Protein AF-A0A8J7MTY8-F1 (afdb_monomer)

Sequence (1074 aa):
AAAYDTDSEKALMVYSDRYDEQGLHPTIDYQEGALRDDFDFGSLVLFRSADVKNFLKHRRGMQYTYAAMYALRLYVSAHGEIIHLKEPLYTELETDLRTSGQKQFDYVNPRNKVVQTEMERACTEHLKEIGAWLAPDEYDELPNDNTCYPVEASVIIPVRNRARTIGDAIDSVLGQKADFDFNVIVVDNHSDDGTAEVVNKYHNNNHVVLLQLERTDLGIGGCWDMAIRSKWCGKYAIQLDSDDLYSSDDTLTRIVAAFEEQNAAMVIGSYRMVNFALETLPPGLIAHTEWTADNGRNNALRINGLGAPRAFRTDILRKIGFPNTSYGEDYALGLAFSRHYRIARIFDELYLCRRWEGNSDAALSIDKQNKNNAYKDALRTIELRTRRAMIERWNSPVRKCDVEDFFKKQLDQWHDVAERCEQLKTCVKVKELPLEYGTLNVQYNPARIVSTAAKIDKAALKKRPCFLCDTNRPSCQTSMPVLGKFQLLVNPYPILPLHLTIPTRRHTAQRLSHFSKMLDTITWNLPGMFVFYNGARCGASAPDHAHLQAGQRGLVPIERDWKLYENNLQRVYPSLKKEEAALEDLGYDPKTSGIYLLKNYVCPAFVIQGPASNDVPLLLQKLMSVLPVASGTSEPDINILSWRQEGTPNTPDHIVMVVFVRKKHRPNCYFADGDAQILVSPGAVDMGGLIITPREEDFEKMTAHIATNILREVAISNSEINNIAKLLHNKRADHKSKGCMTNETKALKSLANRDICVGILHAEEIDFALNGNFQAKGETVSGMQHVQCTEGAIKWKDNIYSELNFIPENDDTCFFTLQGVTIGIGFHWQRQEEQSFKSKLRLIVDEGKLVVINELPVEAYLESVISSEMNATSSLELLKTHAVVSRSWVYSQMLHRMMGEGGTTNYFNFVHKHGEILKWHDRSDHALYDVCADDHCQRYQGITKSALPQVKKAVSATKHEVLMYNGSLCDARFSKCCGGVSELYSSCWDNDDKPYLAVVRDAADGDIPDLTDEQTAEKWIKSAPVSYCNTHDKRLLSQVLNNYDQETTDFYRWRVELSQDKIRSLIEGKTEQT

Solvent-accessible surface area (backbone atoms only — not comparable to full-atom values): 59767 Å² total; per-residue (Å²): 118,97,81,60,79,71,83,52,93,49,62,40,32,41,29,40,19,28,31,44,95,89,40,84,48,78,65,66,77,75,50,94,18,54,56,35,92,82,67,69,49,66,95,61,72,48,66,42,71,68,56,57,53,48,50,61,60,76,47,71,89,70,87,62,93,72,33,49,65,58,38,50,52,53,51,43,60,75,74,39,40,60,44,68,39,83,59,64,79,49,76,50,85,86,84,76,86,71,57,70,64,63,60,74,49,52,82,74,34,76,92,38,46,70,54,46,55,42,41,45,50,41,52,50,54,48,27,52,74,70,44,44,58,72,63,62,87,71,51,57,79,82,76,88,81,86,76,89,54,78,24,54,33,18,37,43,24,51,37,62,60,39,49,90,29,37,62,60,24,53,50,37,58,72,57,47,58,57,100,62,56,58,38,37,41,38,31,47,64,79,46,86,66,54,24,61,64,57,58,55,72,43,69,86,39,92,46,50,42,80,45,81,62,93,71,88,85,63,29,52,18,32,39,48,40,52,49,64,71,35,85,73,36,13,48,28,42,30,54,44,56,33,64,26,36,54,64,50,44,45,40,66,45,56,55,57,49,41,35,67,79,62,63,29,52,31,38,27,26,2,27,28,34,17,34,87,86,66,48,78,33,88,95,34,72,48,41,56,79,78,56,41,80,74,44,21,69,56,43,54,54,38,52,96,69,79,58,36,42,44,32,34,37,35,79,60,46,69,74,71,56,49,51,70,30,76,71,59,34,70,52,49,47,51,53,60,44,43,70,42,30,44,67,28,78,40,66,59,78,36,24,34,46,54,51,57,97,84,51,90,62,78,76,65,55,66,70,56,49,44,53,53,50,53,50,50,18,48,49,32,31,54,49,44,53,51,37,25,55,50,45,52,52,25,45,29,76,74,45,49,69,60,52,53,50,50,50,52,56,44,38,76,63,27,59,75,42,39,51,46,58,49,39,55,72,75,69,43,47,73,48,80,28,73,51,100,56,64,53,34,35,40,32,32,40,60,81,43,40,72,68,66,72,52,74,81,48,72,71,55,47,76,72,48,81,57,67,84,44,79,89,58,39,60,91,64,66,68,73,48,49,23,70,63,50,31,26,44,30,74,41,75,72,53,91,44,62,80,26,32,34,38,30,43,72,51,89,36,59,34,49,65,81,84,39,50,46,46,50,40,47,54,21,59,38,31,78,69,32,33,32,34,35,34,24,44,62,20,50,34,95,47,43,62,40,22,50,38,34,34,23,49,60,74,71,38,35,55,68,52,47,33,76,73,43,64,82,53,50,43,76,56,30,61,84,46,74,71,46,32,51,55,34,44,78,70,74,40,55,55,91,73,24,36,37,25,38,50,50,79,54,79,49,51,30,41,33,39,35,29,70,70,36,90,46,69,42,61,71,59,52,56,51,61,20,52,51,72,55,54,91,96,52,96,57,50,46,28,22,29,42,30,27,53,41,82,50,54,102,90,41,74,59,29,36,41,34,41,38,35,49,43,73,37,46,56,34,72,40,46,75,41,68,74,92,64,37,35,71,44,58,53,26,32,56,30,73,34,24,35,34,65,20,37,43,66,69,45,45,69,70,58,42,50,67,56,53,38,48,45,50,40,60,19,30,46,50,70,69,57,52,54,56,43,49,58,39,73,76,39,83,66,31,75,55,69,30,80,36,40,52,59,49,47,52,51,45,52,61,50,50,78,79,39,61,43,35,33,33,66,52,77,37,53,61,50,52,34,34,34,47,50,53,19,41,38,98,91,39,84,47,57,45,80,45,66,40,36,46,54,98,68,27,40,36,45,93,95,39,81,33,78,63,48,54,38,38,47,78,40,66,90,77,21,35,35,35,40,61,68,46,70,42,52,83,94,46,101,77,50,46,67,42,75,40,31,34,57,49,28,43,35,40,40,60,55,99,64,22,30,37,38,30,41,37,35,50,56,72,66,51,46,37,18,26,53,50,60,68,30,24,64,75,38,56,62,69,57,48,26,50,49,41,25,35,53,47,18,26,51,51,41,42,44,50,53,54,70,70,48,84,82,59,98,76,78,81,63,55,62,50,80,52,99,93,44,79,47,76,52,82,78,81,64,88,57,92,87,34,57,43,44,29,44,83,90,65,49,35,46,55,42,54,68,57,71,58,49,72,61,41,51,48,19,45,63,74,41,62,94,46,62,50,65,57,101,69,40,78,29,80,44,81,84,70,97,58,51,85,48,43,44,68,49,42,42,82,77,55,46,94,62,73,44,86,91,46,57,68,44,57,36,45,99,75,74,83,79,79,62,64,88,39,67,70,53,33,52,52,56,69,77,47,85,71,86,22,69,61,64,63,84,54,62,68,61,47,61,30,44,38,37,78,80,66,60,75,60,86,65,82,47,88,74,87,86,88,77,55,73,68,58,52,50,54,55,48,53,72,70,63,77,71,124

Secondary structure (DSSP, 8-state):
-TTS-TTSTTEEEEEEEEEETTEEE------TT---TT----S--EE-HHHHHHHHHHTTT---SS-HHHHHHHHHHHHSEEEEEEEEEEE--------HHHHTTGGG-GGGHHHHHHHHHHHHHHHHHTT----TT--PPPPP--PPPSSSEEEEEEESS-TTTHHHHHHHHHT---SS-EEEEEEE----SSHHHHHHTTTT-TTEEEEE-S-S---HHHHHHHHHHSTT--SEEEE--TT-EESSTTHHHHHHHHHHHTT-SEEEEEEEEE-TT-PEEEEEEE--TT--TTTHHHHTTTSS---S-EEEEHHHHHHH---S-SSSHHHHHHHHHHHHSPEEEEEEEEEEEE--TT-TTSS--HHHHHHHHHHHHHHHHHHHHHHHHHHHHHTPPP-HHHHHHHHHHHHHH-HHHHHHHHHHHHT-EEEEEE-SSSEEEEEE-GGGHHHHS---SHHHHHHS--TTSGGGS-TT---EEETTTEEEEE-SS-SSTT-EEEEBSS---S-GGGTTTTHHHHHHHSTTEEEEEE-TTTT-S-TTS-EEEEEESS-SHHHHTHHHHHTT-EEEES-SHHHHHHHHHTT--TTT-EEEEPPSSSS--EEEEEPPPSS--HHHHHHHTTS---TT-SS--EEEEEEEE--BTTB--EEEEEEEEBS-SS-GGGS--GGG-------HHHHTTEEEESSHHHHHH--HHHHHHHHHHHBPPHHHHHHHHHHTT-TTGGGTSSSHHHHHHHHHHHHTTSEEEEEEEEESEEEEEEEEEEEETTEEEEEEEEEEEETTEEEETTEEESEEEEEES-TTT-EEEEEEEEESTTSTT-EEEEEEE-SEEEEEEETTEEEEEEEEEHHHHHHHHHHHHS-TTS-HHHHHHHHHHHHHHHHHHHHHHHHHTT--SS---EEEETTEEEE--SSSS-SSSSEESSTTT----TTSSPPPHHHHHHHHHTTT---EETTEE------S--TTBPPPHHHHT-S---TTS---BSSSS-PPP-TTSHHHHHHHHHS----TTS---HHHHHHHS-GGGGS----SS------HHHHHHHHHHHTT--

Mean predicted aligned error: 17.08 Å

Radius of gyration: 36.4 Å; Cα contacts (8 Å, |Δi|>4): 1934; chains: 1; bounding box: 81×100×94 Å

pLDDT: mean 86.41, std 13.15, range [32.53, 98.69]

Structure (mmCIF, N/CA/C/O backbone):
data_AF-A0A8J7MTY8-F1
#
_entry.id   AF-A0A8J7MTY8-F1
#
loop_
_atom_site.group_PDB
_atom_site.id
_atom_site.type_symbol
_atom_site.label_atom_id
_atom_site.label_alt_id
_atom_site.label_comp_id
_atom_site.label_asym_id
_atom_site.label_entity_id
_atom_site.label_seq_id
_atom_site.pdbx_PDB_ins_code
_atom_site.Cartn_x
_atom_site.Cartn_y
_atom_site.Cartn_z
_atom_site.occupancy
_atom_site.B_iso_or_equiv
_atom_site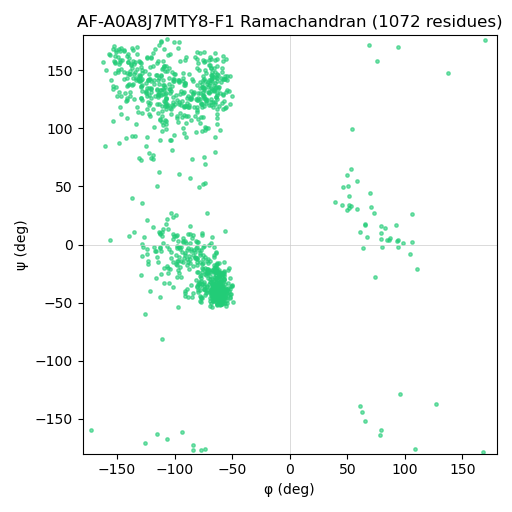.auth_seq_id
_atom_site.auth_comp_id
_atom_site.auth_asym_id
_atom_site.auth_atom_id
_atom_site.pdbx_PDB_model_num
ATOM 1 N N . ALA A 1 1 ? 17.245 4.293 47.908 1.00 39.41 1 ALA A N 1
ATOM 2 C CA . ALA A 1 1 ? 18.262 5.095 47.175 1.00 39.41 1 ALA A CA 1
ATOM 3 C C . ALA A 1 1 ? 19.728 4.669 47.406 1.00 39.41 1 ALA A C 1
ATOM 5 O O . ALA A 1 1 ? 20.392 4.405 46.421 1.00 39.41 1 ALA A O 1
ATOM 6 N N . ALA A 1 2 ? 20.264 4.551 48.635 1.00 35.81 2 ALA A N 1
ATOM 7 C CA . ALA A 1 2 ? 21.703 4.262 48.863 1.00 35.81 2 ALA A CA 1
ATOM 8 C C . ALA A 1 2 ? 22.144 2.775 48.763 1.00 35.81 2 ALA A C 1
ATOM 10 O O . ALA A 1 2 ? 23.301 2.467 49.030 1.00 35.81 2 ALA A O 1
ATOM 11 N N . ALA A 1 3 ? 21.239 1.851 48.413 1.00 43.06 3 ALA A N 1
ATOM 12 C CA . ALA A 1 3 ? 21.534 0.416 48.264 1.00 43.06 3 ALA A CA 1
ATOM 13 C C . ALA A 1 3 ? 21.449 -0.088 46.809 1.00 43.06 3 ALA A C 1
ATOM 15 O O . ALA A 1 3 ? 21.785 -1.240 46.544 1.00 43.06 3 ALA A O 1
ATOM 16 N N . TYR A 1 4 ? 21.018 0.765 45.874 1.00 46.72 4 TYR A N 1
ATOM 17 C CA . TYR A 1 4 ? 21.146 0.506 44.445 1.00 46.72 4 TYR A CA 1
ATOM 18 C C . TYR A 1 4 ? 22.400 1.233 43.987 1.00 46.72 4 TYR A C 1
ATOM 20 O O . TYR A 1 4 ? 22.417 2.459 43.921 1.00 46.72 4 TYR A O 1
ATOM 28 N N . ASP A 1 5 ? 23.462 0.479 43.736 1.00 44.84 5 ASP A N 1
ATOM 29 C CA . ASP A 1 5 ? 24.658 0.970 43.062 1.00 44.84 5 ASP A CA 1
ATOM 30 C C . ASP A 1 5 ? 24.278 1.342 41.615 1.00 44.84 5 ASP A C 1
ATOM 32 O O . ASP A 1 5 ? 24.394 0.551 40.681 1.00 44.84 5 ASP A O 1
ATOM 36 N N . THR A 1 6 ? 23.680 2.524 41.434 1.00 47.22 6 THR A N 1
ATOM 37 C CA . THR A 1 6 ? 23.236 3.044 40.131 1.00 47.22 6 THR A CA 1
ATOM 38 C C . THR A 1 6 ? 24.395 3.571 39.285 1.00 47.22 6 THR A C 1
ATOM 40 O O . THR A 1 6 ? 24.148 4.156 38.233 1.00 47.22 6 THR A O 1
ATOM 43 N N . ASP A 1 7 ? 25.646 3.325 39.691 1.00 46.47 7 ASP A N 1
ATOM 44 C CA . ASP A 1 7 ? 26.836 3.508 38.849 1.00 46.47 7 ASP A CA 1
ATOM 45 C C . ASP A 1 7 ? 26.899 2.483 37.699 1.00 46.47 7 ASP A C 1
ATOM 47 O O . ASP A 1 7 ? 27.799 2.517 36.860 1.00 46.47 7 ASP A O 1
ATOM 51 N N . SER A 1 8 ? 25.907 1.590 37.573 1.00 48.94 8 SER A N 1
ATOM 52 C CA . SER A 1 8 ? 25.704 0.880 36.316 1.00 48.94 8 SER A CA 1
ATOM 53 C C . SER A 1 8 ? 25.354 1.899 35.221 1.00 48.94 8 SER A C 1
ATOM 55 O O . SER A 1 8 ? 24.266 2.477 35.214 1.00 48.94 8 SER A O 1
ATOM 57 N N . GLU A 1 9 ? 26.250 2.088 34.254 1.00 58.31 9 GLU A N 1
ATOM 58 C CA . GLU A 1 9 ? 26.119 2.973 33.084 1.00 58.31 9 GLU A CA 1
ATOM 59 C C . GLU A 1 9 ? 24.875 2.706 32.191 1.00 58.31 9 GLU A C 1
ATOM 61 O O . GLU A 1 9 ? 24.748 3.281 31.110 1.00 58.31 9 GLU A O 1
ATOM 66 N N . LYS A 1 10 ? 23.894 1.899 32.617 1.00 68.69 10 LYS A N 1
ATOM 67 C CA . LYS A 1 10 ? 22.772 1.388 31.812 1.00 68.69 10 LYS A CA 1
ATOM 68 C C . LYS A 1 10 ? 21.443 2.144 31.943 1.00 68.69 10 LYS A C 1
ATOM 70 O O . LYS A 1 10 ? 20.680 2.163 30.980 1.00 68.69 10 LYS A O 1
ATOM 75 N N . ALA A 1 11 ? 21.170 2.793 33.080 1.00 85.81 11 ALA A N 1
ATOM 76 C CA . ALA A 1 11 ? 19.900 3.492 33.311 1.00 85.81 11 ALA A CA 1
ATOM 77 C C . ALA A 1 11 ? 19.852 4.844 32.580 1.00 85.81 11 ALA A C 1
ATOM 79 O O . ALA A 1 11 ? 20.566 5.781 32.955 1.00 85.81 11 ALA A O 1
ATOM 80 N N . LEU A 1 12 ? 19.033 4.958 31.535 1.00 92.12 12 LEU A N 1
ATOM 81 C CA . LEU A 1 12 ? 18.915 6.181 30.730 1.00 92.12 12 LEU A CA 1
ATOM 82 C C . LEU A 1 12 ? 17.741 7.068 31.176 1.00 92.12 12 LEU A C 1
ATOM 84 O O . LEU A 1 12 ? 17.770 8.284 30.970 1.00 92.12 12 LEU A O 1
ATOM 88 N N . MET A 1 13 ? 16.732 6.464 31.809 1.00 94.12 13 MET A N 1
ATOM 89 C CA . MET A 1 13 ? 15.587 7.142 32.414 1.00 94.12 13 MET A CA 1
ATOM 90 C C . MET A 1 13 ? 15.204 6.453 33.728 1.00 94.12 13 MET A C 1
ATOM 92 O O . MET A 1 13 ? 15.269 5.227 33.826 1.00 94.12 13 MET A O 1
ATOM 96 N N . VAL A 1 14 ? 14.793 7.235 34.726 1.00 94.31 14 VAL A N 1
ATOM 97 C CA . VAL A 1 14 ? 14.348 6.742 36.036 1.00 94.31 14 VAL A CA 1
ATOM 98 C C . VAL A 1 14 ? 13.047 7.430 36.450 1.00 94.31 14 VAL A C 1
ATOM 100 O O . VAL A 1 14 ? 12.875 8.626 36.206 1.00 94.31 14 VAL A O 1
ATOM 103 N N . TYR A 1 15 ? 12.151 6.673 37.079 1.00 95.31 15 TYR A N 1
ATOM 104 C CA . TYR A 1 15 ? 10.894 7.136 37.676 1.00 95.31 15 TYR A CA 1
ATOM 105 C C . TYR A 1 15 ? 10.597 6.344 38.956 1.00 95.31 15 TYR A C 1
ATOM 107 O O . TYR A 1 15 ? 11.261 5.336 39.213 1.00 95.31 15 TYR A O 1
ATOM 115 N N . SER A 1 16 ? 9.643 6.795 39.771 1.00 95.19 16 SER A N 1
ATOM 116 C CA . SER A 1 16 ? 9.328 6.147 41.046 1.00 95.19 16 SER A CA 1
ATOM 117 C C . SER A 1 16 ? 7.841 6.100 41.362 1.00 95.19 16 SER A C 1
ATOM 119 O O . SER A 1 16 ? 7.056 6.885 40.828 1.00 95.19 16 SER A O 1
ATOM 121 N N . ASP A 1 17 ? 7.489 5.252 42.325 1.00 94.94 17 ASP A N 1
ATOM 122 C CA . ASP A 1 17 ? 6.225 5.363 43.048 1.00 94.94 17 ASP A CA 1
ATOM 123 C C . ASP A 1 17 ? 6.106 6.741 43.733 1.00 94.94 17 ASP A C 1
ATOM 125 O O . ASP A 1 17 ? 7.098 7.466 43.923 1.00 94.94 17 ASP A O 1
ATOM 129 N N . ARG A 1 18 ? 4.880 7.120 44.106 1.00 94.06 18 ARG A N 1
ATOM 130 C CA . ARG A 1 18 ? 4.581 8.434 44.698 1.00 94.06 18 ARG A CA 1
ATOM 131 C C . ARG A 1 18 ? 3.440 8.380 45.708 1.00 94.06 18 ARG A C 1
ATOM 133 O O . ARG A 1 18 ? 2.706 7.397 45.775 1.00 94.06 18 ARG A O 1
ATOM 140 N N . TYR A 1 19 ? 3.304 9.449 46.485 1.00 93.06 19 TYR A N 1
ATOM 141 C CA . TYR A 1 19 ? 2.105 9.715 47.279 1.00 93.06 19 TYR A CA 1
ATOM 142 C C . TYR A 1 19 ? 1.217 10.749 46.583 1.00 93.06 19 TYR A C 1
ATOM 144 O O . TYR A 1 19 ? 1.737 11.712 46.026 1.00 93.06 19 TYR A O 1
ATOM 152 N N . ASP A 1 20 ? -0.097 10.586 46.666 1.00 88.12 20 ASP A N 1
ATOM 153 C CA . ASP A 1 20 ? -1.104 11.576 46.270 1.00 88.12 20 ASP A CA 1
ATOM 154 C C . ASP A 1 20 ? -2.086 11.853 47.430 1.00 88.12 20 ASP A C 1
ATOM 156 O O . ASP A 1 20 ? -1.867 11.426 48.569 1.00 88.12 20 ASP A O 1
ATOM 160 N N . GLU A 1 21 ? -3.167 12.595 47.169 1.00 83.81 21 GLU A N 1
ATOM 161 C CA . GLU A 1 21 ? -4.193 12.907 48.176 1.00 83.81 21 GLU A CA 1
ATOM 162 C C . GLU A 1 21 ? -4.958 11.664 48.676 1.00 83.81 21 GLU A C 1
ATOM 164 O O . GLU A 1 21 ? -5.578 11.706 49.741 1.00 83.81 21 GLU A O 1
ATOM 169 N N . GLN A 1 22 ? -4.922 10.557 47.929 1.00 82.44 22 GLN A N 1
ATOM 170 C CA . GLN A 1 22 ? -5.601 9.296 48.229 1.00 82.44 22 GLN A CA 1
ATOM 171 C C . GLN A 1 22 ? -4.668 8.255 48.874 1.00 82.44 22 GLN A C 1
ATOM 173 O O . GLN A 1 22 ? -5.151 7.244 49.392 1.00 82.44 22 GLN A O 1
ATOM 178 N N . GLY A 1 23 ? -3.357 8.509 48.914 1.00 89.06 23 GLY A N 1
ATOM 179 C CA . GLY A 1 23 ? -2.366 7.697 49.613 1.00 89.06 23 GLY A CA 1
ATOM 180 C C . GLY A 1 23 ? -1.211 7.271 48.712 1.00 89.06 23 GLY A C 1
ATOM 181 O O . GLY A 1 23 ? -0.640 8.079 47.990 1.00 89.06 23 GLY A O 1
ATOM 182 N N . LEU A 1 24 ? -0.786 6.009 48.825 1.00 91.81 24 LEU A N 1
ATOM 183 C CA . LEU A 1 24 ? 0.274 5.458 47.979 1.00 91.81 24 LEU A CA 1
ATOM 184 C C . LEU A 1 24 ? -0.272 5.213 46.568 1.00 91.81 24 LEU A C 1
ATOM 186 O O . LEU A 1 24 ? -1.224 4.450 46.406 1.00 91.81 24 LEU A O 1
ATOM 190 N N . HIS A 1 25 ? 0.390 5.780 45.564 1.00 91.50 25 HIS A N 1
ATOM 191 C CA . HIS A 1 25 ? 0.073 5.588 44.155 1.00 91.50 25 HIS A CA 1
ATOM 192 C C . HIS A 1 25 ? 1.210 4.818 43.457 1.00 91.50 25 HIS A C 1
ATOM 194 O O . HIS A 1 25 ? 2.164 5.433 42.961 1.00 91.50 25 HIS A O 1
ATOM 200 N N . PRO A 1 26 ? 1.154 3.471 43.426 1.00 92.62 26 PRO A N 1
ATOM 201 C CA . PRO A 1 26 ? 2.185 2.670 42.778 1.00 92.62 26 PRO A CA 1
ATOM 202 C C . PRO A 1 26 ? 2.111 2.770 41.248 1.00 92.62 26 PRO A C 1
ATOM 204 O O . PRO A 1 26 ? 1.027 2.855 40.665 1.00 92.62 26 PRO A O 1
ATOM 207 N N . THR A 1 27 ? 3.262 2.695 40.586 1.00 93.38 27 THR A N 1
ATOM 208 C CA . THR A 1 27 ? 3.411 2.573 39.129 1.00 93.38 27 THR A CA 1
ATOM 209 C C . THR A 1 27 ? 3.849 1.149 38.747 1.00 93.38 27 THR A C 1
ATOM 211 O O . THR A 1 27 ? 4.020 0.280 39.606 1.00 93.38 27 THR A O 1
ATOM 214 N N . ILE A 1 28 ? 3.963 0.848 37.448 1.00 95.19 28 ILE A N 1
ATOM 215 C CA . ILE A 1 28 ? 4.376 -0.482 36.957 1.00 95.19 28 ILE A CA 1
ATOM 216 C C . ILE A 1 28 ? 5.755 -0.439 36.326 1.00 95.19 28 ILE A C 1
ATOM 218 O O . ILE A 1 28 ? 6.095 0.562 35.717 1.00 95.19 28 ILE A O 1
ATOM 222 N N . ASP A 1 29 ? 6.490 -1.553 36.383 1.00 95.38 29 ASP A N 1
ATOM 223 C CA . ASP A 1 29 ? 7.785 -1.692 35.711 1.00 95.38 29 ASP A CA 1
ATOM 224 C C . ASP A 1 29 ? 7.660 -1.501 34.184 1.00 95.38 29 ASP A C 1
ATOM 226 O O . ASP A 1 29 ? 6.695 -1.940 33.546 1.00 95.38 29 ASP A O 1
ATOM 230 N N . TYR A 1 30 ? 8.675 -0.875 33.580 1.00 94.75 30 TYR A N 1
ATOM 231 C CA . TYR A 1 30 ? 8.690 -0.605 32.145 1.00 94.75 30 TYR A CA 1
ATOM 232 C C . TYR A 1 30 ? 9.000 -1.883 31.358 1.00 94.75 30 TYR A C 1
ATOM 234 O O . TYR A 1 30 ? 9.923 -2.626 31.688 1.00 94.75 30 TYR A O 1
ATOM 242 N N . GLN A 1 31 ? 8.256 -2.117 30.280 1.00 95.00 31 GLN A N 1
ATOM 243 C CA . GLN A 1 31 ? 8.467 -3.237 29.362 1.00 95.00 31 GLN A CA 1
ATOM 244 C C . GLN A 1 31 ? 8.725 -2.709 27.949 1.00 95.00 31 GLN A C 1
ATOM 246 O O . GLN A 1 31 ? 8.223 -1.654 27.581 1.00 95.00 31 GLN A O 1
ATOM 251 N N . GLU A 1 32 ? 9.450 -3.468 27.127 1.00 93.31 32 GLU A N 1
ATOM 252 C CA . GLU A 1 32 ? 9.728 -3.122 25.719 1.00 93.31 32 GLU A CA 1
ATOM 253 C C . GLU A 1 32 ? 8.442 -2.792 24.935 1.00 93.31 32 GLU A C 1
ATOM 255 O O . GLU A 1 32 ? 8.401 -1.861 24.139 1.00 93.31 32 GLU A O 1
ATOM 260 N N . GLY A 1 33 ? 7.359 -3.523 25.203 1.00 94.00 33 GLY A N 1
ATOM 261 C CA . GLY A 1 33 ? 6.042 -3.310 24.610 1.00 94.00 33 GLY A CA 1
ATOM 262 C C . GLY A 1 33 ? 5.213 -2.199 25.229 1.00 94.00 33 GLY A C 1
ATOM 263 O O . GLY A 1 33 ? 4.082 -1.997 24.798 1.00 94.00 33 GLY A O 1
ATOM 264 N N . ALA A 1 34 ? 5.720 -1.461 26.210 1.00 95.56 34 ALA A N 1
ATOM 265 C CA . ALA A 1 34 ? 4.988 -0.390 26.864 1.00 95.56 34 ALA A CA 1
ATOM 266 C C . ALA A 1 34 ? 4.911 0.871 25.980 1.00 95.56 34 ALA A C 1
ATOM 268 O O . ALA A 1 34 ? 5.262 1.964 26.398 1.00 95.56 34 ALA A O 1
ATOM 269 N N . LEU A 1 35 ? 4.467 0.736 24.729 1.00 95.50 35 LEU A N 1
ATOM 270 C CA . LEU A 1 35 ? 4.505 1.782 23.706 1.00 95.50 35 LEU A CA 1
ATOM 271 C C . LEU A 1 35 ? 3.374 2.799 23.814 1.00 95.50 35 LEU A C 1
ATOM 273 O O . LEU A 1 35 ? 3.440 3.829 23.154 1.00 95.50 35 LEU A O 1
ATOM 277 N N . ARG A 1 36 ? 2.350 2.550 24.626 1.00 93.44 36 ARG A N 1
ATOM 278 C CA . ARG A 1 36 ? 1.239 3.490 24.811 1.00 93.44 36 ARG A CA 1
ATOM 279 C C . ARG A 1 36 ? 1.726 4.861 25.289 1.00 93.44 36 ARG A C 1
ATOM 281 O O . ARG A 1 36 ? 2.699 4.953 26.047 1.00 93.44 36 ARG A O 1
ATOM 288 N N . ASP A 1 37 ? 1.090 5.915 24.798 1.00 89.75 37 ASP A N 1
ATOM 289 C CA . ASP A 1 37 ? 1.386 7.310 25.139 1.00 89.75 37 ASP A CA 1
ATOM 290 C C . ASP A 1 37 ? 0.811 7.734 26.502 1.00 89.75 37 ASP A C 1
ATOM 292 O O . ASP A 1 37 ? 1.208 8.771 27.019 1.00 89.75 37 ASP A O 1
ATOM 296 N N . ASP A 1 38 ? -0.022 6.896 27.127 1.00 89.25 38 ASP A N 1
ATOM 297 C CA . ASP A 1 38 ? -0.608 7.084 28.462 1.00 89.25 38 ASP A CA 1
ATOM 298 C C . ASP A 1 38 ? 0.065 6.226 29.558 1.00 89.25 38 ASP A C 1
ATOM 300 O O . ASP A 1 38 ? -0.562 5.842 30.547 1.00 89.25 38 ASP A O 1
ATOM 304 N N . PHE A 1 39 ? 1.346 5.874 29.397 1.00 93.12 39 PHE A N 1
ATOM 305 C CA . PHE A 1 39 ? 2.096 5.205 30.466 1.00 93.12 39 PHE A CA 1
ATOM 306 C C . PHE A 1 39 ? 2.288 6.150 31.653 1.00 93.12 39 PHE A C 1
ATOM 308 O O . PHE A 1 39 ? 2.899 7.206 31.499 1.00 93.12 39 PHE A O 1
ATOM 315 N N . ASP A 1 40 ? 1.829 5.739 32.836 1.00 92.06 40 ASP A N 1
ATOM 316 C CA . ASP A 1 40 ? 2.028 6.506 34.062 1.00 92.06 40 ASP A CA 1
ATOM 317 C C . ASP A 1 40 ? 3.450 6.320 34.612 1.00 92.06 40 ASP A C 1
ATOM 319 O O . ASP A 1 40 ? 3.785 5.275 35.170 1.00 92.06 40 ASP A O 1
ATOM 323 N N . PHE A 1 41 ? 4.283 7.342 34.422 1.00 92.69 41 PHE A N 1
ATOM 324 C CA . PHE A 1 41 ? 5.608 7.457 35.036 1.00 92.69 41 PHE A CA 1
ATOM 325 C C . PHE A 1 41 ? 5.587 8.304 36.319 1.00 92.69 41 PHE A C 1
ATOM 327 O O . PHE A 1 41 ? 6.631 8.490 36.939 1.00 92.69 41 PHE A O 1
ATOM 334 N N . GLY A 1 42 ? 4.428 8.858 36.685 1.00 89.81 42 GLY A N 1
ATOM 335 C CA . GLY A 1 42 ? 4.314 9.966 37.620 1.00 89.81 42 GLY A CA 1
ATOM 336 C C . GLY A 1 42 ? 4.863 11.288 37.057 1.00 89.81 42 GLY A C 1
ATOM 337 O O . GLY A 1 42 ? 5.463 11.348 35.982 1.00 89.81 42 GLY A O 1
ATOM 338 N N . SER A 1 43 ? 4.645 12.386 37.782 1.00 88.31 43 SER A N 1
ATOM 339 C CA . SER A 1 43 ? 5.090 13.729 37.378 1.00 88.31 43 SER A CA 1
ATOM 340 C C . SER A 1 43 ? 6.589 14.022 37.534 1.00 88.31 43 SER A C 1
ATOM 342 O O . SER A 1 43 ? 7.056 15.014 36.968 1.00 88.31 43 SER A O 1
ATOM 344 N N . LEU A 1 44 ? 7.369 13.190 38.237 1.00 90.88 44 LEU A N 1
ATOM 345 C CA . LEU A 1 44 ? 8.824 13.352 38.334 1.00 90.88 44 LEU A CA 1
ATOM 346 C C . LEU A 1 44 ? 9.558 12.237 37.581 1.00 90.88 44 LEU A C 1
ATOM 348 O O . LEU A 1 44 ? 9.612 11.093 38.023 1.00 90.88 44 LEU A O 1
ATOM 352 N N . VAL A 1 45 ? 10.202 12.609 36.474 1.00 93.31 45 VAL A N 1
ATOM 353 C CA . VAL A 1 45 ? 11.040 11.719 35.661 1.00 93.31 45 VAL A CA 1
ATOM 354 C C . VAL A 1 45 ? 12.438 12.299 35.498 1.00 93.31 45 VAL A C 1
ATOM 356 O O . VAL A 1 45 ? 12.606 13.501 35.280 1.00 93.31 45 VAL A O 1
ATOM 359 N N . LEU A 1 46 ? 13.459 11.448 35.579 1.00 93.19 46 LEU A N 1
ATOM 360 C CA . LEU A 1 46 ? 14.855 11.844 35.404 1.00 93.19 46 LEU A CA 1
ATOM 361 C C . LEU A 1 46 ? 15.432 11.186 34.155 1.00 93.19 46 LEU A C 1
ATOM 363 O O . LEU A 1 46 ? 15.353 9.972 33.997 1.00 93.19 46 LEU A O 1
ATOM 367 N N . PHE A 1 47 ? 16.052 11.991 33.293 1.00 93.88 47 PHE A N 1
ATOM 368 C CA . PHE A 1 47 ? 16.768 11.526 32.107 1.00 93.88 47 PHE A CA 1
ATOM 369 C C . PHE A 1 47 ? 18.261 11.760 32.263 1.00 93.88 47 PHE A C 1
ATOM 371 O O . PHE A 1 47 ? 18.694 12.797 32.776 1.00 93.88 47 PHE A O 1
ATOM 378 N N . ARG A 1 48 ? 19.068 10.844 31.732 1.00 91.44 48 ARG A N 1
ATOM 379 C CA . ARG A 1 48 ? 20.500 11.088 31.607 1.00 91.44 48 ARG A CA 1
ATOM 380 C C . ARG A 1 48 ? 20.747 12.182 30.566 1.00 91.44 48 ARG A C 1
ATOM 382 O O . ARG A 1 48 ? 20.394 12.060 29.394 1.00 91.44 48 ARG A O 1
ATOM 389 N N . SER A 1 49 ? 21.423 13.253 30.980 1.00 92.44 49 SER A N 1
ATOM 390 C CA . SER A 1 49 ? 21.681 14.429 30.136 1.00 92.44 49 SER A CA 1
ATOM 391 C C . SER A 1 49 ? 22.422 14.115 28.829 1.00 92.44 49 SER A C 1
ATOM 393 O O . SER A 1 49 ? 22.256 14.830 27.840 1.00 92.44 49 SER A O 1
ATOM 395 N N . ALA A 1 50 ? 23.264 13.076 28.811 1.00 90.44 50 ALA A N 1
ATOM 396 C CA . ALA A 1 50 ? 23.976 12.642 27.609 1.00 90.44 50 ALA A CA 1
ATOM 397 C C . ALA A 1 50 ? 23.013 12.112 26.531 1.00 90.44 50 ALA A C 1
ATOM 399 O O . ALA A 1 50 ? 23.144 12.474 25.363 1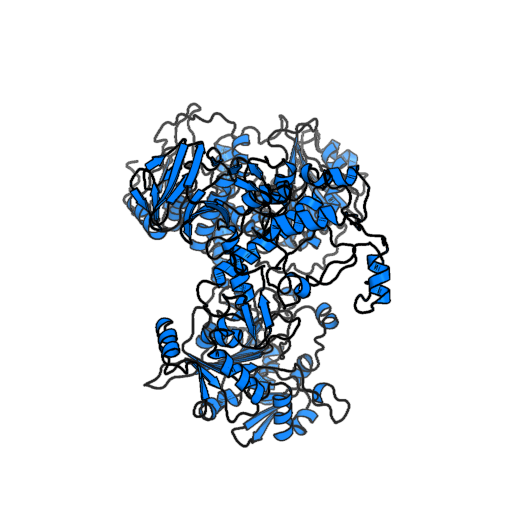.00 90.44 50 ALA A O 1
ATOM 400 N N . ASP A 1 51 ? 22.003 11.337 26.922 1.00 88.75 51 ASP A N 1
ATOM 401 C CA . ASP A 1 51 ? 21.071 10.678 26.004 1.00 88.75 51 ASP A CA 1
ATOM 402 C C . ASP A 1 51 ? 20.029 11.635 25.439 1.00 88.75 51 ASP A C 1
ATOM 404 O O . ASP A 1 51 ? 19.690 11.540 24.263 1.00 88.75 51 ASP A O 1
ATOM 408 N N . VAL A 1 52 ? 19.628 12.653 26.206 1.00 92.69 52 VAL A N 1
ATOM 409 C CA . VAL A 1 52 ? 18.841 13.776 25.669 1.00 92.69 52 VAL A CA 1
ATOM 410 C C . VAL A 1 52 ? 19.620 14.487 24.557 1.00 92.69 52 VAL A C 1
ATOM 412 O O . VAL A 1 52 ? 19.085 14.760 23.483 1.00 92.69 52 VAL A O 1
ATOM 415 N N . LYS A 1 53 ? 20.920 14.746 24.763 1.00 92.56 53 LYS A N 1
ATOM 416 C CA . LYS A 1 53 ? 21.775 15.350 23.726 1.00 92.56 53 LYS A CA 1
ATOM 417 C C . LYS A 1 53 ? 21.941 14.426 22.519 1.00 92.56 53 LYS A C 1
ATOM 419 O O . LYS A 1 53 ? 21.971 14.919 21.392 1.00 92.56 53 LYS A O 1
ATOM 424 N N . ASN A 1 54 ? 22.055 13.114 22.729 1.00 90.56 54 ASN A N 1
ATOM 425 C CA . ASN A 1 54 ? 22.144 12.139 21.642 1.00 90.56 54 ASN A CA 1
ATOM 426 C C . ASN A 1 54 ? 20.844 12.078 20.835 1.00 90.56 54 ASN A C 1
ATOM 428 O O . ASN A 1 54 ? 20.912 12.145 19.609 1.00 90.56 54 ASN A O 1
ATOM 432 N N . PHE A 1 55 ? 19.681 12.061 21.488 1.00 91.25 55 PHE A N 1
ATOM 433 C CA . PHE A 1 55 ? 18.373 12.148 20.838 1.00 91.25 55 PHE A CA 1
ATOM 434 C C . PHE A 1 55 ? 18.270 13.386 19.935 1.00 91.25 55 PHE A C 1
ATOM 436 O O . PHE A 1 55 ? 17.975 13.269 18.745 1.00 91.25 55 PHE A O 1
ATOM 443 N N . LEU A 1 56 ? 18.615 14.567 20.464 1.00 89.94 56 LEU A N 1
ATOM 444 C CA . LEU A 1 56 ? 18.582 15.829 19.713 1.00 89.94 56 LEU A CA 1
ATOM 445 C C . LEU A 1 56 ? 19.549 15.845 18.514 1.00 89.94 56 LEU A C 1
ATOM 447 O O . LEU A 1 56 ? 19.296 16.532 17.523 1.00 89.94 56 LEU A O 1
ATOM 451 N N . LYS A 1 57 ? 20.656 15.091 18.575 1.00 87.81 57 LYS A N 1
ATOM 452 C CA . LYS A 1 57 ? 21.584 14.921 17.444 1.00 87.81 57 LYS A CA 1
ATOM 453 C C . LYS A 1 57 ? 21.035 13.965 16.383 1.00 87.81 57 LYS A C 1
ATOM 455 O O . LYS A 1 57 ? 21.102 14.301 15.203 1.00 87.81 57 LYS A O 1
ATOM 460 N N . HIS A 1 58 ? 20.505 12.808 16.787 1.00 81.00 58 HIS A N 1
ATOM 461 C CA . HIS A 1 58 ? 19.997 11.777 15.871 1.00 81.00 58 HIS A CA 1
ATOM 462 C C . HIS A 1 58 ? 18.720 12.214 15.145 1.00 81.00 58 HIS A C 1
ATOM 464 O O . HIS A 1 58 ? 18.508 11.846 13.996 1.00 81.00 58 HIS A O 1
ATOM 470 N N . ARG A 1 59 ? 17.879 13.032 15.787 1.00 78.25 59 ARG A N 1
ATOM 471 C CA . ARG A 1 59 ? 16.573 13.460 15.257 1.00 78.25 59 ARG A CA 1
ATOM 472 C C . ARG A 1 59 ? 16.603 14.854 14.608 1.00 78.25 59 ARG A C 1
ATOM 474 O O . ARG A 1 59 ? 15.572 15.524 14.538 1.00 78.25 59 ARG A O 1
ATOM 481 N N . ARG A 1 60 ? 17.767 15.312 14.118 1.00 63.81 60 ARG A N 1
ATOM 482 C CA . ARG A 1 60 ? 17.893 16.600 13.405 1.00 63.81 60 ARG A CA 1
ATOM 483 C C . ARG A 1 60 ? 16.929 16.648 12.211 1.00 63.81 60 ARG A C 1
ATOM 485 O O . ARG A 1 60 ? 17.054 15.856 11.287 1.00 63.81 60 ARG A O 1
ATOM 492 N N . GLY A 1 61 ? 15.985 17.592 12.238 1.00 63.75 61 GLY A N 1
ATOM 493 C CA . GLY A 1 61 ? 14.989 17.802 11.177 1.00 63.75 61 GLY A CA 1
ATOM 494 C C . GLY A 1 61 ? 13.577 17.301 11.497 1.00 63.75 61 GLY A C 1
ATOM 495 O O . GLY A 1 61 ? 12.652 17.614 10.753 1.00 63.75 61 GLY A O 1
ATOM 496 N N . MET A 1 62 ? 13.372 16.585 12.609 1.00 72.31 62 MET A N 1
ATOM 497 C CA . MET A 1 62 ? 12.028 16.249 13.090 1.00 72.31 62 MET A CA 1
ATOM 498 C C . MET A 1 62 ? 11.535 17.319 14.068 1.00 72.31 62 MET A C 1
ATOM 500 O O . MET A 1 62 ? 12.150 17.532 15.111 1.00 72.31 62 MET A O 1
ATOM 504 N N . GLN A 1 63 ? 10.424 17.983 13.744 1.00 81.06 63 GLN A N 1
ATOM 505 C CA . GLN A 1 63 ? 9.766 18.938 14.640 1.00 81.06 63 GLN A CA 1
ATOM 506 C C . GLN A 1 63 ? 8.552 18.285 15.300 1.00 81.06 63 GLN A C 1
ATOM 508 O O . GLN A 1 63 ? 7.660 17.795 14.600 1.00 81.06 63 GLN A O 1
ATOM 513 N N . TYR A 1 64 ? 8.554 18.269 16.636 1.00 85.44 64 TYR A N 1
ATOM 514 C CA . TYR A 1 64 ? 7.440 17.799 17.451 1.00 85.44 64 TYR A CA 1
ATOM 515 C C . TYR A 1 64 ? 6.825 18.954 18.242 1.00 85.44 64 TYR A C 1
ATOM 517 O O . TYR A 1 64 ? 7.556 19.650 18.946 1.00 85.44 64 TYR A O 1
ATOM 525 N N . THR A 1 65 ? 5.506 19.125 18.167 1.00 89.31 65 THR A N 1
ATOM 526 C CA . THR A 1 65 ? 4.766 20.119 18.967 1.00 89.31 65 THR A CA 1
ATOM 527 C C . THR A 1 65 ? 4.282 19.525 20.292 1.00 89.31 65 THR A C 1
ATOM 529 O O . THR A 1 65 ? 4.369 20.174 21.329 1.00 89.31 65 THR A O 1
ATOM 532 N N . TYR A 1 66 ? 3.823 18.275 20.272 1.00 89.69 66 TYR A N 1
ATOM 533 C CA . TYR A 1 66 ? 3.221 17.558 21.397 1.00 89.69 66 TYR A CA 1
ATOM 534 C C . TYR A 1 66 ? 3.984 16.272 21.742 1.00 89.69 66 TYR A C 1
ATOM 536 O O . TYR A 1 66 ? 4.191 15.961 22.912 1.00 89.69 66 TYR A O 1
ATOM 544 N N . ALA A 1 67 ? 4.453 15.525 20.739 1.00 93.06 67 ALA A N 1
ATOM 545 C CA . ALA A 1 67 ? 5.021 14.187 20.948 1.00 93.06 67 ALA A CA 1
ATOM 546 C C . ALA A 1 67 ? 6.508 14.159 21.363 1.00 93.06 67 ALA A C 1
ATOM 548 O O . ALA A 1 67 ? 7.108 13.086 21.396 1.00 93.06 67 ALA A O 1
ATOM 549 N N . ALA A 1 68 ? 7.134 15.301 21.673 1.00 91.25 68 ALA A N 1
ATOM 550 C CA . ALA A 1 68 ? 8.582 15.385 21.905 1.00 91.25 68 ALA A CA 1
ATOM 551 C C . ALA A 1 68 ? 9.059 14.496 23.070 1.00 91.25 68 ALA A C 1
ATOM 553 O O . ALA A 1 68 ? 10.000 13.718 22.908 1.00 91.25 68 ALA A O 1
ATOM 554 N N . MET A 1 69 ? 8.380 14.565 24.222 1.00 91.31 69 MET A N 1
ATOM 555 C CA . MET A 1 69 ? 8.705 13.740 25.395 1.00 91.31 69 MET A CA 1
ATOM 556 C C . MET A 1 69 ? 8.452 12.255 25.139 1.00 91.31 69 MET A C 1
ATOM 558 O O . MET A 1 69 ? 9.257 11.410 25.525 1.00 91.31 69 MET A O 1
ATOM 562 N N . TYR A 1 70 ? 7.368 11.937 24.432 1.00 94.88 70 TYR A N 1
ATOM 563 C CA . TYR A 1 70 ? 7.049 10.570 24.040 1.00 94.88 70 TYR A CA 1
ATOM 564 C C . TYR A 1 70 ? 8.112 9.994 23.089 1.00 94.88 70 TYR A C 1
ATOM 566 O O . TYR A 1 70 ? 8.615 8.897 23.322 1.00 94.88 70 TYR A O 1
ATOM 574 N N . ALA A 1 71 ? 8.545 10.760 22.082 1.00 94.50 71 ALA A N 1
ATOM 575 C CA . ALA A 1 71 ? 9.614 10.374 21.164 1.00 94.50 71 ALA A CA 1
ATOM 576 C C . ALA A 1 71 ? 10.969 10.199 21.875 1.00 94.50 71 ALA A C 1
ATOM 578 O O . ALA A 1 71 ? 11.685 9.242 21.583 1.00 94.50 71 ALA A O 1
ATOM 579 N N . LEU A 1 72 ? 11.309 11.080 22.825 1.00 94.12 72 LEU A N 1
ATOM 580 C CA . LEU A 1 72 ? 12.514 10.949 23.650 1.00 94.12 72 LEU A CA 1
ATOM 581 C C . LEU A 1 72 ? 12.471 9.669 24.496 1.00 94.12 72 LEU A C 1
ATOM 583 O O . LEU A 1 72 ? 13.439 8.914 24.522 1.00 94.12 72 LEU A O 1
ATOM 587 N N . ARG A 1 73 ? 11.339 9.391 25.146 1.00 93.88 73 ARG A N 1
ATOM 588 C CA . ARG A 1 73 ? 11.126 8.171 25.936 1.00 93.88 73 ARG A CA 1
ATOM 589 C C . ARG A 1 73 ? 11.253 6.906 25.081 1.00 93.88 73 ARG A C 1
ATOM 591 O O . ARG A 1 73 ? 11.949 5.976 25.478 1.00 93.88 73 ARG A O 1
ATOM 598 N N . LEU A 1 74 ? 10.654 6.885 23.890 1.00 95.31 74 LEU A N 1
ATOM 599 C CA . LEU A 1 74 ? 10.806 5.777 22.941 1.00 95.31 74 LEU A CA 1
ATOM 600 C C . LEU A 1 74 ? 12.263 5.603 22.482 1.00 95.31 74 LEU A C 1
ATOM 602 O O . LEU A 1 74 ? 12.757 4.480 22.418 1.00 95.31 74 LEU A O 1
ATOM 606 N N . TYR A 1 75 ? 12.977 6.698 22.213 1.00 93.50 75 TYR A N 1
ATOM 607 C CA . TYR A 1 75 ? 14.401 6.649 21.872 1.00 93.50 75 TYR A CA 1
ATOM 608 C C . TYR A 1 75 ? 15.230 6.021 22.997 1.00 93.50 75 TYR A C 1
ATOM 610 O O . TYR A 1 75 ? 15.975 5.075 22.757 1.00 93.50 75 TYR A O 1
ATOM 618 N N . VAL A 1 76 ? 15.050 6.492 24.231 1.00 92.50 76 VAL A N 1
ATOM 619 C CA . VAL A 1 76 ? 15.731 5.963 25.422 1.00 92.50 76 VAL A CA 1
ATOM 620 C C . VAL A 1 76 ? 15.441 4.468 25.592 1.00 92.50 76 VAL A C 1
ATOM 622 O O . VAL A 1 76 ? 16.379 3.698 25.781 1.00 92.50 76 VAL A O 1
ATOM 625 N N . SER A 1 77 ? 14.184 4.038 25.422 1.00 92.50 77 SER A N 1
ATOM 626 C CA . SER A 1 77 ? 13.806 2.618 25.519 1.00 92.50 77 SER A CA 1
ATOM 627 C C . SER A 1 77 ? 14.490 1.707 24.489 1.00 92.50 77 SER A C 1
ATOM 629 O O . SER A 1 77 ? 14.668 0.521 24.745 1.00 92.50 77 SER A O 1
ATOM 631 N N . ALA A 1 78 ? 14.894 2.247 23.332 1.00 91.50 78 ALA A N 1
ATOM 632 C CA . ALA A 1 78 ? 15.602 1.495 22.295 1.00 91.50 78 ALA A CA 1
ATOM 633 C C . ALA A 1 78 ? 17.122 1.407 22.532 1.00 91.50 78 ALA A C 1
ATOM 635 O O . ALA A 1 78 ? 17.777 0.553 21.938 1.00 91.50 78 ALA A O 1
ATOM 636 N N . HIS A 1 79 ? 17.684 2.283 23.372 1.00 89.94 79 HIS A N 1
ATOM 637 C CA . HIS A 1 79 ? 19.135 2.444 23.535 1.00 89.94 79 HIS A CA 1
ATOM 638 C C . HIS A 1 79 ? 19.652 2.037 24.921 1.00 89.94 79 HIS A C 1
ATOM 640 O O . HIS A 1 79 ? 20.856 1.846 25.085 1.00 89.94 79 HIS A O 1
ATOM 646 N N . GLY A 1 80 ? 18.776 1.882 25.914 1.00 88.50 80 GLY A N 1
ATOM 647 C CA . GLY A 1 80 ? 19.161 1.441 27.250 1.00 88.50 80 GLY A CA 1
ATOM 648 C C . GLY A 1 80 ? 17.964 1.179 28.155 1.00 88.50 80 GLY A C 1
ATOM 649 O O . GLY A 1 80 ? 16.855 0.937 27.684 1.00 88.50 80 GLY A O 1
ATOM 650 N N . GLU A 1 81 ? 18.197 1.185 29.466 1.00 89.88 81 GLU A N 1
ATOM 651 C CA . GLU A 1 81 ? 17.198 0.747 30.442 1.00 89.88 81 GLU A CA 1
ATOM 652 C C . GLU A 1 81 ? 16.410 1.927 31.025 1.00 89.88 81 GLU A C 1
ATOM 654 O O . GLU A 1 81 ? 16.967 2.986 31.335 1.00 89.88 81 GLU A O 1
ATOM 659 N N . ILE A 1 82 ? 15.103 1.720 31.202 1.00 93.62 82 ILE A N 1
ATOM 660 C CA . ILE A 1 82 ? 14.225 2.598 31.977 1.00 93.62 82 ILE A CA 1
ATOM 661 C C . ILE A 1 82 ? 13.969 1.908 33.317 1.00 93.62 82 ILE A C 1
ATOM 663 O O . ILE A 1 82 ? 13.387 0.823 33.347 1.00 93.62 82 ILE A O 1
ATOM 667 N N . ILE A 1 83 ? 14.408 2.523 34.414 1.00 92.94 83 ILE A N 1
ATOM 668 C CA . ILE A 1 83 ? 14.361 1.920 35.751 1.00 92.94 83 ILE A CA 1
ATOM 669 C C . ILE A 1 83 ? 13.216 2.507 36.573 1.00 92.94 83 ILE A C 1
ATOM 671 O O . ILE A 1 83 ? 13.067 3.723 36.680 1.00 92.94 83 ILE A O 1
ATOM 675 N N . HIS A 1 84 ? 12.448 1.614 37.190 1.00 94.06 84 HIS A N 1
ATOM 676 C CA . HIS A 1 84 ? 11.426 1.936 38.174 1.00 94.06 84 HIS A CA 1
ATOM 677 C C . HIS A 1 84 ? 11.988 1.798 39.598 1.00 94.06 84 HIS A C 1
ATOM 679 O O . HIS A 1 84 ? 12.464 0.728 39.983 1.00 94.06 84 HIS A O 1
ATOM 685 N N . LEU A 1 85 ? 11.932 2.873 40.383 1.00 92.94 85 LEU A N 1
ATOM 686 C CA . LEU A 1 85 ? 12.252 2.880 41.810 1.00 92.94 85 LEU A CA 1
ATOM 687 C C . LEU A 1 85 ? 10.968 2.710 42.627 1.00 92.94 85 LEU A C 1
ATOM 689 O O . LEU A 1 85 ? 10.119 3.594 42.657 1.00 92.94 85 LEU A O 1
ATOM 693 N N . LYS A 1 86 ? 10.841 1.580 43.322 1.00 92.00 86 LYS A N 1
ATOM 694 C CA . LYS A 1 86 ? 9.625 1.230 44.082 1.00 92.00 86 LYS A CA 1
ATOM 695 C C . LYS A 1 86 ? 9.463 2.033 45.372 1.00 92.00 86 LYS A C 1
ATOM 697 O O . LYS A 1 86 ? 8.455 1.933 46.062 1.00 92.00 86 LYS A O 1
ATOM 702 N N . GLU A 1 87 ? 10.491 2.772 45.779 1.00 91.88 87 GLU A N 1
ATOM 703 C CA . GLU A 1 87 ? 10.365 3.685 46.904 1.00 91.88 87 GLU A CA 1
ATOM 704 C C . GLU A 1 87 ? 9.493 4.891 46.509 1.00 91.88 87 GLU A C 1
ATOM 706 O O . GLU A 1 87 ? 9.769 5.515 45.487 1.00 91.88 87 GLU A O 1
ATOM 711 N N . PRO A 1 88 ? 8.482 5.280 47.307 1.00 92.19 88 PRO A N 1
ATOM 712 C CA . PRO A 1 88 ? 7.719 6.491 47.039 1.00 92.19 88 PRO A CA 1
ATOM 713 C C . PRO A 1 88 ? 8.561 7.727 47.385 1.00 92.19 88 PRO A C 1
ATOM 715 O O . PRO A 1 88 ? 8.700 8.085 48.558 1.00 92.19 88 PRO A O 1
ATOM 718 N N . LEU A 1 89 ? 9.180 8.349 46.376 1.00 92.06 89 LEU A N 1
ATOM 719 C CA . LEU A 1 89 ? 10.209 9.384 46.575 1.00 92.06 89 LEU A CA 1
ATOM 720 C C . LEU A 1 89 ? 9.672 10.821 46.618 1.00 92.06 89 LEU A C 1
ATOM 722 O O . LEU A 1 89 ? 10.418 11.729 46.988 1.00 92.06 89 LEU A O 1
ATOM 726 N N . TYR A 1 90 ? 8.413 11.049 46.241 1.00 93.50 90 TYR A N 1
ATOM 727 C CA . TYR A 1 90 ? 7.803 12.380 46.226 1.00 93.50 90 TYR A CA 1
ATOM 728 C C . TYR A 1 90 ? 6.278 12.324 46.401 1.00 93.50 90 TYR A C 1
ATOM 730 O O . TYR A 1 90 ? 5.665 11.255 46.341 1.00 93.50 90 TYR A O 1
ATOM 738 N N . THR A 1 91 ? 5.676 13.493 46.635 1.00 91.69 91 THR A N 1
ATOM 739 C CA . THR A 1 91 ? 4.222 13.680 46.712 1.00 91.69 91 THR A CA 1
ATOM 740 C C . THR A 1 91 ? 3.755 14.528 45.533 1.00 91.69 91 THR A C 1
ATOM 742 O O . THR A 1 91 ? 4.355 15.564 45.244 1.00 91.69 91 THR A O 1
ATOM 745 N N . GLU A 1 92 ? 2.699 14.087 44.861 1.00 86.62 92 GLU A N 1
ATOM 746 C CA . GLU A 1 92 ? 2.032 14.780 43.763 1.00 86.62 92 GLU A CA 1
ATOM 747 C C . GLU A 1 92 ? 0.704 15.381 44.238 1.00 86.62 92 GLU A C 1
ATOM 749 O O . GLU A 1 92 ? -0.012 14.790 45.044 1.00 86.62 92 GLU A O 1
ATOM 754 N N . LEU A 1 93 ? 0.373 16.561 43.714 1.00 82.00 93 LEU A N 1
ATOM 755 C CA . LEU A 1 93 ? -0.960 17.148 43.822 1.00 82.00 93 LEU A CA 1
ATOM 756 C C . LEU A 1 93 ? -1.623 17.044 42.448 1.00 82.00 93 LEU A C 1
ATOM 758 O O . LEU A 1 93 ? -1.275 17.792 41.531 1.00 82.00 93 LEU A O 1
ATOM 762 N N . GLU A 1 94 ? -2.540 16.090 42.299 1.00 68.19 94 GLU A N 1
ATOM 763 C CA . GLU A 1 94 ? -3.277 15.871 41.055 1.00 68.19 94 GLU A CA 1
ATOM 764 C C . GLU A 1 94 ? -4.221 17.053 40.799 1.00 68.19 94 GLU A C 1
ATOM 766 O O . GLU A 1 94 ? -5.046 17.414 41.638 1.00 68.19 94 GLU A O 1
ATOM 771 N N . THR A 1 95 ? -4.102 17.669 39.623 1.00 65.31 95 THR A N 1
ATOM 772 C CA . THR A 1 95 ? -4.958 18.804 39.230 1.00 65.31 95 THR A CA 1
ATOM 773 C C . THR A 1 95 ? -6.052 18.393 38.242 1.00 65.31 95 THR A C 1
ATOM 775 O O . THR A 1 95 ? -7.003 19.152 38.043 1.00 65.31 95 THR A O 1
ATOM 778 N N . ASP A 1 96 ? -5.981 17.181 37.669 1.00 61.56 96 ASP A N 1
ATOM 779 C CA . ASP A 1 96 ? -7.007 16.607 36.794 1.00 61.56 96 ASP A CA 1
ATOM 780 C C . ASP A 1 96 ? -7.846 15.537 37.517 1.00 61.56 96 ASP A C 1
ATOM 782 O O . ASP A 1 96 ? -7.569 14.333 37.462 1.00 61.56 96 ASP A O 1
ATOM 786 N N . LEU A 1 97 ? -8.938 15.997 38.138 1.00 61.34 97 LEU A N 1
ATOM 787 C CA . LEU A 1 97 ? -9.882 15.202 38.938 1.00 61.34 97 LEU A CA 1
ATOM 788 C C . LEU A 1 97 ? -10.854 14.326 38.111 1.00 61.34 97 LEU A C 1
ATOM 790 O O . LEU A 1 97 ? -11.814 13.778 38.659 1.00 61.34 97 LEU A O 1
ATOM 794 N N . ARG A 1 98 ? -10.676 14.206 36.785 1.00 63.34 98 ARG A N 1
ATOM 795 C CA . ARG A 1 98 ? -11.544 13.365 35.934 1.00 63.34 98 ARG A CA 1
ATOM 796 C C . ARG A 1 98 ? -11.343 11.872 36.231 1.00 63.34 98 ARG A C 1
ATOM 798 O O . ARG A 1 98 ? -10.223 11.408 36.430 1.00 63.34 98 ARG A O 1
ATOM 805 N N . THR A 1 99 ? -12.428 11.095 36.192 1.00 56.53 99 THR A N 1
ATOM 806 C CA . THR A 1 99 ? -12.401 9.637 36.452 1.00 56.53 99 THR A CA 1
ATOM 807 C C . THR A 1 99 ? -11.569 8.858 35.418 1.00 56.53 99 THR A C 1
ATOM 809 O O . THR A 1 99 ? -11.550 9.197 34.234 1.00 56.53 99 THR A O 1
ATOM 812 N N . SER A 1 100 ? -10.905 7.771 35.835 1.00 52.72 100 SER A N 1
ATOM 813 C CA . SER A 1 100 ? -9.992 6.979 34.985 1.00 52.72 100 SER A CA 1
ATOM 814 C C . SER A 1 100 ? -10.656 6.396 33.727 1.00 52.72 100 SER A C 1
ATOM 816 O O . SER A 1 100 ? -10.054 6.402 32.653 1.00 52.72 100 SER A O 1
ATOM 818 N N . GLY A 1 101 ? -11.925 5.982 33.817 1.00 50.09 101 GLY A N 1
ATOM 819 C CA . GLY A 1 101 ? -12.704 5.498 32.669 1.00 50.09 101 GLY A CA 1
ATOM 820 C C . GLY A 1 101 ? -12.977 6.563 31.598 1.00 50.09 101 GLY A C 1
ATOM 821 O O . GLY A 1 101 ? -13.172 6.218 30.436 1.00 50.09 101 GLY A O 1
ATOM 822 N N . GLN A 1 102 ? -12.947 7.854 31.952 1.00 54.44 102 GLN A N 1
ATOM 823 C CA . GLN A 1 102 ? -13.042 8.955 30.985 1.00 54.44 102 GLN A CA 1
ATOM 824 C C . GLN A 1 102 ? -11.697 9.210 30.290 1.00 54.44 102 GLN A C 1
ATOM 826 O O . GLN A 1 102 ? -11.682 9.415 29.078 1.00 54.44 102 GLN A O 1
ATOM 831 N N . LYS A 1 103 ? -10.576 9.125 31.025 1.00 59.41 103 LYS A N 1
ATOM 832 C CA . LYS A 1 103 ? -9.213 9.309 30.482 1.00 59.41 103 LYS A CA 1
ATOM 833 C C . LYS A 1 103 ? -8.845 8.221 29.458 1.00 59.41 103 LYS A C 1
ATOM 835 O O . LYS A 1 103 ? -8.167 8.502 28.473 1.00 59.41 103 LYS A O 1
ATOM 840 N N . GLN A 1 104 ? -9.355 6.995 29.624 1.00 55.03 104 GLN A N 1
ATOM 841 C CA . GLN A 1 104 ? -9.069 5.869 28.721 1.00 55.03 104 GLN A CA 1
ATOM 842 C C . GLN A 1 104 ? -9.470 6.132 27.257 1.00 55.03 104 GLN A C 1
ATOM 844 O O . GLN A 1 104 ? -8.880 5.531 26.367 1.00 55.03 104 GLN A O 1
ATOM 849 N N . PHE A 1 105 ? -10.437 7.013 26.981 1.00 59.59 105 PHE A N 1
ATOM 850 C CA . PHE A 1 105 ? -10.902 7.322 25.621 1.00 59.59 105 PHE A CA 1
ATOM 851 C C . PHE A 1 105 ? -10.341 8.640 25.066 1.00 59.59 105 PHE A C 1
ATOM 853 O O . PHE A 1 105 ? -10.751 9.084 23.993 1.00 59.59 105 PHE A O 1
ATOM 860 N N . ASP A 1 106 ? -9.373 9.270 25.738 1.00 62.50 106 ASP A N 1
ATOM 861 C CA . ASP A 1 106 ? -8.822 10.553 25.284 1.00 62.50 106 ASP A CA 1
ATOM 862 C C . ASP A 1 106 ? -8.120 10.446 23.913 1.00 62.50 106 ASP A C 1
ATOM 864 O O . ASP A 1 106 ? -8.057 11.439 23.181 1.00 62.50 106 ASP A O 1
ATOM 868 N N . TYR A 1 107 ? -7.671 9.245 23.517 1.00 56.31 107 TYR A N 1
ATOM 869 C CA . TYR A 1 107 ? -7.078 8.989 22.198 1.00 56.31 107 TYR A CA 1
ATOM 870 C C . TYR A 1 107 ? -8.093 8.932 21.046 1.00 56.31 107 TYR A C 1
ATOM 872 O O . TYR A 1 107 ? -7.713 9.163 19.900 1.00 56.31 107 TYR A O 1
ATOM 880 N N . VAL A 1 108 ? -9.378 8.677 21.326 1.00 54.38 108 VAL A N 1
ATOM 881 C CA . VAL A 1 108 ? -10.457 8.731 20.318 1.00 54.38 108 VAL A CA 1
ATOM 882 C C . VAL A 1 108 ? -11.170 10.085 20.298 1.00 54.38 108 VAL A C 1
ATOM 884 O O . VAL A 1 108 ? -12.064 10.306 19.483 1.00 54.38 108 VAL A O 1
ATOM 887 N N . ASN A 1 109 ? -10.788 11.014 21.180 1.00 63.00 109 ASN A N 1
ATOM 888 C CA . ASN A 1 109 ? -11.399 12.333 21.258 1.00 63.00 109 ASN A CA 1
ATOM 889 C C . ASN A 1 109 ? -11.022 13.180 20.023 1.00 63.00 109 ASN A C 1
ATOM 891 O O . ASN A 1 109 ? -9.840 13.491 19.837 1.00 63.00 109 ASN A O 1
ATOM 895 N N . PRO A 1 110 ? -11.994 13.645 19.212 1.00 59.28 110 PRO A N 1
ATOM 896 C CA . PRO A 1 110 ? -11.712 14.447 18.021 1.00 59.28 110 PRO A CA 1
ATOM 897 C C . PRO A 1 110 ? -10.909 15.724 18.303 1.00 59.28 110 PRO A C 1
ATOM 899 O O . PRO A 1 110 ? -10.130 16.155 17.454 1.00 59.28 110 PRO A O 1
ATOM 902 N N . ARG A 1 111 ? -11.046 16.311 19.504 1.00 57.16 111 ARG A N 1
ATOM 903 C CA . ARG A 1 111 ? -10.296 17.512 19.921 1.00 57.16 111 ARG A CA 1
ATOM 904 C C . ARG A 1 111 ? -8.789 17.261 20.040 1.00 57.16 111 ARG A C 1
ATOM 906 O O . ARG A 1 111 ? -8.012 18.195 19.890 1.00 57.16 111 ARG A O 1
ATOM 913 N N . ASN A 1 112 ? -8.383 16.005 20.230 1.00 71.56 112 ASN A N 1
ATOM 914 C CA . ASN A 1 112 ? -6.987 15.592 20.372 1.00 71.56 112 ASN A CA 1
ATOM 915 C C . ASN A 1 112 ? -6.394 15.029 19.071 1.00 71.56 112 ASN A C 1
ATOM 917 O O . ASN A 1 112 ? -5.269 14.536 19.078 1.00 71.56 112 ASN A O 1
ATOM 921 N N . LYS A 1 113 ? -7.107 15.094 17.936 1.00 74.81 113 LYS A N 1
ATOM 922 C CA . LYS A 1 113 ? -6.696 14.432 16.684 1.00 74.81 113 LYS A CA 1
ATOM 923 C C . LYS A 1 113 ? -5.293 14.829 16.207 1.00 74.81 113 LYS A C 1
ATOM 925 O O . LYS A 1 113 ? -4.542 13.966 15.756 1.00 74.81 113 LYS A O 1
ATOM 930 N N . VAL A 1 114 ? -4.923 16.108 16.323 1.00 80.75 114 VAL A N 1
ATOM 931 C CA . VAL A 1 114 ? -3.581 16.596 15.943 1.00 80.75 114 VAL A CA 1
ATOM 932 C C . VAL A 1 114 ? -2.504 15.969 16.833 1.00 80.75 114 VAL A C 1
ATOM 934 O O . VAL A 1 114 ? -1.521 15.441 16.319 1.00 80.75 114 VAL A O 1
ATOM 937 N N . VAL A 1 115 ? -2.737 15.942 18.149 1.00 86.12 115 VAL A N 1
ATOM 938 C CA . VAL A 1 115 ? -1.850 15.294 19.128 1.00 86.12 115 VAL A CA 1
ATOM 939 C C . VAL A 1 115 ? -1.700 13.809 18.801 1.00 86.12 115 VAL A C 1
ATOM 941 O O . VAL A 1 115 ? -0.587 13.307 18.693 1.00 86.12 115 VAL A O 1
ATOM 944 N N . GLN A 1 116 ? -2.814 13.116 18.565 1.00 86.31 116 GLN A N 1
ATOM 945 C CA . GLN A 1 116 ? -2.836 11.680 18.279 1.00 86.31 116 GLN A CA 1
ATOM 946 C C . GLN A 1 116 ? -2.113 11.322 16.978 1.00 86.31 116 GLN A C 1
ATOM 948 O O . GLN A 1 116 ? -1.354 10.356 16.947 1.00 86.31 116 GLN A O 1
ATOM 953 N N . THR A 1 117 ? -2.277 12.138 15.935 1.00 86.88 117 THR A N 1
ATOM 954 C CA . THR A 1 117 ? -1.546 11.981 14.667 1.00 86.88 117 THR A CA 1
ATOM 955 C C . THR A 1 117 ? -0.036 12.105 14.891 1.00 86.88 117 THR A C 1
ATOM 957 O O . THR A 1 117 ? 0.759 11.362 14.314 1.00 86.88 117 THR A O 1
ATOM 960 N N . GLU A 1 118 ? 0.384 13.027 15.758 1.00 91.69 118 GLU A N 1
ATOM 961 C CA . GLU A 1 118 ? 1.797 13.218 16.058 1.00 91.69 118 GLU A CA 1
ATOM 962 C C . GLU A 1 118 ? 2.384 12.110 16.952 1.00 91.69 118 GLU A C 1
ATOM 964 O O . GLU A 1 118 ? 3.505 11.659 16.695 1.00 91.69 118 GLU A O 1
ATOM 969 N N . MET A 1 119 ? 1.627 11.619 17.943 1.00 92.56 119 MET A N 1
ATOM 970 C CA . MET A 1 119 ? 2.002 10.453 18.761 1.00 92.56 119 MET A CA 1
ATOM 971 C C . MET A 1 119 ? 2.136 9.192 17.899 1.00 92.56 119 MET A C 1
ATOM 973 O O . MET A 1 119 ? 3.118 8.457 18.014 1.00 92.56 119 MET A O 1
ATOM 977 N N . GLU A 1 120 ? 1.198 8.966 16.976 1.00 94.06 120 GLU A N 1
ATOM 978 C CA . GLU A 1 120 ? 1.268 7.870 16.009 1.00 94.06 120 GLU A CA 1
ATOM 979 C C . GLU A 1 120 ? 2.534 7.963 15.147 1.00 94.06 120 GLU A C 1
ATOM 981 O O . GLU A 1 120 ? 3.238 6.964 14.974 1.00 94.06 120 GLU A O 1
ATOM 986 N N . ARG A 1 121 ? 2.872 9.161 14.650 1.00 93.25 121 ARG A N 1
ATOM 987 C CA . ARG A 1 121 ? 4.104 9.391 13.883 1.00 93.25 121 ARG A CA 1
ATOM 988 C C . ARG A 1 121 ? 5.347 9.030 14.700 1.00 93.25 121 ARG A C 1
ATOM 990 O O . ARG A 1 121 ? 6.206 8.310 14.198 1.00 93.25 121 ARG A O 1
ATOM 997 N N . ALA A 1 122 ? 5.435 9.477 15.954 1.00 94.75 122 ALA A N 1
ATOM 998 C CA . ALA A 1 122 ? 6.563 9.160 16.832 1.00 94.75 122 ALA A CA 1
ATOM 999 C C . ALA A 1 122 ? 6.703 7.645 17.083 1.00 94.75 122 ALA A C 1
ATOM 1001 O O . ALA A 1 122 ? 7.800 7.098 16.948 1.00 94.75 122 ALA A O 1
ATOM 1002 N N . CYS A 1 123 ? 5.593 6.953 17.370 1.00 96.19 123 CYS A N 1
ATOM 1003 C CA . CYS A 1 123 ? 5.578 5.499 17.551 1.00 96.19 123 CYS A CA 1
ATOM 1004 C C . CYS A 1 123 ? 6.000 4.765 16.269 1.00 96.19 123 CYS A C 1
ATOM 1006 O O . CYS A 1 123 ? 6.828 3.858 16.303 1.00 96.19 123 CYS A O 1
ATOM 1008 N N . THR A 1 124 ? 5.492 5.200 15.116 1.00 95.88 124 THR A N 1
ATOM 1009 C CA . THR A 1 124 ? 5.806 4.611 13.807 1.00 95.88 124 THR A CA 1
ATOM 1010 C C . THR A 1 124 ? 7.293 4.693 13.489 1.00 95.88 124 THR A C 1
ATOM 1012 O O . THR A 1 124 ? 7.885 3.712 13.042 1.00 95.88 124 THR A O 1
ATOM 1015 N N . GLU A 1 125 ? 7.916 5.843 13.742 1.00 94.19 125 GLU A N 1
ATOM 1016 C CA . GLU A 1 125 ? 9.351 6.011 13.524 1.00 94.19 125 GLU A CA 1
ATOM 1017 C C . GLU A 1 125 ? 10.189 5.174 14.494 1.00 94.19 125 GLU A C 1
ATOM 1019 O O . GLU A 1 125 ? 11.207 4.617 14.090 1.00 94.19 125 GLU A O 1
ATOM 1024 N N . HIS A 1 126 ? 9.751 5.021 15.745 1.00 95.44 126 HIS A N 1
ATOM 1025 C CA . HIS A 1 126 ? 10.386 4.095 16.682 1.00 95.44 126 HIS A CA 1
ATOM 1026 C C . HIS A 1 126 ? 10.291 2.639 16.201 1.00 95.44 126 HIS A C 1
ATOM 1028 O O . HIS A 1 126 ? 11.298 1.939 16.175 1.00 95.44 126 HIS A O 1
ATOM 1034 N N . LEU A 1 127 ? 9.118 2.190 15.736 1.00 97.38 127 LEU A N 1
ATOM 1035 C CA . LEU A 1 127 ? 8.940 0.836 15.195 1.00 97.38 127 LEU A CA 1
ATOM 1036 C C . LEU A 1 127 ? 9.851 0.567 13.989 1.00 97.38 127 LEU A C 1
ATOM 1038 O O . LEU A 1 127 ? 10.346 -0.550 13.839 1.00 97.38 127 LEU A O 1
ATOM 1042 N N . LYS A 1 128 ? 10.078 1.566 13.126 1.00 94.75 128 LYS A N 1
ATOM 1043 C CA . LYS A 1 128 ? 11.024 1.451 12.005 1.00 94.75 128 LYS A CA 1
ATOM 1044 C C . LYS A 1 128 ? 12.456 1.291 12.509 1.00 94.75 128 LYS A C 1
ATOM 1046 O O . LYS A 1 128 ? 13.165 0.415 12.027 1.00 94.75 128 LYS A O 1
ATOM 1051 N N . GLU A 1 129 ? 12.849 2.099 13.491 1.00 93.06 129 GLU A N 1
ATOM 1052 C CA . GLU A 1 129 ? 14.189 2.099 14.089 1.00 93.06 129 GLU A CA 1
ATOM 1053 C C . GLU A 1 129 ? 14.533 0.756 14.749 1.00 93.06 129 GLU A C 1
ATOM 1055 O O . GLU A 1 129 ? 15.622 0.229 14.536 1.00 93.06 129 GLU A O 1
ATOM 1060 N N . ILE A 1 130 ? 13.588 0.146 15.474 1.00 94.56 130 ILE A N 1
ATOM 1061 C CA . ILE A 1 130 ? 13.813 -1.143 16.154 1.00 94.56 130 ILE A CA 1
ATOM 1062 C C . ILE A 1 130 ? 13.544 -2.374 15.270 1.00 94.56 130 ILE A C 1
ATOM 1064 O O . ILE A 1 130 ? 13.641 -3.508 15.747 1.00 94.56 130 ILE A O 1
ATOM 1068 N N . GLY A 1 131 ? 13.172 -2.174 13.999 1.00 95.25 131 GLY A N 1
ATOM 1069 C CA . GLY A 1 131 ? 12.877 -3.258 13.058 1.00 95.25 131 GLY A CA 1
ATOM 1070 C C . GLY A 1 131 ? 11.577 -4.018 13.349 1.00 95.25 131 GLY A C 1
ATOM 1071 O O . GLY A 1 131 ? 11.509 -5.216 13.098 1.00 95.25 131 GLY A O 1
ATOM 1072 N N . ALA A 1 132 ? 10.555 -3.350 13.893 1.00 96.75 132 ALA A N 1
ATOM 1073 C CA . ALA A 1 132 ? 9.235 -3.918 14.205 1.00 96.75 132 ALA A CA 1
ATOM 1074 C C . ALA A 1 132 ? 8.089 -3.353 13.336 1.00 96.75 132 ALA A C 1
ATOM 1076 O O . ALA A 1 132 ? 6.935 -3.764 13.480 1.00 96.75 132 ALA A O 1
ATOM 1077 N N . TRP A 1 133 ? 8.381 -2.395 12.452 1.00 96.56 133 TRP A N 1
ATOM 1078 C CA . TRP A 1 133 ? 7.391 -1.771 11.573 1.00 96.56 133 TRP A CA 1
ATOM 1079 C C . TRP A 1 133 ? 6.974 -2.693 10.427 1.00 96.56 133 TRP A C 1
ATOM 1081 O O . TRP A 1 133 ? 7.812 -3.287 9.750 1.00 96.56 133 TRP A O 1
ATOM 1091 N N . LEU A 1 134 ? 5.668 -2.764 10.174 1.00 93.62 134 LEU A N 1
ATOM 1092 C CA . LEU A 1 134 ? 5.099 -3.579 9.111 1.00 93.62 134 LEU A CA 1
ATOM 1093 C C . LEU A 1 134 ? 4.451 -2.703 8.025 1.00 93.62 134 LEU A C 1
ATOM 1095 O O . LEU A 1 134 ? 3.580 -1.884 8.321 1.00 93.62 134 LEU A O 1
ATOM 1099 N N . ALA A 1 135 ? 4.816 -2.929 6.757 1.00 89.06 135 ALA A N 1
ATOM 1100 C CA . ALA A 1 135 ? 4.396 -2.099 5.619 1.00 89.06 135 ALA A CA 1
ATOM 1101 C C . ALA A 1 135 ? 2.900 -2.213 5.269 1.00 89.06 135 ALA A C 1
ATOM 1103 O O . ALA A 1 135 ? 2.381 -3.316 5.263 1.00 89.06 135 ALA A O 1
ATOM 1104 N N . PRO A 1 136 ? 2.172 -1.149 4.932 1.00 83.69 136 PRO A N 1
ATOM 1105 C CA . PRO A 1 136 ? 0.703 -1.167 4.992 1.00 83.69 136 PRO A CA 1
ATOM 1106 C C . PRO A 1 136 ? 0.042 -2.135 3.999 1.00 83.69 136 PRO A C 1
ATOM 1108 O O . PRO A 1 136 ? -1.015 -2.689 4.270 1.00 83.69 136 PRO A O 1
ATOM 1111 N N . ASP A 1 137 ? 0.703 -2.390 2.875 1.00 75.12 137 ASP A N 1
ATOM 1112 C CA . ASP A 1 137 ? 0.252 -3.214 1.755 1.00 75.12 137 ASP A CA 1
ATOM 1113 C C . ASP A 1 137 ? 0.776 -4.665 1.788 1.00 75.12 137 ASP A C 1
ATOM 1115 O O . ASP A 1 137 ? 0.493 -5.454 0.888 1.00 75.12 137 ASP A O 1
ATOM 1119 N N . GLU A 1 138 ? 1.523 -5.061 2.825 1.00 82.75 138 GLU A N 1
ATOM 1120 C CA . GLU A 1 138 ? 2.136 -6.392 2.907 1.00 82.75 138 GLU A CA 1
ATOM 1121 C C . GLU A 1 138 ? 1.371 -7.353 3.839 1.00 82.75 138 GLU A C 1
ATOM 1123 O O . GLU A 1 138 ? 1.798 -7.606 4.976 1.00 82.75 138 GLU A O 1
ATOM 1128 N N . TYR A 1 139 ? 0.289 -7.949 3.323 1.00 86.44 139 TYR A N 1
ATOM 1129 C CA . TYR A 1 139 ? -0.507 -9.002 3.980 1.00 86.44 139 TYR A CA 1
ATOM 1130 C C . TYR A 1 139 ? -0.289 -10.390 3.361 1.00 86.44 139 TYR A C 1
ATOM 1132 O O . TYR A 1 139 ? -0.002 -10.517 2.171 1.00 86.44 139 TYR A O 1
ATOM 1140 N N . ASP A 1 140 ? -0.410 -11.432 4.179 1.00 85.25 140 ASP A N 1
ATOM 1141 C CA . ASP A 1 140 ? -0.498 -12.826 3.746 1.00 85.25 140 ASP A CA 1
ATOM 1142 C C . ASP A 1 140 ? -1.827 -13.040 3.000 1.00 85.25 140 ASP A C 1
ATOM 1144 O O . ASP A 1 140 ? -2.857 -12.467 3.368 1.00 85.25 140 ASP A O 1
ATOM 1148 N N . GLU A 1 141 ? -1.816 -13.875 1.958 1.00 83.50 141 GLU A N 1
ATOM 1149 C CA . GLU A 1 141 ? -3.063 -14.322 1.334 1.00 83.50 141 GLU A CA 1
ATOM 1150 C C . GLU A 1 141 ? -3.878 -15.149 2.333 1.00 83.50 141 GLU A C 1
ATOM 1152 O O . GLU A 1 141 ? -3.324 -15.917 3.130 1.00 83.50 141 GLU A O 1
ATOM 1157 N N . LEU A 1 142 ? -5.204 -15.009 2.281 1.00 87.62 142 LEU A N 1
ATOM 1158 C CA . LEU A 1 142 ? -6.073 -15.843 3.094 1.00 87.62 142 LEU A CA 1
ATOM 1159 C C . LEU A 1 142 ? -5.969 -17.304 2.627 1.00 87.62 142 LEU A C 1
ATOM 1161 O O . LEU A 1 142 ? -6.036 -17.569 1.424 1.00 87.62 142 LEU A O 1
ATOM 1165 N N . PRO A 1 143 ? -5.816 -18.268 3.550 1.00 84.94 143 PRO A N 1
ATOM 1166 C CA . PRO A 1 143 ? -5.806 -19.673 3.183 1.00 84.94 143 PRO A CA 1
ATOM 1167 C C . PRO A 1 143 ? -7.172 -20.092 2.629 1.00 84.94 143 PRO A C 1
ATOM 1169 O O . PRO A 1 143 ? -8.218 -19.596 3.064 1.00 84.94 143 PRO A O 1
ATOM 1172 N N . ASN A 1 144 ? -7.153 -21.052 1.703 1.00 83.69 144 ASN A N 1
ATOM 1173 C CA . ASN A 1 144 ? -8.368 -21.739 1.284 1.00 83.69 144 ASN A CA 1
ATOM 1174 C C . ASN A 1 144 ? -8.936 -22.509 2.478 1.00 83.69 144 ASN A C 1
ATOM 1176 O O . ASN A 1 144 ? -8.225 -23.300 3.105 1.00 83.69 144 ASN A O 1
ATOM 1180 N N . ASP A 1 145 ? -10.209 -22.275 2.772 1.00 86.94 145 ASP A N 1
ATOM 1181 C CA . ASP A 1 145 ? -10.920 -22.958 3.840 1.00 86.94 145 ASP A CA 1
ATOM 1182 C C . ASP A 1 145 ? -11.827 -24.037 3.250 1.00 86.94 145 ASP A C 1
ATOM 1184 O O . ASP A 1 145 ? -12.786 -23.746 2.541 1.00 86.94 145 ASP A O 1
ATOM 1188 N N . ASN A 1 146 ? -11.484 -25.292 3.530 1.00 84.94 146 ASN A N 1
ATOM 1189 C CA . ASN A 1 146 ? -12.240 -26.466 3.094 1.00 84.94 146 ASN A CA 1
ATOM 1190 C C . ASN A 1 146 ? -13.023 -27.099 4.257 1.00 84.94 146 ASN A C 1
ATOM 1192 O O . ASN A 1 146 ? -13.443 -28.254 4.169 1.00 84.94 146 ASN A O 1
ATOM 1196 N N . THR A 1 147 ? -13.155 -26.392 5.381 1.00 89.88 147 THR A N 1
ATOM 1197 C CA . THR A 1 147 ? -13.867 -26.887 6.559 1.00 89.88 147 THR A CA 1
ATOM 1198 C C . THR A 1 147 ? -15.374 -26.854 6.306 1.00 89.88 147 THR A C 1
ATOM 1200 O O . THR A 1 147 ? -15.912 -25.868 5.813 1.00 89.88 147 THR A O 1
ATOM 1203 N N . CYS A 1 148 ? -16.080 -27.928 6.666 1.00 92.25 148 CYS A N 1
ATOM 1204 C CA . CYS A 1 148 ? -17.542 -27.934 6.661 1.00 92.25 148 CYS A CA 1
ATOM 1205 C C . CYS A 1 148 ? -18.052 -27.318 7.968 1.00 92.25 148 CYS A C 1
ATOM 1207 O O . CYS A 1 148 ? -17.794 -27.862 9.045 1.00 92.25 148 CYS A O 1
ATOM 1209 N N . TYR A 1 149 ? -18.779 -26.208 7.873 1.00 96.81 149 TYR A N 1
ATOM 1210 C CA . TYR A 1 149 ? -19.381 -25.528 9.017 1.00 96.81 149 TYR A CA 1
ATOM 1211 C C . TYR A 1 149 ? -20.882 -25.827 9.112 1.00 96.81 149 TYR A C 1
ATOM 1213 O O . TYR A 1 149 ? -21.520 -26.028 8.081 1.00 96.81 149 TYR A O 1
ATOM 1221 N N . PRO A 1 150 ? -21.459 -25.872 10.328 1.00 96.06 150 PRO A N 1
ATOM 1222 C CA . PRO A 1 150 ? -22.895 -26.095 10.504 1.00 96.06 150 PRO A CA 1
ATOM 1223 C C . PRO A 1 150 ? -23.744 -24.873 10.124 1.00 96.06 150 PRO A C 1
ATOM 1225 O O . PRO A 1 150 ? -24.916 -25.037 9.815 1.00 96.06 150 PRO A O 1
ATOM 1228 N N . VAL A 1 151 ? -23.161 -23.672 10.188 1.00 97.88 151 VAL A N 1
ATOM 1229 C CA . VAL A 1 151 ? -23.778 -22.373 9.885 1.00 97.88 151 VAL A CA 1
ATOM 1230 C C . VAL A 1 151 ? -22.706 -21.415 9.348 1.00 97.88 151 VAL A C 1
ATOM 1232 O O . VAL A 1 151 ? -21.512 -21.635 9.582 1.00 97.88 151 VAL A O 1
ATOM 1235 N N . GLU A 1 152 ? -23.103 -20.339 8.665 1.00 97.88 152 GLU A N 1
ATOM 1236 C CA . GLU A 1 152 ? -22.155 -19.339 8.146 1.00 97.88 152 GLU A CA 1
ATOM 1237 C C . GLU A 1 152 ? -21.572 -18.500 9.293 1.00 97.88 152 GLU A C 1
ATOM 1239 O O . GLU A 1 152 ? -20.364 -18.269 9.349 1.00 97.88 152 GLU A O 1
ATOM 1244 N N . ALA A 1 153 ? -22.399 -18.112 10.270 1.00 98.31 153 ALA A N 1
ATOM 1245 C CA . ALA A 1 153 ? -21.978 -17.291 11.403 1.00 98.31 153 ALA A CA 1
ATOM 1246 C C . ALA A 1 153 ? -22.433 -17.849 12.760 1.00 98.31 153 ALA A C 1
ATOM 1248 O O . ALA A 1 153 ? -23.557 -18.322 12.921 1.00 98.31 153 ALA A O 1
ATOM 1249 N N . SER A 1 154 ? -21.566 -17.734 13.764 1.00 98.69 154 SER A N 1
ATOM 1250 C CA . SER A 1 154 ? -21.880 -18.009 15.167 1.00 98.69 154 SER A CA 1
ATOM 1251 C C . SER A 1 154 ? -21.600 -16.784 16.018 1.00 98.69 154 SER A C 1
ATOM 1253 O O . SER A 1 154 ? -20.451 -16.347 16.108 1.00 98.69 154 SER A O 1
ATOM 1255 N N . VAL A 1 155 ? -22.626 -16.269 16.690 1.00 98.56 155 VAL A N 1
ATOM 1256 C CA . VAL A 1 155 ? -22.451 -15.249 17.727 1.00 98.56 155 VAL A CA 1
ATOM 1257 C C . VAL A 1 155 ? -22.046 -15.934 19.023 1.00 98.56 155 VAL A C 1
ATOM 1259 O O . VAL A 1 155 ? -22.722 -16.855 19.468 1.00 98.56 155 VAL A O 1
ATOM 1262 N N . ILE A 1 156 ? -20.938 -15.520 19.625 1.00 98.38 156 ILE A N 1
ATOM 1263 C CA . ILE A 1 156 ? -20.392 -16.137 20.834 1.00 98.38 156 ILE A CA 1
ATOM 1264 C C . ILE A 1 156 ? -20.579 -15.175 22.002 1.00 98.38 156 ILE A C 1
ATOM 1266 O O . ILE A 1 156 ? -20.092 -14.045 21.957 1.00 98.38 156 ILE A O 1
ATOM 1270 N N . ILE A 1 157 ? -21.261 -15.660 23.044 1.00 97.69 157 ILE A N 1
ATOM 1271 C CA . ILE A 1 157 ? -21.582 -14.908 24.260 1.00 97.69 157 ILE A CA 1
ATOM 1272 C C . ILE A 1 157 ? -21.043 -15.666 25.480 1.00 97.69 157 ILE A C 1
ATOM 1274 O O . ILE A 1 157 ? -21.726 -16.541 26.024 1.00 97.69 157 ILE A O 1
ATOM 1278 N N . PRO A 1 158 ? -19.814 -15.372 25.935 1.00 95.81 158 PRO A N 1
ATOM 1279 C CA . PRO A 1 158 ? -19.369 -15.766 27.263 1.00 95.81 158 PRO A CA 1
ATOM 1280 C C . PRO A 1 158 ? -20.193 -15.024 28.310 1.00 95.81 158 PRO A C 1
ATOM 1282 O O . PRO A 1 158 ? -20.347 -13.806 28.227 1.00 95.81 158 PRO A O 1
ATOM 1285 N N . VAL A 1 159 ? -20.698 -15.738 29.311 1.00 94.19 159 VAL A N 1
ATOM 1286 C CA . VAL A 1 159 ? -21.524 -15.128 30.351 1.00 94.19 159 VAL A CA 1
ATOM 1287 C C . VAL A 1 159 ? -21.138 -15.623 31.738 1.00 94.19 159 VAL A C 1
ATOM 1289 O O . VAL A 1 159 ? -20.863 -16.803 31.948 1.00 94.19 159 VAL A O 1
ATOM 1292 N N . ARG A 1 160 ? -21.103 -14.690 32.694 1.00 92.44 160 ARG A N 1
ATOM 1293 C CA . ARG A 1 160 ? -21.026 -14.979 34.125 1.00 92.44 160 ARG A CA 1
ATOM 1294 C C . ARG A 1 160 ? -21.770 -13.909 34.908 1.00 92.44 160 ARG A C 1
ATOM 1296 O O . ARG A 1 160 ? -21.374 -12.745 34.880 1.00 92.44 160 ARG A O 1
ATOM 1303 N N . ASN A 1 161 ? -22.803 -14.314 35.633 1.00 92.56 161 ASN A N 1
ATOM 1304 C CA . ASN A 1 161 ? -23.605 -13.451 36.499 1.00 92.56 161 ASN A CA 1
ATOM 1305 C C . ASN A 1 161 ? -24.162 -12.206 35.779 1.00 92.56 161 ASN A C 1
ATOM 1307 O O . ASN A 1 161 ? -23.755 -11.065 36.038 1.00 92.56 161 ASN A O 1
ATOM 1311 N N . ARG A 1 162 ? -25.045 -12.444 34.802 1.00 92.94 162 ARG A N 1
ATOM 1312 C CA . ARG A 1 162 ? -25.711 -11.435 33.962 1.00 92.94 162 ARG A CA 1
ATOM 1313 C C . ARG A 1 162 ? -27.198 -11.728 33.761 1.00 92.94 162 ARG A C 1
ATOM 1315 O O . ARG A 1 162 ? -27.744 -11.476 32.686 1.00 92.94 162 ARG A O 1
ATOM 1322 N N . ALA A 1 163 ? -27.892 -12.184 34.805 1.00 93.06 163 ALA A N 1
ATOM 1323 C CA . ALA A 1 163 ? -29.307 -12.561 34.713 1.00 93.06 163 ALA A CA 1
ATOM 1324 C C . ALA A 1 163 ? -30.208 -11.419 34.200 1.00 93.06 163 ALA A C 1
ATOM 1326 O O . ALA A 1 163 ? -31.248 -11.659 33.590 1.00 93.06 163 ALA A O 1
ATOM 1327 N N . ARG A 1 164 ? -29.796 -10.162 34.421 1.00 92.38 164 ARG A N 1
ATOM 1328 C CA . ARG A 1 164 ? -30.537 -8.952 34.031 1.00 92.38 164 ARG A CA 1
ATOM 1329 C C . ARG A 1 164 ? -30.392 -8.539 32.566 1.00 92.38 164 ARG A C 1
ATOM 1331 O O . ARG A 1 164 ? -31.183 -7.710 32.133 1.00 92.38 164 ARG A O 1
ATOM 1338 N N . THR A 1 165 ? -29.383 -9.025 31.845 1.00 93.56 165 THR A N 1
ATOM 1339 C CA . THR A 1 165 ? -29.037 -8.505 30.507 1.00 93.56 165 THR A CA 1
ATOM 1340 C C . THR A 1 165 ? -28.910 -9.582 29.439 1.00 93.56 165 THR A C 1
ATOM 1342 O O . THR A 1 165 ? -29.146 -9.295 28.270 1.00 93.56 165 THR A O 1
ATOM 1345 N N . ILE A 1 166 ? -28.590 -10.823 29.821 1.00 95.06 166 ILE A N 1
ATOM 1346 C CA . ILE A 1 166 ? -28.324 -11.909 28.868 1.00 95.06 166 ILE A CA 1
ATOM 1347 C C . ILE A 1 166 ? -29.518 -12.224 27.955 1.00 95.06 166 ILE A C 1
ATOM 1349 O O . ILE A 1 166 ? -29.319 -12.582 26.798 1.00 95.06 166 ILE A O 1
ATOM 1353 N N . GLY A 1 167 ? -30.751 -12.066 28.453 1.00 96.00 167 GLY A N 1
ATOM 1354 C CA . GLY A 1 167 ? -31.964 -12.246 27.649 1.00 96.00 167 GLY A CA 1
ATOM 1355 C C . GLY A 1 167 ? -32.012 -11.268 26.476 1.00 96.00 167 GLY A C 1
ATOM 1356 O O . GLY A 1 167 ? -32.090 -11.701 25.330 1.00 96.00 167 GLY A O 1
ATOM 1357 N N . ASP A 1 168 ? -31.845 -9.968 26.753 1.00 95.88 168 ASP A N 1
ATOM 1358 C CA . ASP A 1 168 ? -31.825 -8.928 25.718 1.00 95.88 168 ASP A CA 1
ATOM 1359 C C . ASP A 1 168 ? -30.717 -9.183 24.679 1.00 95.88 168 ASP A C 1
ATOM 1361 O O . ASP A 1 168 ? -30.926 -8.988 23.481 1.00 95.88 168 ASP A O 1
ATOM 1365 N N . ALA A 1 169 ? -29.537 -9.632 25.130 1.00 96.56 169 ALA A N 1
ATOM 1366 C CA . ALA A 1 169 ? -28.412 -9.942 24.252 1.00 96.56 169 ALA A CA 1
ATOM 1367 C C . ALA A 1 169 ? -28.768 -11.072 23.273 1.00 96.56 169 ALA A C 1
ATOM 1369 O O . ALA A 1 169 ? -28.619 -10.897 22.062 1.00 96.56 169 ALA A O 1
ATOM 1370 N N . ILE A 1 170 ? -29.310 -12.192 23.772 1.00 97.50 170 ILE A N 1
ATOM 1371 C CA . ILE A 1 170 ? -29.764 -13.318 22.940 1.00 97.50 170 ILE A CA 1
ATOM 1372 C C . ILE A 1 170 ? -30.866 -12.865 21.973 1.00 97.50 170 ILE A C 1
ATOM 1374 O O . ILE A 1 170 ? -30.784 -13.154 20.779 1.00 97.50 170 ILE A O 1
ATOM 1378 N N . ASP A 1 171 ? -31.856 -12.111 22.453 1.00 97.19 171 ASP A N 1
ATOM 1379 C CA . ASP A 1 171 ? -32.962 -11.622 21.626 1.00 97.19 171 ASP A CA 1
ATOM 1380 C C . ASP A 1 171 ? -32.473 -10.697 20.498 1.00 97.19 171 ASP A C 1
ATOM 1382 O O . ASP A 1 171 ? -32.963 -10.788 19.371 1.00 97.19 171 ASP A O 1
ATOM 1386 N N . SER A 1 172 ? -31.451 -9.867 20.749 1.00 97.50 172 SER A N 1
ATOM 1387 C CA . SER A 1 172 ? -30.854 -9.002 19.718 1.00 97.50 172 SER A CA 1
ATOM 1388 C C . SER A 1 172 ? -30.191 -9.788 18.578 1.00 97.50 172 SER A C 1
ATOM 1390 O O . SER A 1 172 ? -30.188 -9.333 17.431 1.00 97.50 172 SER A O 1
ATOM 1392 N N . VAL A 1 173 ? -29.677 -10.990 18.872 1.00 97.69 173 VAL A N 1
ATOM 1393 C CA . VAL A 1 173 ? -29.127 -11.914 17.871 1.00 97.69 173 VAL A CA 1
ATOM 1394 C C . VAL A 1 173 ? -30.246 -12.634 17.128 1.00 97.69 173 VAL A C 1
ATOM 1396 O O . VAL A 1 173 ? -30.212 -12.730 15.906 1.00 97.69 173 VAL A O 1
ATOM 1399 N N . LEU A 1 174 ? -31.260 -13.120 17.845 1.00 96.88 174 LEU A N 1
ATOM 1400 C CA . LEU A 1 174 ? -32.399 -13.812 17.236 1.00 96.88 174 LEU A CA 1
ATOM 1401 C C . LEU A 1 174 ? -33.230 -12.895 16.324 1.00 96.88 174 LEU A C 1
ATOM 1403 O O . LEU A 1 174 ? -33.896 -13.383 15.415 1.00 96.88 174 LEU A O 1
ATOM 1407 N N . GLY A 1 175 ? -33.177 -11.578 16.543 1.00 96.62 175 GLY A N 1
ATOM 1408 C CA . GLY A 1 175 ? -33.809 -10.575 15.686 1.00 96.62 175 GLY A CA 1
ATOM 1409 C C . GLY A 1 175 ? -33.078 -10.276 14.370 1.00 96.62 175 GLY A C 1
ATOM 1410 O O . GLY A 1 175 ? -33.600 -9.497 13.574 1.00 96.62 175 GLY A O 1
ATOM 1411 N N . GLN A 1 176 ? -31.892 -10.849 14.131 1.00 97.88 176 GLN A N 1
ATOM 1412 C CA . GLN A 1 176 ? -31.093 -10.555 12.938 1.00 97.88 176 GLN A CA 1
ATOM 1413 C C . GLN A 1 176 ? -31.721 -11.131 11.659 1.00 97.88 176 GLN A C 1
ATOM 1415 O O . GLN A 1 176 ? -32.240 -12.247 11.638 1.00 97.88 176 GLN A O 1
ATOM 1420 N N . LYS A 1 177 ? -31.625 -10.372 10.567 1.00 96.19 177 LYS A N 1
ATOM 1421 C CA . LYS A 1 177 ? -32.076 -10.715 9.218 1.00 96.19 177 LYS A CA 1
ATOM 1422 C C . LYS A 1 177 ? -30.860 -10.907 8.318 1.00 96.19 177 LYS A C 1
ATOM 1424 O O . LYS A 1 177 ? -30.222 -9.940 7.899 1.00 96.19 177 LYS A O 1
ATOM 1429 N N . ALA A 1 178 ? -30.574 -12.165 8.008 1.00 95.44 178 ALA A N 1
ATOM 1430 C CA . ALA A 1 178 ? -29.499 -12.579 7.118 1.00 95.44 178 ALA A CA 1
ATOM 1431 C C . ALA A 1 178 ? -30.028 -13.548 6.054 1.00 95.44 178 ALA A C 1
ATOM 1433 O O . ALA A 1 178 ? -31.012 -14.254 6.276 1.00 95.44 178 ALA A O 1
ATOM 1434 N N . ASP A 1 179 ? -29.371 -13.581 4.898 1.00 96.00 179 ASP A N 1
ATOM 1435 C CA . ASP A 1 179 ? -29.613 -14.542 3.815 1.00 96.00 179 ASP A CA 1
ATOM 1436 C C . ASP A 1 179 ? -28.810 -15.847 3.985 1.00 96.00 179 ASP A C 1
ATOM 1438 O O . ASP A 1 179 ? -28.801 -16.701 3.097 1.00 96.00 179 ASP A O 1
ATOM 1442 N N . PHE A 1 180 ? -28.171 -16.016 5.144 1.00 97.25 180 PHE A N 1
ATOM 1443 C CA . PHE A 1 180 ? -27.405 -17.189 5.548 1.00 97.25 180 PHE A CA 1
ATOM 1444 C C . PHE A 1 180 ? -27.836 -17.694 6.931 1.00 97.25 180 PHE A C 1
ATOM 1446 O O . PHE A 1 180 ? -28.333 -16.936 7.768 1.00 97.25 180 PHE A O 1
ATOM 1453 N N . ASP A 1 181 ? -27.589 -18.978 7.195 1.00 97.50 181 ASP A N 1
ATOM 1454 C CA . ASP A 1 181 ? -27.859 -19.584 8.499 1.00 97.50 181 ASP A CA 1
ATOM 1455 C C . ASP A 1 181 ? -26.859 -19.098 9.558 1.00 97.50 181 ASP A C 1
ATOM 1457 O O . ASP A 1 181 ? -25.647 -19.034 9.316 1.00 97.50 181 ASP A O 1
ATOM 1461 N N . PHE A 1 182 ? -27.359 -18.816 10.762 1.00 98.19 182 PHE A N 1
ATOM 1462 C CA . PHE A 1 182 ? -26.547 -18.459 11.923 1.00 98.19 182 PHE A CA 1
ATOM 1463 C C . PHE A 1 182 ? -27.082 -19.079 13.219 1.00 98.19 182 PHE A C 1
ATOM 1465 O O . PHE A 1 182 ? -28.234 -19.516 13.308 1.00 98.19 182 PHE A O 1
ATOM 1472 N N . ASN A 1 183 ? -26.230 -19.117 14.243 1.00 98.12 183 ASN A N 1
ATOM 1473 C CA . ASN A 1 183 ? -26.600 -19.509 15.602 1.00 98.12 183 ASN A CA 1
ATOM 1474 C C . ASN A 1 183 ? -25.963 -18.583 16.653 1.00 98.12 183 ASN A C 1
ATOM 1476 O O . ASN A 1 183 ? -25.084 -17.773 16.349 1.00 98.12 183 ASN A O 1
ATOM 1480 N N . VAL A 1 184 ? -26.407 -18.715 17.901 1.00 98.12 184 VAL A N 1
ATOM 1481 C CA . VAL A 1 184 ? -25.794 -18.095 19.076 1.00 98.12 184 VAL A CA 1
ATOM 1482 C C . VAL A 1 184 ? -25.304 -19.181 20.024 1.00 98.12 184 VAL A C 1
ATOM 1484 O O . VAL A 1 184 ? -26.041 -20.095 20.389 1.00 98.12 184 VAL A O 1
ATOM 1487 N N . ILE A 1 185 ? -24.036 -19.092 20.409 1.00 97.94 185 ILE A N 1
ATOM 1488 C CA . ILE A 1 185 ? -23.371 -19.998 21.337 1.00 97.94 185 ILE A CA 1
ATOM 1489 C C . ILE A 1 185 ? -23.180 -19.249 22.651 1.00 97.94 185 ILE A C 1
ATOM 1491 O O . ILE A 1 185 ? -22.323 -18.370 22.761 1.00 97.94 185 ILE A O 1
ATOM 1495 N N . VAL A 1 186 ? -23.974 -19.616 23.651 1.00 97.50 186 VAL A N 1
ATOM 1496 C CA . VAL A 1 186 ? -23.872 -19.069 25.004 1.00 97.50 186 VAL A CA 1
ATOM 1497 C C . VAL A 1 186 ? -22.988 -19.992 25.831 1.00 97.50 186 VAL A C 1
ATOM 1499 O O . VAL A 1 186 ? -23.256 -21.191 25.933 1.00 97.50 186 VAL A O 1
ATOM 1502 N N . VAL A 1 187 ? -21.923 -19.440 26.409 1.00 96.31 187 VAL A N 1
ATOM 1503 C CA . VAL A 1 187 ? -20.981 -20.178 27.257 1.00 96.31 187 VAL A CA 1
ATOM 1504 C C . VAL A 1 187 ? -21.136 -19.688 28.687 1.00 96.31 187 VAL A C 1
ATOM 1506 O O . VAL A 1 187 ? -20.581 -18.649 29.050 1.00 96.31 187 VAL A O 1
ATOM 1509 N N . ASP A 1 188 ? -21.909 -20.422 29.486 1.00 93.50 188 ASP A N 1
ATOM 1510 C CA . ASP A 1 188 ? -22.115 -20.091 30.896 1.00 93.50 188 ASP A CA 1
ATOM 1511 C C . ASP A 1 188 ? -20.928 -20.570 31.736 1.00 93.50 188 ASP A C 1
ATOM 1513 O O . ASP A 1 188 ? -20.640 -21.766 31.834 1.00 93.50 188 ASP A O 1
ATOM 1517 N N . ASN A 1 189 ? -20.222 -19.615 32.335 1.00 92.81 189 ASN A N 1
ATOM 1518 C CA . ASN A 1 189 ? -19.035 -19.847 33.145 1.00 92.81 189 ASN A CA 1
ATOM 1519 C C . ASN A 1 189 ? -19.384 -19.905 34.639 1.00 92.81 189 ASN A C 1
ATOM 1521 O O . ASN A 1 189 ? -18.885 -19.107 35.440 1.00 92.81 189 ASN A O 1
ATOM 1525 N N . HIS A 1 190 ? -20.237 -20.873 34.986 1.00 90.75 190 HIS A N 1
ATOM 1526 C CA . HIS A 1 190 ? -20.681 -21.182 36.352 1.00 90.75 190 HIS A CA 1
ATOM 1527 C C . HIS A 1 190 ? -21.364 -20.002 37.050 1.00 90.75 190 HIS A C 1
ATOM 1529 O O . HIS A 1 190 ? -20.939 -19.578 38.128 1.00 90.75 190 HIS A O 1
ATOM 1535 N N . SER A 1 191 ? -22.404 -19.448 36.422 1.00 91.31 191 SER A N 1
ATOM 1536 C CA . SER A 1 191 ? -23.200 -18.383 37.034 1.00 91.31 191 SER A CA 1
ATOM 1537 C C . SER A 1 191 ? -24.008 -18.866 38.247 1.00 91.31 191 SER A C 1
ATOM 1539 O O . SER A 1 191 ? -24.515 -19.986 38.260 1.00 91.31 191 SER A O 1
ATOM 1541 N N . ASP A 1 192 ? -24.177 -17.996 39.245 1.00 92.00 192 ASP A N 1
ATOM 1542 C CA . ASP A 1 192 ? -24.908 -18.263 40.496 1.00 92.00 192 ASP A CA 1
ATOM 1543 C C . ASP A 1 192 ? -26.007 -17.224 40.814 1.00 92.00 192 ASP A C 1
ATOM 1545 O O . ASP A 1 192 ? -26.649 -17.289 41.862 1.00 92.00 192 ASP A O 1
ATOM 1549 N N . ASP A 1 193 ? -26.272 -16.288 39.897 1.00 92.88 193 ASP A N 1
ATOM 1550 C CA . ASP A 1 193 ? -27.214 -15.169 40.068 1.00 92.88 193 ASP A CA 1
ATOM 1551 C C . ASP A 1 193 ? -28.591 -15.372 39.400 1.00 92.88 193 ASP A C 1
ATOM 1553 O O . ASP A 1 193 ? -29.388 -14.434 39.328 1.00 92.88 193 ASP A O 1
ATOM 1557 N N . GLY A 1 194 ? -28.867 -16.564 38.865 1.00 93.06 194 GLY A N 1
ATOM 1558 C CA . GLY A 1 194 ? -30.067 -16.838 38.068 1.00 93.06 194 GLY A CA 1
ATOM 1559 C C . GLY A 1 194 ? -29.861 -16.791 36.543 1.00 93.06 194 GLY A C 1
ATOM 1560 O O . GLY A 1 194 ? -30.820 -16.927 35.780 1.00 93.06 194 GLY A O 1
ATOM 1561 N N . THR A 1 195 ? -28.634 -16.542 36.064 1.00 93.19 195 THR A N 1
ATOM 1562 C CA . THR A 1 195 ? -28.331 -16.464 34.621 1.00 93.19 195 THR A CA 1
ATOM 1563 C C . THR A 1 195 ? -28.651 -17.762 33.886 1.00 93.19 195 THR A C 1
ATOM 1565 O O . THR A 1 195 ? -29.246 -17.719 32.807 1.00 93.19 195 THR A O 1
ATOM 1568 N N . ALA A 1 196 ? -28.304 -18.911 34.471 1.00 90.00 196 ALA A N 1
ATOM 1569 C CA . ALA A 1 196 ? -28.537 -20.218 33.865 1.00 90.00 196 ALA A CA 1
ATOM 1570 C C . ALA A 1 196 ? -30.032 -20.450 33.585 1.00 90.00 196 ALA A C 1
ATOM 1572 O O . ALA A 1 196 ? -30.403 -20.922 32.512 1.00 90.00 196 ALA A O 1
ATOM 1573 N N . GLU A 1 197 ? -30.910 -20.045 34.503 1.00 92.50 197 GLU A N 1
ATOM 1574 C CA . GLU A 1 197 ? -32.362 -20.140 34.373 1.00 92.50 197 GLU A CA 1
ATOM 1575 C C . GLU A 1 197 ? -32.901 -19.240 33.260 1.00 92.50 197 GLU A C 1
ATOM 1577 O O . GLU A 1 197 ? -33.838 -19.628 32.561 1.00 92.50 197 GLU A O 1
ATOM 1582 N N . VAL A 1 198 ? -32.322 -18.048 33.075 1.00 94.25 198 VAL A N 1
ATOM 1583 C CA . VAL A 1 198 ? -32.689 -17.141 31.977 1.00 94.25 198 VAL A CA 1
ATOM 1584 C C . VAL A 1 198 ? -32.292 -17.747 30.635 1.00 94.25 198 VAL A C 1
ATOM 1586 O O . VAL A 1 198 ? -33.135 -17.832 29.744 1.00 94.25 198 VAL A O 1
ATOM 1589 N N . VAL A 1 199 ? -31.054 -18.230 30.504 1.00 92.31 199 VAL A N 1
ATOM 1590 C CA . VAL A 1 199 ? -30.564 -18.850 29.263 1.00 92.31 199 VAL A CA 1
ATOM 1591 C C . VAL A 1 199 ? -31.340 -20.131 28.944 1.00 92.31 199 VAL A C 1
ATOM 1593 O O . VAL A 1 199 ? -31.703 -20.371 27.793 1.00 92.31 199 VAL A O 1
ATOM 1596 N N . ASN A 1 200 ? -31.700 -20.921 29.959 1.00 89.94 200 ASN A N 1
ATOM 1597 C CA . ASN A 1 200 ? -32.466 -22.151 29.777 1.00 89.94 200 ASN A CA 1
ATOM 1598 C C . ASN A 1 200 ? -33.879 -21.911 29.212 1.00 89.94 200 ASN A C 1
ATOM 1600 O O . ASN A 1 200 ? -34.467 -22.829 28.648 1.00 89.94 200 ASN A O 1
ATOM 1604 N N . LYS A 1 201 ? -34.437 -20.692 29.265 1.00 93.44 201 LYS A N 1
ATOM 1605 C CA . LYS A 1 201 ? -35.707 -20.377 28.573 1.00 93.44 201 LYS A CA 1
ATOM 1606 C C . LYS A 1 201 ? -35.607 -20.548 27.053 1.00 93.44 201 LYS A C 1
ATOM 1608 O O . LYS A 1 201 ? -36.616 -20.816 26.408 1.00 93.44 201 LYS A O 1
ATOM 1613 N N . TYR A 1 202 ? -34.398 -20.468 26.502 1.00 93.81 202 TYR A N 1
ATOM 1614 C CA . TYR A 1 202 ? -34.127 -20.588 25.075 1.00 93.81 202 TYR A CA 1
ATOM 1615 C C . TYR A 1 202 ? -33.783 -22.016 24.621 1.00 93.81 202 TYR A C 1
ATOM 1617 O O . TYR A 1 202 ? -33.533 -22.214 23.437 1.00 93.81 202 TYR A O 1
ATOM 1625 N N . HIS A 1 203 ? -33.809 -23.023 25.506 1.00 85.94 203 HIS A N 1
ATOM 1626 C CA . HIS A 1 203 ? -33.386 -24.400 25.182 1.00 85.94 203 HIS A CA 1
ATOM 1627 C C . HIS A 1 203 ? -34.135 -25.053 24.005 1.00 85.94 203 HIS A C 1
ATOM 1629 O O . HIS A 1 203 ? -33.599 -25.955 23.369 1.00 85.94 203 HIS A O 1
ATOM 1635 N N . ASN A 1 204 ? -35.368 -24.616 23.723 1.00 86.75 204 ASN A N 1
ATOM 1636 C CA . ASN A 1 204 ? -36.180 -25.113 22.605 1.00 86.75 204 ASN A CA 1
ATOM 1637 C C . ASN A 1 204 ? -35.951 -24.350 21.289 1.00 86.75 204 ASN A C 1
ATOM 1639 O O . ASN A 1 204 ? -36.573 -24.681 20.281 1.00 86.75 204 ASN A O 1
ATOM 1643 N N . ASN A 1 205 ? -35.120 -23.305 21.282 1.00 92.25 205 ASN A N 1
ATOM 1644 C CA . ASN A 1 205 ? -34.804 -22.557 20.073 1.00 92.25 205 ASN A CA 1
ATOM 1645 C C . ASN A 1 205 ? -33.612 -23.204 19.356 1.00 92.25 205 ASN A C 1
ATOM 1647 O O . ASN A 1 205 ? -32.505 -23.237 19.884 1.00 92.25 205 ASN A O 1
ATOM 1651 N N . ASN A 1 206 ? -33.830 -23.663 18.124 1.00 89.69 206 ASN A N 1
ATOM 1652 C CA . ASN A 1 206 ? -32.818 -24.365 17.329 1.00 89.69 206 ASN A CA 1
ATOM 1653 C C . ASN A 1 206 ? -31.586 -23.507 16.978 1.00 89.69 206 ASN A C 1
ATOM 1655 O O . ASN A 1 206 ? -30.554 -24.062 16.607 1.00 89.69 206 ASN A O 1
ATOM 1659 N N . HIS A 1 207 ? -31.674 -22.177 17.096 1.00 93.25 207 HIS A N 1
ATOM 1660 C CA . HIS A 1 207 ? -30.549 -21.264 16.881 1.00 93.25 207 HIS A CA 1
ATOM 1661 C C . HIS A 1 207 ? -29.702 -21.038 18.138 1.00 93.25 207 HIS A C 1
ATOM 1663 O O . HIS A 1 207 ? -28.638 -20.434 18.034 1.00 93.25 207 HIS A O 1
ATOM 1669 N N . VAL A 1 208 ? -30.139 -21.491 19.318 1.00 96.19 208 VAL A N 1
ATOM 1670 C CA . VAL A 1 208 ? -29.443 -21.242 20.587 1.00 96.19 208 VAL A CA 1
ATOM 1671 C C . VAL A 1 208 ? -28.733 -22.507 21.055 1.00 96.19 208 VAL A C 1
ATOM 1673 O O . VAL A 1 208 ? -29.349 -23.536 21.317 1.00 96.19 208 VAL A O 1
ATOM 1676 N N . VAL A 1 209 ? -27.414 -22.417 21.196 1.00 95.19 209 VAL A N 1
ATOM 1677 C CA . VAL A 1 209 ? -26.558 -23.490 21.699 1.00 95.19 209 VAL A CA 1
ATOM 1678 C C . VAL A 1 209 ? -26.019 -23.087 23.063 1.00 95.19 209 VAL A C 1
ATOM 1680 O O . VAL A 1 209 ? -25.220 -22.160 23.174 1.00 95.19 209 VAL A O 1
ATOM 1683 N N . LEU A 1 210 ? -26.418 -23.816 24.103 1.00 93.19 210 LEU A N 1
ATOM 1684 C CA . LEU A 1 210 ? -25.864 -23.658 25.444 1.00 93.19 210 LEU A CA 1
ATOM 1685 C C . LEU A 1 210 ? -24.682 -24.611 25.640 1.00 93.19 210 LEU A C 1
ATOM 1687 O O . LEU A 1 210 ? -24.844 -25.831 25.594 1.00 93.19 210 LEU A O 1
ATOM 1691 N N . LEU A 1 211 ? -23.494 -24.057 25.880 1.00 90.62 211 LEU A N 1
ATOM 1692 C CA . LEU A 1 211 ? -22.316 -24.819 26.282 1.00 90.62 211 LEU A CA 1
ATOM 1693 C C . LEU A 1 211 ? -22.157 -24.749 27.800 1.00 90.62 211 LEU A C 1
ATOM 1695 O O . LEU A 1 211 ? -21.810 -23.706 28.349 1.00 90.62 211 LEU A O 1
ATOM 1699 N N . GLN A 1 212 ? -22.389 -25.882 28.462 1.00 81.06 212 GLN A N 1
ATOM 1700 C CA . GLN A 1 212 ? -22.050 -26.065 29.871 1.00 81.06 212 GLN A CA 1
ATOM 1701 C C . GLN A 1 212 ? -20.595 -26.514 29.989 1.00 81.06 212 GLN A C 1
ATOM 1703 O O . GLN A 1 212 ? -20.170 -27.475 29.345 1.00 81.06 212 GLN A O 1
ATOM 1708 N N . LEU A 1 213 ? -19.826 -25.793 30.797 1.00 87.31 213 LEU A N 1
ATOM 1709 C CA . LEU A 1 213 ? -18.407 -26.051 30.995 1.00 87.31 213 LEU A CA 1
ATOM 1710 C C . LEU A 1 213 ? -18.197 -26.992 32.184 1.00 87.31 213 LEU A C 1
ATOM 1712 O O . LEU A 1 213 ? -18.694 -26.738 33.274 1.00 87.31 213 LEU A O 1
ATOM 1716 N N . GLU A 1 214 ? -17.390 -28.040 32.012 1.00 86.56 214 GLU A N 1
ATOM 1717 C CA . GLU A 1 214 ? -16.929 -28.864 33.143 1.00 86.56 214 GLU A CA 1
ATOM 1718 C C . GLU A 1 214 ? -15.813 -28.168 33.942 1.00 86.56 214 GLU A C 1
ATOM 1720 O O . GLU A 1 214 ? -15.657 -28.377 35.143 1.00 86.56 214 GLU A O 1
ATOM 1725 N N . ARG A 1 215 ? -15.020 -27.322 33.272 1.00 89.50 215 ARG A N 1
ATOM 1726 C CA . ARG A 1 215 ? -13.894 -26.591 33.866 1.00 89.50 215 ARG A CA 1
ATOM 1727 C C . ARG A 1 215 ? -14.355 -25.309 34.546 1.00 89.50 215 ARG A C 1
ATOM 1729 O O . ARG A 1 215 ? -15.171 -24.583 33.991 1.00 89.50 215 ARG A O 1
ATOM 1736 N N . THR A 1 216 ? -13.760 -24.996 35.696 1.00 89.69 216 THR A N 1
ATOM 1737 C CA . THR A 1 216 ? -14.057 -23.799 36.507 1.00 89.69 216 THR A CA 1
ATOM 1738 C C . THR A 1 216 ? -12.929 -22.759 36.497 1.00 89.69 216 THR A C 1
ATOM 1740 O O . THR A 1 216 ? -13.018 -21.742 37.180 1.00 89.69 216 THR A O 1
ATOM 1743 N N . ASP A 1 217 ? -11.839 -23.008 35.765 1.00 91.88 217 ASP A N 1
ATOM 1744 C CA . ASP A 1 217 ? -10.642 -22.156 35.714 1.00 91.88 217 ASP A CA 1
ATOM 1745 C C . ASP A 1 217 ? -10.604 -21.212 34.494 1.00 91.88 217 ASP A C 1
ATOM 1747 O O . ASP A 1 217 ? -9.589 -20.567 34.219 1.00 91.88 217 ASP A O 1
ATOM 1751 N N . LEU A 1 218 ? -11.695 -21.147 33.728 1.00 93.69 218 LEU A N 1
ATOM 1752 C CA . LEU A 1 218 ? -11.753 -20.397 32.479 1.00 93.69 218 LEU A CA 1
ATOM 1753 C C . LEU A 1 218 ? -12.070 -18.915 32.725 1.00 93.69 218 LEU A C 1
ATOM 1755 O O . LEU A 1 218 ? -13.022 -18.562 33.421 1.00 93.69 218 LEU A O 1
ATOM 1759 N N . GLY A 1 219 ? -11.270 -18.041 32.120 1.00 93.88 219 GLY A N 1
ATOM 1760 C CA . GLY A 1 219 ? -11.601 -16.639 31.887 1.00 93.88 219 GLY A CA 1
ATOM 1761 C C . GLY A 1 219 ? -12.439 -16.459 30.618 1.00 93.88 219 GLY A C 1
ATOM 1762 O O . GLY A 1 219 ? -12.849 -17.433 29.980 1.00 93.88 219 GLY A O 1
ATOM 1763 N N . ILE A 1 220 ? -12.662 -15.205 30.219 1.00 93.50 220 ILE A N 1
ATOM 1764 C CA . ILE A 1 220 ? -13.440 -14.856 29.014 1.00 93.50 220 ILE A CA 1
ATOM 1765 C C . ILE A 1 220 ? -12.829 -15.498 27.762 1.00 93.50 220 ILE A C 1
ATOM 1767 O O . ILE A 1 220 ? -13.528 -16.175 27.008 1.00 93.50 220 ILE A O 1
ATOM 1771 N N . GLY A 1 221 ? -11.513 -15.372 27.574 1.00 95.06 221 GLY A N 1
ATOM 1772 C CA . GLY A 1 221 ? -10.817 -15.978 26.441 1.00 95.06 221 GLY A CA 1
ATOM 1773 C C . GLY A 1 221 ? -10.856 -17.510 26.457 1.00 95.06 221 GLY A C 1
ATOM 1774 O O . GLY A 1 221 ? -10.979 -18.131 25.407 1.00 95.06 221 GLY A O 1
ATOM 1775 N N . GLY A 1 222 ? -10.855 -18.140 27.637 1.00 95.75 222 GLY A N 1
ATOM 1776 C CA . GLY A 1 222 ? -11.045 -19.590 27.755 1.00 95.75 222 GLY A CA 1
ATOM 1777 C C . GLY A 1 222 ? -12.437 -20.042 27.304 1.00 95.75 222 GLY A C 1
ATOM 1778 O O . GLY A 1 222 ? -12.567 -21.051 26.614 1.00 95.75 222 GLY A O 1
ATOM 1779 N N . CYS A 1 223 ? -13.473 -19.266 27.632 1.00 96.25 223 CYS A N 1
ATOM 1780 C CA . CYS A 1 223 ? -14.840 -19.514 27.168 1.00 96.25 223 CYS A CA 1
ATOM 1781 C C . CYS A 1 223 ? -14.950 -19.373 25.641 1.00 96.25 223 CYS A C 1
ATOM 1783 O O . CYS A 1 223 ? -15.549 -20.223 24.982 1.00 96.25 223 CYS A O 1
ATOM 1785 N N . TRP A 1 224 ? -14.311 -18.346 25.073 1.00 96.88 224 TRP A N 1
ATOM 1786 C CA . TRP A 1 224 ? -14.185 -18.179 23.624 1.00 96.88 224 TRP A CA 1
ATOM 1787 C C . TRP A 1 224 ? -13.487 -19.366 22.958 1.00 96.88 224 TRP A C 1
ATOM 1789 O O . TRP A 1 224 ? -13.995 -19.881 21.963 1.00 96.88 224 TRP A O 1
ATOM 1799 N N . ASP A 1 225 ? -12.366 -19.840 23.512 1.00 96.19 225 ASP A N 1
ATOM 1800 C CA . ASP A 1 225 ? -11.634 -20.990 22.967 1.00 96.19 225 ASP A CA 1
ATOM 1801 C C . ASP A 1 225 ? -12.508 -22.262 22.947 1.00 96.19 225 ASP A C 1
ATOM 1803 O O . ASP A 1 225 ? -12.490 -23.021 21.975 1.00 96.19 225 ASP A O 1
ATOM 1807 N N . MET A 1 226 ? -13.352 -22.461 23.968 1.00 96.31 226 MET A N 1
ATOM 1808 C CA . MET A 1 226 ? -14.334 -23.554 23.999 1.00 96.31 226 MET A CA 1
ATOM 1809 C C . MET A 1 226 ? -15.432 -23.400 22.950 1.00 96.31 226 MET A C 1
ATOM 1811 O O . MET A 1 226 ? -15.749 -24.368 22.252 1.00 96.31 226 MET A O 1
ATOM 1815 N N . ALA A 1 227 ? -15.971 -22.193 22.779 1.00 97.06 227 ALA A N 1
ATOM 1816 C CA . ALA A 1 227 ? -16.983 -21.928 21.765 1.00 97.06 227 ALA A CA 1
ATOM 1817 C C . ALA A 1 227 ? -16.453 -22.172 20.348 1.00 97.06 227 ALA A C 1
ATOM 1819 O O . ALA A 1 227 ? -17.086 -22.889 19.575 1.00 97.06 227 ALA A O 1
ATOM 1820 N N . ILE A 1 228 ? -15.268 -21.661 20.006 1.00 96.94 228 ILE A N 1
ATOM 1821 C CA . ILE A 1 228 ? -14.738 -21.774 18.637 1.00 96.94 228 ILE A CA 1
ATOM 1822 C C . ILE A 1 228 ? -14.357 -23.214 18.288 1.00 96.94 228 ILE A C 1
ATOM 1824 O O . ILE A 1 228 ? -14.433 -23.606 17.124 1.00 96.94 228 ILE A O 1
ATOM 1828 N N . ARG A 1 229 ? -13.952 -24.026 19.275 1.00 95.94 229 ARG A N 1
ATOM 1829 C CA . ARG A 1 229 ? -13.617 -25.449 19.087 1.00 95.94 229 ARG A CA 1
ATOM 1830 C C . ARG A 1 229 ? -14.843 -26.355 19.083 1.00 95.94 229 ARG A C 1
ATOM 1832 O O . ARG A 1 229 ? -14.732 -27.523 18.717 1.00 95.94 229 ARG A O 1
ATOM 1839 N N . SER A 1 230 ? -16.002 -25.829 19.460 1.00 95.56 230 SER A N 1
ATOM 1840 C CA . SER A 1 230 ? -17.262 -26.552 19.406 1.00 95.56 230 SER A CA 1
ATOM 1841 C C . SER A 1 230 ? -17.625 -26.943 17.974 1.00 95.56 230 SER A C 1
ATOM 1843 O O . SER A 1 230 ? -17.421 -26.181 17.025 1.00 95.56 230 SER A O 1
ATOM 1845 N N . LYS A 1 231 ? -18.264 -28.110 17.831 1.00 95.50 231 LYS A N 1
ATOM 1846 C CA . LYS A 1 231 ? -18.842 -28.579 16.560 1.00 95.50 231 LYS A CA 1
ATOM 1847 C C . LYS A 1 231 ? -19.940 -27.660 16.014 1.00 95.50 231 LYS A C 1
ATOM 1849 O O . LYS A 1 231 ? -20.312 -27.797 14.857 1.00 95.50 231 LYS A O 1
ATOM 1854 N N . TRP A 1 232 ? -20.468 -26.767 16.853 1.00 96.81 232 TRP A N 1
ATOM 1855 C CA . TRP A 1 232 ? -21.546 -25.838 16.521 1.00 96.81 232 TRP A CA 1
ATOM 1856 C C . TRP A 1 232 ? -21.056 -24.503 15.945 1.00 96.81 232 TRP A C 1
ATOM 1858 O O . TRP A 1 232 ? -21.871 -23.743 15.433 1.00 96.81 232 TRP A O 1
ATOM 1868 N N . CYS A 1 233 ? -19.756 -24.201 16.038 1.00 98.12 233 CYS A N 1
ATOM 1869 C CA . CYS A 1 233 ? -19.213 -22.922 15.585 1.00 98.12 233 CYS A CA 1
ATOM 1870 C C . CYS A 1 233 ? -19.126 -22.864 14.055 1.00 98.12 233 CYS A C 1
ATOM 1872 O O . CYS A 1 233 ? -18.569 -23.773 13.432 1.00 98.12 233 CYS A O 1
ATOM 1874 N N . GLY A 1 234 ? -19.681 -21.793 13.488 1.00 97.94 234 GLY A N 1
ATOM 1875 C CA . GLY A 1 234 ? -19.746 -21.494 12.066 1.00 97.94 234 GLY A CA 1
ATOM 1876 C C . GLY A 1 234 ? -18.442 -20.978 11.466 1.00 97.94 234 GLY A C 1
ATOM 1877 O O . GLY A 1 234 ? -17.407 -20.894 12.137 1.00 97.94 234 GLY A O 1
ATOM 1878 N N . LYS A 1 235 ? -18.502 -20.629 10.178 1.00 98.00 235 LYS A N 1
ATOM 1879 C CA . LYS A 1 235 ? -17.355 -20.124 9.404 1.00 98.00 235 LYS A CA 1
ATOM 1880 C C . LYS A 1 235 ? -16.801 -18.821 9.986 1.00 98.00 235 LYS A C 1
ATOM 1882 O O . LYS A 1 235 ? -15.581 -18.655 10.064 1.00 98.00 235 LYS A O 1
ATOM 1887 N N . TYR A 1 236 ? -17.686 -17.946 10.462 1.00 98.50 236 TYR A N 1
ATOM 1888 C CA . TYR A 1 236 ? -17.333 -16.726 11.184 1.00 98.50 236 TYR A CA 1
ATOM 1889 C C . TYR A 1 236 ? -17.784 -16.779 12.644 1.00 98.50 236 TYR A C 1
ATOM 1891 O O . TYR A 1 236 ? -18.943 -17.058 12.944 1.00 98.50 236 TYR A O 1
ATOM 1899 N N . ALA A 1 237 ? -16.869 -16.463 13.555 1.00 98.44 237 ALA A N 1
ATOM 1900 C CA . ALA A 1 237 ? -17.130 -16.330 14.984 1.00 98.44 237 ALA A CA 1
ATOM 1901 C C . ALA A 1 237 ? -17.237 -14.841 15.345 1.00 98.44 237 ALA A C 1
ATOM 1903 O O . ALA A 1 237 ? -16.281 -14.095 15.133 1.00 98.44 237 ALA A O 1
ATOM 1904 N N . ILE A 1 238 ? -18.384 -14.398 15.864 1.00 98.38 238 ILE A N 1
ATOM 1905 C CA . ILE A 1 238 ? -18.730 -12.977 16.037 1.00 98.38 238 ILE A CA 1
ATOM 1906 C C . ILE A 1 238 ? -19.000 -12.680 17.512 1.00 98.38 238 ILE A C 1
ATOM 1908 O O . ILE A 1 238 ? -19.703 -13.429 18.182 1.00 98.38 238 ILE A O 1
ATOM 1912 N N . GLN A 1 239 ? -18.432 -11.595 18.034 1.00 97.44 239 GLN A N 1
ATOM 1913 C CA . GLN A 1 239 ? -18.596 -11.212 19.433 1.00 97.44 239 GLN A CA 1
ATOM 1914 C C . GLN A 1 239 ? -19.958 -10.581 19.713 1.00 97.44 239 GLN A C 1
ATOM 1916 O O . GLN A 1 239 ? -20.405 -9.695 18.975 1.00 97.44 239 GLN A O 1
ATOM 1921 N N . LEU A 1 240 ? -20.537 -10.971 20.849 1.00 97.06 240 LEU A N 1
ATOM 1922 C CA . LEU A 1 240 ? -21.479 -10.163 21.611 1.00 97.06 240 LEU A CA 1
ATOM 1923 C C . LEU A 1 240 ? -21.238 -10.373 23.111 1.00 97.06 240 LEU A C 1
ATOM 1925 O O . LEU A 1 240 ? -21.266 -11.505 23.590 1.00 97.06 240 LEU A O 1
ATOM 1929 N N . ASP A 1 241 ? -20.977 -9.293 23.846 1.00 94.12 241 ASP A N 1
ATOM 1930 C CA . ASP A 1 241 ? -20.835 -9.358 25.299 1.00 94.12 241 ASP A CA 1
ATOM 1931 C C . ASP A 1 241 ? -22.223 -9.497 25.946 1.00 94.12 241 ASP A C 1
ATOM 1933 O O . ASP A 1 241 ? -23.222 -8.961 25.470 1.00 94.12 241 ASP A O 1
ATOM 1937 N N . SER A 1 242 ? -22.296 -10.254 27.041 1.00 94.00 242 SER A N 1
ATOM 1938 C CA . SER A 1 242 ? -23.557 -10.660 27.691 1.00 94.00 242 SER A CA 1
ATOM 1939 C C . SER A 1 242 ? -24.417 -9.528 28.284 1.00 94.00 242 SER A C 1
ATOM 1941 O O . SER A 1 242 ? -25.524 -9.774 28.773 1.00 94.00 242 SER A O 1
ATOM 1943 N N . ASP A 1 243 ? -23.907 -8.300 28.303 1.00 92.19 243 ASP A N 1
ATOM 1944 C CA . ASP A 1 243 ? -24.572 -7.076 28.755 1.00 92.19 243 ASP A CA 1
ATOM 1945 C C . ASP A 1 243 ? -24.859 -6.057 27.640 1.00 92.19 243 ASP A C 1
ATOM 1947 O O . ASP A 1 243 ? -25.531 -5.050 27.890 1.00 92.19 243 ASP A O 1
ATOM 1951 N N . ASP A 1 244 ? -24.454 -6.360 26.409 1.00 94.44 244 ASP A N 1
ATOM 1952 C CA . ASP A 1 244 ? -24.546 -5.477 25.251 1.00 94.44 244 ASP A CA 1
ATOM 1953 C C . ASP A 1 244 ? -25.563 -5.975 24.210 1.00 94.44 244 ASP A C 1
ATOM 1955 O O . ASP A 1 244 ? -26.166 -7.039 24.355 1.00 94.44 244 ASP A O 1
ATOM 1959 N N . LEU A 1 245 ? -25.791 -5.176 23.160 1.00 96.06 245 LEU A N 1
ATOM 1960 C CA . LEU A 1 245 ? -26.768 -5.463 22.099 1.00 96.06 245 LEU A CA 1
ATOM 1961 C C . LEU A 1 245 ? -26.212 -5.135 20.713 1.00 96.06 245 LEU A C 1
ATOM 1963 O O . LEU A 1 245 ? -25.418 -4.205 20.564 1.00 96.06 245 LEU A O 1
ATOM 1967 N N . TYR A 1 246 ? -26.717 -5.798 19.674 1.00 97.38 246 TYR A N 1
ATOM 1968 C CA . TYR A 1 246 ? -26.590 -5.274 18.311 1.00 97.38 246 TYR A CA 1
ATOM 1969 C C . TYR A 1 246 ? -27.537 -4.093 18.074 1.00 97.38 246 TYR A C 1
ATOM 1971 O O . TYR A 1 246 ? -28.658 -4.064 18.579 1.00 97.38 246 TYR A O 1
ATOM 1979 N N . SER A 1 247 ? -27.069 -3.095 17.321 1.00 94.50 247 SER A N 1
ATOM 1980 C CA . SER A 1 247 ? -27.791 -1.831 17.117 1.00 94.50 247 SER A CA 1
ATOM 1981 C C . SER A 1 247 ? -28.905 -1.903 16.071 1.00 94.50 247 SER A C 1
ATOM 1983 O O . SER A 1 247 ? -29.808 -1.069 16.091 1.00 94.50 247 SER A O 1
ATOM 1985 N N . SER A 1 248 ? -28.833 -2.856 15.141 1.00 95.44 248 SER A N 1
ATOM 1986 C CA . SER A 1 248 ? -29.786 -3.031 14.036 1.00 95.44 248 SER A CA 1
ATOM 1987 C C . SER A 1 248 ? -30.002 -4.514 13.727 1.00 95.44 248 SER A C 1
ATOM 1989 O O . SER A 1 248 ? -29.249 -5.366 14.199 1.00 95.44 248 SER A O 1
ATOM 1991 N N . ASP A 1 249 ? -31.038 -4.830 12.945 1.00 96.88 249 ASP A N 1
ATOM 1992 C CA . ASP A 1 249 ? -31.372 -6.196 12.518 1.00 96.88 249 ASP A CA 1
ATOM 1993 C C . ASP A 1 249 ? -30.494 -6.713 11.362 1.00 96.88 249 ASP A C 1
ATOM 1995 O O . ASP A 1 249 ? -30.596 -7.879 11.001 1.00 96.88 249 ASP A O 1
ATOM 1999 N N . ASP A 1 250 ? -29.605 -5.894 10.801 1.00 96.88 250 ASP A N 1
ATOM 2000 C CA . ASP A 1 250 ? -28.705 -6.241 9.692 1.00 96.88 250 ASP A CA 1
ATOM 2001 C C . ASP A 1 250 ? -27.216 -6.323 10.089 1.00 96.88 250 ASP A C 1
ATOM 2003 O O . ASP A 1 250 ? -26.349 -6.500 9.225 1.00 96.88 250 ASP A O 1
ATOM 2007 N N . THR A 1 251 ? -26.891 -6.221 11.385 1.00 97.44 251 THR A N 1
ATOM 2008 C CA . THR A 1 251 ? -25.506 -6.212 11.886 1.00 97.44 251 THR A CA 1
ATOM 2009 C C . THR A 1 251 ? -24.711 -7.436 11.421 1.00 97.44 251 THR A C 1
ATOM 2011 O O . THR A 1 251 ? -23.582 -7.282 10.948 1.00 97.44 251 THR A O 1
ATOM 2014 N N . LEU A 1 252 ? -25.277 -8.647 11.506 1.00 97.75 252 LEU A N 1
ATOM 2015 C CA . LEU A 1 252 ? -24.579 -9.866 11.070 1.00 97.75 252 LEU A CA 1
ATOM 2016 C C . LEU A 1 252 ? -24.283 -9.863 9.570 1.00 97.75 252 LEU A C 1
ATOM 2018 O O . LEU A 1 252 ? -23.165 -10.191 9.171 1.00 97.75 252 LEU A O 1
ATOM 2022 N N . THR A 1 253 ? -25.248 -9.440 8.752 1.00 97.75 253 THR A N 1
ATOM 2023 C CA . THR A 1 253 ? -25.100 -9.329 7.295 1.00 97.75 253 THR A CA 1
ATOM 2024 C C . THR A 1 253 ? -23.950 -8.393 6.938 1.00 97.75 253 THR A C 1
ATOM 2026 O O . THR A 1 253 ? -23.084 -8.743 6.136 1.00 97.75 253 THR A O 1
ATOM 2029 N N . ARG A 1 254 ? -23.871 -7.235 7.605 1.00 97.56 254 ARG A N 1
ATOM 2030 C CA . ARG A 1 254 ? -22.798 -6.249 7.399 1.00 97.56 254 ARG A CA 1
ATOM 2031 C C . ARG A 1 254 ? -21.424 -6.782 7.817 1.00 97.56 254 ARG A C 1
ATOM 2033 O O . ARG A 1 254 ? -20.441 -6.549 7.117 1.00 97.56 254 ARG A O 1
ATOM 2040 N N . ILE A 1 255 ? -21.342 -7.517 8.929 1.00 98.06 255 ILE A N 1
ATOM 2041 C CA . ILE A 1 255 ? -20.087 -8.132 9.392 1.00 98.06 255 ILE A CA 1
ATOM 2042 C C . ILE A 1 255 ? -19.607 -9.213 8.416 1.00 98.06 255 ILE A C 1
ATOM 2044 O O . ILE A 1 255 ? -18.428 -9.221 8.060 1.00 98.06 255 ILE A O 1
ATOM 2048 N N . VAL A 1 256 ? -20.496 -10.108 7.974 1.00 97.88 256 VAL A N 1
ATOM 2049 C CA . VAL A 1 256 ? -20.149 -11.194 7.042 1.00 97.88 256 VAL A CA 1
ATOM 2050 C C . VAL A 1 256 ? -19.730 -10.639 5.680 1.00 97.88 256 VAL A C 1
ATOM 2052 O O . VAL A 1 256 ? -18.683 -11.035 5.167 1.00 97.88 256 VAL A O 1
ATOM 2055 N N . ALA A 1 257 ? -20.456 -9.652 5.143 1.00 97.38 257 ALA A N 1
ATOM 2056 C CA . ALA A 1 257 ? -20.087 -8.983 3.894 1.00 97.38 257 ALA A CA 1
ATOM 2057 C C . ALA A 1 257 ? -18.677 -8.364 3.956 1.00 97.38 257 ALA A C 1
ATOM 2059 O O . ALA A 1 257 ? -17.883 -8.518 3.025 1.00 97.38 257 ALA A O 1
ATOM 2060 N N . ALA A 1 258 ? -18.311 -7.745 5.085 1.00 97.50 258 ALA A N 1
ATOM 2061 C CA . ALA A 1 258 ? -17.009 -7.100 5.246 1.00 97.50 258 ALA A CA 1
ATOM 2062 C C . ALA A 1 258 ? -15.811 -8.068 5.175 1.00 97.50 258 ALA A C 1
ATOM 2064 O O . ALA A 1 258 ? -14.720 -7.637 4.789 1.00 97.50 258 ALA A O 1
ATOM 2065 N N . PHE A 1 259 ? -15.977 -9.354 5.513 1.00 97.00 259 PHE A N 1
ATOM 2066 C CA . PHE A 1 259 ? -14.908 -10.347 5.342 1.00 97.00 259 PHE A CA 1
ATOM 2067 C C . PHE A 1 259 ? -14.535 -10.540 3.873 1.00 97.00 259 PHE A C 1
ATOM 2069 O O . PHE A 1 259 ? -13.347 -10.549 3.541 1.00 97.00 259 PHE A O 1
ATOM 2076 N N . GLU A 1 260 ? -15.543 -10.677 3.013 1.00 91.44 260 GLU A N 1
ATOM 2077 C CA . GLU A 1 260 ? -15.375 -10.943 1.584 1.00 91.44 260 GLU A CA 1
ATOM 2078 C C . GLU A 1 260 ? -14.973 -9.664 0.834 1.00 91.44 260 GLU A C 1
ATOM 2080 O O . GLU A 1 260 ? -13.963 -9.646 0.129 1.00 91.44 260 GLU A O 1
ATOM 2085 N N . GLU A 1 261 ? -15.687 -8.554 1.049 1.00 95.19 261 GLU A N 1
ATOM 2086 C CA . GLU A 1 261 ? -15.446 -7.281 0.352 1.00 95.19 261 GLU A CA 1
ATOM 2087 C C . GLU A 1 261 ? -14.057 -6.696 0.630 1.00 95.19 261 GLU A C 1
ATOM 2089 O O . GLU A 1 261 ? -13.418 -6.121 -0.254 1.00 95.19 261 GLU A O 1
ATOM 2094 N N . GLN A 1 262 ? -13.573 -6.837 1.867 1.00 93.31 262 GLN A N 1
ATOM 2095 C CA . GLN A 1 262 ? -12.275 -6.299 2.271 1.00 93.31 262 GLN A CA 1
ATOM 2096 C C . GLN A 1 262 ? -11.159 -7.352 2.245 1.00 93.31 262 GLN A C 1
ATOM 2098 O O . GLN A 1 262 ? -10.001 -6.985 2.472 1.00 93.31 262 GLN A O 1
ATOM 2103 N N . ASN A 1 263 ? -11.471 -8.619 1.934 1.00 91.44 263 ASN A N 1
ATOM 2104 C CA . ASN A 1 263 ? -10.549 -9.758 1.958 1.00 91.44 263 ASN A CA 1
ATOM 2105 C C . ASN A 1 263 ? -9.771 -9.839 3.288 1.00 91.44 263 ASN A C 1
ATOM 2107 O O . ASN A 1 263 ? -8.542 -9.708 3.330 1.00 91.44 263 ASN A O 1
ATOM 2111 N N . ALA A 1 264 ? -10.506 -9.972 4.393 1.00 94.69 264 ALA A N 1
ATOM 2112 C CA . ALA A 1 264 ? -9.972 -9.885 5.751 1.00 94.69 264 ALA A CA 1
ATOM 2113 C C . ALA A 1 264 ? -10.062 -11.210 6.523 1.00 94.69 264 ALA A C 1
ATOM 2115 O O . ALA A 1 264 ? -10.872 -12.082 6.225 1.00 94.69 264 ALA A O 1
ATOM 2116 N N . ALA A 1 265 ? -9.221 -11.359 7.550 1.00 96.12 265 ALA A N 1
ATOM 2117 C CA . ALA A 1 265 ? -9.274 -12.494 8.481 1.00 96.12 265 ALA A CA 1
ATOM 2118 C C . ALA A 1 265 ? -9.995 -12.157 9.796 1.00 96.12 265 ALA A C 1
ATOM 2120 O O . ALA A 1 265 ? -10.397 -13.054 10.538 1.00 96.12 265 ALA A O 1
ATOM 2121 N N . MET A 1 266 ? -10.162 -10.865 10.075 1.00 97.69 266 MET A N 1
ATOM 2122 C CA . MET A 1 266 ? -10.851 -10.325 11.241 1.00 97.69 266 MET A CA 1
ATOM 2123 C C . MET A 1 266 ? -11.592 -9.053 10.822 1.00 97.69 266 MET A C 1
ATOM 2125 O O . MET A 1 266 ? -11.067 -8.276 10.026 1.00 97.69 266 MET A O 1
ATOM 2129 N N . VAL A 1 267 ? -12.783 -8.828 11.363 1.00 98.06 267 VAL A N 1
ATOM 2130 C CA . VAL A 1 267 ? -13.570 -7.601 11.180 1.00 98.06 267 VAL A CA 1
ATOM 2131 C C . VAL A 1 267 ? -13.738 -6.952 12.544 1.00 98.06 267 VAL A C 1
ATOM 2133 O O . VAL A 1 267 ? -13.991 -7.639 13.534 1.00 98.06 267 VAL A O 1
ATOM 2136 N N . ILE A 1 268 ? -13.598 -5.631 12.606 1.00 96.62 268 ILE A N 1
ATOM 2137 C CA . ILE A 1 268 ? -13.879 -4.866 13.816 1.00 96.62 268 ILE A CA 1
ATOM 2138 C C . ILE A 1 268 ? -14.812 -3.711 13.485 1.00 96.62 268 ILE A C 1
ATOM 2140 O O . ILE A 1 268 ? -14.540 -2.911 12.586 1.00 96.62 268 ILE A O 1
ATOM 2144 N N . GLY A 1 269 ? -15.912 -3.638 14.222 1.00 95.00 269 GLY A N 1
ATOM 2145 C CA . GLY A 1 269 ? -16.903 -2.590 14.063 1.00 95.00 269 GLY A CA 1
ATOM 2146 C C . GLY A 1 269 ? -16.710 -1.389 14.978 1.00 95.00 269 GLY A C 1
ATOM 2147 O O . GLY A 1 269 ? -15.634 -1.144 15.542 1.00 95.00 269 GLY A O 1
ATOM 2148 N N . SER A 1 270 ? -17.810 -0.651 15.096 1.00 94.31 270 SER A N 1
ATOM 2149 C CA . SER A 1 270 ? -17.951 0.532 15.934 1.00 94.31 270 SER A CA 1
ATOM 2150 C C . SER A 1 270 ? -19.150 0.377 16.856 1.00 94.31 270 SER A C 1
ATOM 2152 O O . SER A 1 270 ? -20.149 -0.259 16.501 1.00 94.31 270 SER A O 1
ATOM 2154 N N . TYR A 1 271 ? -19.059 0.989 18.033 1.00 93.44 271 TYR A N 1
ATOM 2155 C CA . TYR A 1 271 ? -20.077 0.854 19.065 1.00 93.44 271 TYR A CA 1
ATOM 2156 C C . TYR A 1 271 ? -20.454 2.194 19.682 1.00 93.44 271 TYR A C 1
ATOM 2158 O O . TYR A 1 271 ? -19.623 3.095 19.795 1.00 93.44 271 TYR A O 1
ATOM 2166 N N . ARG A 1 272 ? -21.709 2.325 20.110 1.00 93.25 272 ARG A N 1
ATOM 2167 C CA . ARG A 1 272 ? -22.203 3.502 20.828 1.00 93.25 272 ARG A CA 1
ATOM 2168 C C . ARG A 1 272 ? -22.376 3.193 22.303 1.00 93.25 272 ARG A C 1
ATOM 2170 O O . ARG A 1 272 ? -22.935 2.165 22.674 1.00 93.25 272 ARG A O 1
ATOM 2177 N N . MET A 1 273 ? -21.896 4.107 23.140 1.00 88.94 273 MET A N 1
ATOM 2178 C CA . MET A 1 273 ? -22.078 4.040 24.586 1.00 88.94 273 MET A CA 1
ATOM 2179 C C . MET A 1 273 ? -23.529 4.361 24.946 1.00 88.94 273 MET A C 1
ATOM 2181 O O . MET A 1 273 ? -24.018 5.435 24.589 1.00 88.94 273 MET A O 1
ATOM 2185 N N . VAL A 1 274 ? -24.203 3.471 25.673 1.00 89.94 274 VAL A N 1
ATOM 2186 C CA . VAL A 1 274 ? -25.587 3.675 26.123 1.00 89.94 274 VAL A CA 1
ATOM 2187 C C . VAL A 1 274 ? -25.786 3.319 27.593 1.00 89.94 274 VAL A C 1
ATOM 2189 O O . VAL A 1 274 ? -25.017 2.549 28.166 1.00 89.94 274 VAL A O 1
ATOM 2192 N N . ASN A 1 275 ? -26.811 3.880 28.229 1.00 89.06 275 ASN A N 1
ATOM 2193 C CA . ASN A 1 275 ? -27.263 3.432 29.547 1.00 89.06 275 ASN A CA 1
ATOM 2194 C C . ASN A 1 275 ? -28.227 2.234 29.427 1.00 89.06 275 ASN A C 1
ATOM 2196 O O . ASN A 1 275 ? -28.496 1.730 28.338 1.00 89.06 275 ASN A O 1
ATOM 2200 N N . PHE A 1 276 ? -28.772 1.774 30.556 1.00 87.75 276 PHE A N 1
ATOM 2201 C CA . PHE A 1 276 ? -29.714 0.648 30.575 1.00 87.75 276 PHE A CA 1
ATOM 2202 C C . PHE A 1 276 ? -31.027 0.921 29.811 1.00 87.75 276 PHE A C 1
ATOM 2204 O O . PHE A 1 276 ? -31.662 -0.019 29.349 1.00 87.75 276 PHE A O 1
ATOM 2211 N N . ALA A 1 277 ? -31.417 2.190 29.647 1.00 87.62 277 ALA A N 1
ATOM 2212 C CA . ALA A 1 277 ? -32.575 2.615 28.856 1.00 87.62 277 ALA A CA 1
ATOM 2213 C C . ALA A 1 277 ? -32.240 2.852 27.367 1.00 87.62 277 ALA A C 1
ATOM 2215 O O . ALA A 1 277 ? -33.078 3.354 26.623 1.00 87.62 277 ALA A O 1
ATOM 2216 N N . LEU A 1 278 ? -31.027 2.485 26.929 1.00 90.12 278 LEU A N 1
ATOM 2217 C CA . LEU A 1 278 ? -30.492 2.682 25.575 1.00 90.12 278 LEU A CA 1
ATOM 2218 C C . LEU A 1 278 ? -30.284 4.154 25.173 1.00 90.12 278 LEU A C 1
ATOM 2220 O O . LEU A 1 278 ? -30.086 4.472 23.999 1.00 90.12 278 LEU A O 1
ATOM 2224 N N . GLU A 1 279 ? -30.265 5.064 26.145 1.00 90.44 279 GLU A N 1
ATOM 2225 C CA . GLU A 1 279 ? -29.946 6.471 25.915 1.00 90.44 279 GLU A CA 1
ATOM 2226 C C . GLU A 1 279 ? -28.434 6.643 25.768 1.00 90.44 279 GLU A C 1
ATOM 2228 O O . GLU A 1 279 ? -27.648 6.029 26.489 1.00 90.44 279 GLU A O 1
ATOM 2233 N N . THR A 1 280 ? -28.010 7.494 24.833 1.00 89.56 280 THR A N 1
ATOM 2234 C CA . THR A 1 280 ? -26.590 7.672 24.506 1.00 89.56 280 THR A CA 1
ATOM 2235 C C . THR A 1 280 ? -25.826 8.374 25.626 1.00 89.56 280 THR A C 1
ATOM 2237 O O . THR A 1 280 ? -26.216 9.447 26.081 1.00 89.56 280 THR A O 1
ATOM 2240 N N . LEU A 1 281 ? -24.691 7.796 26.015 1.00 83.81 281 LEU A N 1
ATOM 2241 C CA . LEU A 1 281 ? -23.748 8.368 26.970 1.00 83.81 281 LEU A CA 1
ATOM 2242 C C . LEU A 1 281 ? -22.558 9.012 26.233 1.00 83.81 281 LEU A C 1
ATOM 2244 O O . LEU A 1 281 ? -22.137 8.503 25.190 1.00 83.81 281 LEU A O 1
ATOM 2248 N N . PRO A 1 282 ? -21.962 10.101 26.756 1.00 73.19 282 PRO A N 1
ATOM 2249 C CA . PRO A 1 282 ? -20.703 10.632 26.232 1.00 73.19 282 PRO A CA 1
ATOM 2250 C C . PRO A 1 282 ? -19.590 9.562 26.237 1.00 73.19 282 PRO A C 1
ATOM 2252 O O . PRO A 1 282 ? -19.521 8.784 27.190 1.00 73.19 282 PRO A O 1
ATOM 2255 N N . PRO A 1 283 ? -18.696 9.509 25.227 1.00 70.25 283 PRO A N 1
ATOM 2256 C CA . PRO A 1 283 ? -18.547 10.428 24.090 1.00 70.25 283 PRO A CA 1
ATOM 2257 C C . PRO A 1 283 ? -19.466 10.136 22.881 1.00 70.25 283 PRO A C 1
ATOM 2259 O O . PRO A 1 283 ? -19.337 10.804 21.858 1.00 70.25 283 PRO A O 1
ATOM 2262 N N . GLY A 1 284 ? -20.395 9.178 22.976 1.00 82.94 284 GLY A N 1
ATOM 2263 C CA . GLY A 1 284 ? -21.274 8.764 21.878 1.00 82.94 284 GLY A CA 1
ATOM 2264 C C . GLY A 1 284 ? -20.743 7.550 21.112 1.00 82.94 284 GLY A C 1
ATOM 2265 O O . GLY A 1 284 ? -20.456 6.516 21.718 1.00 82.94 284 GLY A O 1
ATOM 2266 N N . LEU A 1 285 ? -20.663 7.657 19.780 1.00 87.50 285 LEU A N 1
ATOM 2267 C CA . LEU A 1 285 ? -20.131 6.611 18.897 1.00 87.50 285 LEU A CA 1
ATOM 2268 C C . LEU A 1 285 ? -18.601 6.544 19.002 1.00 87.50 285 LEU A C 1
ATOM 2270 O O . LEU A 1 285 ? -17.908 7.540 18.798 1.00 87.50 285 LEU A O 1
ATOM 2274 N N . ILE A 1 286 ? -18.079 5.349 19.252 1.00 87.12 286 ILE A N 1
ATOM 2275 C CA . ILE A 1 286 ? -16.652 5.043 19.283 1.00 87.12 286 ILE A CA 1
ATOM 2276 C C . ILE A 1 286 ? -16.322 4.224 18.033 1.00 87.12 286 ILE A C 1
ATOM 2278 O O . ILE A 1 286 ? -16.561 3.018 17.971 1.00 87.12 286 ILE A O 1
ATOM 2282 N N . ALA A 1 287 ? -15.785 4.910 17.020 1.00 84.31 287 ALA A N 1
ATOM 2283 C CA . ALA A 1 287 ? -15.520 4.326 15.702 1.00 84.31 287 ALA A CA 1
ATOM 2284 C C . ALA A 1 287 ? -14.077 3.834 15.490 1.00 84.31 287 ALA A C 1
ATOM 2286 O O . ALA A 1 287 ? -13.785 3.152 14.506 1.00 84.31 287 ALA A O 1
ATOM 2287 N N . HIS A 1 288 ? -13.167 4.170 16.410 1.00 84.94 288 HIS A N 1
ATOM 2288 C CA . HIS A 1 288 ? -11.732 3.895 16.301 1.00 84.94 288 HIS A CA 1
ATOM 2289 C C . HIS A 1 288 ? -11.125 4.345 14.955 1.00 84.94 288 HIS A C 1
ATOM 2291 O O . HIS A 1 288 ? -10.457 3.584 14.247 1.00 84.94 288 HIS A O 1
ATOM 2297 N N . THR A 1 289 ? -11.391 5.598 14.565 1.00 82.56 289 THR A N 1
ATOM 2298 C CA . THR A 1 289 ? -10.915 6.194 13.299 1.00 82.56 289 THR A CA 1
ATOM 2299 C C . THR A 1 289 ? -9.394 6.359 13.217 1.00 82.56 289 THR A C 1
ATOM 2301 O O . THR A 1 289 ? -8.865 6.692 12.162 1.00 82.56 289 THR A O 1
ATOM 2304 N N . GLU A 1 290 ? -8.680 6.131 14.316 1.00 81.62 290 GLU A N 1
ATOM 2305 C CA . GLU A 1 290 ? -7.223 6.015 14.371 1.00 81.62 290 GLU A CA 1
ATOM 2306 C C . GLU A 1 290 ? -6.687 4.746 13.684 1.00 81.62 290 GLU A C 1
ATOM 2308 O O . GLU A 1 290 ? -5.490 4.652 13.403 1.00 81.62 290 GLU A O 1
ATOM 2313 N N . TRP A 1 291 ? -7.548 3.766 13.388 1.00 88.88 291 TRP A N 1
ATOM 2314 C CA . TRP A 1 291 ? -7.196 2.672 12.491 1.00 88.88 291 TRP A CA 1
ATOM 2315 C C . TRP A 1 291 ? -7.303 3.130 11.033 1.00 88.88 291 TRP A C 1
ATOM 2317 O O . TRP A 1 291 ? -8.397 3.269 10.484 1.00 88.88 291 TRP A O 1
ATOM 2327 N N . THR A 1 292 ? -6.159 3.301 10.374 1.00 87.69 292 THR A N 1
ATOM 2328 C CA . THR A 1 292 ? -6.070 3.670 8.953 1.00 87.69 292 THR A CA 1
ATOM 2329 C C . THR A 1 292 ? -5.549 2.510 8.105 1.00 87.69 292 THR A C 1
ATOM 2331 O O . THR A 1 292 ? -4.856 1.621 8.606 1.00 87.69 292 THR A O 1
ATOM 2334 N N . ALA A 1 293 ? -5.841 2.528 6.800 1.00 82.75 293 ALA A N 1
ATOM 2335 C CA . ALA A 1 293 ? -5.249 1.577 5.854 1.00 82.75 293 ALA A CA 1
ATOM 2336 C C . ALA A 1 293 ? -3.713 1.685 5.817 1.00 82.75 293 ALA A C 1
ATOM 2338 O O . ALA A 1 293 ? -3.033 0.676 5.659 1.00 82.75 293 ALA A O 1
ATOM 2339 N N . ASP A 1 294 ? -3.181 2.890 6.035 1.00 85.69 294 ASP A N 1
ATOM 2340 C CA . ASP A 1 294 ? -1.750 3.177 5.954 1.00 85.69 294 ASP A CA 1
ATOM 2341 C C . ASP A 1 294 ? -0.970 2.775 7.207 1.00 85.69 294 ASP A C 1
ATOM 2343 O O . ASP A 1 294 ? 0.240 2.597 7.130 1.00 85.69 294 ASP A O 1
ATOM 2347 N N . ASN A 1 295 ? -1.590 2.670 8.386 1.00 92.50 295 ASN A N 1
ATOM 2348 C CA . ASN A 1 295 ? -0.798 2.441 9.597 1.00 92.50 295 ASN A CA 1
ATOM 2349 C C . ASN A 1 295 ? -1.534 1.774 10.765 1.00 92.50 295 ASN A C 1
ATOM 2351 O O . ASN A 1 295 ? -0.930 1.557 11.817 1.00 92.50 295 ASN A O 1
ATOM 2355 N N . GLY A 1 296 ? -2.799 1.376 10.594 1.00 92.31 296 GLY A N 1
ATOM 2356 C CA . GLY A 1 296 ? -3.624 0.807 11.665 1.00 92.31 296 GLY A CA 1
ATOM 2357 C C . GLY A 1 296 ? -2.951 -0.350 12.413 1.00 92.31 296 GLY A C 1
ATOM 2358 O O . GLY A 1 296 ? -2.918 -0.353 13.639 1.00 92.31 296 GLY A O 1
ATOM 2359 N N . ARG A 1 297 ? -2.287 -1.273 11.700 1.00 93.56 297 ARG A N 1
ATOM 2360 C CA . ARG A 1 297 ? -1.583 -2.421 12.314 1.00 93.56 297 ARG A CA 1
ATOM 2361 C C . ARG A 1 297 ? -0.349 -2.067 13.145 1.00 93.56 297 ARG A C 1
ATOM 2363 O O . ARG A 1 297 ? 0.099 -2.879 13.955 1.00 93.56 297 ARG A O 1
ATOM 2370 N N . ASN A 1 298 ? 0.246 -0.901 12.909 1.00 96.25 298 ASN A N 1
ATOM 2371 C CA . ASN A 1 298 ? 1.372 -0.401 13.696 1.00 96.25 298 ASN A CA 1
ATOM 2372 C C . ASN A 1 298 ? 0.851 0.451 14.855 1.00 96.25 298 ASN A C 1
ATOM 2374 O O . ASN A 1 298 ? 1.258 0.240 15.993 1.00 96.25 298 ASN A O 1
ATOM 2378 N N . ASN A 1 299 ? -0.122 1.327 14.589 1.00 94.38 299 ASN A N 1
ATOM 2379 C CA . ASN A 1 299 ? -0.788 2.136 15.609 1.00 94.38 299 ASN A CA 1
ATOM 2380 C C . ASN A 1 299 ? -1.521 1.271 16.655 1.00 94.38 299 ASN A C 1
ATOM 2382 O O . ASN A 1 299 ? -1.620 1.654 17.818 1.00 94.38 299 ASN A O 1
ATOM 2386 N N . ALA A 1 300 ? -1.934 0.054 16.279 1.00 93.88 300 ALA A N 1
ATOM 2387 C CA . ALA A 1 300 ? -2.465 -0.967 17.179 1.00 93.88 300 ALA A CA 1
ATOM 2388 C C . ALA A 1 300 ? -1.580 -1.214 18.407 1.00 93.88 300 ALA A C 1
ATOM 2390 O O . ALA A 1 300 ? -2.119 -1.465 19.477 1.00 93.88 300 ALA A O 1
ATOM 2391 N N . LEU A 1 301 ? -0.249 -1.124 18.280 1.00 95.50 301 LEU A N 1
ATOM 2392 C CA . LEU A 1 301 ? 0.695 -1.310 19.389 1.00 95.50 301 LEU A CA 1
ATOM 2393 C C . LEU A 1 301 ? 0.724 -0.125 20.364 1.00 95.50 301 LEU A C 1
ATOM 2395 O O . LEU A 1 301 ? 1.160 -0.289 21.500 1.00 95.50 301 LEU A O 1
ATOM 2399 N N . ARG A 1 302 ? 0.263 1.055 19.941 1.00 93.50 302 ARG A N 1
ATOM 2400 C CA . ARG A 1 302 ? 0.206 2.264 20.768 1.00 93.50 302 ARG A CA 1
ATOM 2401 C C . ARG A 1 302 ? -1.101 2.346 21.553 1.00 93.50 302 ARG A C 1
ATOM 2403 O O . ARG A 1 302 ? -1.085 2.642 22.740 1.00 93.50 302 ARG A O 1
ATOM 2410 N N . ILE A 1 303 ? -2.229 2.068 20.906 1.00 89.75 303 ILE A N 1
ATOM 2411 C CA . ILE A 1 303 ? -3.560 2.263 21.498 1.00 89.75 303 ILE A CA 1
ATOM 2412 C C . ILE A 1 303 ? -3.972 1.120 22.435 1.00 89.75 303 ILE A C 1
ATOM 2414 O O . ILE A 1 303 ? -3.439 0.011 22.372 1.00 89.75 303 ILE A O 1
ATOM 2418 N N . ASN A 1 304 ? -4.942 1.384 23.318 1.00 85.00 304 ASN A N 1
ATOM 2419 C CA . ASN A 1 304 ? -5.359 0.454 24.378 1.00 85.00 304 ASN A CA 1
ATOM 2420 C C . ASN A 1 304 ? -6.487 -0.512 24.000 1.00 85.00 304 ASN A C 1
ATOM 2422 O O . ASN A 1 304 ? -6.775 -1.439 24.762 1.00 85.00 304 ASN A O 1
ATOM 2426 N N . GLY A 1 305 ? -7.122 -0.326 22.848 1.00 87.19 305 GLY A N 1
ATOM 2427 C CA . GLY A 1 305 ? -8.171 -1.202 22.344 1.00 87.19 305 GLY A CA 1
ATOM 2428 C C . GLY A 1 305 ? -8.373 -0.987 20.853 1.00 87.19 305 GLY A C 1
ATOM 2429 O O . GLY A 1 305 ? -8.010 0.055 20.321 1.00 87.19 305 GLY A O 1
ATOM 2430 N N . LEU A 1 306 ? -8.928 -1.994 20.183 1.00 88.31 306 LEU A N 1
ATOM 2431 C CA . LEU A 1 306 ? -9.163 -1.960 18.738 1.00 88.31 306 LEU A CA 1
ATOM 2432 C C . LEU A 1 306 ? -10.632 -1.698 18.381 1.00 88.31 306 LEU A C 1
ATOM 2434 O O . LEU A 1 306 ? -10.939 -1.523 17.208 1.00 88.31 306 LEU A O 1
ATOM 2438 N N . GLY A 1 307 ? -11.533 -1.664 19.363 1.00 89.56 307 GLY A N 1
ATOM 2439 C CA . GLY A 1 307 ? -12.973 -1.484 19.162 1.00 89.56 307 GLY A CA 1
ATOM 2440 C C . GLY A 1 307 ? -13.758 -2.780 19.078 1.00 89.56 307 GLY A C 1
ATOM 2441 O O . GLY A 1 307 ? -13.163 -3.847 19.003 1.00 89.56 307 GLY A O 1
ATOM 2442 N N . ALA A 1 308 ? -15.085 -2.669 19.104 1.00 91.00 308 ALA A N 1
ATOM 2443 C CA . ALA A 1 308 ? -16.054 -3.763 19.151 1.00 91.00 308 ALA A CA 1
ATOM 2444 C C . ALA A 1 308 ? -17.221 -3.500 18.171 1.00 91.00 308 ALA A C 1
ATOM 2446 O O . ALA A 1 308 ? -17.458 -2.339 17.832 1.00 91.00 308 ALA A O 1
ATOM 2447 N N . PRO A 1 309 ? -17.964 -4.530 17.724 1.00 95.00 309 PRO A N 1
ATOM 2448 C CA . PRO A 1 309 ? -17.737 -5.951 17.967 1.00 95.00 309 PRO A CA 1
ATOM 2449 C C . PRO A 1 309 ? -16.569 -6.456 17.121 1.00 95.00 309 PRO A C 1
ATOM 2451 O O . PRO A 1 309 ? -16.231 -5.865 16.092 1.00 95.00 309 PRO A O 1
ATOM 2454 N N . ARG A 1 310 ? -15.942 -7.550 17.559 1.00 96.88 310 ARG A N 1
ATOM 2455 C CA . ARG A 1 310 ? -14.910 -8.243 16.782 1.00 96.88 310 ARG A CA 1
ATOM 2456 C C . ARG A 1 310 ? -15.494 -9.519 16.199 1.00 96.88 310 ARG A C 1
ATOM 2458 O O . ARG A 1 310 ? -16.208 -10.249 16.880 1.00 96.88 310 ARG A O 1
ATOM 2465 N N . ALA A 1 311 ? -15.155 -9.797 14.954 1.00 98.19 311 ALA A N 1
ATOM 2466 C CA . ALA A 1 311 ? -15.480 -11.042 14.290 1.00 98.19 311 ALA A CA 1
ATOM 2467 C C . ALA A 1 311 ? -14.227 -11.648 13.676 1.00 98.19 311 ALA A C 1
ATOM 2469 O O . ALA A 1 311 ? -13.326 -10.930 13.240 1.00 98.19 311 ALA A O 1
ATOM 2470 N N . PHE A 1 312 ? -14.191 -12.972 13.587 1.00 98.38 312 PHE A N 1
ATOM 2471 C CA . PHE A 1 312 ? -13.024 -13.718 13.137 1.00 98.38 312 PHE A CA 1
ATOM 2472 C C . PHE A 1 312 ? -13.402 -14.812 12.146 1.00 98.38 312 PHE A C 1
ATOM 2474 O O . PHE A 1 312 ? -14.430 -15.470 12.297 1.00 98.38 312 PHE A O 1
ATOM 2481 N N . ARG A 1 313 ? -12.508 -15.076 11.191 1.00 97.50 313 ARG A N 1
ATOM 2482 C CA . ARG A 1 313 ? -12.513 -16.327 10.430 1.00 97.50 313 ARG A CA 1
ATOM 2483 C C . ARG A 1 313 ? -12.137 -17.499 11.336 1.00 97.50 313 ARG A C 1
ATOM 2485 O O . ARG A 1 313 ? -11.040 -17.523 11.904 1.00 97.50 313 ARG A O 1
ATOM 2492 N N . THR A 1 314 ? -13.033 -18.472 11.471 1.00 97.56 314 THR A N 1
ATOM 2493 C CA . THR A 1 314 ? -12.902 -19.562 12.446 1.00 97.56 314 THR A CA 1
ATOM 2494 C C . THR A 1 314 ? -11.730 -20.500 12.134 1.00 97.56 314 THR A C 1
ATOM 2496 O O . THR A 1 314 ? -11.063 -20.973 13.056 1.00 97.56 314 THR A O 1
ATOM 2499 N N . ASP A 1 315 ? -11.425 -20.762 10.859 1.00 95.44 315 ASP A N 1
ATOM 2500 C CA . ASP A 1 315 ? -10.300 -21.611 10.434 1.00 95.44 315 ASP A CA 1
ATOM 2501 C C . ASP A 1 315 ? -8.933 -21.067 10.879 1.00 95.44 315 ASP A C 1
ATOM 2503 O O . ASP A 1 315 ? -8.055 -21.825 11.306 1.00 95.44 315 ASP A O 1
ATOM 2507 N N . ILE A 1 316 ? -8.759 -19.746 10.813 1.00 95.94 316 ILE A N 1
ATOM 2508 C CA . ILE A 1 316 ? -7.552 -19.048 11.265 1.00 95.94 316 ILE A CA 1
ATOM 2509 C C . ILE A 1 316 ? -7.556 -18.947 12.790 1.00 95.94 316 ILE A C 1
ATOM 2511 O O . ILE A 1 316 ? -6.562 -19.273 13.443 1.00 95.94 316 ILE A O 1
ATOM 2515 N N . LEU A 1 317 ? -8.691 -18.559 13.371 1.00 96.81 317 LEU A N 1
ATOM 2516 C CA . LEU A 1 317 ? -8.827 -18.367 14.808 1.00 96.81 317 LEU A CA 1
ATOM 2517 C C . LEU A 1 317 ? -8.546 -19.650 15.603 1.00 96.81 317 LEU A C 1
ATOM 2519 O O . LEU A 1 317 ? -7.842 -19.598 16.607 1.00 96.81 317 LEU A O 1
ATOM 2523 N N . ARG A 1 318 ? -8.996 -20.820 15.128 1.00 96.00 318 ARG A N 1
ATOM 2524 C CA . ARG A 1 318 ? -8.721 -22.126 15.763 1.00 96.00 318 ARG A CA 1
ATOM 2525 C C . ARG A 1 318 ? -7.233 -22.490 15.810 1.00 96.00 318 ARG A C 1
ATOM 2527 O O . ARG A 1 318 ? -6.831 -23.235 16.708 1.00 96.00 318 ARG A O 1
ATOM 2534 N N . LYS A 1 319 ? -6.432 -21.996 14.856 1.00 94.25 319 LYS A N 1
ATOM 2535 C CA . LYS A 1 319 ? -4.973 -22.206 14.806 1.00 94.25 319 LYS A CA 1
ATOM 2536 C C . LYS A 1 319 ? -4.238 -21.301 15.792 1.00 94.25 319 LYS A C 1
ATOM 2538 O O . LYS A 1 319 ? -3.237 -21.728 16.355 1.00 94.25 319 LYS A O 1
ATOM 2543 N N . ILE A 1 320 ? -4.729 -20.074 15.987 1.00 94.81 320 ILE A N 1
ATOM 2544 C CA . ILE A 1 320 ? -4.145 -19.100 16.921 1.00 94.81 320 ILE A CA 1
ATOM 2545 C C . ILE A 1 320 ? -4.552 -19.430 18.366 1.00 94.81 320 ILE A C 1
ATOM 2547 O O . ILE A 1 320 ? -3.690 -19.513 19.236 1.00 94.81 320 ILE A O 1
ATOM 2551 N N . GLY A 1 321 ? -5.846 -19.674 18.602 1.00 94.81 321 GLY A N 1
ATOM 2552 C CA . GLY A 1 321 ? -6.434 -19.894 19.926 1.00 94.81 321 GLY A CA 1
ATOM 2553 C C . GLY A 1 321 ? -6.590 -18.609 20.745 1.00 94.81 321 GLY A C 1
ATOM 2554 O O . GLY A 1 321 ? -5.900 -17.618 20.508 1.00 94.81 321 GLY A O 1
ATOM 2555 N N . PHE A 1 322 ? -7.499 -18.618 21.722 1.00 94.75 322 PHE A N 1
ATOM 2556 C CA . PHE A 1 322 ? -7.640 -17.502 22.665 1.00 94.75 322 PHE A CA 1
ATOM 2557 C C . PHE A 1 322 ? -6.760 -17.707 23.905 1.00 94.75 322 PHE A C 1
ATOM 2559 O O . PHE A 1 322 ? -6.721 -18.812 24.457 1.00 94.75 322 PHE A O 1
ATOM 2566 N N . PRO A 1 323 ? -6.094 -16.656 24.417 1.00 94.56 323 PRO A N 1
ATOM 2567 C CA . PRO A 1 323 ? -5.456 -16.737 25.724 1.00 94.56 323 PRO A CA 1
ATOM 2568 C C . PRO A 1 323 ? -6.525 -16.859 26.819 1.00 94.56 323 PRO A C 1
ATOM 2570 O O . PRO A 1 323 ? -7.496 -16.105 26.835 1.00 94.56 323 PRO A O 1
ATOM 2573 N N . ASN A 1 324 ? -6.337 -17.781 27.768 1.00 94.81 324 ASN A N 1
ATOM 2574 C CA . ASN A 1 324 ? -7.251 -17.955 28.900 1.00 94.81 324 ASN A CA 1
ATOM 2575 C C . ASN A 1 324 ? -7.073 -16.830 29.942 1.00 94.81 324 ASN A C 1
ATOM 2577 O O . ASN A 1 324 ? -6.450 -17.019 30.984 1.00 94.81 324 ASN A O 1
ATOM 2581 N N . THR A 1 325 ? -7.590 -15.644 29.629 1.00 92.94 325 THR A N 1
ATOM 2582 C CA . THR A 1 325 ? -7.635 -14.452 30.488 1.00 92.94 325 THR A CA 1
ATOM 2583 C C . THR A 1 325 ? -9.014 -13.794 30.382 1.00 92.94 325 THR A C 1
ATOM 2585 O O . THR A 1 325 ? -9.804 -14.140 29.504 1.00 92.94 325 THR A O 1
ATOM 2588 N N . SER A 1 326 ? -9.317 -12.865 31.285 1.00 90.00 326 SER A N 1
ATOM 2589 C CA . SER A 1 326 ? -10.545 -12.051 31.252 1.00 90.00 326 SER A CA 1
ATOM 2590 C C . SER A 1 326 ? -10.273 -10.579 30.936 1.00 90.00 326 SER A C 1
ATOM 2592 O O . SER A 1 326 ? -11.136 -9.734 31.155 1.00 90.00 326 SER A O 1
ATOM 2594 N N . TYR A 1 327 ? -9.046 -10.257 30.525 1.00 89.94 327 TYR A N 1
ATOM 2595 C CA . TYR A 1 327 ? -8.679 -8.923 30.074 1.00 89.94 327 TYR A CA 1
ATOM 2596 C C . TYR A 1 327 ? -7.557 -9.004 29.038 1.00 89.94 327 TYR A C 1
ATOM 2598 O O . TYR A 1 327 ? -6.501 -9.578 29.311 1.00 89.94 327 TYR A O 1
ATOM 2606 N N . GLY A 1 328 ? -7.755 -8.361 27.884 1.00 91.69 328 GLY A N 1
ATOM 2607 C CA . GLY A 1 328 ? -6.753 -8.220 26.824 1.00 91.69 328 GLY A CA 1
ATOM 2608 C C . GLY A 1 328 ? -6.662 -9.396 25.847 1.00 91.69 328 GLY A C 1
ATOM 2609 O O . GLY A 1 328 ? -5.802 -9.370 24.968 1.00 91.69 328 GLY A O 1
ATOM 2610 N N . GLU A 1 329 ? -7.522 -10.407 25.968 1.00 94.19 329 GLU A N 1
ATOM 2611 C CA . GLU A 1 329 ? -7.602 -11.543 25.046 1.00 94.19 329 GLU A CA 1
ATOM 2612 C C . GLU A 1 329 ? -7.940 -11.121 23.611 1.00 94.19 329 GLU A C 1
ATOM 2614 O O . GLU A 1 329 ? -7.319 -11.590 22.657 1.00 94.19 329 GLU A O 1
ATOM 2619 N N . ASP A 1 330 ? -8.864 -10.176 23.468 1.00 92.88 330 ASP A N 1
ATOM 2620 C CA . ASP A 1 330 ? -9.273 -9.568 22.205 1.00 92.88 330 ASP A CA 1
ATOM 2621 C C . ASP A 1 330 ? -8.118 -8.793 21.552 1.00 92.88 330 ASP A C 1
ATOM 2623 O O . ASP A 1 330 ? -7.864 -8.898 20.350 1.00 92.88 330 ASP A O 1
ATOM 2627 N N . TYR A 1 331 ? -7.375 -8.047 22.366 1.00 95.19 331 TYR A N 1
ATOM 2628 C CA . TYR A 1 331 ? -6.231 -7.254 21.951 1.00 95.19 331 TYR A CA 1
ATOM 2629 C C . TYR A 1 331 ? -5.064 -8.142 21.506 1.00 95.19 331 TYR A C 1
ATOM 2631 O O . TYR A 1 331 ? -4.454 -7.872 20.471 1.00 95.19 331 TYR A O 1
ATOM 2639 N N . ALA A 1 332 ? -4.798 -9.242 22.223 1.00 95.81 332 ALA A N 1
ATOM 2640 C CA . ALA A 1 332 ? -3.805 -10.241 21.829 1.00 95.81 332 ALA A CA 1
ATOM 2641 C C . ALA A 1 332 ? -4.094 -10.801 20.428 1.00 95.81 332 ALA A C 1
ATOM 2643 O O . ALA A 1 332 ? -3.192 -10.879 19.589 1.00 95.81 332 ALA A O 1
ATOM 2644 N N . LEU A 1 333 ? -5.359 -11.139 20.153 1.00 96.12 333 LEU A N 1
ATOM 2645 C CA . LEU A 1 333 ? -5.775 -11.603 18.833 1.00 96.12 333 LEU A CA 1
ATOM 2646 C C . LEU A 1 333 ? -5.648 -10.509 17.783 1.00 96.12 333 LEU A C 1
ATOM 2648 O O . LEU A 1 333 ? -5.066 -10.755 16.732 1.00 96.12 333 LEU A O 1
ATOM 2652 N N . GLY A 1 334 ? -6.119 -9.295 18.060 1.00 95.81 334 GLY A N 1
ATOM 2653 C CA . GLY A 1 334 ? -5.984 -8.185 17.122 1.00 95.81 334 GLY A CA 1
ATOM 2654 C C . GLY A 1 334 ? -4.532 -7.936 16.697 1.00 95.81 334 GLY A C 1
ATOM 2655 O O . GLY A 1 334 ? -4.258 -7.777 15.507 1.00 95.81 334 GLY A O 1
ATOM 2656 N N . LEU A 1 335 ? -3.579 -8.006 17.633 1.00 96.56 335 LEU A N 1
ATOM 2657 C CA . LEU A 1 335 ? -2.149 -7.941 17.318 1.00 96.56 335 LEU A CA 1
ATOM 2658 C C . LEU A 1 335 ? -1.705 -9.122 16.437 1.00 96.56 335 LEU A C 1
ATOM 2660 O O . LEU A 1 335 ? -1.144 -8.891 15.363 1.00 96.56 335 LEU A O 1
ATOM 2664 N N . ALA A 1 336 ? -2.027 -10.359 16.829 1.00 96.12 336 ALA A N 1
ATOM 2665 C CA . ALA A 1 336 ? -1.644 -11.567 16.097 1.00 96.12 336 ALA A CA 1
ATOM 2666 C C . ALA A 1 336 ? -2.212 -11.622 14.665 1.00 96.12 336 ALA A C 1
ATOM 2668 O O . ALA A 1 336 ? -1.483 -11.960 13.730 1.00 96.12 336 ALA A O 1
ATOM 2669 N N . PHE A 1 337 ? -3.483 -11.253 14.477 1.00 96.31 337 PHE A N 1
ATOM 2670 C CA . PHE A 1 337 ? -4.116 -11.158 13.162 1.00 96.31 337 PHE A CA 1
ATOM 2671 C C . PHE A 1 337 ? -3.472 -10.047 12.331 1.00 96.31 337 PHE A C 1
ATOM 2673 O O . PHE A 1 337 ? -3.070 -10.309 11.202 1.00 96.31 337 PHE A O 1
ATOM 2680 N N . SER A 1 338 ? -3.291 -8.844 12.892 1.00 95.00 338 SER A N 1
ATOM 2681 C CA . SER A 1 338 ? -2.737 -7.688 12.162 1.00 95.00 338 SER A CA 1
ATOM 2682 C C . SER A 1 338 ? -1.309 -7.897 11.635 1.00 95.00 338 SER A C 1
ATOM 2684 O O . SER A 1 338 ? -0.897 -7.243 10.670 1.00 95.00 338 SER A O 1
ATOM 2686 N N . ARG A 1 339 ? -0.555 -8.819 12.253 1.00 94.56 339 ARG A N 1
ATOM 2687 C CA . ARG A 1 339 ? 0.799 -9.205 11.840 1.00 94.56 339 ARG A CA 1
ATOM 2688 C C . ARG A 1 339 ? 0.829 -9.900 10.479 1.00 94.56 339 ARG A C 1
ATOM 2690 O O . ARG A 1 339 ? 1.767 -9.685 9.714 1.00 94.56 339 ARG A O 1
ATOM 2697 N N . HIS A 1 340 ? -0.190 -10.704 10.183 1.00 91.69 340 HIS A N 1
ATOM 2698 C CA . HIS A 1 340 ? -0.250 -11.555 8.993 1.00 91.69 340 HIS A CA 1
ATOM 2699 C C . HIS A 1 340 ? -1.332 -11.110 8.017 1.00 91.69 340 HIS A C 1
ATOM 2701 O O . HIS A 1 340 ? -1.080 -10.991 6.824 1.00 91.69 340 HIS A O 1
ATOM 2707 N N . TYR A 1 341 ? -2.522 -10.808 8.518 1.00 93.31 341 TYR A N 1
ATOM 2708 C CA . TYR A 1 341 ? -3.725 -10.649 7.720 1.00 93.31 341 TYR A CA 1
ATOM 2709 C C . TYR A 1 341 ? -4.326 -9.257 7.860 1.00 93.31 341 TYR A C 1
ATOM 2711 O O . TYR A 1 341 ? -4.073 -8.515 8.815 1.00 93.31 341 TYR A O 1
ATOM 2719 N N . ARG A 1 342 ? -5.164 -8.908 6.885 1.00 93.00 342 ARG A N 1
ATOM 2720 C CA . ARG A 1 342 ? -5.938 -7.677 6.935 1.00 93.00 342 ARG A CA 1
ATOM 2721 C C . ARG A 1 342 ? -7.024 -7.781 8.006 1.00 93.00 342 ARG A C 1
ATOM 2723 O O . ARG A 1 342 ? -7.711 -8.801 8.108 1.00 93.00 342 ARG A O 1
ATOM 2730 N N . ILE A 1 343 ? -7.173 -6.699 8.767 1.00 95.31 343 ILE A N 1
ATOM 2731 C CA . ILE A 1 343 ? -8.318 -6.461 9.647 1.00 95.31 343 ILE A CA 1
ATOM 2732 C C . ILE A 1 343 ? -9.228 -5.453 8.948 1.00 95.31 343 ILE A C 1
ATOM 2734 O O . ILE A 1 343 ? -8.797 -4.343 8.624 1.00 95.31 343 ILE A O 1
ATOM 2738 N N . ALA A 1 344 ? -10.464 -5.861 8.689 1.00 95.38 344 ALA A N 1
ATOM 2739 C CA . ALA A 1 344 ? -11.504 -5.021 8.121 1.00 95.38 344 ALA A CA 1
ATOM 2740 C C . ALA A 1 344 ? -12.122 -4.110 9.186 1.00 95.38 344 ALA A C 1
ATOM 2742 O O . ALA A 1 344 ? -12.186 -4.463 10.368 1.00 95.38 344 ALA A O 1
ATOM 2743 N N . ARG A 1 345 ? -12.596 -2.940 8.755 1.00 95.00 345 ARG A N 1
ATOM 2744 C CA . ARG A 1 345 ? -13.257 -1.955 9.619 1.00 95.00 345 ARG A CA 1
ATOM 2745 C C . ARG A 1 345 ? -14.673 -1.677 9.139 1.00 95.00 345 ARG A C 1
ATOM 2747 O O . ARG A 1 345 ? -14.889 -1.538 7.935 1.00 95.00 345 ARG A O 1
ATOM 2754 N N . ILE A 1 346 ? -15.593 -1.532 10.089 1.00 95.31 346 ILE A N 1
ATOM 2755 C CA . ILE A 1 346 ? -16.926 -0.958 9.871 1.00 95.31 346 ILE A CA 1
ATOM 2756 C C . ILE A 1 346 ? -17.063 0.234 10.822 1.00 95.31 346 ILE A C 1
ATOM 2758 O O . ILE A 1 346 ? -17.046 0.067 12.042 1.00 95.31 346 ILE A O 1
ATOM 2762 N N . PHE A 1 347 ? -17.118 1.443 10.261 1.00 93.06 347 PHE A N 1
ATOM 2763 C CA . PHE A 1 347 ? -17.084 2.690 11.036 1.00 93.06 347 PHE A CA 1
ATOM 2764 C C . PHE A 1 347 ? -18.464 3.175 11.493 1.00 93.06 347 PHE A C 1
ATOM 2766 O O . PHE A 1 347 ? -18.539 4.009 12.395 1.00 93.06 347 PHE A O 1
ATOM 2773 N N . ASP A 1 348 ? -19.545 2.646 10.913 1.00 92.12 348 ASP A N 1
ATOM 2774 C CA . ASP A 1 348 ? -20.890 2.921 11.413 1.00 92.12 348 ASP A CA 1
ATOM 2775 C C . ASP A 1 348 ? -21.234 2.015 12.596 1.00 92.12 348 ASP A C 1
ATOM 2777 O O . ASP A 1 348 ? -20.628 0.964 12.819 1.00 92.12 348 ASP A O 1
ATOM 2781 N N . GLU A 1 349 ? -22.246 2.434 13.344 1.00 93.94 349 GLU A N 1
ATOM 2782 C CA . GLU A 1 349 ? -22.751 1.714 14.504 1.00 93.94 349 GLU A CA 1
ATOM 2783 C C . GLU A 1 349 ? -23.205 0.291 14.142 1.00 93.94 349 GLU A C 1
ATOM 2785 O O . GLU A 1 349 ? -23.975 0.089 13.196 1.00 93.94 349 GLU A O 1
ATOM 2790 N N . LEU A 1 350 ? -22.705 -0.683 14.909 1.00 95.25 350 LEU A N 1
ATOM 2791 C CA . LEU A 1 350 ? -23.140 -2.086 14.881 1.00 95.25 350 LEU A CA 1
ATOM 2792 C C . LEU A 1 350 ? -23.613 -2.590 16.249 1.00 95.25 350 LEU A C 1
ATOM 2794 O O . LEU A 1 350 ? -24.230 -3.654 16.346 1.00 95.25 350 LEU A O 1
ATOM 2798 N N . TYR A 1 351 ? -23.262 -1.869 17.313 1.00 92.25 351 TYR A N 1
ATOM 2799 C CA . TYR A 1 351 ? -23.188 -2.418 18.658 1.00 92.25 351 TYR A CA 1
ATOM 2800 C C . TYR A 1 351 ? -23.464 -1.344 19.708 1.00 92.25 351 TYR A C 1
ATOM 2802 O O . TYR A 1 351 ? -22.958 -0.223 19.623 1.00 92.25 351 TYR A O 1
ATOM 2810 N N . LEU A 1 352 ? -24.270 -1.681 20.705 1.00 94.31 352 LEU A N 1
ATOM 2811 C CA . LEU A 1 352 ? -24.642 -0.814 21.813 1.00 94.31 352 LEU A CA 1
ATOM 2812 C C . LEU A 1 352 ? -23.939 -1.318 23.072 1.00 94.31 352 LEU A C 1
ATOM 2814 O O . LEU A 1 352 ? -24.313 -2.353 23.618 1.00 94.31 352 LEU A O 1
ATOM 2818 N N . CYS A 1 353 ? -22.924 -0.577 23.518 1.00 91.94 353 CYS A N 1
ATOM 2819 C CA . CYS A 1 353 ? -22.176 -0.892 24.730 1.00 91.94 353 CYS A CA 1
ATOM 2820 C C . CYS A 1 353 ? -22.886 -0.289 25.948 1.00 91.94 353 CYS A C 1
ATOM 2822 O O . CYS A 1 353 ? -22.888 0.936 26.134 1.00 91.94 353 CYS A O 1
ATOM 2824 N N . ARG A 1 354 ? -23.512 -1.137 26.766 1.00 88.94 354 ARG A N 1
ATOM 2825 C CA . ARG A 1 354 ? -24.367 -0.740 27.888 1.00 88.94 354 ARG A CA 1
ATOM 2826 C C . ARG A 1 354 ? -23.524 -0.464 29.134 1.00 88.94 354 ARG A C 1
ATOM 2828 O O . ARG A 1 354 ? -22.740 -1.302 29.564 1.00 88.94 354 ARG A O 1
ATOM 2835 N N . ARG A 1 355 ? -23.717 0.690 29.784 1.00 83.31 355 ARG A N 1
ATOM 2836 C CA . ARG A 1 355 ? -23.142 1.025 31.104 1.00 83.31 355 ARG A CA 1
ATOM 2837 C C . ARG A 1 355 ? -24.220 1.069 32.183 1.00 83.31 355 ARG A C 1
ATOM 2839 O O . ARG A 1 355 ? -25.236 1.744 32.022 1.00 83.31 355 ARG A O 1
ATOM 2846 N N . TRP A 1 356 ? -23.983 0.371 33.293 1.00 71.44 356 TRP A N 1
ATOM 2847 C CA . TRP A 1 356 ? -24.853 0.349 34.476 1.00 71.44 356 TRP A CA 1
ATOM 2848 C C . TRP A 1 356 ? -24.047 0.060 35.757 1.00 71.44 356 TRP A C 1
ATOM 2850 O O . TRP A 1 356 ? -22.863 -0.258 35.680 1.00 71.44 356 TRP A O 1
ATOM 2860 N N . GLU A 1 357 ? -24.670 0.188 36.936 1.00 58.97 357 GLU A N 1
ATOM 2861 C CA . GLU A 1 357 ? -24.008 0.092 38.257 1.00 58.97 357 GLU A CA 1
ATOM 2862 C C . GLU A 1 357 ? -23.258 -1.233 38.504 1.00 58.97 357 GLU A C 1
ATOM 2864 O O . GLU A 1 357 ? -22.329 -1.271 39.305 1.00 58.97 357 GLU A O 1
ATOM 2869 N N . GLY A 1 358 ? -23.623 -2.312 37.803 1.00 53.94 358 GLY A N 1
ATOM 2870 C CA . GLY A 1 358 ? -22.943 -3.610 37.871 1.00 53.94 358 GLY A CA 1
ATOM 2871 C C . GLY A 1 358 ? -21.820 -3.810 36.850 1.00 53.94 358 GLY A C 1
ATOM 2872 O O . GLY A 1 358 ? -21.237 -4.895 36.815 1.00 53.94 358 GLY A O 1
ATOM 2873 N N . ASN A 1 359 ? -21.484 -2.806 36.030 1.00 61.84 359 ASN A N 1
ATOM 2874 C CA . ASN A 1 359 ? -20.334 -2.905 35.132 1.00 61.84 359 ASN A CA 1
ATOM 2875 C C . ASN A 1 359 ? -19.028 -2.839 35.924 1.00 61.84 359 ASN A C 1
ATOM 2877 O O . ASN A 1 359 ? -18.738 -1.861 36.611 1.00 61.84 359 ASN A O 1
ATOM 2881 N N . SER A 1 360 ? -18.185 -3.852 35.742 1.00 53.75 360 SER A N 1
ATOM 2882 C CA . SER A 1 360 ? -16.930 -4.073 36.472 1.00 53.75 360 SER A CA 1
ATOM 2883 C C . SER A 1 360 ? -15.818 -3.034 36.248 1.00 53.75 360 SER A C 1
ATOM 2885 O O . SER A 1 360 ? -14.760 -3.154 36.874 1.00 53.75 360 SER A O 1
ATOM 2887 N N . ASP A 1 361 ? -16.042 -2.030 35.392 1.00 53.62 361 ASP A N 1
ATOM 2888 C CA . ASP A 1 361 ? -14.994 -1.155 34.841 1.00 53.62 361 ASP A CA 1
ATOM 2889 C C . ASP A 1 361 ? -15.132 0.333 35.211 1.00 53.62 361 ASP A C 1
ATOM 2891 O O . ASP A 1 361 ? -14.288 1.134 34.821 1.00 53.62 361 ASP A O 1
ATOM 2895 N N . ALA A 1 362 ? -16.175 0.744 35.943 1.00 49.31 362 ALA A N 1
ATOM 2896 C CA . ALA A 1 362 ? -16.446 2.172 36.165 1.00 49.31 362 ALA A CA 1
ATOM 2897 C C . ALA A 1 362 ? -15.512 2.852 37.196 1.00 49.31 362 ALA A C 1
ATOM 2899 O O . ALA A 1 362 ? -15.415 4.078 37.205 1.00 49.31 362 ALA A O 1
ATOM 2900 N N . ALA A 1 363 ? -14.796 2.081 38.026 1.00 61.88 363 ALA A N 1
ATOM 2901 C CA . ALA A 1 363 ? -13.775 2.577 38.958 1.00 61.88 363 ALA A CA 1
ATOM 2902 C C . ALA A 1 363 ? -12.836 1.432 39.395 1.00 61.88 363 ALA A C 1
ATOM 2904 O O . ALA A 1 363 ? -13.060 0.773 40.410 1.00 61.88 363 ALA A O 1
ATOM 2905 N N . LEU A 1 364 ? -11.802 1.138 38.599 1.00 72.81 364 LEU A N 1
ATOM 2906 C CA . LEU A 1 364 ? -10.787 0.141 38.965 1.00 72.81 364 LEU A CA 1
ATOM 2907 C C . LEU A 1 364 ? -9.831 0.720 40.021 1.00 72.81 364 LEU A C 1
ATOM 2909 O O . LEU A 1 364 ? -9.447 1.882 39.925 1.00 72.81 364 LEU A O 1
ATOM 2913 N N . SER A 1 365 ? -9.411 -0.095 40.996 1.00 84.69 365 SER A N 1
ATOM 2914 C CA . SER A 1 365 ? -8.293 0.272 41.874 1.00 84.69 365 SER A CA 1
ATOM 2915 C C . SER A 1 365 ? -7.000 0.416 41.066 1.00 84.69 365 SER A C 1
ATOM 2917 O O . SER A 1 365 ? -6.840 -0.251 40.036 1.00 84.69 365 SER A O 1
ATOM 2919 N N . ILE A 1 366 ? -6.060 1.230 41.562 1.00 86.75 366 ILE A N 1
ATOM 2920 C CA . ILE A 1 366 ? -4.744 1.439 40.932 1.00 86.75 366 ILE A CA 1
ATOM 2921 C C . ILE A 1 366 ? -4.062 0.090 40.667 1.00 86.75 366 ILE A C 1
ATOM 2923 O O . ILE A 1 366 ? -3.648 -0.176 39.544 1.00 86.75 366 ILE A O 1
ATOM 2927 N N . ASP A 1 367 ? -4.067 -0.826 41.641 1.00 88.25 367 ASP A N 1
ATOM 2928 C CA . ASP A 1 367 ? -3.493 -2.171 41.486 1.00 88.25 367 ASP A CA 1
ATOM 2929 C C . ASP A 1 367 ? -4.103 -2.962 40.320 1.00 88.25 367 ASP A C 1
ATOM 2931 O O . ASP A 1 367 ? -3.396 -3.644 39.573 1.00 88.25 367 ASP A O 1
ATOM 2935 N N . LYS A 1 368 ? -5.428 -2.881 40.137 1.00 89.12 368 LYS A N 1
ATOM 2936 C CA . LYS A 1 368 ? -6.121 -3.600 39.061 1.00 89.12 368 LYS A CA 1
ATOM 2937 C C . LYS A 1 368 ? -5.845 -2.954 37.702 1.00 89.12 368 LYS A C 1
ATOM 2939 O O . LYS A 1 368 ? -5.624 -3.677 36.731 1.00 89.12 368 LYS A O 1
ATOM 2944 N N . GLN A 1 369 ? -5.797 -1.623 37.632 1.00 88.44 369 GLN A N 1
ATOM 2945 C CA . GLN A 1 369 ? -5.405 -0.892 36.423 1.00 88.44 369 GLN A CA 1
ATOM 2946 C C . GLN A 1 369 ? -3.952 -1.197 36.031 1.00 88.44 369 GLN A C 1
ATOM 2948 O O . GLN A 1 369 ? -3.679 -1.528 34.878 1.00 88.44 369 GLN A O 1
ATOM 2953 N N . ASN A 1 370 ? -3.040 -1.177 36.999 1.00 92.62 370 ASN A N 1
ATOM 2954 C CA . ASN A 1 370 ? -1.631 -1.514 36.829 1.00 92.62 370 ASN A CA 1
ATOM 2955 C C . ASN A 1 370 ? -1.445 -2.949 36.336 1.00 92.62 370 ASN A C 1
ATOM 2957 O O . ASN A 1 370 ? -0.742 -3.174 35.352 1.00 92.62 370 ASN A O 1
ATOM 2961 N N . LYS A 1 371 ? -2.143 -3.918 36.938 1.00 93.88 371 LYS A N 1
ATOM 2962 C CA . LYS A 1 371 ? -2.131 -5.315 36.479 1.00 93.88 371 LYS A CA 1
ATOM 2963 C C . LYS A 1 371 ? -2.603 -5.450 35.026 1.00 93.88 371 LYS A C 1
ATOM 2965 O O . LYS A 1 371 ? -1.981 -6.167 34.242 1.00 93.88 371 LYS A O 1
ATOM 2970 N N . ASN A 1 372 ? -3.674 -4.748 34.660 1.00 93.00 372 ASN A N 1
ATOM 2971 C CA . ASN A 1 372 ? -4.226 -4.748 33.304 1.00 93.00 372 ASN A CA 1
ATOM 2972 C C . ASN A 1 372 ? -3.261 -4.124 32.280 1.00 93.00 372 ASN A C 1
ATOM 2974 O O . ASN A 1 372 ? -3.030 -4.701 31.214 1.00 93.00 372 ASN A O 1
ATOM 2978 N N . ASN A 1 373 ? -2.667 -2.976 32.616 1.00 93.50 373 ASN A N 1
ATOM 2979 C CA . ASN A 1 373 ? -1.685 -2.290 31.777 1.00 93.50 373 ASN A CA 1
ATOM 2980 C C . ASN A 1 373 ? -0.418 -3.132 31.593 1.00 93.50 373 ASN A C 1
ATOM 2982 O O . ASN A 1 373 ? 0.003 -3.352 30.459 1.00 93.50 373 ASN A O 1
ATOM 2986 N N . ALA A 1 374 ? 0.127 -3.685 32.680 1.00 95.44 374 ALA A N 1
ATOM 2987 C CA . ALA A 1 374 ? 1.305 -4.547 32.637 1.00 95.44 374 ALA A CA 1
ATOM 2988 C C . ALA A 1 374 ? 1.081 -5.789 31.761 1.00 95.44 374 ALA A C 1
ATOM 2990 O O . ALA A 1 374 ? 1.980 -6.190 31.020 1.00 95.44 374 ALA A O 1
ATOM 2991 N N . TYR A 1 375 ? -0.120 -6.379 31.793 1.00 95.50 375 TYR A N 1
ATOM 2992 C CA . TYR A 1 375 ? -0.454 -7.506 30.924 1.00 95.50 375 TYR A CA 1
ATOM 2993 C C . TYR A 1 375 ? -0.524 -7.104 29.442 1.00 95.50 375 TYR A C 1
ATOM 2995 O O . TYR A 1 375 ? 0.070 -7.777 28.600 1.00 95.50 375 TYR A O 1
ATOM 3003 N N . LYS A 1 376 ? -1.184 -5.988 29.099 1.00 95.19 376 LYS A N 1
ATOM 3004 C CA . LYS A 1 376 ? -1.219 -5.504 27.704 1.00 95.19 376 LYS A CA 1
ATOM 3005 C C . LYS A 1 376 ? 0.164 -5.108 27.188 1.00 95.19 376 LYS A C 1
ATOM 3007 O O . LYS A 1 376 ? 0.473 -5.373 26.028 1.00 95.19 376 LYS A O 1
ATOM 3012 N N . ASP A 1 377 ? 1.017 -4.543 28.033 1.00 96.56 377 ASP A N 1
ATOM 3013 C CA . ASP A 1 377 ? 2.410 -4.261 27.679 1.00 96.56 377 ASP A CA 1
ATOM 3014 C C . ASP A 1 377 ? 3.221 -5.540 27.445 1.00 96.56 377 ASP A C 1
ATOM 3016 O O . ASP A 1 377 ? 4.051 -5.584 26.533 1.00 96.56 377 ASP A O 1
ATOM 3020 N N . ALA A 1 378 ? 2.945 -6.613 28.193 1.00 97.06 378 ALA A N 1
ATOM 3021 C CA . ALA A 1 378 ? 3.545 -7.920 27.941 1.00 97.06 378 ALA A CA 1
ATOM 3022 C C . ALA A 1 378 ? 3.097 -8.492 26.585 1.00 97.06 378 ALA A C 1
ATOM 3024 O O . ALA A 1 378 ? 3.929 -8.983 25.819 1.00 97.06 378 ALA A O 1
ATOM 3025 N N . LEU A 1 379 ? 1.812 -8.364 26.232 1.00 96.94 379 LEU A N 1
ATOM 3026 C CA . LEU A 1 379 ? 1.299 -8.760 24.912 1.00 96.94 379 LEU A CA 1
ATOM 3027 C C . LEU A 1 379 ? 1.982 -7.982 23.778 1.00 96.94 379 LEU A C 1
ATOM 3029 O O . LEU A 1 379 ? 2.441 -8.582 22.805 1.00 96.94 379 LEU A O 1
ATOM 3033 N N . ARG A 1 380 ? 2.121 -6.658 23.922 1.00 97.19 380 ARG A N 1
ATOM 3034 C CA . ARG A 1 380 ? 2.866 -5.814 22.972 1.00 97.19 380 ARG A CA 1
ATOM 3035 C C . ARG A 1 380 ? 4.338 -6.206 22.897 1.00 97.19 380 ARG A C 1
ATOM 3037 O O . ARG A 1 380 ? 4.900 -6.212 21.810 1.00 97.19 380 ARG A O 1
ATOM 3044 N N . THR A 1 381 ? 4.958 -6.574 24.018 1.00 97.38 381 THR A N 1
ATOM 3045 C CA . THR A 1 381 ? 6.359 -7.025 24.063 1.00 97.38 381 THR A CA 1
ATOM 3046 C C . THR A 1 381 ? 6.542 -8.303 23.249 1.00 97.38 381 THR A C 1
ATOM 3048 O O . THR A 1 381 ? 7.458 -8.401 22.433 1.00 97.38 381 THR A O 1
ATOM 3051 N N . ILE A 1 382 ? 5.646 -9.277 23.437 1.00 97.06 382 ILE A N 1
ATOM 3052 C CA . ILE A 1 382 ? 5.640 -10.526 22.667 1.00 97.06 382 ILE A CA 1
ATOM 3053 C C . ILE A 1 382 ? 5.452 -10.219 21.178 1.00 97.06 382 ILE A C 1
ATOM 3055 O O . ILE A 1 382 ? 6.192 -10.743 20.342 1.00 97.06 382 ILE A O 1
ATOM 3059 N N . GLU A 1 383 ? 4.507 -9.341 20.842 1.00 97.50 383 GLU A N 1
ATOM 3060 C CA . GLU A 1 383 ? 4.243 -8.955 19.458 1.00 97.50 383 GLU A CA 1
ATOM 3061 C C . GLU A 1 383 ? 5.445 -8.256 18.811 1.00 97.50 383 GLU A C 1
ATOM 3063 O O . GLU A 1 383 ? 5.853 -8.642 17.716 1.00 97.50 383 GLU A O 1
ATOM 3068 N N . LEU A 1 384 ? 6.063 -7.285 19.489 1.00 97.00 384 LEU A N 1
ATOM 3069 C CA . LEU A 1 384 ? 7.253 -6.581 19.007 1.00 97.00 384 LEU A CA 1
ATOM 3070 C C . LEU A 1 384 ? 8.395 -7.545 18.708 1.00 97.00 384 LEU A C 1
ATOM 3072 O O . LEU A 1 384 ? 8.946 -7.522 17.609 1.00 97.00 384 LEU A O 1
ATOM 3076 N N . ARG A 1 385 ? 8.718 -8.436 19.649 1.00 97.19 385 ARG A N 1
ATOM 3077 C CA . ARG A 1 385 ? 9.776 -9.439 19.459 1.00 97.19 385 ARG A CA 1
ATOM 3078 C C . ARG A 1 385 ? 9.464 -10.378 18.302 1.00 97.19 385 ARG A C 1
ATOM 3080 O O . ARG A 1 385 ? 10.352 -10.694 17.514 1.00 97.19 385 ARG A O 1
ATOM 3087 N N . THR A 1 386 ? 8.199 -10.770 18.157 1.00 96.81 386 THR A N 1
ATOM 3088 C CA . THR A 1 386 ? 7.754 -11.625 17.051 1.00 96.81 386 THR A CA 1
ATOM 3089 C C . THR A 1 386 ? 7.888 -10.910 15.705 1.00 96.81 386 THR A C 1
ATOM 3091 O O . THR A 1 386 ? 8.409 -11.496 14.756 1.00 96.81 386 THR A O 1
ATOM 3094 N N . ARG A 1 387 ? 7.491 -9.630 15.616 1.00 96.88 387 ARG A N 1
ATOM 3095 C CA . ARG A 1 387 ? 7.677 -8.806 14.409 1.00 96.88 387 ARG A CA 1
ATOM 3096 C C . ARG A 1 387 ? 9.151 -8.651 14.061 1.00 96.88 387 ARG A C 1
ATOM 3098 O O . ARG A 1 387 ? 9.505 -8.878 12.910 1.00 96.88 387 ARG A O 1
ATOM 3105 N N . ARG A 1 388 ? 10.002 -8.339 15.041 1.00 96.19 388 ARG A N 1
ATOM 3106 C CA . ARG A 1 388 ? 11.453 -8.183 14.847 1.00 96.19 388 ARG A CA 1
ATOM 3107 C C . ARG A 1 388 ? 12.085 -9.455 14.291 1.00 96.19 388 ARG A C 1
ATOM 3109 O O . ARG A 1 388 ? 12.711 -9.401 13.240 1.00 96.19 388 ARG A O 1
ATOM 3116 N N . ALA A 1 389 ? 11.829 -10.604 14.918 1.00 95.62 389 ALA A N 1
ATOM 3117 C CA . ALA A 1 389 ? 12.341 -11.891 14.445 1.00 95.62 389 ALA A CA 1
ATOM 3118 C C . ALA A 1 389 ? 11.834 -12.244 13.032 1.00 95.62 389 ALA A C 1
ATOM 3120 O O . ALA A 1 389 ? 12.577 -12.762 12.196 1.00 95.62 389 ALA A O 1
ATOM 3121 N N . MET A 1 390 ? 10.565 -11.944 12.738 1.00 93.56 390 MET A N 1
ATOM 3122 C CA . MET A 1 390 ? 9.971 -12.168 11.419 1.00 93.56 390 MET A CA 1
ATOM 3123 C C . MET A 1 390 ? 10.604 -11.274 10.342 1.00 93.56 390 MET A C 1
ATOM 3125 O O . MET A 1 390 ? 10.971 -11.766 9.274 1.00 93.56 390 MET A O 1
ATOM 3129 N N . ILE A 1 391 ? 10.759 -9.978 10.622 1.00 93.50 391 ILE A N 1
ATOM 3130 C CA . ILE A 1 391 ? 11.353 -8.990 9.715 1.00 93.50 391 ILE A CA 1
ATOM 3131 C C . ILE A 1 391 ? 12.839 -9.284 9.498 1.00 93.50 391 ILE A C 1
ATOM 3133 O O . ILE A 1 391 ? 13.308 -9.208 8.365 1.00 93.50 391 ILE A O 1
ATOM 3137 N N . GLU A 1 392 ? 13.574 -9.664 10.541 1.00 93.56 392 GLU A N 1
ATOM 3138 C CA . GLU A 1 392 ? 14.972 -10.087 10.438 1.00 93.56 392 GLU A CA 1
ATOM 3139 C C . GLU A 1 392 ? 15.107 -11.293 9.504 1.00 93.56 392 GLU A C 1
ATOM 3141 O O . GLU A 1 392 ? 15.873 -11.250 8.541 1.00 93.56 392 GLU A O 1
ATOM 3146 N N . ARG A 1 393 ? 14.269 -12.324 9.693 1.00 91.56 393 ARG A N 1
ATOM 3147 C CA . ARG A 1 393 ? 14.221 -13.484 8.792 1.00 91.56 393 ARG A CA 1
ATOM 3148 C C . ARG A 1 393 ? 13.920 -13.073 7.351 1.00 91.56 393 ARG A C 1
ATOM 3150 O O . ARG A 1 393 ? 14.549 -13.591 6.430 1.00 91.56 393 ARG A O 1
ATOM 3157 N N . TRP A 1 394 ? 12.967 -12.167 7.132 1.00 91.81 394 TRP A N 1
ATOM 3158 C CA . TRP A 1 394 ? 12.632 -11.675 5.793 1.00 91.81 394 TRP A CA 1
ATOM 3159 C C . TRP A 1 394 ? 13.774 -10.901 5.140 1.00 91.81 394 TRP A C 1
ATOM 3161 O O . TRP A 1 394 ? 13.952 -11.004 3.929 1.00 91.81 394 TRP A O 1
ATOM 3171 N N . ASN A 1 395 ? 14.555 -10.155 5.918 1.00 90.94 395 ASN A N 1
ATOM 3172 C CA . ASN A 1 395 ? 15.689 -9.363 5.448 1.00 90.94 395 ASN A CA 1
ATOM 3173 C C . ASN A 1 395 ? 17.003 -10.151 5.375 1.00 90.94 395 ASN A C 1
ATOM 3175 O O . ASN A 1 395 ? 18.064 -9.545 5.233 1.00 90.94 395 ASN A O 1
ATOM 3179 N N . SER A 1 396 ? 16.946 -11.488 5.410 1.00 91.62 396 SER A N 1
ATOM 3180 C CA . SER A 1 396 ? 18.132 -12.322 5.210 1.00 91.62 396 SER A CA 1
ATOM 3181 C C . SER A 1 396 ? 18.847 -11.925 3.907 1.00 91.62 396 SER A C 1
ATOM 3183 O O . SER A 1 396 ? 18.192 -11.768 2.864 1.00 91.62 396 SER A O 1
ATOM 3185 N N . PRO A 1 397 ? 20.176 -11.728 3.934 1.00 91.56 397 PRO A N 1
ATOM 3186 C CA . PRO A 1 397 ? 20.928 -11.394 2.736 1.00 91.56 397 PRO A CA 1
ATOM 3187 C C . PRO A 1 397 ? 20.955 -12.588 1.779 1.00 91.56 397 PRO A C 1
ATOM 3189 O O . PRO A 1 397 ? 20.925 -13.746 2.191 1.00 91.56 397 PRO A O 1
ATOM 3192 N N . VAL A 1 398 ? 21.072 -12.310 0.483 1.00 91.62 398 VAL A N 1
ATOM 3193 C CA . VAL A 1 398 ? 21.349 -13.353 -0.510 1.00 91.62 398 VAL A CA 1
ATOM 3194 C C . VAL A 1 398 ? 22.846 -13.643 -0.471 1.00 91.62 398 VAL A C 1
ATOM 3196 O O . VAL A 1 398 ? 23.640 -12.750 -0.745 1.00 91.62 398 VAL A O 1
ATOM 3199 N N . ARG A 1 399 ? 23.244 -14.871 -0.129 1.00 92.88 399 ARG A N 1
ATOM 3200 C CA . ARG A 1 399 ? 24.645 -15.323 -0.155 1.00 92.88 399 ARG A CA 1
ATOM 3201 C C . ARG A 1 399 ? 24.741 -16.629 -0.927 1.00 92.88 399 ARG A C 1
ATOM 3203 O O . ARG A 1 399 ? 23.941 -17.530 -0.698 1.00 92.88 399 ARG A O 1
ATOM 3210 N N . LYS A 1 400 ? 25.741 -16.754 -1.802 1.00 91.38 400 LYS A N 1
ATOM 3211 C CA . LYS A 1 400 ? 25.941 -17.949 -2.637 1.00 91.38 400 LYS A CA 1
ATOM 3212 C C . LYS A 1 400 ? 25.906 -19.264 -1.848 1.00 91.38 400 LYS A C 1
ATOM 3214 O O . LYS A 1 400 ? 25.161 -20.158 -2.228 1.00 91.38 400 LYS A O 1
ATOM 3219 N N . CYS A 1 401 ? 26.658 -19.359 -0.749 1.00 93.56 401 CYS A N 1
ATOM 3220 C CA . CYS A 1 401 ? 26.718 -20.571 0.076 1.00 93.56 401 CYS A CA 1
ATOM 3221 C C . CYS A 1 401 ? 25.341 -20.984 0.613 1.00 93.56 401 CYS A C 1
ATOM 3223 O O . CYS A 1 401 ? 24.970 -22.148 0.528 1.00 93.56 401 CYS A O 1
ATOM 3225 N N . ASP A 1 402 ? 24.549 -20.019 1.086 1.00 94.25 402 ASP A N 1
ATOM 3226 C CA . ASP A 1 402 ? 23.217 -20.285 1.629 1.00 94.25 402 ASP A CA 1
ATOM 3227 C C . ASP A 1 402 ? 22.265 -20.775 0.539 1.00 94.25 402 ASP A C 1
ATOM 3229 O O . ASP A 1 402 ? 21.424 -21.636 0.783 1.00 94.25 402 ASP A O 1
ATOM 3233 N N . VAL A 1 403 ? 22.397 -20.226 -0.672 1.00 94.62 403 VAL A N 1
ATOM 3234 C CA . VAL A 1 403 ? 21.603 -20.630 -1.833 1.00 94.62 403 VAL A CA 1
ATOM 3235 C C . VAL A 1 403 ? 21.957 -22.044 -2.285 1.00 94.62 403 VAL A C 1
ATOM 3237 O O . VAL A 1 403 ? 21.052 -22.827 -2.567 1.00 94.62 403 VAL A O 1
ATOM 3240 N N . GLU A 1 404 ? 23.242 -22.393 -2.325 1.00 94.69 404 GLU A N 1
ATOM 3241 C CA . GLU A 1 404 ? 23.708 -23.744 -2.658 1.00 94.69 404 GLU A CA 1
ATOM 3242 C C . GLU A 1 404 ? 23.246 -24.770 -1.608 1.00 94.69 404 GLU A C 1
ATOM 3244 O O . GLU A 1 404 ? 22.700 -25.818 -1.966 1.00 94.69 404 GLU A O 1
ATOM 3249 N N . ASP A 1 405 ? 23.365 -24.438 -0.320 1.00 96.00 405 ASP A N 1
ATOM 3250 C CA . ASP A 1 405 ? 22.885 -25.273 0.785 1.00 96.00 405 ASP A CA 1
ATOM 3251 C C . ASP A 1 405 ? 21.362 -25.436 0.765 1.00 96.00 405 ASP A C 1
ATOM 3253 O O . ASP A 1 405 ? 20.848 -26.539 0.971 1.00 96.00 405 ASP A O 1
ATOM 3257 N N . PHE A 1 406 ? 20.624 -24.352 0.507 1.00 96.44 406 PHE A N 1
ATOM 3258 C CA . PHE A 1 406 ? 19.171 -24.379 0.345 1.00 96.44 406 PHE A CA 1
ATOM 3259 C C . PHE A 1 406 ? 18.763 -25.277 -0.825 1.00 96.44 406 PHE A C 1
ATOM 3261 O O . PHE A 1 406 ? 17.894 -26.134 -0.665 1.00 96.44 406 PHE A O 1
ATOM 3268 N N . PHE A 1 407 ? 19.414 -25.126 -1.981 1.00 96.31 407 PHE A N 1
ATOM 3269 C CA . PHE A 1 407 ? 19.132 -25.929 -3.166 1.00 96.31 407 PHE A CA 1
ATOM 3270 C C . PHE A 1 407 ? 19.367 -27.418 -2.894 1.00 96.31 407 PHE A C 1
ATOM 3272 O O . PHE A 1 407 ? 18.503 -28.239 -3.194 1.00 96.31 407 PHE A O 1
ATOM 3279 N N . LYS A 1 408 ? 20.495 -27.766 -2.261 1.00 96.19 408 LYS A N 1
ATOM 3280 C CA . LYS A 1 408 ? 20.810 -29.147 -1.880 1.00 96.19 408 LYS A CA 1
ATOM 3281 C C . LYS A 1 408 ? 19.765 -29.728 -0.926 1.00 96.19 408 LYS A C 1
ATOM 3283 O O . LYS A 1 408 ? 19.202 -30.778 -1.220 1.00 96.19 408 LYS A O 1
ATOM 3288 N N . LYS A 1 409 ? 19.449 -29.017 0.164 1.00 96.56 409 LYS A N 1
ATOM 3289 C CA . LYS A 1 409 ? 18.428 -29.446 1.139 1.00 96.56 409 LYS A CA 1
ATOM 3290 C C . LYS A 1 409 ? 17.065 -29.660 0.485 1.00 96.56 409 LYS A C 1
ATOM 3292 O O . LYS A 1 409 ? 16.368 -30.607 0.833 1.00 96.56 409 LYS A O 1
ATOM 3297 N N . GLN A 1 410 ? 16.692 -28.806 -0.467 1.00 95.50 410 GLN A N 1
ATOM 3298 C CA . GLN A 1 410 ? 15.445 -28.973 -1.201 1.00 95.50 410 GLN A CA 1
ATOM 3299 C C . GLN A 1 410 ? 15.458 -30.239 -2.067 1.00 95.50 410 GLN A C 1
ATOM 3301 O O . GLN A 1 410 ? 14.462 -30.955 -2.090 1.00 95.50 410 GLN A O 1
ATOM 3306 N N . LEU A 1 411 ? 16.554 -30.536 -2.776 1.00 95.88 411 LEU A N 1
ATOM 3307 C CA . LEU A 1 411 ? 16.648 -31.754 -3.590 1.00 95.88 411 LEU A CA 1
ATOM 3308 C C . LEU A 1 411 ? 16.618 -33.031 -2.742 1.00 95.88 411 LEU A C 1
ATOM 3310 O O . LEU A 1 411 ? 16.017 -34.016 -3.164 1.00 95.88 411 LEU A O 1
ATOM 3314 N N . ASP A 1 412 ? 17.194 -32.995 -1.538 1.00 95.19 412 ASP A N 1
ATOM 3315 C CA . ASP A 1 412 ? 17.133 -34.114 -0.590 1.00 95.19 412 ASP A CA 1
ATOM 3316 C C . ASP A 1 412 ? 15.687 -34.397 -0.128 1.00 95.19 412 ASP A C 1
ATOM 3318 O O . ASP A 1 412 ? 15.342 -35.540 0.171 1.00 95.19 412 ASP A O 1
ATOM 3322 N N . GLN A 1 413 ? 14.831 -33.369 -0.088 1.00 95.12 413 GLN A N 1
ATOM 3323 C CA . GLN A 1 413 ? 13.434 -33.456 0.361 1.00 95.12 413 GLN A CA 1
ATOM 3324 C C . GLN A 1 413 ? 12.419 -33.613 -0.784 1.00 95.12 413 GLN A C 1
ATOM 3326 O O . GLN A 1 413 ? 11.298 -34.069 -0.553 1.00 95.12 413 GLN A O 1
ATOM 3331 N N . TRP A 1 414 ? 12.777 -33.227 -2.013 1.00 96.00 414 TRP A N 1
ATOM 3332 C CA . TRP A 1 414 ? 11.863 -33.164 -3.155 1.00 96.00 414 TRP A CA 1
ATOM 3333 C C . TRP A 1 414 ? 12.348 -34.027 -4.327 1.00 96.00 414 TRP A C 1
ATOM 3335 O O . TRP A 1 414 ? 12.876 -33.533 -5.328 1.00 96.00 414 TRP A O 1
ATOM 3345 N N . HIS A 1 415 ? 12.119 -35.338 -4.207 1.00 94.00 415 HIS A N 1
ATOM 3346 C CA . HIS A 1 415 ? 12.631 -36.358 -5.131 1.00 94.00 415 HIS A CA 1
ATOM 3347 C C . HIS A 1 415 ? 12.268 -36.126 -6.607 1.00 94.00 415 HIS A C 1
ATOM 3349 O O . HIS A 1 415 ? 13.153 -36.218 -7.453 1.00 94.00 415 HIS A O 1
ATOM 3355 N N . ASP A 1 416 ? 11.029 -35.735 -6.928 1.00 92.56 416 ASP A N 1
ATOM 3356 C CA . ASP A 1 416 ? 10.614 -35.450 -8.315 1.00 92.56 416 ASP A CA 1
ATOM 3357 C C . ASP A 1 416 ? 11.478 -34.370 -8.987 1.00 92.56 416 ASP A C 1
ATOM 3359 O O . ASP A 1 416 ? 11.771 -34.424 -10.183 1.00 92.56 416 ASP A O 1
ATOM 3363 N N . VAL A 1 417 ? 11.872 -33.344 -8.227 1.00 94.31 417 VAL A N 1
ATOM 3364 C CA . VAL A 1 417 ? 12.701 -32.249 -8.744 1.00 94.31 417 VAL A CA 1
ATOM 3365 C C . VAL A 1 417 ? 14.164 -32.669 -8.816 1.00 94.31 417 VAL A C 1
ATOM 3367 O O . VAL A 1 417 ? 14.854 -32.273 -9.757 1.00 94.31 417 VAL A O 1
ATOM 3370 N N . ALA A 1 418 ? 14.632 -33.507 -7.888 1.00 94.88 418 ALA A N 1
ATOM 3371 C CA . ALA A 1 418 ? 15.954 -34.122 -7.977 1.00 94.88 418 ALA A CA 1
ATOM 3372 C C . ALA A 1 418 ? 16.085 -34.990 -9.240 1.00 94.88 418 ALA A C 1
ATOM 3374 O O . ALA A 1 418 ? 17.063 -34.848 -9.975 1.00 94.88 418 ALA A O 1
ATOM 3375 N N . GLU A 1 419 ? 15.069 -35.799 -9.556 1.00 94.44 419 GLU A N 1
ATOM 3376 C CA . GLU A 1 419 ? 15.030 -36.604 -10.778 1.00 94.44 419 GLU A CA 1
ATOM 3377 C C . GLU A 1 419 ? 15.065 -35.721 -12.032 1.00 94.44 419 GLU A C 1
ATOM 3379 O O . GLU A 1 419 ? 15.889 -35.941 -12.917 1.00 94.44 419 GLU A O 1
ATOM 3384 N N . ARG A 1 420 ? 14.246 -34.662 -12.101 1.00 93.88 420 ARG A N 1
ATOM 3385 C CA . ARG A 1 420 ? 14.259 -33.727 -13.244 1.00 93.88 420 ARG A CA 1
ATOM 3386 C C . ARG A 1 420 ? 15.585 -32.982 -13.389 1.00 93.88 420 ARG A C 1
ATOM 3388 O O . ARG A 1 420 ? 16.024 -32.739 -14.512 1.00 93.88 420 ARG A O 1
ATOM 3395 N N . CYS A 1 421 ? 16.238 -32.624 -12.283 1.00 93.94 421 CYS A N 1
ATOM 3396 C CA . CYS A 1 421 ? 17.586 -32.055 -12.308 1.00 93.94 421 CYS A CA 1
ATOM 3397 C C . CYS A 1 421 ? 18.611 -33.040 -12.890 1.00 93.94 421 CYS A C 1
ATOM 3399 O O . CYS A 1 421 ? 19.541 -32.612 -13.572 1.00 93.94 421 CYS A O 1
ATOM 3401 N N . GLU A 1 422 ? 18.452 -34.341 -12.647 1.00 93.94 422 GLU A N 1
ATOM 3402 C CA . GLU A 1 422 ? 19.333 -35.370 -13.203 1.00 93.94 422 GLU A CA 1
ATOM 3403 C C . GLU A 1 422 ? 19.009 -35.683 -14.672 1.00 93.94 422 GLU A C 1
ATOM 3405 O O . GLU A 1 422 ? 19.913 -35.790 -15.503 1.00 93.94 422 GLU A O 1
ATOM 3410 N N . GLN A 1 423 ? 17.727 -35.714 -15.043 1.00 92.44 423 GLN A N 1
ATOM 3411 C CA . GLN A 1 423 ? 17.277 -35.813 -16.437 1.00 92.44 423 GLN A CA 1
ATOM 3412 C C . GLN A 1 423 ? 17.766 -34.626 -17.279 1.00 92.44 423 GLN A C 1
ATOM 3414 O O . GLN A 1 423 ? 18.143 -34.810 -18.435 1.00 92.44 423 GLN A O 1
ATOM 3419 N N . LEU A 1 424 ? 17.836 -33.418 -16.705 1.00 93.25 424 LEU A N 1
ATOM 3420 C CA . LEU A 1 424 ? 18.423 -32.253 -17.374 1.00 93.25 424 LEU A CA 1
ATOM 3421 C C . LEU A 1 424 ? 19.897 -32.474 -17.755 1.00 93.25 424 LEU A C 1
ATOM 3423 O O . LEU A 1 424 ? 20.351 -31.922 -18.752 1.00 93.25 424 LEU A O 1
ATOM 3427 N N . LYS A 1 425 ? 20.647 -33.278 -16.994 1.00 89.69 425 LYS A N 1
ATOM 3428 C CA . LYS A 1 425 ? 22.049 -33.600 -17.306 1.00 89.69 425 LYS A CA 1
ATOM 3429 C C . LYS A 1 425 ? 22.188 -34.776 -18.271 1.00 89.69 425 LYS A C 1
ATOM 3431 O O . LYS A 1 425 ? 23.131 -34.805 -19.052 1.00 89.69 425 LYS A O 1
ATOM 3436 N N . THR A 1 426 ? 21.295 -35.760 -18.175 1.00 89.56 426 THR A N 1
ATOM 3437 C CA . THR A 1 426 ? 21.462 -37.078 -18.816 1.00 89.56 426 THR A CA 1
ATOM 3438 C C . THR A 1 426 ? 20.600 -37.283 -20.061 1.00 89.56 426 THR A C 1
ATOM 3440 O O . THR A 1 426 ? 21.017 -37.982 -20.980 1.00 89.56 426 THR A O 1
ATOM 3443 N N . CYS A 1 427 ? 19.404 -36.692 -20.103 1.00 87.69 427 CYS A N 1
ATOM 3444 C CA . CYS A 1 427 ? 18.380 -36.965 -21.119 1.00 87.69 427 CYS A CA 1
ATOM 3445 C C . CYS A 1 427 ? 18.136 -35.782 -22.066 1.00 87.69 427 CYS A C 1
ATOM 3447 O O . CYS A 1 427 ? 17.681 -35.973 -23.194 1.00 87.69 427 CYS A O 1
ATOM 3449 N N . VAL A 1 428 ? 18.412 -34.557 -21.617 1.00 91.75 428 VAL A N 1
ATOM 3450 C CA . VAL A 1 428 ? 18.227 -33.347 -22.422 1.00 91.75 428 VAL A CA 1
ATOM 3451 C C . VAL A 1 428 ? 19.305 -33.258 -23.501 1.00 91.75 428 VAL A C 1
ATOM 3453 O O . VAL A 1 428 ? 20.500 -33.250 -23.213 1.00 91.75 428 VAL A O 1
ATOM 3456 N N . LYS A 1 429 ? 18.873 -33.161 -24.763 1.00 94.88 429 LYS A N 1
ATOM 3457 C CA . LYS A 1 429 ? 19.766 -33.003 -25.918 1.00 94.88 429 LYS A CA 1
ATOM 3458 C C . LYS A 1 429 ? 19.976 -31.521 -26.203 1.00 94.88 429 LYS A C 1
ATOM 3460 O O . LYS A 1 429 ? 19.021 -30.745 -26.177 1.00 94.88 429 LYS A O 1
ATOM 3465 N N . VAL A 1 430 ? 21.206 -31.134 -26.523 1.00 95.12 430 VAL A N 1
ATOM 3466 C CA . VAL A 1 430 ? 21.534 -29.783 -26.990 1.00 95.12 430 VAL A CA 1
ATOM 3467 C C . VAL A 1 430 ? 22.249 -29.891 -28.326 1.00 95.12 430 VAL A C 1
ATOM 3469 O O . VAL A 1 430 ? 23.179 -30.685 -28.456 1.00 95.12 430 VAL A O 1
ATOM 3472 N N . LYS A 1 431 ? 21.826 -29.100 -29.314 1.00 95.81 431 LYS A N 1
ATOM 3473 C CA . LYS A 1 431 ? 22.554 -28.944 -30.578 1.00 95.81 431 LYS A CA 1
ATOM 3474 C C . LYS A 1 431 ? 22.933 -27.490 -30.805 1.00 95.81 431 LYS A C 1
ATOM 3476 O O . LYS A 1 431 ? 22.158 -26.585 -30.495 1.00 95.81 431 LYS A O 1
ATOM 3481 N N . GLU A 1 432 ? 24.117 -27.295 -31.361 1.00 97.06 432 GLU A N 1
ATOM 3482 C CA . GLU A 1 432 ? 24.664 -25.986 -31.690 1.00 97.06 432 GLU A CA 1
ATOM 3483 C C . GLU A 1 432 ? 24.301 -25.601 -33.130 1.00 97.06 432 GLU A C 1
ATOM 3485 O O . GLU A 1 432 ? 24.337 -26.419 -34.051 1.00 97.06 432 GLU A O 1
ATOM 3490 N N . LEU A 1 433 ? 23.918 -24.345 -33.315 1.00 96.69 433 LEU A N 1
ATOM 3491 C CA . LEU A 1 433 ? 23.530 -23.739 -34.578 1.00 96.69 433 LEU A CA 1
ATOM 3492 C C . LEU A 1 433 ? 24.519 -22.606 -34.884 1.00 96.69 433 LEU A C 1
ATOM 3494 O O . LEU A 1 433 ? 24.399 -21.523 -34.301 1.00 96.69 433 LEU A O 1
ATOM 3498 N N . PRO A 1 434 ? 25.502 -22.830 -35.773 1.00 94.44 434 PRO A N 1
ATOM 3499 C CA . PRO A 1 434 ? 26.498 -21.818 -36.090 1.00 94.44 434 PRO A CA 1
ATOM 3500 C C . PRO A 1 434 ? 25.864 -20.615 -36.794 1.00 94.44 434 PRO A C 1
ATOM 3502 O O . PRO A 1 434 ? 25.026 -20.767 -37.687 1.00 94.44 434 PRO A O 1
ATOM 3505 N N . LEU A 1 435 ? 26.280 -19.416 -36.388 1.00 91.31 435 LEU A N 1
ATOM 3506 C CA . LEU A 1 435 ? 25.930 -18.150 -37.026 1.00 91.31 435 LEU A CA 1
ATOM 3507 C C . LEU A 1 435 ? 27.168 -17.538 -37.688 1.00 91.31 435 LEU A C 1
ATOM 3509 O O . LEU A 1 435 ? 28.288 -18.003 -37.503 1.00 91.31 435 LEU A O 1
ATOM 3513 N N . GLU A 1 436 ? 26.967 -16.441 -38.417 1.00 85.81 436 GLU A N 1
ATOM 3514 C CA . GLU A 1 436 ? 28.071 -15.601 -38.899 1.00 85.81 436 GLU A CA 1
ATOM 3515 C C . GLU A 1 436 ? 28.932 -15.069 -37.736 1.00 85.81 436 GLU A C 1
ATOM 3517 O O . GLU A 1 436 ? 30.154 -15.001 -37.844 1.00 85.81 436 GLU A O 1
ATOM 3522 N N . TYR A 1 437 ? 28.295 -14.757 -36.601 1.00 85.31 437 TYR A N 1
ATOM 3523 C CA . TYR A 1 437 ? 28.942 -14.273 -35.383 1.00 85.31 437 TYR A CA 1
ATOM 3524 C C . TYR A 1 437 ? 28.405 -15.027 -34.153 1.00 85.31 437 TYR A C 1
ATOM 3526 O O . TYR A 1 437 ? 27.296 -14.764 -33.684 1.00 85.31 437 TYR A O 1
ATOM 3534 N N . GLY A 1 438 ? 29.199 -15.964 -33.626 1.00 88.88 438 GLY A N 1
ATOM 3535 C CA . GLY A 1 438 ? 28.836 -16.798 -32.471 1.00 88.88 438 GLY A CA 1
ATOM 3536 C C . GLY A 1 438 ? 27.917 -17.967 -32.833 1.00 88.88 438 GLY A C 1
ATOM 3537 O O . GLY A 1 438 ? 27.849 -18.381 -33.993 1.00 88.88 438 GLY A O 1
ATOM 3538 N N . THR A 1 439 ? 27.210 -18.516 -31.843 1.00 94.81 439 THR A N 1
ATOM 3539 C CA . THR A 1 439 ? 26.296 -19.653 -32.038 1.00 94.81 439 THR A CA 1
ATOM 3540 C C . THR A 1 439 ? 24.982 -19.478 -31.274 1.00 94.81 439 THR A C 1
ATOM 3542 O O . THR A 1 439 ? 24.901 -18.731 -30.301 1.00 94.81 439 THR A O 1
ATOM 3545 N N . LEU A 1 440 ? 23.921 -20.143 -31.740 1.00 97.12 440 LEU A N 1
ATOM 3546 C CA . LEU A 1 440 ? 22.723 -20.405 -30.933 1.00 97.12 440 LEU A CA 1
ATOM 3547 C C . LEU A 1 440 ? 22.727 -21.869 -30.517 1.00 97.12 440 LEU A C 1
ATOM 3549 O O . LEU A 1 440 ? 23.192 -22.722 -31.262 1.00 97.12 440 LEU A O 1
ATOM 3553 N N . ASN A 1 441 ? 22.118 -22.177 -29.383 1.00 97.56 441 ASN A N 1
ATOM 3554 C CA . ASN A 1 441 ? 21.893 -23.542 -28.940 1.00 97.56 441 ASN A CA 1
ATOM 3555 C C . ASN A 1 441 ? 20.395 -23.831 -28.917 1.00 97.56 441 ASN A C 1
ATOM 3557 O O . ASN A 1 441 ? 19.594 -22.991 -28.513 1.00 97.56 441 ASN A O 1
ATOM 3561 N N . VAL A 1 442 ? 20.011 -25.040 -29.314 1.00 97.44 442 VAL A N 1
ATOM 3562 C CA . VAL A 1 442 ? 18.643 -25.545 -29.154 1.00 97.44 442 VAL A CA 1
ATOM 3563 C C . VAL A 1 442 ? 18.689 -26.665 -28.138 1.00 97.44 442 VAL A C 1
ATOM 3565 O O . VAL A 1 442 ? 19.509 -27.568 -28.270 1.00 97.44 442 VAL A O 1
ATOM 3568 N N . GLN A 1 443 ? 17.828 -26.603 -27.130 1.00 96.75 443 GLN A N 1
ATOM 3569 C CA . GLN A 1 443 ? 17.669 -27.621 -26.101 1.00 96.75 443 GLN A CA 1
ATOM 3570 C C . GLN A 1 443 ? 16.355 -28.374 -26.335 1.00 96.75 443 GLN A C 1
ATOM 3572 O O . GLN A 1 443 ? 15.290 -27.754 -26.387 1.00 96.75 443 GLN A O 1
ATOM 3577 N N . TYR A 1 444 ? 16.408 -29.701 -26.432 1.00 96.31 444 TYR A N 1
ATOM 3578 C CA . TYR A 1 444 ? 15.225 -30.554 -26.348 1.00 96.31 444 TYR A CA 1
ATOM 3579 C C . TYR A 1 444 ? 14.963 -30.927 -24.889 1.00 96.31 444 TYR A C 1
ATOM 3581 O O . TYR A 1 444 ? 15.726 -31.684 -24.289 1.00 96.31 444 TYR A O 1
ATOM 3589 N N . ASN A 1 445 ? 13.885 -30.389 -24.320 1.00 94.38 445 ASN A N 1
ATOM 3590 C CA . ASN A 1 445 ? 13.502 -30.620 -22.930 1.00 94.38 445 ASN A CA 1
ATOM 3591 C C . ASN A 1 445 ? 11.995 -30.923 -22.822 1.00 94.38 445 ASN A C 1
ATOM 3593 O O . ASN A 1 445 ? 11.186 -29.992 -22.708 1.00 94.38 445 ASN A O 1
ATOM 3597 N N . PRO A 1 446 ? 11.591 -32.210 -22.830 1.00 90.19 446 PRO A N 1
ATOM 3598 C CA . PRO A 1 446 ? 10.178 -32.595 -22.838 1.00 90.19 446 PRO A CA 1
ATOM 3599 C C . PRO A 1 446 ? 9.423 -32.159 -21.577 1.00 90.19 446 PRO A C 1
ATOM 3601 O O . PRO A 1 446 ? 8.228 -31.868 -21.640 1.00 90.19 446 PRO A O 1
ATOM 3604 N N . ALA A 1 447 ? 10.114 -32.003 -20.442 1.00 87.19 447 ALA A N 1
ATOM 3605 C CA . ALA A 1 447 ? 9.504 -31.545 -19.194 1.00 87.19 447 ALA A CA 1
ATOM 3606 C C . ALA A 1 447 ? 8.936 -30.114 -19.294 1.00 87.19 447 ALA A C 1
ATOM 3608 O O . ALA A 1 447 ? 8.115 -29.709 -18.469 1.00 87.19 447 ALA A O 1
ATOM 3609 N N . ARG A 1 448 ? 9.324 -29.336 -20.316 1.00 87.50 448 ARG A N 1
ATOM 3610 C CA . ARG A 1 448 ? 8.837 -27.964 -20.521 1.00 87.50 448 ARG A CA 1
ATOM 3611 C C . ARG A 1 448 ? 7.499 -27.873 -21.242 1.00 87.50 448 ARG A C 1
ATOM 3613 O O . ARG A 1 448 ? 6.945 -26.776 -21.283 1.00 87.50 448 ARG A O 1
ATOM 3620 N N . ILE A 1 449 ? 6.920 -28.982 -21.714 1.00 85.06 449 ILE A N 1
ATOM 3621 C CA . ILE A 1 449 ? 5.629 -28.962 -22.421 1.00 85.06 449 ILE A CA 1
ATOM 3622 C C . ILE A 1 449 ? 4.520 -28.282 -21.602 1.00 85.06 449 ILE A C 1
ATOM 3624 O O . ILE A 1 449 ? 3.769 -27.475 -22.143 1.00 85.06 449 ILE A O 1
ATOM 3628 N N . VAL A 1 450 ? 4.490 -28.503 -20.282 1.00 78.38 450 VAL A N 1
ATOM 3629 C CA . VAL A 1 450 ? 3.500 -27.913 -19.363 1.00 78.38 450 VAL A CA 1
ATOM 3630 C C . VAL A 1 450 ? 3.573 -26.385 -19.353 1.00 78.38 450 VAL A C 1
ATOM 3632 O O . VAL A 1 450 ? 2.546 -25.714 -19.284 1.00 78.38 450 VAL A O 1
ATOM 3635 N N . SER A 1 451 ? 4.780 -25.820 -19.431 1.00 77.81 451 SER A N 1
ATOM 3636 C CA . SER A 1 451 ? 4.985 -24.369 -19.437 1.00 77.81 451 SER A CA 1
ATOM 3637 C C . SER A 1 451 ? 4.815 -23.780 -20.835 1.00 77.81 451 SER A C 1
ATOM 3639 O O . SER A 1 451 ? 4.225 -22.713 -20.978 1.00 77.81 451 SER A O 1
ATOM 3641 N N . THR A 1 452 ? 5.331 -24.452 -21.866 1.00 78.25 452 THR A N 1
ATOM 3642 C CA . THR A 1 452 ? 5.355 -23.920 -23.233 1.00 78.25 452 THR A CA 1
ATOM 3643 C C . THR A 1 452 ? 3.983 -23.998 -23.902 1.00 78.25 452 THR A C 1
ATOM 3645 O O . THR A 1 452 ? 3.624 -23.083 -24.639 1.00 78.25 452 THR A O 1
ATOM 3648 N N . ALA A 1 453 ? 3.182 -25.030 -23.616 1.00 77.12 453 ALA A N 1
ATOM 3649 C CA . ALA A 1 453 ? 1.822 -25.184 -24.144 1.00 77.12 453 ALA A CA 1
ATOM 3650 C C . ALA A 1 453 ? 0.749 -24.449 -23.313 1.00 77.12 453 ALA A C 1
ATOM 3652 O O . ALA A 1 453 ? -0.425 -24.441 -23.685 1.00 77.12 453 ALA A O 1
ATOM 3653 N N . ALA A 1 454 ? 1.121 -23.830 -22.185 1.00 68.75 454 ALA A N 1
ATOM 3654 C CA . ALA A 1 454 ? 0.166 -23.155 -21.314 1.00 68.75 454 ALA A CA 1
ATOM 3655 C C . ALA A 1 454 ? -0.524 -21.977 -22.026 1.00 68.75 454 ALA A C 1
ATOM 3657 O O . ALA A 1 454 ? 0.123 -21.123 -22.651 1.00 68.75 454 ALA A O 1
ATOM 3658 N N . LYS A 1 455 ? -1.853 -21.914 -21.883 1.00 68.75 455 LYS A N 1
ATOM 3659 C CA . LYS A 1 455 ? -2.657 -20.744 -22.248 1.00 68.75 455 LYS A CA 1
ATOM 3660 C C . LYS A 1 455 ? -2.495 -19.665 -21.178 1.00 68.75 455 LYS A C 1
ATOM 3662 O O . LYS A 1 455 ? -2.540 -19.964 -19.989 1.00 68.75 455 LYS A O 1
ATOM 3667 N N . ILE A 1 456 ? -2.302 -18.425 -21.616 1.00 63.28 456 ILE A N 1
ATOM 3668 C CA . ILE A 1 456 ? -2.036 -17.261 -20.751 1.00 63.28 456 ILE A CA 1
ATOM 3669 C C . ILE A 1 456 ? -3.116 -16.177 -20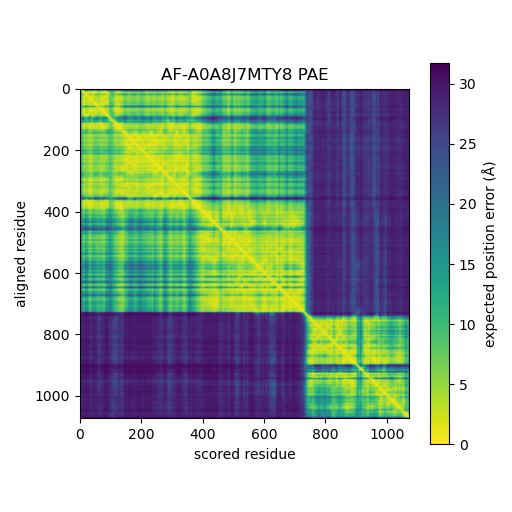.876 1.00 63.28 456 ILE A C 1
ATOM 3671 O O . ILE A 1 456 ? -2.900 -15.027 -20.500 1.00 63.28 456 ILE A O 1
ATOM 3675 N N . ASP A 1 457 ? -4.268 -16.506 -21.462 1.00 68.19 457 ASP A N 1
ATOM 3676 C CA . ASP A 1 457 ? -5.391 -15.576 -21.517 1.00 68.19 457 ASP A CA 1
ATOM 3677 C C . ASP A 1 457 ? -5.990 -15.355 -20.116 1.00 68.19 457 ASP A C 1
ATOM 3679 O O . ASP A 1 457 ? -5.888 -16.203 -19.225 1.00 68.19 457 ASP A O 1
ATOM 3683 N N . LYS A 1 458 ? -6.624 -14.193 -19.911 1.00 61.22 458 LYS A N 1
ATOM 3684 C CA . LYS A 1 458 ? -7.172 -13.791 -18.603 1.00 61.22 458 LYS A CA 1
ATOM 3685 C C . LYS A 1 458 ? -8.158 -14.816 -18.028 1.00 61.22 458 LYS A C 1
ATOM 3687 O O . LYS A 1 458 ? -8.212 -14.972 -16.812 1.00 61.22 458 LYS A O 1
ATOM 3692 N N . ALA A 1 459 ? -8.932 -15.505 -18.871 1.00 63.72 459 ALA A N 1
ATOM 3693 C CA . ALA A 1 459 ? -9.917 -16.485 -18.420 1.00 63.72 459 ALA A CA 1
ATOM 3694 C C . ALA A 1 459 ? -9.253 -17.791 -17.952 1.00 63.72 459 ALA A C 1
ATOM 3696 O O . ALA A 1 459 ? -9.685 -18.366 -16.953 1.00 63.72 459 ALA A O 1
ATOM 3697 N N . ALA A 1 460 ? -8.191 -18.235 -18.630 1.00 66.62 460 ALA A N 1
ATOM 3698 C CA . ALA A 1 460 ? -7.375 -19.370 -18.208 1.00 66.62 460 ALA A CA 1
ATOM 3699 C C . ALA A 1 460 ? -6.594 -19.078 -16.914 1.00 66.62 460 ALA A C 1
ATOM 3701 O O . ALA A 1 460 ? -6.579 -19.918 -16.015 1.00 66.62 460 ALA A O 1
ATOM 3702 N N . LEU A 1 461 ? -6.008 -17.881 -16.786 1.00 62.25 461 LEU A N 1
ATOM 3703 C CA . LEU A 1 461 ? -5.277 -17.462 -15.582 1.00 62.25 461 LEU A CA 1
ATOM 3704 C C . LEU A 1 461 ? -6.197 -17.350 -14.361 1.00 62.25 461 LEU A C 1
ATOM 3706 O O . LEU A 1 461 ? -5.878 -17.896 -13.314 1.00 62.25 461 LEU A O 1
ATOM 3710 N N . LYS A 1 462 ? -7.391 -16.757 -14.507 1.00 61.78 462 LYS A N 1
ATOM 3711 C CA . LYS A 1 462 ? -8.361 -16.626 -13.403 1.00 61.78 462 LYS A CA 1
ATOM 3712 C C . LYS A 1 462 ? -8.833 -17.977 -12.838 1.00 61.78 462 LYS A C 1
ATOM 3714 O O . LYS A 1 462 ? -9.303 -18.033 -11.709 1.00 61.78 462 LYS A O 1
ATOM 3719 N N . LYS A 1 463 ? -8.727 -19.062 -13.614 1.00 65.75 463 LYS A N 1
ATOM 3720 C CA . LYS A 1 463 ? -9.114 -20.421 -13.198 1.00 65.75 463 LYS A CA 1
ATOM 3721 C C . LYS A 1 463 ? -7.965 -21.235 -12.599 1.00 65.75 463 LYS A C 1
ATOM 3723 O O . LYS A 1 463 ? -8.230 -22.283 -12.017 1.00 65.75 463 LYS A O 1
ATOM 3728 N N . ARG A 1 464 ? -6.708 -20.811 -12.767 1.00 75.50 464 ARG A N 1
ATOM 3729 C CA . ARG A 1 464 ? -5.534 -21.564 -12.314 1.00 75.50 464 ARG A CA 1
ATOM 3730 C C . ARG A 1 464 ? -4.968 -20.917 -11.046 1.00 75.50 464 ARG A C 1
ATOM 3732 O O . ARG A 1 464 ? -4.497 -19.789 -11.131 1.00 75.50 464 ARG A O 1
ATOM 3739 N N . PRO A 1 465 ? -4.942 -21.620 -9.900 1.00 83.12 465 PRO A N 1
ATOM 3740 C CA . PRO A 1 465 ? -4.256 -21.127 -8.711 1.00 83.12 465 PRO A CA 1
ATOM 3741 C C . PRO A 1 465 ? -2.790 -20.793 -9.021 1.00 83.12 465 PRO A C 1
ATOM 3743 O O . PRO A 1 465 ? -2.093 -21.584 -9.670 1.00 83.12 465 PRO A O 1
ATOM 3746 N N . CYS A 1 466 ? -2.324 -19.621 -8.584 1.00 88.00 466 CYS A N 1
ATOM 3747 C CA . CYS A 1 466 ? -0.947 -19.191 -8.809 1.00 88.00 466 CYS A CA 1
ATOM 3748 C C . CYS A 1 466 ? 0.021 -20.142 -8.092 1.00 88.00 466 CYS A C 1
ATOM 3750 O O . CYS A 1 466 ? 0.027 -20.219 -6.866 1.00 88.00 466 CYS A O 1
ATOM 3752 N N . PHE A 1 467 ? 0.865 -20.844 -8.852 1.00 89.56 467 PHE A N 1
ATOM 3753 C CA . PHE A 1 467 ? 1.799 -21.858 -8.340 1.00 89.56 467 PHE A CA 1
ATOM 3754 C C . PHE A 1 467 ? 3.024 -21.274 -7.612 1.00 89.56 467 PHE A C 1
ATOM 3756 O O . PHE A 1 467 ? 3.879 -22.030 -7.157 1.00 89.56 467 PHE A O 1
ATOM 3763 N N . LEU A 1 468 ? 3.146 -19.945 -7.539 1.00 92.62 468 LEU A N 1
ATOM 3764 C CA . LEU A 1 468 ? 4.189 -19.253 -6.778 1.00 92.62 468 LEU A CA 1
ATOM 3765 C C . LEU A 1 468 ? 3.712 -18.844 -5.374 1.00 92.62 468 LEU A C 1
ATOM 3767 O O . LEU A 1 468 ? 4.555 -18.638 -4.498 1.00 92.62 468 LEU A O 1
ATOM 3771 N N . CYS A 1 469 ? 2.394 -18.778 -5.146 1.00 89.31 469 CYS A N 1
ATOM 3772 C CA . CYS A 1 469 ? 1.805 -18.512 -3.835 1.00 89.31 469 CYS A CA 1
ATOM 3773 C C . CYS A 1 469 ? 1.987 -19.699 -2.893 1.00 89.31 469 CYS A C 1
ATOM 3775 O O . CYS A 1 469 ? 1.721 -20.843 -3.263 1.00 89.31 469 CYS A O 1
ATOM 3777 N N . ASP A 1 470 ? 2.376 -19.412 -1.652 1.00 85.56 470 ASP A N 1
ATOM 3778 C CA . ASP A 1 470 ? 2.735 -20.412 -0.646 1.00 85.56 470 ASP A CA 1
ATOM 3779 C C . ASP A 1 470 ? 1.649 -21.483 -0.435 1.00 85.56 470 ASP A C 1
ATOM 3781 O O . ASP A 1 470 ? 1.971 -22.659 -0.293 1.00 85.56 470 ASP A O 1
ATOM 3785 N N . THR A 1 471 ? 0.372 -21.093 -0.483 1.00 82.38 471 THR A N 1
ATOM 3786 C CA . THR A 1 471 ? -0.803 -21.964 -0.294 1.00 82.38 471 THR A CA 1
ATOM 3787 C C . THR A 1 471 ? -1.046 -22.948 -1.440 1.00 82.38 471 THR A C 1
ATOM 3789 O O . THR A 1 471 ? -1.694 -23.972 -1.235 1.00 82.38 471 THR A O 1
ATOM 3792 N N . ASN A 1 472 ? -0.524 -22.659 -2.634 1.00 87.56 472 ASN A N 1
ATOM 3793 C CA . ASN A 1 472 ? -0.724 -23.458 -3.846 1.00 87.56 472 ASN A CA 1
ATOM 3794 C C . ASN A 1 472 ? 0.517 -24.286 -4.222 1.00 87.56 472 ASN A C 1
ATOM 3796 O O . ASN A 1 472 ? 0.484 -25.034 -5.203 1.00 87.56 472 ASN A O 1
ATOM 3800 N N . ARG A 1 473 ? 1.625 -24.138 -3.483 1.00 89.38 473 ARG A N 1
ATOM 3801 C CA . ARG A 1 473 ? 2.848 -24.924 -3.688 1.00 89.38 473 ARG A CA 1
ATOM 3802 C C . ARG A 1 473 ? 2.724 -26.309 -3.043 1.00 89.38 473 ARG A C 1
ATOM 3804 O O . ARG A 1 473 ? 2.042 -26.454 -2.029 1.00 89.38 473 ARG A O 1
ATOM 3811 N N . PRO A 1 474 ? 3.418 -27.332 -3.574 1.00 90.00 474 PRO A N 1
ATOM 3812 C CA . PRO A 1 474 ? 3.572 -28.605 -2.877 1.00 90.00 474 PRO A CA 1
ATOM 3813 C C . PRO A 1 474 ? 4.160 -28.397 -1.477 1.00 90.00 474 PRO A C 1
ATOM 3815 O O . PRO A 1 474 ? 5.072 -27.592 -1.307 1.00 90.00 474 PRO A O 1
ATOM 3818 N N . SER A 1 475 ? 3.693 -29.153 -0.482 1.00 88.06 475 SER A N 1
ATOM 3819 C CA . SER A 1 475 ? 4.160 -29.027 0.909 1.00 88.06 475 SER A CA 1
ATOM 3820 C C . SER A 1 475 ? 5.658 -29.307 1.085 1.00 88.06 475 SER A C 1
ATOM 3822 O O . SER A 1 475 ? 6.278 -28.772 2.001 1.00 88.06 475 SER A O 1
ATOM 3824 N N . CYS A 1 476 ? 6.251 -30.112 0.197 1.00 91.75 476 CYS A N 1
ATOM 3825 C CA . CYS A 1 476 ? 7.691 -30.367 0.142 1.00 91.75 476 CYS A CA 1
ATOM 3826 C C . CYS A 1 476 ? 8.503 -29.203 -0.450 1.00 91.75 476 CYS A C 1
ATOM 3828 O O . CYS A 1 476 ? 9.719 -29.161 -0.274 1.00 91.75 476 CYS A O 1
ATOM 3830 N N . GLN A 1 477 ? 7.868 -28.251 -1.143 1.00 94.56 477 GLN A N 1
ATOM 3831 C CA . GLN A 1 477 ? 8.559 -27.090 -1.688 1.00 94.56 477 GLN A CA 1
ATOM 3832 C C . GLN A 1 477 ? 8.757 -26.032 -0.599 1.00 94.56 477 GLN A C 1
ATOM 3834 O O . GLN A 1 477 ? 7.889 -25.194 -0.353 1.00 94.56 477 GLN A O 1
ATOM 3839 N N . THR A 1 478 ? 9.937 -26.024 0.021 1.00 94.12 478 THR A N 1
ATOM 3840 C CA . THR A 1 478 ? 10.318 -24.967 0.966 1.00 94.12 478 THR A CA 1
ATOM 3841 C C . THR A 1 478 ? 10.759 -23.679 0.256 1.00 94.12 478 THR A C 1
ATOM 3843 O O . THR A 1 478 ? 11.025 -23.671 -0.952 1.00 94.12 478 THR A O 1
ATOM 3846 N N . SER A 1 479 ? 10.818 -22.580 1.012 1.00 94.56 479 SER A N 1
ATOM 3847 C CA . SER A 1 479 ? 11.184 -21.241 0.538 1.00 94.56 479 SER A CA 1
ATOM 3848 C C . SER A 1 479 ? 12.197 -20.576 1.467 1.00 94.56 479 SER A C 1
ATOM 3850 O O . SER A 1 479 ? 12.068 -20.678 2.690 1.00 94.56 479 SER A O 1
ATOM 3852 N N . MET A 1 480 ? 13.139 -19.816 0.906 1.00 94.75 480 MET A N 1
ATOM 3853 C CA . MET A 1 480 ? 14.091 -19.004 1.674 1.00 94.75 480 MET A CA 1
ATOM 3854 C C . MET A 1 480 ? 13.794 -17.504 1.494 1.00 94.75 480 MET A C 1
ATOM 3856 O O . MET A 1 480 ? 14.114 -16.962 0.436 1.00 94.75 480 MET A O 1
ATOM 3860 N N . PRO A 1 481 ? 13.164 -16.824 2.475 1.00 94.31 481 PRO A N 1
ATOM 3861 C CA . PRO A 1 481 ? 12.909 -15.383 2.414 1.00 94.31 481 PRO A CA 1
ATOM 3862 C C . PRO A 1 481 ? 14.214 -14.587 2.365 1.00 94.31 481 PRO A C 1
ATOM 3864 O O . PRO A 1 481 ? 15.129 -14.882 3.130 1.00 94.31 481 PRO A O 1
ATOM 3867 N N . VAL A 1 482 ? 14.289 -13.584 1.490 1.00 93.75 482 VAL A N 1
ATOM 3868 C CA . VAL A 1 482 ? 15.482 -12.746 1.313 1.00 93.75 482 VAL A CA 1
ATOM 3869 C C . VAL A 1 482 ? 15.118 -11.304 0.952 1.00 93.75 482 VAL A C 1
ATOM 3871 O O . VAL A 1 482 ? 14.102 -11.042 0.299 1.00 93.75 482 VAL A O 1
ATOM 3874 N N . LEU A 1 483 ? 15.986 -10.365 1.342 1.00 91.44 483 LEU A N 1
ATOM 3875 C CA . LEU A 1 483 ? 15.911 -8.935 0.985 1.00 91.44 483 LEU A CA 1
ATOM 3876 C C . LEU A 1 483 ? 14.540 -8.288 1.259 1.00 91.44 483 LEU A C 1
ATOM 3878 O O . LEU A 1 483 ? 14.059 -7.447 0.497 1.00 91.44 483 LEU A O 1
ATOM 3882 N N . GLY A 1 484 ? 13.862 -8.731 2.313 1.00 89.00 484 GLY A N 1
ATOM 3883 C CA . GLY A 1 484 ? 12.639 -8.140 2.841 1.00 89.00 484 GLY A CA 1
ATOM 3884 C C . GLY A 1 484 ? 11.385 -8.399 2.011 1.00 89.00 484 GLY A C 1
ATOM 3885 O O . GLY A 1 484 ? 10.306 -8.453 2.592 1.00 89.00 484 GLY A O 1
ATOM 3886 N N . LYS A 1 485 ? 11.492 -8.596 0.691 1.00 89.69 485 LYS A N 1
ATOM 3887 C CA . LYS A 1 485 ? 10.348 -8.686 -0.237 1.00 89.69 485 LYS A CA 1
ATOM 3888 C C . LYS A 1 485 ? 10.340 -9.915 -1.133 1.00 89.69 485 LYS A C 1
ATOM 3890 O O . LYS A 1 485 ? 9.323 -10.153 -1.783 1.00 89.69 485 LYS A O 1
ATOM 3895 N N . PHE A 1 486 ? 11.416 -10.694 -1.177 1.00 93.50 486 PHE A N 1
ATOM 3896 C CA . PHE A 1 486 ? 11.520 -11.851 -2.062 1.00 93.50 486 PHE A CA 1
ATOM 3897 C C . PHE A 1 486 ? 11.652 -13.147 -1.278 1.00 93.50 486 PHE A C 1
ATOM 3899 O O . PHE A 1 486 ? 11.887 -13.167 -0.069 1.00 93.50 486 PHE A O 1
ATOM 3906 N N . GLN A 1 487 ? 11.504 -14.247 -1.996 1.00 94.62 487 GLN A N 1
ATOM 3907 C CA . GLN A 1 487 ? 11.844 -15.572 -1.516 1.00 94.62 487 GLN A CA 1
ATOM 3908 C C . GLN A 1 487 ? 12.524 -16.353 -2.636 1.00 94.62 487 GLN A C 1
ATOM 3910 O O . GLN A 1 487 ? 12.213 -16.153 -3.805 1.00 94.62 487 GLN A O 1
ATOM 3915 N N . LEU A 1 488 ? 13.465 -17.225 -2.292 1.00 96.25 488 LEU A N 1
ATOM 3916 C CA . LEU A 1 488 ? 14.109 -18.134 -3.231 1.00 96.25 488 LEU A CA 1
ATOM 3917 C C . LEU A 1 488 ? 13.394 -19.481 -3.213 1.00 96.25 488 LEU A C 1
ATOM 3919 O O . LEU A 1 488 ? 13.138 -20.039 -2.144 1.00 96.25 488 LEU A O 1
ATOM 3923 N N . LEU A 1 489 ? 13.097 -19.993 -4.407 1.00 97.44 489 LEU A N 1
ATOM 3924 C CA . LEU A 1 489 ? 12.486 -21.294 -4.655 1.00 97.44 489 LEU A CA 1
ATOM 3925 C C . LEU A 1 489 ? 13.328 -22.069 -5.665 1.00 97.44 489 LEU A C 1
ATOM 3927 O O . LEU A 1 489 ? 13.795 -21.505 -6.654 1.00 97.44 489 LEU A O 1
ATOM 3931 N N . VAL A 1 490 ? 13.454 -23.381 -5.480 1.00 97.25 490 VAL A N 1
ATOM 3932 C CA . VAL A 1 490 ? 13.954 -24.263 -6.545 1.00 97.25 490 VAL A CA 1
ATOM 3933 C C . VAL A 1 490 ? 12.904 -24.352 -7.650 1.00 97.25 490 VAL A C 1
ATOM 3935 O O . VAL A 1 490 ? 11.723 -24.574 -7.366 1.00 97.25 490 VAL A O 1
ATOM 3938 N N . ASN A 1 491 ? 13.318 -24.158 -8.906 1.00 95.31 491 ASN A N 1
ATOM 3939 C CA . ASN A 1 491 ? 12.420 -24.275 -10.049 1.00 95.31 491 ASN A CA 1
ATOM 3940 C C . ASN A 1 491 ? 12.083 -25.761 -10.301 1.00 95.31 491 ASN A C 1
ATOM 3942 O O . ASN A 1 491 ? 12.998 -26.543 -10.563 1.00 95.31 491 ASN A O 1
ATOM 3946 N N . PRO A 1 492 ? 10.799 -26.168 -10.275 1.00 93.38 492 PRO A N 1
ATOM 3947 C CA . PRO A 1 492 ? 10.415 -27.574 -10.418 1.00 93.38 492 PRO A CA 1
ATOM 3948 C C . PRO A 1 492 ? 10.608 -28.151 -11.829 1.00 93.38 492 PRO A C 1
ATOM 3950 O O . PRO A 1 492 ? 10.524 -29.369 -11.999 1.00 93.38 492 PRO A O 1
ATOM 3953 N N . TYR A 1 493 ? 10.842 -27.297 -12.832 1.00 92.75 493 TYR A N 1
ATOM 3954 C CA . TYR A 1 493 ? 11.071 -27.670 -14.232 1.00 92.75 493 TYR A CA 1
ATOM 3955 C C . TYR A 1 493 ? 12.344 -26.978 -14.750 1.00 92.75 493 TYR A C 1
ATOM 3957 O O . TYR A 1 493 ? 12.258 -25.997 -15.503 1.00 92.75 493 TYR A O 1
ATOM 3965 N N . PRO A 1 494 ? 13.532 -27.434 -14.312 1.00 94.19 494 PRO A N 1
ATOM 3966 C CA . PRO A 1 494 ? 14.789 -26.763 -14.602 1.00 94.19 494 PRO A CA 1
ATOM 3967 C C . PRO A 1 494 ? 15.141 -26.830 -16.100 1.00 94.19 494 PRO A C 1
ATOM 3969 O O . PRO A 1 494 ? 14.941 -27.847 -16.761 1.00 94.19 494 PRO A O 1
ATOM 3972 N N . ILE A 1 495 ? 15.675 -25.726 -16.634 1.00 94.31 495 ILE A N 1
ATOM 3973 C CA . ILE A 1 495 ? 16.268 -25.635 -17.988 1.00 94.31 495 ILE A CA 1
ATOM 3974 C C . ILE A 1 495 ? 17.773 -25.342 -17.931 1.00 94.31 495 ILE A C 1
ATOM 3976 O O . ILE A 1 495 ? 18.473 -25.428 -18.937 1.00 94.31 495 ILE A O 1
ATOM 3980 N N . LEU A 1 496 ? 18.254 -25.001 -16.735 1.00 95.25 496 LEU A N 1
ATOM 3981 C CA . LEU A 1 496 ? 19.638 -24.725 -16.381 1.00 95.25 496 LEU A CA 1
ATOM 3982 C C . LEU A 1 496 ? 19.951 -25.507 -15.095 1.00 95.25 496 LEU A C 1
ATOM 3984 O O . LEU A 1 496 ? 19.045 -25.732 -14.286 1.00 95.25 496 LEU A O 1
ATOM 3988 N N . PRO A 1 497 ? 21.204 -25.912 -14.861 1.00 94.25 497 PRO A N 1
ATOM 3989 C CA . PRO A 1 497 ? 21.640 -26.355 -13.545 1.00 94.25 497 PRO A CA 1
ATOM 3990 C C . PRO A 1 497 ? 21.433 -25.249 -12.499 1.00 94.25 497 PRO A C 1
ATOM 3992 O O . PRO A 1 497 ? 21.514 -24.060 -12.820 1.00 94.25 497 PRO A O 1
ATOM 3995 N N . LEU A 1 498 ? 21.160 -25.644 -11.250 1.00 95.00 498 LEU A N 1
ATOM 3996 C CA . LEU A 1 498 ? 20.878 -24.725 -10.135 1.00 95.00 498 LEU A CA 1
ATOM 3997 C C . LEU A 1 498 ? 19.788 -23.681 -10.469 1.00 95.00 498 LEU A C 1
ATOM 3999 O O . LEU A 1 498 ? 19.921 -22.504 -10.147 1.00 95.00 498 LEU A O 1
ATOM 4003 N N . HIS A 1 499 ? 18.712 -24.090 -11.153 1.00 96.75 499 HIS A N 1
ATOM 4004 C CA . HIS A 1 499 ? 17.655 -23.167 -11.577 1.00 96.75 499 HIS A CA 1
ATOM 4005 C C . HIS A 1 499 ? 16.743 -22.762 -10.410 1.00 96.75 499 HIS A C 1
ATOM 4007 O O . HIS A 1 499 ? 16.031 -23.585 -9.830 1.00 96.75 499 HIS A O 1
ATOM 4013 N N . LEU A 1 500 ? 16.719 -21.465 -10.116 1.00 97.50 500 LEU A N 1
ATOM 4014 C CA . LEU A 1 500 ? 15.899 -20.835 -9.091 1.00 97.50 500 LEU A CA 1
ATOM 4015 C C . LEU A 1 500 ? 14.772 -20.005 -9.703 1.00 97.50 500 LEU A C 1
ATOM 4017 O O . LEU A 1 500 ? 14.919 -19.404 -10.767 1.00 97.50 500 LEU A O 1
ATOM 4021 N N . THR A 1 501 ? 13.661 -19.923 -8.979 1.00 97.62 501 THR A N 1
ATOM 4022 C CA . THR A 1 501 ? 12.628 -18.897 -9.157 1.00 97.62 501 THR A CA 1
ATOM 4023 C C . THR A 1 501 ? 12.639 -17.992 -7.932 1.00 97.62 501 THR A C 1
ATOM 4025 O O . THR A 1 501 ? 12.676 -18.477 -6.804 1.00 97.62 501 THR A O 1
ATOM 4028 N N . ILE A 1 502 ? 12.625 -16.682 -8.151 1.00 97.31 502 ILE A N 1
ATOM 4029 C CA . ILE A 1 502 ? 12.764 -15.655 -7.116 1.00 97.31 502 ILE A CA 1
ATOM 4030 C C . ILE A 1 502 ? 11.508 -14.770 -7.137 1.00 97.31 502 ILE A C 1
ATOM 4032 O O . ILE A 1 502 ? 11.542 -13.670 -7.701 1.00 97.31 502 ILE A O 1
ATOM 4036 N N . PRO A 1 503 ? 10.355 -15.255 -6.636 1.00 96.69 503 PRO A N 1
ATOM 4037 C CA . PRO A 1 503 ? 9.145 -14.452 -6.593 1.00 96.69 503 PRO A CA 1
ATOM 4038 C C . PRO A 1 503 ? 9.186 -13.396 -5.491 1.00 96.69 503 PRO A C 1
ATOM 4040 O O . PRO A 1 503 ? 9.887 -13.526 -4.481 1.00 96.69 503 PRO A O 1
ATOM 4043 N N . THR A 1 504 ? 8.362 -12.365 -5.649 1.00 94.19 504 THR A N 1
ATOM 4044 C CA . THR A 1 504 ? 7.928 -11.545 -4.519 1.00 94.19 504 THR A CA 1
ATOM 4045 C C . THR A 1 504 ? 7.240 -12.439 -3.483 1.00 94.19 504 THR A C 1
ATOM 4047 O O . THR A 1 504 ? 6.504 -13.362 -3.832 1.00 94.19 504 THR A O 1
ATOM 4050 N N . ARG A 1 505 ? 7.449 -12.177 -2.188 1.00 90.19 505 ARG A N 1
ATOM 4051 C CA . ARG A 1 505 ? 6.753 -12.893 -1.101 1.00 90.19 505 ARG A CA 1
ATOM 4052 C C . ARG A 1 505 ? 5.235 -12.720 -1.213 1.00 90.19 505 ARG A C 1
ATOM 4054 O O . ARG A 1 505 ? 4.478 -13.601 -0.826 1.00 90.19 505 ARG A O 1
ATOM 4061 N N . ARG A 1 506 ? 4.796 -11.570 -1.729 1.00 88.00 506 ARG A N 1
ATOM 4062 C CA . ARG A 1 506 ? 3.387 -11.232 -1.951 1.00 88.00 506 ARG A CA 1
ATOM 4063 C C . ARG A 1 506 ? 2.994 -11.452 -3.402 1.00 88.00 506 ARG A C 1
ATOM 4065 O O . ARG A 1 506 ? 3.805 -11.211 -4.295 1.00 88.00 506 ARG A O 1
ATOM 4072 N N . HIS A 1 507 ? 1.749 -11.853 -3.620 1.00 89.00 507 HIS A N 1
ATOM 4073 C CA . HIS A 1 507 ? 1.170 -11.973 -4.950 1.00 89.00 507 HIS A CA 1
ATOM 4074 C C . HIS A 1 507 ? 0.933 -10.579 -5.534 1.00 89.00 507 HIS A C 1
ATOM 4076 O O . HIS A 1 507 ? -0.016 -9.878 -5.196 1.00 89.00 507 HIS A O 1
ATOM 4082 N N . THR A 1 508 ? 1.841 -10.158 -6.405 1.00 89.25 508 THR A N 1
ATOM 4083 C CA . THR A 1 508 ? 1.784 -8.867 -7.100 1.00 89.25 508 THR A CA 1
ATOM 4084 C C . THR A 1 508 ? 2.026 -9.091 -8.580 1.00 89.25 508 THR A C 1
ATOM 4086 O O . THR A 1 508 ? 2.886 -9.896 -8.904 1.00 89.25 508 THR A O 1
ATOM 4089 N N . ALA A 1 509 ? 1.353 -8.367 -9.475 1.00 91.12 509 ALA A N 1
ATOM 4090 C CA . ALA A 1 509 ? 1.506 -8.545 -10.925 1.00 91.12 509 ALA A CA 1
ATOM 4091 C C . ALA A 1 509 ? 2.974 -8.497 -11.403 1.00 91.12 509 ALA A C 1
ATOM 4093 O O . ALA A 1 509 ? 3.766 -7.706 -10.889 1.00 91.12 509 ALA A O 1
ATOM 4094 N N . GLN A 1 510 ? 3.328 -9.289 -12.428 1.00 93.75 510 GLN A N 1
ATOM 4095 C CA . GLN A 1 510 ? 4.679 -9.327 -13.008 1.00 93.75 510 GLN A CA 1
ATOM 4096 C C . GLN A 1 510 ? 5.077 -7.959 -13.581 1.00 93.75 510 GLN A C 1
ATOM 4098 O O . GLN A 1 510 ? 4.684 -7.604 -14.694 1.00 93.75 510 GLN A O 1
ATOM 4103 N N . ARG A 1 511 ? 5.851 -7.192 -12.803 1.00 92.38 511 ARG A N 1
ATOM 4104 C CA . ARG A 1 511 ? 6.356 -5.859 -13.157 1.00 92.38 511 ARG A CA 1
ATOM 4105 C C . ARG A 1 511 ? 7.801 -5.679 -12.709 1.00 92.38 511 ARG A C 1
ATOM 4107 O O . ARG A 1 511 ? 8.145 -6.010 -11.571 1.00 92.38 511 ARG A O 1
ATOM 4114 N N . LEU A 1 512 ? 8.630 -5.063 -13.552 1.00 91.88 512 LEU A N 1
ATOM 4115 C CA . LEU A 1 512 ? 10.054 -4.858 -13.268 1.00 91.88 512 LEU A CA 1
ATOM 4116 C C . LEU A 1 512 ? 10.272 -3.925 -12.068 1.00 91.88 512 LEU A C 1
ATOM 4118 O O . LEU A 1 512 ? 11.254 -4.065 -11.342 1.00 91.88 512 LEU A O 1
ATOM 4122 N N . SER A 1 513 ? 9.346 -2.996 -11.814 1.00 89.50 513 SER A N 1
ATOM 4123 C CA . SER A 1 513 ? 9.430 -2.043 -10.697 1.00 89.50 513 SER A CA 1
ATOM 4124 C C . SER A 1 513 ? 9.537 -2.708 -9.322 1.00 89.50 513 SER A C 1
ATOM 4126 O O . SER A 1 513 ? 10.052 -2.095 -8.392 1.00 89.50 513 SER A O 1
ATOM 4128 N N . HIS A 1 514 ? 9.069 -3.953 -9.179 1.00 90.88 514 HIS A N 1
ATOM 4129 C CA . HIS A 1 514 ? 9.222 -4.711 -7.936 1.00 90.88 514 HIS A CA 1
ATOM 4130 C C . HIS A 1 514 ? 10.667 -5.171 -7.703 1.00 90.88 514 HIS A C 1
ATOM 4132 O O . HIS A 1 514 ? 11.062 -5.356 -6.557 1.00 90.88 514 HIS A O 1
ATOM 4138 N N . PHE A 1 515 ? 11.461 -5.308 -8.769 1.00 91.44 515 PHE A N 1
ATOM 4139 C CA . PHE A 1 515 ? 12.830 -5.827 -8.740 1.00 91.44 515 PHE A CA 1
ATOM 4140 C C . PHE A 1 515 ? 13.900 -4.759 -8.923 1.00 91.44 515 PHE A C 1
ATOM 4142 O O . PHE A 1 515 ? 15.045 -4.999 -8.556 1.00 91.44 515 PHE A O 1
ATOM 4149 N N . SER A 1 516 ? 13.558 -3.594 -9.479 1.00 81.50 516 SER A N 1
ATOM 4150 C CA . SER A 1 516 ? 14.544 -2.622 -9.966 1.00 81.50 516 SER A CA 1
ATOM 4151 C C . SER A 1 516 ? 15.603 -2.249 -8.928 1.00 81.50 516 SER A C 1
ATOM 4153 O O . SER A 1 516 ? 16.765 -2.183 -9.284 1.00 81.50 516 SER A O 1
ATOM 4155 N N . LYS A 1 517 ? 15.235 -2.080 -7.651 1.00 83.62 517 LYS A N 1
ATOM 4156 C CA . LYS A 1 517 ? 16.170 -1.737 -6.558 1.00 83.62 517 LYS A CA 1
ATOM 4157 C C . LYS A 1 517 ? 17.117 -2.864 -6.135 1.00 83.62 517 LYS A C 1
ATOM 4159 O O . LYS A 1 517 ? 18.091 -2.601 -5.456 1.00 83.62 517 LYS A O 1
ATOM 4164 N N . MET A 1 518 ? 16.773 -4.113 -6.438 1.00 88.62 518 MET A N 1
ATOM 4165 C CA . MET A 1 518 ? 17.409 -5.295 -5.842 1.00 88.62 518 MET A CA 1
ATOM 4166 C C . MET A 1 518 ? 17.979 -6.249 -6.896 1.00 88.62 518 MET A C 1
ATOM 4168 O O . MET A 1 518 ? 18.675 -7.196 -6.544 1.00 88.62 518 MET A O 1
ATOM 4172 N N . LEU A 1 519 ? 17.700 -6.019 -8.185 1.00 90.88 519 LEU A N 1
ATOM 4173 C CA . LEU A 1 519 ? 18.191 -6.846 -9.288 1.00 90.88 519 LEU A CA 1
ATOM 4174 C C . LEU A 1 519 ? 19.725 -6.896 -9.307 1.00 90.88 519 LEU A C 1
ATOM 4176 O O . LEU A 1 519 ? 20.290 -7.989 -9.358 1.00 90.88 519 LEU A O 1
ATOM 4180 N N . ASP A 1 520 ? 20.386 -5.742 -9.196 1.00 91.00 520 ASP A N 1
ATOM 4181 C CA . ASP A 1 520 ? 21.848 -5.652 -9.124 1.00 91.00 520 ASP A CA 1
ATOM 4182 C C . ASP A 1 520 ? 22.376 -6.351 -7.871 1.00 91.00 520 ASP A C 1
ATOM 4184 O O . ASP A 1 520 ? 23.310 -7.141 -7.963 1.00 91.00 520 ASP A O 1
ATOM 4188 N N . THR A 1 521 ? 21.739 -6.140 -6.715 1.00 91.19 521 THR A N 1
ATOM 4189 C CA . THR A 1 521 ? 22.113 -6.784 -5.448 1.00 91.19 521 THR A CA 1
ATOM 4190 C C . THR A 1 521 ? 22.059 -8.310 -5.543 1.00 91.19 521 THR A C 1
ATOM 4192 O O . THR A 1 521 ? 23.010 -8.987 -5.154 1.00 91.19 521 THR A O 1
ATOM 4195 N N . ILE A 1 522 ? 20.972 -8.872 -6.084 1.00 92.56 522 ILE A N 1
ATOM 4196 C CA . ILE A 1 522 ? 20.824 -10.324 -6.272 1.00 92.56 522 ILE A CA 1
ATOM 4197 C C . ILE A 1 522 ? 21.892 -10.830 -7.247 1.00 92.56 522 ILE A C 1
ATOM 4199 O O . ILE A 1 522 ? 22.564 -11.820 -6.966 1.00 92.56 522 ILE A O 1
ATOM 4203 N N . THR A 1 523 ? 22.077 -10.131 -8.367 1.00 93.88 523 THR A N 1
ATOM 4204 C CA . THR A 1 523 ? 23.043 -10.506 -9.408 1.00 93.88 523 THR A CA 1
ATOM 4205 C C . THR A 1 523 ? 24.481 -10.480 -8.890 1.00 93.88 523 THR A C 1
ATOM 4207 O O . THR A 1 523 ? 25.264 -11.389 -9.161 1.00 93.88 523 THR A O 1
ATOM 4210 N N . TRP A 1 524 ? 24.832 -9.462 -8.106 1.00 93.88 524 TRP A N 1
ATOM 4211 C CA . TRP A 1 524 ? 26.165 -9.281 -7.542 1.00 93.88 524 TRP A CA 1
ATOM 4212 C C . TRP A 1 524 ? 26.516 -10.338 -6.491 1.00 93.88 524 TRP A C 1
ATOM 4214 O O . TRP A 1 524 ? 27.658 -10.810 -6.433 1.00 93.88 524 TRP A O 1
ATOM 4224 N N . ASN A 1 525 ? 25.526 -10.718 -5.679 1.00 93.31 525 ASN A N 1
ATOM 4225 C CA . ASN A 1 525 ? 25.687 -11.635 -4.553 1.00 93.31 525 ASN A CA 1
ATOM 4226 C C . ASN A 1 525 ? 25.577 -13.123 -4.928 1.00 93.31 525 ASN A C 1
ATOM 4228 O O . ASN A 1 525 ? 25.838 -13.987 -4.084 1.00 93.31 525 ASN A O 1
ATOM 4232 N N . LEU A 1 526 ? 25.240 -13.435 -6.183 1.00 92.62 526 LEU A N 1
ATOM 4233 C CA . LEU A 1 526 ? 25.200 -14.795 -6.729 1.00 92.62 526 LEU A CA 1
ATOM 4234 C C . LEU A 1 526 ? 26.278 -15.017 -7.811 1.00 92.62 526 LEU A C 1
ATOM 4236 O O . LEU A 1 526 ? 25.953 -15.307 -8.966 1.00 92.62 526 LEU A O 1
ATOM 4240 N N . PRO A 1 527 ? 27.582 -14.913 -7.476 1.00 90.00 527 PRO A N 1
ATOM 4241 C CA . PRO A 1 527 ? 28.649 -15.131 -8.447 1.00 90.00 527 PRO A CA 1
ATOM 4242 C C . PRO A 1 527 ? 28.647 -16.577 -8.972 1.00 90.00 527 PRO A C 1
ATOM 4244 O O . PRO A 1 527 ? 28.632 -17.547 -8.209 1.00 90.00 527 PRO A O 1
ATOM 4247 N N . GLY A 1 528 ? 28.692 -16.728 -10.297 1.00 89.31 528 GLY A N 1
ATOM 4248 C CA . GLY A 1 528 ? 28.556 -18.019 -10.988 1.00 89.31 528 GLY A CA 1
ATOM 4249 C C . GLY A 1 528 ? 27.126 -18.344 -11.438 1.00 89.31 528 GLY A C 1
ATOM 4250 O O . GLY A 1 528 ? 26.918 -19.348 -12.119 1.00 89.31 528 GLY A O 1
ATOM 4251 N N . MET A 1 529 ? 26.160 -17.476 -11.127 1.00 94.25 529 MET A N 1
ATOM 4252 C CA . MET A 1 529 ? 24.809 -17.504 -11.686 1.00 94.25 529 MET A CA 1
ATOM 4253 C C . MET A 1 529 ? 24.550 -16.253 -12.531 1.00 94.25 529 MET A C 1
ATOM 4255 O O . MET A 1 529 ? 25.201 -15.223 -12.351 1.00 94.25 529 MET A O 1
ATOM 4259 N N . PHE A 1 530 ? 23.611 -16.347 -13.468 1.00 94.19 530 PHE A N 1
ATOM 4260 C CA . PHE A 1 530 ? 23.000 -15.171 -14.081 1.00 94.19 530 PHE A CA 1
ATOM 4261 C C . PHE A 1 530 ? 21.528 -15.110 -13.676 1.00 94.19 530 PHE A C 1
ATOM 4263 O O . PHE A 1 530 ? 20.860 -16.138 -13.535 1.00 94.19 530 PHE A O 1
ATOM 4270 N N . VAL A 1 531 ? 21.039 -13.896 -13.463 1.00 96.94 531 VAL A N 1
ATOM 4271 C CA . VAL A 1 531 ? 19.663 -13.576 -13.090 1.00 96.94 531 VAL A CA 1
ATOM 4272 C C . VAL A 1 531 ? 18.940 -13.087 -14.333 1.00 96.94 531 VAL A C 1
ATOM 4274 O O . VAL A 1 531 ? 19.511 -12.383 -15.162 1.00 96.94 531 VAL A O 1
ATOM 4277 N N . PHE A 1 532 ? 17.675 -13.449 -14.488 1.00 97.56 532 PHE A N 1
ATOM 4278 C CA . PHE A 1 532 ? 16.902 -13.044 -15.642 1.00 97.56 532 PHE A CA 1
ATOM 4279 C C . PHE A 1 532 ? 15.455 -12.703 -15.308 1.00 97.56 532 PHE A C 1
ATOM 4281 O O . PHE A 1 532 ? 14.838 -13.255 -14.394 1.00 97.56 532 PHE A O 1
ATOM 4288 N N . TYR A 1 533 ? 14.928 -11.754 -16.078 1.00 97.31 533 TYR A N 1
ATOM 4289 C CA . TYR A 1 533 ? 13.569 -11.243 -15.979 1.00 97.31 533 TYR A CA 1
ATOM 4290 C C . TYR A 1 533 ? 12.835 -11.468 -17.294 1.00 97.31 533 TYR A C 1
ATOM 4292 O O . TYR A 1 533 ? 13.337 -11.145 -18.375 1.00 97.31 533 TYR A O 1
ATOM 4300 N N . ASN A 1 534 ? 11.606 -11.959 -17.184 1.00 96.00 534 ASN A N 1
ATOM 4301 C CA . ASN A 1 534 ? 10.664 -12.032 -18.286 1.00 96.00 534 ASN A CA 1
ATOM 4302 C C . ASN A 1 534 ? 9.504 -11.084 -17.984 1.00 96.00 534 ASN A C 1
ATOM 4304 O O . ASN A 1 534 ? 8.826 -11.262 -16.973 1.00 96.00 534 ASN A O 1
ATOM 4308 N N . GLY A 1 535 ? 9.254 -10.093 -18.843 1.00 93.06 535 GLY A N 1
ATOM 4309 C CA . GLY A 1 535 ? 8.043 -9.276 -18.742 1.00 93.06 535 GLY A CA 1
ATOM 4310 C C . GLY A 1 535 ? 6.774 -10.133 -18.828 1.00 93.06 535 GLY A C 1
ATOM 4311 O O . GLY A 1 535 ? 6.798 -11.232 -19.391 1.00 93.06 535 GLY A O 1
ATOM 4312 N N . ALA A 1 536 ? 5.650 -9.629 -18.309 1.00 90.12 536 ALA A N 1
ATOM 4313 C CA . ALA A 1 536 ? 4.378 -10.365 -18.253 1.00 90.12 536 ALA A CA 1
ATOM 4314 C C . ALA A 1 536 ? 3.958 -10.963 -19.612 1.00 90.12 536 ALA A C 1
ATOM 4316 O O . ALA A 1 536 ? 3.435 -12.073 -19.678 1.00 90.12 536 ALA A O 1
ATOM 4317 N N . ARG A 1 537 ? 4.249 -10.259 -20.716 1.00 88.25 537 ARG A N 1
ATOM 4318 C CA . ARG A 1 537 ? 3.994 -10.708 -22.097 1.00 88.25 537 ARG A CA 1
ATOM 4319 C C . ARG A 1 537 ? 5.263 -11.114 -22.844 1.00 88.25 537 ARG A C 1
ATOM 4321 O O . ARG A 1 537 ? 5.271 -11.176 -24.067 1.00 88.25 537 ARG A O 1
ATOM 4328 N N . CYS A 1 538 ? 6.327 -11.457 -22.133 1.00 90.12 538 CYS A N 1
ATOM 4329 C CA . CYS A 1 538 ? 7.638 -11.784 -22.699 1.00 90.12 538 CYS A CA 1
ATOM 4330 C C . CYS A 1 538 ? 8.170 -13.126 -22.172 1.00 90.12 538 CYS A C 1
ATOM 4332 O O . CYS A 1 538 ? 9.365 -13.279 -21.949 1.00 90.12 538 CYS A O 1
ATOM 4334 N N . GLY A 1 539 ? 7.283 -14.100 -21.947 1.00 85.81 539 GLY A N 1
ATOM 4335 C CA . GLY A 1 539 ? 7.668 -15.453 -21.524 1.00 85.81 539 GLY A CA 1
ATOM 4336 C C . GLY A 1 539 ? 7.701 -15.671 -20.007 1.00 85.81 539 GLY A C 1
ATOM 4337 O O . GLY A 1 539 ? 8.294 -16.646 -19.554 1.00 85.81 539 GLY A O 1
ATOM 4338 N N . ALA A 1 540 ? 7.078 -14.792 -19.212 1.00 89.19 540 ALA A N 1
ATOM 4339 C CA . ALA A 1 540 ? 6.886 -15.026 -17.780 1.00 89.19 540 ALA A CA 1
ATOM 4340 C C . ALA A 1 540 ? 6.027 -16.278 -17.541 1.00 89.19 540 ALA A C 1
ATOM 4342 O O . ALA A 1 540 ? 4.994 -16.457 -18.186 1.00 89.19 540 ALA A O 1
ATOM 4343 N N . SER A 1 541 ? 6.431 -17.133 -16.596 1.00 85.44 541 SER A N 1
ATOM 4344 C CA . SER A 1 541 ? 5.682 -18.361 -16.283 1.00 85.44 541 SER A CA 1
ATOM 4345 C C . SER A 1 541 ? 4.413 -18.118 -15.458 1.00 85.44 541 SER A C 1
ATOM 4347 O O . SER A 1 541 ? 3.489 -18.923 -15.518 1.00 85.44 541 SER A O 1
ATOM 4349 N N . ALA A 1 542 ? 4.372 -17.010 -14.718 1.00 88.75 542 ALA A N 1
ATOM 4350 C CA . ALA A 1 542 ? 3.232 -16.525 -13.943 1.00 88.75 542 ALA A CA 1
ATOM 4351 C C . ALA A 1 542 ? 3.122 -15.001 -14.153 1.00 88.75 542 ALA A C 1
ATOM 4353 O O . ALA A 1 542 ? 3.856 -14.247 -13.516 1.00 88.75 542 ALA A O 1
ATOM 4354 N N . PRO A 1 543 ? 2.316 -14.516 -15.113 1.00 88.88 543 PRO A N 1
ATOM 4355 C CA . PRO A 1 543 ? 2.220 -13.081 -15.413 1.00 88.88 543 PRO A CA 1
ATOM 4356 C C . PRO A 1 543 ? 1.490 -12.275 -14.321 1.00 88.88 543 PRO A C 1
ATOM 4358 O O . PRO A 1 543 ? 1.591 -11.049 -14.274 1.00 88.88 543 PRO A O 1
ATOM 4361 N N . ASP A 1 544 ? 0.762 -12.955 -13.443 1.00 89.00 544 ASP A N 1
ATOM 4362 C CA . ASP A 1 544 ? 0.022 -12.433 -12.296 1.00 89.00 544 ASP A CA 1
ATOM 4363 C C . ASP A 1 544 ? 0.856 -12.357 -11.006 1.00 89.00 544 ASP A C 1
ATOM 4365 O O . ASP A 1 544 ? 0.519 -11.562 -10.132 1.00 89.00 544 ASP A O 1
ATOM 4369 N N . HIS A 1 545 ? 1.992 -13.063 -10.921 1.00 92.25 545 HIS A N 1
ATOM 4370 C CA . HIS A 1 545 ? 2.888 -13.032 -9.758 1.00 92.25 545 HIS A CA 1
ATOM 4371 C C . HIS A 1 545 ? 4.339 -12.741 -10.153 1.00 92.25 545 HIS A C 1
ATOM 4373 O O . HIS A 1 545 ? 5.018 -13.553 -10.775 1.00 92.25 545 HIS A O 1
ATOM 4379 N N . ALA A 1 546 ? 4.822 -11.575 -9.733 1.00 94.94 546 ALA A N 1
ATOM 4380 C CA . ALA A 1 546 ? 6.157 -11.048 -9.929 1.00 94.94 546 ALA A CA 1
ATOM 4381 C C . ALA A 1 546 ? 7.244 -12.040 -9.501 1.00 94.94 546 ALA A C 1
ATOM 4383 O O . ALA A 1 546 ? 7.344 -12.399 -8.331 1.00 94.94 546 ALA A O 1
ATOM 4384 N N . HIS A 1 547 ? 8.120 -12.411 -10.434 1.00 97.06 547 HIS A N 1
ATOM 4385 C CA . HIS A 1 547 ? 9.304 -13.226 -10.187 1.00 97.06 547 HIS A CA 1
ATOM 4386 C C . HIS A 1 547 ? 10.473 -12.907 -11.127 1.00 97.06 547 HIS A C 1
ATOM 4388 O O . HIS A 1 547 ? 10.294 -12.573 -12.302 1.00 97.06 547 HIS A O 1
ATOM 4394 N N . LEU A 1 548 ? 11.683 -13.077 -10.593 1.00 97.31 548 LEU A N 1
ATOM 4395 C CA . LEU A 1 548 ? 12.907 -13.296 -11.364 1.00 97.31 548 LEU A CA 1
ATOM 4396 C C . LEU A 1 548 ? 13.203 -14.796 -11.431 1.00 97.31 548 LEU A C 1
ATOM 4398 O O . LEU A 1 548 ? 12.608 -15.607 -10.717 1.00 97.31 548 LEU A O 1
ATOM 4402 N N . GLN A 1 549 ? 14.154 -15.170 -12.270 1.00 97.56 549 GLN A N 1
ATOM 4403 C CA . GLN A 1 549 ? 14.738 -16.504 -12.281 1.00 97.56 549 GLN A CA 1
ATOM 4404 C C . GLN A 1 549 ? 16.259 -16.385 -12.296 1.00 97.56 549 GLN A C 1
ATOM 4406 O O . GLN A 1 549 ? 16.800 -15.345 -12.664 1.00 97.56 549 GLN A O 1
ATOM 4411 N N . ALA A 1 550 ? 16.956 -17.425 -11.858 1.00 97.50 550 ALA A N 1
ATOM 4412 C CA . ALA A 1 550 ? 18.412 -17.467 -11.905 1.00 97.50 550 ALA A CA 1
ATOM 4413 C C . ALA A 1 550 ? 18.891 -18.883 -12.208 1.00 97.50 550 ALA A C 1
ATOM 4415 O O . ALA A 1 550 ? 18.243 -19.849 -11.816 1.00 97.50 550 ALA A O 1
ATOM 4416 N N . GLY A 1 551 ? 20.019 -19.022 -12.894 1.00 96.31 551 GLY A N 1
ATOM 4417 C CA . GLY A 1 551 ? 20.606 -20.325 -13.197 1.00 96.31 551 GLY A CA 1
ATOM 4418 C C . GLY A 1 551 ? 22.117 -20.249 -13.333 1.00 96.31 551 GLY A C 1
ATOM 4419 O O . GLY A 1 551 ? 22.690 -19.160 -13.397 1.00 96.31 551 GLY A O 1
ATOM 4420 N N . GLN A 1 552 ? 22.764 -21.412 -13.357 1.00 95.25 552 GLN A N 1
ATOM 4421 C CA . GLN A 1 552 ? 24.212 -21.505 -13.514 1.00 95.25 552 GLN A CA 1
ATOM 4422 C C . GLN A 1 552 ? 24.684 -20.868 -14.835 1.00 95.25 552 GLN A C 1
ATOM 4424 O O . GLN A 1 552 ? 24.048 -21.020 -15.881 1.00 95.25 552 GLN A O 1
ATOM 4429 N N . ARG A 1 553 ? 25.817 -20.162 -14.771 1.00 93.88 553 ARG A N 1
ATOM 4430 C CA . ARG A 1 553 ? 26.499 -19.550 -15.923 1.00 93.88 553 ARG A CA 1
ATOM 4431 C C . ARG A 1 553 ? 27.226 -20.568 -16.807 1.00 93.88 553 ARG A C 1
ATOM 4433 O O . ARG A 1 553 ? 27.470 -21.702 -16.399 1.00 93.88 553 ARG A O 1
ATOM 4440 N N . GLY A 1 554 ? 27.606 -20.130 -18.006 1.00 92.50 554 GLY A N 1
ATOM 4441 C CA . GLY A 1 554 ? 28.423 -20.864 -18.975 1.00 92.50 554 GLY A CA 1
ATOM 4442 C C . GLY A 1 554 ? 27.631 -21.657 -20.018 1.00 92.50 554 GLY A C 1
ATOM 4443 O O . GLY A 1 554 ? 28.230 -22.372 -20.818 1.00 92.50 554 GLY A O 1
ATOM 4444 N N . LEU A 1 555 ? 26.298 -21.553 -20.023 1.00 92.62 555 LEU A N 1
ATOM 4445 C CA . LEU A 1 555 ? 25.417 -22.361 -20.883 1.00 92.62 555 LEU A CA 1
ATOM 4446 C C . LEU A 1 555 ? 24.618 -21.545 -21.902 1.00 92.62 555 LEU A C 1
ATOM 4448 O O . LEU A 1 555 ? 24.267 -22.065 -22.961 1.00 92.62 555 LEU A O 1
ATOM 4452 N N . VAL A 1 556 ? 24.308 -20.286 -21.588 1.00 96.25 556 VAL A N 1
ATOM 4453 C CA . VAL A 1 556 ? 23.539 -19.407 -22.475 1.00 96.25 556 VAL A CA 1
ATOM 4454 C C . VAL A 1 556 ? 24.515 -18.714 -23.429 1.00 96.25 556 VAL A C 1
ATOM 4456 O O . VAL A 1 556 ? 25.392 -18.012 -22.930 1.00 96.25 556 VAL A O 1
ATOM 4459 N N . PRO A 1 557 ? 24.403 -18.877 -24.763 1.00 96.12 557 PRO A N 1
ATOM 4460 C CA . PRO A 1 557 ? 25.442 -18.450 -25.706 1.00 96.12 557 PRO A CA 1
ATOM 4461 C C . PRO A 1 557 ? 25.911 -17.000 -25.563 1.00 96.12 557 PRO A C 1
ATOM 4463 O O . PRO A 1 557 ? 27.114 -16.766 -25.508 1.00 96.12 557 PRO A O 1
ATOM 4466 N N . ILE A 1 558 ? 24.999 -16.031 -25.409 1.00 95.06 558 ILE A N 1
ATOM 4467 C CA . ILE A 1 558 ? 25.391 -14.619 -25.254 1.00 95.06 558 ILE A CA 1
ATOM 4468 C C . ILE A 1 558 ? 26.255 -14.367 -24.007 1.00 95.06 558 ILE A C 1
ATOM 4470 O O . ILE A 1 558 ? 27.126 -13.502 -24.016 1.00 95.06 558 ILE A O 1
ATOM 4474 N N . GLU A 1 559 ? 26.007 -15.118 -22.934 1.00 95.19 559 GLU A N 1
ATOM 4475 C CA . GLU A 1 559 ? 26.715 -15.000 -21.660 1.00 95.19 559 GLU A CA 1
ATOM 4476 C C . GLU A 1 559 ? 28.014 -15.815 -21.680 1.00 95.19 559 GLU A C 1
ATOM 4478 O O . GLU A 1 559 ? 29.066 -15.291 -21.318 1.00 95.19 559 GLU A O 1
ATOM 4483 N N . ARG A 1 560 ? 27.960 -17.061 -22.172 1.00 94.62 560 ARG A N 1
ATOM 4484 C CA . ARG A 1 560 ? 29.117 -17.953 -22.352 1.00 94.62 560 ARG A CA 1
ATOM 4485 C C . ARG A 1 560 ? 30.191 -17.299 -23.223 1.00 94.62 560 ARG A C 1
ATOM 4487 O O . ARG A 1 560 ? 31.367 -17.318 -22.869 1.00 94.62 560 ARG A O 1
ATOM 4494 N N . ASP A 1 561 ? 29.772 -16.684 -24.327 1.00 92.75 561 ASP A N 1
ATOM 4495 C CA . ASP A 1 561 ? 30.663 -16.110 -25.336 1.00 92.75 561 ASP A CA 1
ATOM 4496 C C . ASP A 1 561 ? 30.777 -14.584 -25.206 1.00 92.75 561 ASP A C 1
ATOM 4498 O O . ASP A 1 561 ? 31.116 -13.901 -26.173 1.00 92.75 561 ASP A O 1
ATOM 4502 N N . TRP A 1 562 ? 30.515 -14.021 -24.019 1.00 93.06 562 TRP A N 1
ATOM 4503 C CA . TRP A 1 562 ? 30.422 -12.569 -23.812 1.00 93.06 562 TRP A CA 1
ATOM 4504 C C . TRP A 1 562 ? 31.613 -11.778 -24.376 1.00 93.06 562 TRP A C 1
ATOM 4506 O O . TRP A 1 562 ? 31.433 -10.701 -24.943 1.00 93.06 562 TRP A O 1
ATOM 4516 N N . LYS A 1 563 ? 32.829 -12.338 -24.310 1.00 89.88 563 LYS A N 1
ATOM 4517 C CA . LYS A 1 563 ? 34.056 -11.721 -24.849 1.00 89.88 563 LYS A CA 1
ATOM 4518 C C . LYS A 1 563 ? 34.001 -11.430 -26.354 1.00 89.88 563 LYS A C 1
ATOM 4520 O O . LYS A 1 563 ? 34.657 -10.493 -26.809 1.00 89.88 563 LYS A O 1
ATOM 4525 N N . LEU A 1 564 ? 33.221 -12.190 -27.126 1.00 90.06 564 LEU A N 1
ATOM 4526 C CA . LEU A 1 564 ? 32.993 -11.934 -28.552 1.00 90.06 564 LEU A CA 1
ATOM 4527 C C . LEU A 1 564 ? 32.207 -10.630 -28.772 1.00 90.06 564 LEU A C 1
ATOM 4529 O O . LEU A 1 564 ? 32.475 -9.877 -29.713 1.00 90.06 564 LEU A O 1
ATOM 4533 N N . TYR A 1 565 ? 31.246 -10.363 -27.889 1.00 91.75 565 TYR A N 1
ATOM 4534 C CA . TYR A 1 565 ? 30.313 -9.245 -27.995 1.00 91.75 565 TYR A CA 1
ATOM 4535 C C . TYR A 1 565 ? 30.841 -7.974 -27.326 1.00 91.75 565 TYR A C 1
ATOM 4537 O O . TYR A 1 565 ? 30.691 -6.889 -27.887 1.00 91.75 565 TYR A O 1
ATOM 4545 N N . GLU A 1 566 ? 31.511 -8.109 -26.178 1.00 89.06 566 GLU A N 1
ATOM 4546 C CA . GLU A 1 566 ? 32.056 -7.009 -25.371 1.00 89.06 566 GLU A CA 1
ATOM 4547 C C . GLU A 1 566 ? 32.934 -6.052 -26.194 1.00 89.06 566 GLU A C 1
ATOM 4549 O O . GLU A 1 566 ? 32.779 -4.835 -26.120 1.00 89.06 566 GLU A O 1
ATOM 4554 N N . ASN A 1 567 ? 33.792 -6.597 -27.061 1.00 85.00 567 ASN A N 1
ATOM 4555 C CA . ASN A 1 567 ? 34.717 -5.809 -27.883 1.00 85.00 567 ASN A CA 1
ATOM 4556 C C . ASN A 1 567 ? 34.039 -5.022 -29.020 1.00 85.00 567 ASN A C 1
ATOM 4558 O O . ASN A 1 567 ? 34.663 -4.147 -29.616 1.00 85.00 567 ASN A O 1
ATOM 4562 N N . ASN A 1 568 ? 32.780 -5.330 -29.343 1.00 85.94 568 ASN A N 1
ATOM 4563 C CA . ASN A 1 568 ? 32.036 -4.735 -30.458 1.00 85.94 568 ASN A CA 1
ATOM 4564 C C . ASN A 1 568 ? 30.852 -3.869 -29.993 1.00 85.94 568 ASN A C 1
ATOM 4566 O O . ASN A 1 568 ? 30.016 -3.466 -30.810 1.00 85.94 568 ASN A O 1
ATOM 4570 N N . LEU A 1 569 ? 30.762 -3.583 -28.691 1.00 92.25 569 LEU A N 1
ATOM 4571 C CA . LEU A 1 569 ? 29.709 -2.747 -28.128 1.00 92.25 569 LEU A CA 1
ATOM 4572 C C . LEU A 1 569 ? 29.805 -1.317 -28.663 1.00 92.25 569 LEU A C 1
ATOM 4574 O O . LEU A 1 569 ? 30.833 -0.648 -28.557 1.00 92.25 569 LEU A O 1
ATOM 4578 N N . GLN A 1 570 ? 28.699 -0.811 -29.207 1.00 93.25 570 GLN A N 1
ATOM 4579 C CA . GLN A 1 570 ? 28.603 0.603 -29.555 1.00 93.25 570 GLN A CA 1
ATOM 4580 C C . GLN A 1 570 ? 28.057 1.367 -28.356 1.00 93.25 570 GLN A C 1
ATOM 4582 O O . GLN A 1 570 ? 26.875 1.251 -28.039 1.00 93.25 570 GLN A O 1
ATOM 4587 N N . ARG A 1 571 ? 28.892 2.189 -27.720 1.00 93.38 571 ARG A N 1
ATOM 4588 C CA . ARG A 1 571 ? 28.439 3.090 -26.655 1.00 93.38 571 ARG A CA 1
ATOM 4589 C C . ARG A 1 571 ? 27.395 4.067 -27.192 1.00 93.38 571 ARG A C 1
ATOM 4591 O O . ARG A 1 571 ? 27.609 4.702 -28.224 1.00 93.38 571 ARG A O 1
ATOM 4598 N N . VAL A 1 572 ? 26.283 4.176 -26.472 1.00 93.88 572 VAL A N 1
ATOM 4599 C CA . VAL A 1 572 ? 25.220 5.153 -26.738 1.00 93.88 572 VAL A CA 1
ATOM 4600 C C . VAL A 1 572 ? 24.932 6.050 -25.545 1.00 93.88 572 VAL A C 1
ATOM 4602 O O . VAL A 1 572 ? 24.287 7.059 -25.726 1.00 93.88 572 VAL A O 1
ATOM 4605 N N . TYR A 1 573 ? 25.400 5.747 -24.336 1.00 92.75 573 TYR A N 1
ATOM 4606 C CA . TYR A 1 573 ? 25.355 6.688 -23.215 1.00 92.75 573 TYR A CA 1
ATOM 4607 C C . TYR A 1 573 ? 26.474 6.373 -22.212 1.00 92.75 573 TYR A C 1
ATOM 4609 O O . TYR A 1 573 ? 26.668 5.196 -21.902 1.00 92.75 573 TYR A O 1
ATOM 4617 N N . PRO A 1 574 ? 27.194 7.372 -21.680 1.00 90.44 574 PRO A N 1
ATOM 4618 C CA . PRO A 1 574 ? 27.209 8.768 -22.124 1.00 90.44 574 PRO A CA 1
ATOM 4619 C C . PRO A 1 574 ? 27.863 8.890 -23.513 1.00 90.44 574 PRO A C 1
ATOM 4621 O O . PRO A 1 574 ? 28.708 8.073 -23.877 1.00 90.44 574 PRO A O 1
ATOM 4624 N N . SER A 1 575 ? 27.477 9.892 -24.305 1.00 85.94 575 SER A N 1
ATOM 4625 C CA . SER A 1 575 ? 28.174 10.247 -25.556 1.00 85.94 575 SER A CA 1
ATOM 4626 C C . SER A 1 575 ? 28.638 11.707 -25.596 1.00 85.94 575 SER A C 1
ATOM 4628 O O . SER A 1 575 ? 29.265 12.126 -26.569 1.00 85.94 575 SER A O 1
ATOM 4630 N N . LEU A 1 576 ? 28.303 12.505 -24.577 1.00 86.19 576 LEU A N 1
ATOM 4631 C CA . LEU A 1 576 ? 28.671 13.915 -24.451 1.00 86.19 576 LEU A CA 1
ATOM 4632 C C . LEU A 1 576 ? 29.448 14.141 -23.146 1.00 86.19 576 LEU A C 1
ATOM 4634 O O . LEU A 1 576 ? 29.059 13.618 -22.108 1.00 86.19 576 LEU A O 1
ATOM 4638 N N . LYS A 1 577 ? 30.462 15.020 -23.148 1.00 84.88 577 LYS A N 1
ATOM 4639 C CA . LYS A 1 577 ? 31.264 15.339 -21.941 1.00 84.88 577 LYS A CA 1
ATOM 4640 C C . LYS A 1 577 ? 30.432 15.770 -20.724 1.00 84.88 577 LYS A C 1
ATOM 4642 O O . LYS A 1 577 ? 30.782 15.478 -19.591 1.00 84.88 577 LYS A O 1
ATOM 4647 N N . LYS A 1 578 ? 29.310 16.460 -20.954 1.00 84.56 578 LYS A N 1
ATOM 4648 C CA . LYS A 1 578 ? 28.374 16.854 -19.885 1.00 84.56 578 LYS A CA 1
ATOM 4649 C C . LYS A 1 578 ? 27.663 15.654 -19.238 1.00 84.56 578 LYS A C 1
ATOM 4651 O O . LYS A 1 578 ? 27.295 15.726 -18.078 1.00 84.56 578 LYS A O 1
ATOM 4656 N N . GLU A 1 579 ? 27.428 14.587 -20.003 1.00 85.75 579 GLU A N 1
ATOM 4657 C CA . GLU A 1 579 ? 26.797 13.353 -19.521 1.00 85.75 579 GLU A CA 1
ATOM 4658 C C . GLU A 1 579 ? 27.814 12.493 -18.767 1.00 85.75 579 GLU A C 1
ATOM 4660 O O . GLU A 1 579 ? 27.448 11.850 -17.790 1.00 85.75 579 GLU A O 1
ATOM 4665 N N . GLU A 1 580 ? 29.084 12.516 -19.192 1.00 87.06 580 GLU A N 1
ATOM 4666 C CA . GLU A 1 580 ? 30.196 11.915 -18.445 1.00 87.06 580 GLU A CA 1
ATOM 4667 C C . GLU A 1 580 ? 30.327 12.566 -17.065 1.00 87.06 580 GLU A C 1
ATOM 4669 O O . GLU A 1 580 ? 30.260 11.859 -16.066 1.00 87.06 580 GLU A O 1
ATOM 4674 N N . ALA A 1 581 ? 30.383 13.903 -17.006 1.00 83.19 581 ALA A N 1
ATOM 4675 C CA . ALA A 1 581 ? 30.426 14.640 -15.741 1.00 83.19 581 ALA A CA 1
ATOM 4676 C C . ALA A 1 581 ? 29.208 14.338 -14.848 1.00 83.19 581 ALA A C 1
ATOM 4678 O O . ALA A 1 581 ? 29.360 14.067 -13.663 1.00 83.19 581 ALA A O 1
ATOM 4679 N N . ALA A 1 582 ? 27.999 14.295 -15.423 1.00 81.25 582 ALA A N 1
ATOM 4680 C CA . ALA A 1 582 ? 26.793 13.956 -14.667 1.00 81.25 582 ALA A CA 1
ATOM 4681 C C . ALA A 1 582 ? 26.816 12.521 -14.107 1.00 81.25 582 ALA A C 1
ATOM 4683 O O . ALA A 1 582 ? 26.261 12.276 -13.042 1.00 81.25 582 ALA A O 1
ATOM 4684 N N . LEU A 1 583 ? 27.425 11.561 -14.812 1.00 83.38 583 LEU A N 1
ATOM 4685 C CA . LEU A 1 583 ? 27.606 10.199 -14.301 1.00 83.38 583 LEU A CA 1
ATOM 4686 C C . LEU A 1 583 ? 28.662 10.132 -13.194 1.00 83.38 583 LEU A C 1
ATOM 4688 O O . LEU A 1 583 ? 28.441 9.419 -12.216 1.00 83.38 583 LEU A O 1
ATOM 4692 N N . GLU A 1 584 ? 29.756 10.886 -13.323 1.00 84.44 584 GLU A N 1
ATOM 4693 C CA . GLU A 1 584 ? 30.788 11.008 -12.283 1.00 84.44 584 GLU A CA 1
ATOM 4694 C C . GLU A 1 584 ? 30.211 11.603 -10.992 1.00 84.44 584 GLU A C 1
ATOM 4696 O O . GLU A 1 584 ? 30.417 11.036 -9.919 1.00 84.44 584 GLU A O 1
ATOM 4701 N N . ASP A 1 585 ? 29.400 12.663 -11.096 1.00 79.75 585 ASP A N 1
ATOM 4702 C CA . ASP A 1 585 ? 28.685 13.272 -9.962 1.00 79.75 585 ASP A CA 1
ATOM 4703 C C . ASP A 1 585 ? 27.745 12.275 -9.254 1.00 79.75 585 ASP A C 1
ATOM 4705 O O . ASP A 1 585 ? 27.470 12.396 -8.059 1.00 79.75 585 ASP A O 1
ATOM 4709 N N . LEU A 1 586 ? 27.259 11.267 -9.986 1.00 76.12 586 LEU A N 1
ATOM 4710 C CA . LEU A 1 586 ? 26.397 10.192 -9.486 1.00 76.12 586 LEU A CA 1
ATOM 4711 C C . LEU A 1 586 ? 27.184 8.947 -9.032 1.00 76.12 586 LEU A C 1
ATOM 4713 O O . LEU A 1 586 ? 26.573 7.933 -8.691 1.00 76.12 586 LEU A O 1
ATOM 4717 N N . GLY A 1 587 ? 28.520 9.007 -9.022 1.00 77.06 587 GLY A N 1
ATOM 4718 C CA . GLY A 1 587 ? 29.403 7.942 -8.538 1.00 77.06 587 GLY A CA 1
ATOM 4719 C C . GLY A 1 587 ? 29.701 6.826 -9.545 1.00 77.06 587 GLY A C 1
ATOM 4720 O O . GLY A 1 587 ? 30.201 5.773 -9.149 1.00 77.06 587 GLY A O 1
ATOM 4721 N N . TYR A 1 588 ? 29.405 7.025 -10.832 1.00 82.81 588 TYR A N 1
ATOM 4722 C CA . TYR A 1 588 ? 29.745 6.080 -11.898 1.00 82.81 588 TYR A CA 1
ATOM 4723 C C . TYR A 1 588 ? 31.048 6.495 -12.582 1.00 82.81 588 TYR A C 1
ATOM 4725 O O . TYR A 1 588 ? 31.262 7.670 -12.856 1.00 82.81 588 TYR A O 1
ATOM 4733 N N . ASP A 1 589 ? 31.892 5.524 -12.935 1.00 85.75 589 ASP A N 1
ATOM 4734 C CA . ASP A 1 589 ? 33.022 5.772 -13.834 1.00 85.75 589 ASP A CA 1
ATOM 4735 C C . ASP A 1 589 ? 32.520 5.741 -15.289 1.00 85.75 589 ASP A C 1
ATOM 4737 O O . ASP A 1 589 ? 32.173 4.661 -15.783 1.00 85.75 589 ASP A O 1
ATOM 4741 N N . PRO A 1 590 ? 32.479 6.876 -16.010 1.00 84.88 590 PRO A N 1
ATOM 4742 C CA . PRO A 1 590 ? 31.949 6.940 -17.369 1.00 84.88 590 PRO A CA 1
ATOM 4743 C C . PRO A 1 590 ? 32.788 6.134 -18.368 1.00 84.88 590 PRO A C 1
ATOM 4745 O O . PRO A 1 590 ? 32.289 5.792 -19.441 1.00 84.88 590 PRO A O 1
ATOM 4748 N N . LYS A 1 591 ? 34.038 5.774 -18.043 1.00 83.25 591 LYS A N 1
ATOM 4749 C CA . LYS A 1 591 ? 34.875 4.937 -18.918 1.00 83.25 591 LYS A CA 1
ATOM 4750 C C . LYS A 1 591 ? 34.435 3.482 -18.906 1.00 83.25 591 LYS A C 1
ATOM 4752 O O . LYS A 1 591 ? 34.475 2.832 -19.948 1.00 83.25 591 LYS A O 1
ATOM 4757 N N . THR A 1 592 ? 33.990 2.981 -17.762 1.00 83.88 592 THR A N 1
ATOM 4758 C CA . THR A 1 592 ? 33.607 1.573 -17.574 1.00 83.88 592 THR A CA 1
ATOM 4759 C C . THR A 1 592 ? 32.093 1.375 -17.480 1.00 83.88 592 THR A C 1
ATOM 4761 O O . THR A 1 592 ? 31.603 0.278 -17.738 1.00 83.88 592 THR A O 1
ATOM 4764 N N . SER A 1 593 ? 31.335 2.438 -17.204 1.00 90.44 593 SER A N 1
ATOM 4765 C CA . SER A 1 593 ? 29.881 2.407 -17.042 1.00 90.44 593 SER A CA 1
ATOM 4766 C C . SER A 1 593 ? 29.152 3.098 -18.192 1.00 90.44 593 SER A C 1
ATOM 4768 O O . SER A 1 593 ? 29.588 4.137 -18.690 1.00 90.44 593 SER A O 1
ATOM 4770 N N . GLY A 1 594 ? 28.018 2.541 -18.612 1.00 93.88 594 GLY A N 1
ATOM 4771 C CA . GLY A 1 594 ? 27.218 3.125 -19.683 1.00 93.88 594 GLY A CA 1
ATOM 4772 C C . GLY A 1 594 ? 26.114 2.224 -20.227 1.00 93.88 594 GLY A C 1
ATOM 4773 O O . GLY A 1 594 ? 25.917 1.094 -19.779 1.00 93.88 594 GLY A O 1
ATOM 4774 N N . ILE A 1 595 ? 25.404 2.752 -21.224 1.00 96.31 595 ILE A N 1
ATOM 4775 C CA . ILE A 1 595 ? 24.437 2.030 -22.053 1.00 96.31 595 ILE A CA 1
ATOM 4776 C C . ILE A 1 595 ? 25.051 1.870 -23.445 1.00 96.31 595 ILE A C 1
ATOM 4778 O O . ILE A 1 595 ? 25.558 2.828 -24.037 1.00 96.31 595 ILE A O 1
ATOM 4782 N N . TYR A 1 596 ? 24.982 0.660 -23.982 1.00 96.38 596 TYR A N 1
ATOM 4783 C CA . TYR A 1 596 ? 25.576 0.262 -25.248 1.00 96.38 596 TYR A CA 1
ATOM 4784 C C . TYR A 1 596 ? 24.544 -0.461 -26.115 1.00 96.38 596 TYR A C 1
ATOM 4786 O O . TYR A 1 596 ? 23.574 -1.029 -25.616 1.00 96.38 596 TYR A O 1
ATOM 4794 N N . LEU A 1 597 ? 24.765 -0.462 -27.425 1.00 96.00 597 LEU A N 1
ATOM 4795 C CA . LEU A 1 597 ? 24.054 -1.311 -28.372 1.00 96.00 597 LEU A CA 1
ATOM 4796 C C . LEU A 1 597 ? 24.864 -2.576 -28.636 1.00 96.00 597 LEU A C 1
ATOM 4798 O O . LEU A 1 597 ? 26.047 -2.508 -28.985 1.00 96.00 597 LEU A O 1
ATOM 4802 N N . LEU A 1 598 ? 24.193 -3.720 -28.520 1.00 94.69 598 LEU A N 1
ATOM 4803 C CA . LEU A 1 598 ? 24.732 -5.015 -28.906 1.00 94.69 598 LEU A CA 1
ATOM 4804 C C . LEU A 1 598 ? 24.750 -5.135 -30.435 1.00 94.69 598 LEU A C 1
ATOM 4806 O O . LEU A 1 598 ? 23.701 -5.095 -31.083 1.00 94.69 598 LEU A O 1
ATOM 4810 N N . LYS A 1 599 ? 25.944 -5.304 -31.005 1.00 85.69 599 LYS A N 1
ATOM 4811 C CA . LYS A 1 599 ? 26.153 -5.597 -32.429 1.00 85.69 599 LYS A CA 1
ATOM 4812 C C . LYS A 1 599 ? 26.507 -7.062 -32.637 1.00 85.69 599 LYS A C 1
ATOM 4814 O O . LYS A 1 599 ? 26.902 -7.749 -31.702 1.00 85.69 599 LYS A O 1
ATOM 4819 N N . ASN A 1 600 ? 26.390 -7.513 -33.885 1.00 88.19 600 ASN A N 1
ATOM 4820 C CA . ASN A 1 600 ? 26.807 -8.850 -34.318 1.00 88.19 600 ASN A CA 1
ATOM 4821 C C . ASN A 1 600 ? 26.097 -9.983 -33.554 1.00 88.19 600 ASN A C 1
ATOM 4823 O O . ASN A 1 600 ? 26.650 -11.059 -33.365 1.00 88.19 600 ASN A O 1
ATOM 4827 N N . TYR A 1 601 ? 24.857 -9.735 -33.129 1.00 93.19 601 TYR A N 1
ATOM 4828 C CA . TYR A 1 601 ? 23.958 -10.733 -32.560 1.00 93.19 601 TYR A CA 1
ATOM 4829 C C . TYR A 1 601 ? 22.685 -10.835 -33.409 1.00 93.19 601 TYR A C 1
ATOM 4831 O O . TYR A 1 601 ? 22.374 -9.941 -34.201 1.00 93.19 601 TYR A O 1
ATOM 4839 N N . VAL A 1 602 ? 21.941 -11.934 -33.273 1.00 92.69 602 VAL A N 1
ATOM 4840 C CA . VAL A 1 602 ? 20.794 -12.253 -34.145 1.00 92.69 602 VAL A CA 1
ATOM 4841 C C . VAL A 1 602 ? 19.690 -11.200 -34.124 1.00 92.69 602 VAL A C 1
ATOM 4843 O O . VAL A 1 602 ? 19.055 -10.966 -35.155 1.00 92.69 602 VAL A O 1
ATOM 4846 N N . CYS A 1 603 ? 19.489 -10.537 -32.988 1.00 92.69 603 CYS A N 1
ATOM 4847 C CA . CYS A 1 603 ? 18.556 -9.433 -32.811 1.00 92.69 603 CYS A CA 1
ATOM 4848 C C . CYS A 1 603 ? 19.202 -8.312 -31.980 1.00 92.69 603 CYS A C 1
ATOM 4850 O O . CYS A 1 603 ? 20.065 -8.591 -31.146 1.00 92.69 603 CYS A O 1
ATOM 4852 N N . PRO A 1 604 ? 18.790 -7.050 -32.175 1.00 93.25 604 PRO A N 1
ATOM 4853 C CA . PRO A 1 604 ? 19.342 -5.939 -31.415 1.00 93.25 604 PRO A CA 1
ATOM 4854 C C . PRO A 1 604 ? 18.937 -5.986 -29.936 1.00 93.25 604 PRO A C 1
ATOM 4856 O O . PRO A 1 604 ? 17.816 -6.368 -29.594 1.00 93.25 604 PRO A O 1
ATOM 4859 N N . ALA A 1 605 ? 19.840 -5.534 -29.066 1.00 97.00 605 ALA A N 1
ATOM 4860 C CA . ALA A 1 605 ? 19.604 -5.388 -27.633 1.00 97.00 605 ALA A CA 1
ATOM 4861 C C . ALA A 1 605 ? 20.389 -4.198 -27.072 1.00 97.00 605 ALA A C 1
ATOM 4863 O O . ALA A 1 605 ? 21.408 -3.789 -27.638 1.00 97.00 605 ALA A O 1
ATOM 4864 N N . PHE A 1 606 ? 19.924 -3.669 -25.943 1.00 98.06 606 PHE A N 1
ATOM 4865 C CA . PHE A 1 606 ? 20.720 -2.755 -25.133 1.00 98.06 606 PHE A CA 1
ATOM 4866 C C . PHE A 1 606 ? 21.567 -3.549 -24.145 1.00 98.06 606 PHE A C 1
ATOM 4868 O O . PHE A 1 606 ? 21.140 -4.585 -23.641 1.00 98.06 606 PHE A O 1
ATOM 4875 N N . VAL A 1 607 ? 22.755 -3.044 -23.848 1.00 97.88 607 VAL A N 1
ATOM 4876 C CA . VAL A 1 607 ? 23.646 -3.571 -22.819 1.00 97.88 607 VAL A CA 1
ATOM 4877 C C . VAL A 1 607 ? 23.911 -2.451 -21.832 1.00 97.88 607 VAL A C 1
ATOM 4879 O O . VAL A 1 607 ? 24.285 -1.354 -22.233 1.00 97.88 607 VAL A O 1
ATOM 4882 N N . ILE A 1 608 ? 23.726 -2.719 -20.550 1.00 95.62 608 ILE A N 1
ATOM 4883 C CA . ILE A 1 608 ? 24.108 -1.822 -19.468 1.00 95.62 608 ILE A CA 1
ATOM 4884 C C . ILE A 1 608 ? 25.323 -2.436 -18.779 1.00 95.62 608 ILE A C 1
ATOM 4886 O O . ILE A 1 608 ? 25.303 -3.620 -18.438 1.00 95.62 608 ILE A O 1
ATOM 4890 N N . GLN A 1 609 ? 26.367 -1.630 -18.593 1.00 93.62 609 GLN A N 1
ATOM 4891 C CA . GLN A 1 609 ? 27.529 -1.984 -17.780 1.00 93.62 609 GLN A CA 1
ATOM 4892 C C . GLN A 1 609 ? 27.726 -0.944 -16.682 1.00 93.62 609 GLN A C 1
ATOM 4894 O O . GLN A 1 609 ? 27.524 0.249 -16.917 1.00 93.62 609 GLN A O 1
ATOM 4899 N N . GLY A 1 610 ? 28.112 -1.393 -15.492 1.00 90.44 610 GLY A N 1
ATOM 4900 C CA . GLY A 1 610 ? 28.415 -0.520 -14.360 1.00 90.44 610 GLY A CA 1
ATOM 4901 C C . GLY A 1 610 ? 28.593 -1.290 -13.051 1.00 90.44 610 GLY A C 1
ATOM 4902 O O . GLY A 1 610 ? 28.422 -2.512 -13.030 1.00 90.44 610 GLY A O 1
ATOM 4903 N N . PRO A 1 611 ? 28.951 -0.611 -11.951 1.00 87.38 611 PRO A N 1
ATOM 4904 C CA . PRO A 1 611 ? 28.997 -1.234 -10.632 1.00 87.38 611 PRO A CA 1
ATOM 4905 C C . PRO A 1 611 ? 27.591 -1.663 -10.188 1.00 87.38 611 PRO A C 1
ATOM 4907 O O . PRO A 1 611 ? 26.592 -1.125 -10.662 1.00 87.38 611 PRO A O 1
ATOM 4910 N N . ALA A 1 612 ? 27.506 -2.605 -9.246 1.00 84.50 612 ALA A N 1
ATOM 4911 C CA . ALA A 1 612 ? 26.232 -2.888 -8.592 1.00 84.50 612 ALA A CA 1
ATOM 4912 C C . ALA A 1 612 ? 25.768 -1.674 -7.774 1.00 84.50 612 ALA A C 1
ATOM 4914 O O . ALA A 1 612 ? 26.552 -1.093 -7.019 1.00 84.50 612 ALA A O 1
ATOM 4915 N N . SER A 1 613 ? 24.490 -1.317 -7.896 1.00 79.12 613 SER A N 1
ATOM 4916 C CA . SER A 1 613 ? 23.863 -0.307 -7.043 1.00 79.12 613 SER A CA 1
ATOM 4917 C C . SER A 1 613 ? 23.120 -0.955 -5.870 1.00 79.12 613 SER A C 1
ATOM 4919 O O . SER A 1 613 ? 22.456 -1.978 -6.035 1.00 79.12 613 SER A O 1
ATOM 4921 N N . ASN A 1 614 ? 23.211 -0.340 -4.686 1.00 64.88 614 ASN A N 1
ATOM 4922 C CA . ASN A 1 614 ? 22.343 -0.659 -3.541 1.00 64.88 614 ASN A CA 1
ATOM 4923 C C . ASN A 1 614 ? 20.996 0.091 -3.602 1.00 64.88 614 ASN A C 1
ATOM 4925 O O . ASN A 1 614 ? 20.103 -0.177 -2.802 1.00 64.88 614 ASN A O 1
ATOM 4929 N N . ASP A 1 615 ? 20.866 1.032 -4.541 1.00 69.81 615 ASP A N 1
ATOM 4930 C CA . ASP A 1 615 ? 19.680 1.846 -4.789 1.00 69.81 615 ASP A CA 1
ATOM 4931 C C . ASP A 1 615 ? 19.106 1.534 -6.184 1.00 69.81 615 ASP A C 1
ATOM 4933 O O . ASP A 1 615 ? 19.377 0.492 -6.774 1.00 69.81 615 ASP A O 1
ATOM 4937 N N . VAL A 1 616 ? 18.246 2.402 -6.725 1.00 70.00 616 VAL A N 1
ATOM 4938 C CA . VAL A 1 616 ? 17.707 2.227 -8.082 1.00 70.00 616 VAL A CA 1
ATOM 4939 C C . VAL A 1 616 ? 18.856 2.332 -9.105 1.00 70.00 616 VAL A C 1
ATOM 4941 O O . VAL A 1 616 ? 19.471 3.397 -9.186 1.00 70.00 616 VAL A O 1
ATOM 4944 N N . PRO A 1 617 ? 19.124 1.297 -9.931 1.00 81.06 617 PRO A N 1
ATOM 4945 C CA . PRO A 1 617 ? 20.183 1.340 -10.932 1.00 81.06 617 PRO A CA 1
ATOM 4946 C C . PRO A 1 617 ? 19.880 2.426 -11.967 1.00 81.06 617 PRO A C 1
ATOM 4948 O O . PRO A 1 617 ? 18.957 2.306 -12.779 1.00 81.06 617 PRO A O 1
ATOM 4951 N N . LEU A 1 618 ? 20.648 3.515 -11.919 1.00 85.00 618 LEU A N 1
ATOM 4952 C CA . LEU A 1 618 ? 20.356 4.749 -12.655 1.00 85.00 618 LEU A CA 1
ATOM 4953 C C . LEU A 1 618 ? 20.359 4.535 -14.170 1.00 85.00 618 LEU A C 1
ATOM 4955 O O . LEU A 1 618 ? 19.487 5.043 -14.872 1.00 85.00 618 LEU A O 1
ATOM 4959 N N . LEU A 1 619 ? 21.302 3.737 -14.677 1.00 90.62 619 LEU A N 1
ATOM 4960 C CA . LEU A 1 619 ? 21.398 3.416 -16.102 1.00 90.62 619 LEU A CA 1
ATOM 4961 C C . LEU A 1 619 ? 20.203 2.583 -16.586 1.00 90.62 619 LEU A C 1
ATOM 4963 O O . LEU A 1 619 ? 19.674 2.841 -17.667 1.00 90.62 619 LEU A O 1
ATOM 4967 N N . LEU A 1 620 ? 19.724 1.636 -15.770 1.00 91.31 620 LEU A N 1
ATOM 4968 C CA . LEU A 1 620 ? 18.506 0.882 -16.071 1.00 91.31 620 LEU A CA 1
ATOM 4969 C C . LEU A 1 620 ? 17.288 1.800 -16.052 1.00 91.31 620 LEU A C 1
ATOM 4971 O O . LEU A 1 620 ? 16.486 1.759 -16.978 1.00 91.31 620 LEU A O 1
ATOM 4975 N N . GLN A 1 621 ? 17.159 2.664 -15.045 1.00 89.44 621 GLN A N 1
ATOM 4976 C CA . GLN A 1 621 ? 16.059 3.624 -14.972 1.00 89.44 621 GLN A CA 1
ATOM 4977 C C . GLN A 1 621 ? 16.042 4.561 -16.186 1.00 89.44 621 GLN A C 1
ATOM 4979 O O . GLN A 1 621 ? 14.976 4.782 -16.761 1.00 89.44 621 GLN A O 1
ATOM 4984 N N . LYS A 1 622 ? 17.211 5.058 -16.606 1.00 89.94 622 LYS A N 1
ATOM 4985 C CA . LYS A 1 622 ? 17.354 5.911 -17.790 1.00 89.94 622 LYS A CA 1
ATOM 4986 C C . LYS A 1 622 ? 17.003 5.181 -19.083 1.00 89.94 622 LYS A C 1
ATOM 4988 O O . LYS A 1 622 ? 16.354 5.751 -19.949 1.00 89.94 622 LYS A O 1
ATOM 4993 N N . LEU A 1 623 ? 17.389 3.913 -19.227 1.00 92.69 623 LEU A N 1
ATOM 4994 C CA . LEU A 1 623 ? 16.959 3.125 -20.379 1.00 92.69 623 LEU A CA 1
ATOM 4995 C C . LEU A 1 623 ? 15.437 2.932 -20.364 1.00 92.69 623 LEU A C 1
ATOM 4997 O O . LEU A 1 623 ? 14.758 3.212 -21.348 1.00 92.69 623 LEU A O 1
ATOM 5001 N N . MET A 1 624 ? 14.885 2.503 -19.229 1.00 92.12 624 MET A N 1
ATOM 5002 C CA . MET A 1 624 ? 13.453 2.243 -19.063 1.00 92.12 624 MET A CA 1
ATOM 5003 C C . MET A 1 624 ? 12.586 3.488 -19.285 1.00 92.12 624 MET A C 1
ATOM 5005 O O . MET A 1 624 ? 11.432 3.342 -19.690 1.00 92.12 624 MET A O 1
ATOM 5009 N N . SER A 1 625 ? 13.116 4.693 -19.045 1.00 88.94 625 SER A N 1
ATOM 5010 C CA . SER A 1 625 ? 12.406 5.953 -19.280 1.00 88.94 625 SER A CA 1
ATOM 5011 C C . SER A 1 625 ? 12.303 6.338 -20.753 1.00 88.94 625 SER A C 1
ATOM 5013 O O . SER A 1 625 ? 11.564 7.264 -21.066 1.00 88.94 625 SER A O 1
ATOM 5015 N N . VAL A 1 626 ? 12.992 5.650 -21.669 1.00 91.81 626 VAL A N 1
ATOM 5016 C CA . VAL A 1 626 ? 12.914 5.916 -23.119 1.00 91.81 626 VAL A CA 1
ATOM 5017 C C . VAL A 1 626 ? 12.350 4.746 -23.928 1.00 91.81 626 VAL A C 1
ATOM 5019 O O . VAL A 1 626 ? 12.142 4.877 -25.134 1.00 91.81 626 VAL A O 1
ATOM 5022 N N . LEU A 1 627 ? 12.102 3.596 -23.290 1.00 92.38 627 LEU A N 1
ATOM 5023 C CA . LEU A 1 627 ? 11.528 2.428 -23.957 1.00 92.38 627 LEU A CA 1
ATOM 5024 C C . LEU A 1 627 ? 10.029 2.622 -24.256 1.00 92.38 627 LEU A C 1
ATOM 5026 O O . LEU A 1 627 ? 9.291 3.132 -23.408 1.00 92.38 627 LEU A O 1
ATOM 5030 N N . PRO A 1 628 ? 9.546 2.157 -25.424 1.00 85.56 628 PRO A N 1
ATOM 5031 C CA . PRO A 1 628 ? 8.140 2.263 -25.790 1.00 85.56 628 PRO A CA 1
ATOM 5032 C C . PRO A 1 628 ? 7.263 1.371 -24.903 1.00 85.56 628 PRO A C 1
ATOM 5034 O O . PRO A 1 628 ? 7.561 0.197 -24.684 1.00 85.56 628 PRO A O 1
ATOM 5037 N N . VAL A 1 629 ? 6.144 1.921 -24.432 1.00 86.94 629 VAL A N 1
ATOM 5038 C CA . VAL A 1 629 ? 5.120 1.195 -23.670 1.00 86.94 629 VAL A CA 1
ATOM 5039 C C . VAL A 1 629 ? 3.901 1.010 -24.569 1.00 86.94 629 VAL A C 1
ATOM 5041 O O . VAL A 1 629 ? 3.399 1.978 -25.137 1.00 86.94 629 VAL A O 1
ATOM 5044 N N . ALA A 1 630 ? 3.447 -0.232 -24.736 1.00 78.50 630 ALA A N 1
ATOM 5045 C CA . ALA A 1 630 ? 2.280 -0.528 -25.560 1.00 78.50 630 ALA A CA 1
ATOM 5046 C C . ALA A 1 630 ? 0.996 0.044 -24.930 1.00 78.50 630 ALA A C 1
ATOM 5048 O O . ALA A 1 630 ? 0.859 0.102 -23.708 1.00 78.50 630 ALA A O 1
ATOM 5049 N N . SER A 1 631 ? 0.027 0.436 -25.764 1.00 67.62 631 SER A N 1
ATOM 5050 C CA . SER A 1 631 ? -1.265 0.939 -25.280 1.00 67.62 631 SER A CA 1
ATOM 5051 C C . SER A 1 631 ? -1.940 -0.077 -24.348 1.00 67.62 631 SER A C 1
ATOM 5053 O O . SER A 1 631 ? -2.004 -1.270 -24.655 1.00 67.62 631 SER A O 1
ATOM 5055 N N . GLY A 1 632 ? -2.410 0.391 -23.189 1.00 69.06 632 GLY A N 1
ATOM 5056 C CA . GLY A 1 632 ? -3.035 -0.447 -22.162 1.00 69.06 632 GLY A CA 1
ATOM 5057 C C . GLY A 1 632 ? -2.067 -1.244 -21.275 1.00 69.06 632 GLY A C 1
ATOM 5058 O O . GLY A 1 632 ? -2.536 -2.027 -20.447 1.00 69.06 632 GLY A O 1
ATOM 5059 N N . THR A 1 633 ? -0.743 -1.070 -21.400 1.00 73.50 633 THR A N 1
ATOM 5060 C CA . THR A 1 633 ? 0.239 -1.658 -20.471 1.00 73.50 633 THR A CA 1
ATOM 5061 C C . THR A 1 633 ? 0.894 -0.600 -19.584 1.00 73.50 633 THR A C 1
ATOM 5063 O O . THR A 1 633 ? 0.985 0.575 -19.926 1.00 73.50 633 THR A O 1
ATOM 5066 N N . SER A 1 634 ? 1.355 -1.018 -18.401 1.00 74.56 634 SER A N 1
ATOM 5067 C CA . SER A 1 634 ? 2.054 -0.144 -17.450 1.00 74.56 634 SER A CA 1
ATOM 5068 C C . SER A 1 634 ? 3.577 -0.182 -17.601 1.00 74.56 634 SER A C 1
ATOM 5070 O O . SER A 1 634 ? 4.278 0.549 -16.902 1.00 74.56 634 SER A O 1
ATOM 5072 N N . GLU A 1 635 ? 4.132 -1.062 -18.443 1.00 87.19 635 GLU A N 1
ATOM 5073 C CA . GLU A 1 635 ? 5.574 -1.207 -18.665 1.00 87.19 635 GLU A CA 1
ATOM 5074 C C . GLU A 1 635 ? 5.952 -1.714 -20.061 1.00 87.19 635 GLU A C 1
ATOM 5076 O O . GLU A 1 635 ? 5.093 -2.303 -20.725 1.00 87.19 635 GLU A O 1
ATOM 5081 N N . PRO A 1 636 ? 7.189 -1.429 -20.532 1.00 91.00 636 PRO A N 1
ATOM 5082 C CA . PRO A 1 636 ? 7.649 -1.922 -21.822 1.00 91.00 636 PRO A CA 1
ATOM 5083 C C . PRO A 1 636 ? 7.811 -3.443 -21.782 1.00 91.00 636 PRO A C 1
ATOM 5085 O O . PRO A 1 636 ? 8.230 -4.016 -20.774 1.00 91.00 636 PRO A O 1
ATOM 5088 N N . ASP A 1 637 ? 7.511 -4.084 -22.905 1.00 93.62 637 ASP A N 1
ATOM 5089 C CA . ASP A 1 637 ? 7.693 -5.518 -23.083 1.00 93.62 637 ASP A CA 1
ATOM 5090 C C . ASP A 1 637 ? 9.190 -5.813 -23.270 1.00 93.62 637 ASP A C 1
ATOM 5092 O O . ASP A 1 637 ? 9.795 -5.440 -24.277 1.00 93.62 637 ASP A O 1
ATOM 5096 N N . ILE A 1 638 ? 9.809 -6.446 -22.270 1.00 95.94 638 ILE A N 1
ATOM 5097 C CA . ILE A 1 638 ? 11.254 -6.697 -22.237 1.00 95.94 638 ILE A CA 1
ATOM 5098 C C . ILE A 1 638 ? 11.613 -8.073 -21.671 1.00 95.94 638 ILE A C 1
ATOM 5100 O O . ILE A 1 638 ? 10.891 -8.661 -20.859 1.00 95.94 638 ILE A O 1
ATOM 5104 N N . ASN A 1 639 ? 12.798 -8.539 -22.055 1.00 97.88 639 ASN A N 1
ATOM 5105 C CA . ASN A 1 639 ? 13.544 -9.574 -21.351 1.00 97.88 639 ASN A CA 1
ATOM 5106 C C . ASN A 1 639 ? 14.879 -9.010 -20.871 1.00 97.88 639 ASN A C 1
ATOM 5108 O O . ASN A 1 639 ? 15.518 -8.256 -21.602 1.00 97.88 639 ASN A O 1
ATOM 5112 N N . ILE A 1 640 ? 15.310 -9.405 -19.676 1.00 97.44 640 ILE A N 1
ATOM 5113 C CA . ILE A 1 640 ? 16.604 -9.004 -19.117 1.00 97.44 640 ILE A CA 1
ATOM 5114 C C . ILE A 1 640 ? 17.408 -10.252 -18.766 1.00 97.44 640 ILE A C 1
ATOM 5116 O O . ILE A 1 640 ? 16.871 -11.163 -18.141 1.00 97.44 640 ILE A O 1
ATOM 5120 N N . LEU A 1 641 ? 18.686 -10.266 -19.134 1.00 97.69 641 LEU A N 1
ATOM 5121 C CA . LEU A 1 641 ? 19.711 -11.174 -18.614 1.00 97.69 641 LEU A CA 1
ATOM 5122 C C . LEU A 1 641 ? 20.734 -10.325 -17.865 1.00 97.69 641 LEU A C 1
ATOM 5124 O O . LEU A 1 641 ? 21.174 -9.314 -18.404 1.00 97.69 641 LEU A O 1
ATOM 5128 N N . SER A 1 642 ? 21.128 -10.711 -16.657 1.00 97.00 642 SER A N 1
ATOM 5129 C CA . SER A 1 642 ? 22.111 -9.970 -15.873 1.00 97.00 642 SER A CA 1
ATOM 5130 C C . SER A 1 642 ? 23.058 -10.894 -15.119 1.00 97.00 642 SER A C 1
ATOM 5132 O O . SER A 1 642 ? 22.634 -11.895 -14.546 1.00 97.00 642 SER A O 1
ATOM 5134 N N . TRP A 1 643 ? 24.350 -10.580 -15.125 1.00 96.75 643 TRP A N 1
ATOM 5135 C CA . TRP A 1 643 ? 25.370 -11.315 -14.379 1.00 96.75 643 TRP A CA 1
ATOM 5136 C C . TRP A 1 643 ? 26.484 -10.383 -13.908 1.00 96.75 643 TRP A C 1
ATOM 5138 O O . TRP A 1 643 ? 26.712 -9.313 -14.473 1.00 96.75 643 TRP A O 1
ATOM 5148 N N . ARG A 1 644 ? 27.211 -10.818 -12.877 1.00 94.81 644 ARG A N 1
ATOM 5149 C CA . ARG A 1 644 ? 28.463 -10.187 -12.455 1.00 94.81 644 ARG A CA 1
ATOM 5150 C C . ARG A 1 644 ? 29.597 -10.665 -13.353 1.00 94.81 644 ARG A C 1
ATOM 5152 O O . ARG A 1 644 ? 29.940 -11.847 -13.346 1.00 94.81 644 ARG A O 1
ATOM 5159 N N . GLN A 1 645 ? 30.165 -9.760 -14.132 1.00 93.44 645 GLN A N 1
ATOM 5160 C CA . GLN A 1 645 ? 31.340 -10.001 -14.950 1.00 93.44 645 GLN A CA 1
ATOM 5161 C C . GLN A 1 645 ? 32.601 -9.770 -14.117 1.00 93.44 645 GLN A C 1
ATOM 5163 O O . GLN A 1 645 ? 32.774 -8.707 -13.520 1.00 93.44 645 GLN A O 1
ATOM 5168 N N . GLU A 1 646 ? 33.474 -10.778 -14.087 1.00 88.69 646 GLU A N 1
ATOM 5169 C CA . GLU A 1 646 ? 34.783 -10.663 -13.448 1.00 88.69 646 GLU A CA 1
ATOM 5170 C C . GLU A 1 646 ? 35.637 -9.649 -14.207 1.00 88.69 646 GLU A C 1
ATOM 5172 O O . GLU A 1 646 ? 35.699 -9.662 -15.446 1.00 88.69 646 GLU A O 1
ATOM 5177 N N . GLY A 1 647 ? 36.251 -8.757 -13.439 1.00 82.94 647 GLY A N 1
ATOM 5178 C CA . GLY A 1 647 ? 37.153 -7.736 -13.920 1.00 82.94 647 GLY A CA 1
ATOM 5179 C C . GLY A 1 647 ? 38.514 -8.284 -14.348 1.00 82.94 647 GLY A C 1
ATOM 5180 O O . GLY A 1 647 ? 38.792 -9.481 -14.347 1.00 82.94 647 GLY A O 1
ATOM 5181 N N . THR A 1 648 ? 39.395 -7.364 -14.715 1.00 81.00 648 THR A N 1
ATOM 5182 C CA . THR A 1 648 ? 40.813 -7.622 -14.986 1.00 81.00 648 THR A CA 1
ATOM 5183 C C . THR A 1 648 ? 41.630 -6.902 -13.910 1.00 81.00 648 THR A C 1
ATOM 5185 O O . THR A 1 648 ? 41.071 -6.080 -13.186 1.00 81.00 648 THR A O 1
ATOM 5188 N N . PRO A 1 649 ? 42.954 -7.100 -13.802 1.00 79.94 649 PRO A N 1
ATOM 5189 C CA . PRO A 1 649 ? 43.759 -6.356 -12.828 1.00 79.94 649 PRO A CA 1
ATOM 5190 C C . PRO A 1 649 ? 43.617 -4.822 -12.900 1.00 79.94 649 PRO A C 1
ATOM 5192 O O . PRO A 1 649 ? 43.875 -4.144 -11.912 1.00 79.94 649 PRO A O 1
ATOM 5195 N N . ASN A 1 650 ? 43.179 -4.280 -14.045 1.00 78.19 650 ASN A N 1
ATOM 5196 C CA . ASN A 1 650 ? 43.023 -2.843 -14.281 1.00 78.19 650 ASN A CA 1
ATOM 5197 C C . ASN A 1 650 ? 41.558 -2.366 -14.293 1.00 78.19 650 ASN A C 1
ATOM 5199 O O . ASN A 1 650 ? 41.312 -1.178 -14.489 1.00 78.19 650 ASN A O 1
ATOM 5203 N N . THR A 1 651 ? 40.582 -3.264 -14.128 1.00 79.88 651 THR A N 1
ATOM 5204 C CA . THR A 1 651 ? 39.145 -2.941 -14.179 1.00 79.88 651 THR A CA 1
ATOM 5205 C C . THR A 1 651 ? 38.398 -3.753 -13.125 1.00 79.88 651 THR A C 1
ATOM 5207 O O . THR A 1 651 ? 38.511 -4.979 -13.160 1.00 79.88 651 THR A O 1
ATOM 5210 N N . PRO A 1 652 ? 37.607 -3.138 -12.231 1.00 88.12 652 PRO A N 1
ATOM 5211 C CA . PRO A 1 652 ? 36.866 -3.886 -11.222 1.00 88.12 652 PRO A CA 1
ATOM 5212 C C . PRO A 1 652 ? 35.802 -4.796 -11.852 1.00 88.12 652 PRO A C 1
ATOM 5214 O O . PRO A 1 652 ? 35.424 -4.644 -13.020 1.00 88.12 652 PRO A O 1
ATOM 5217 N N . ASP A 1 653 ? 35.299 -5.732 -11.049 1.00 91.62 653 ASP A N 1
ATOM 5218 C CA . ASP A 1 653 ? 34.079 -6.466 -11.376 1.00 91.62 653 ASP A CA 1
ATOM 5219 C C . ASP A 1 653 ? 32.934 -5.488 -11.648 1.00 91.62 653 ASP A C 1
ATOM 5221 O O . ASP A 1 653 ? 32.820 -4.438 -11.011 1.00 91.62 653 ASP A O 1
ATOM 5225 N N . HIS A 1 654 ? 32.058 -5.849 -12.576 1.00 91.88 654 HIS A N 1
ATOM 5226 C CA . HIS A 1 654 ? 30.924 -5.015 -12.950 1.00 91.88 654 HIS A CA 1
ATOM 5227 C C . HIS A 1 654 ? 29.716 -5.879 -13.305 1.00 91.88 654 HIS A C 1
ATOM 5229 O O . HIS A 1 654 ? 29.833 -7.064 -13.610 1.00 91.88 654 HIS A O 1
ATOM 5235 N N . ILE A 1 655 ? 28.529 -5.290 -13.245 1.00 93.88 655 ILE A N 1
ATOM 5236 C CA . ILE A 1 655 ? 27.309 -5.901 -13.754 1.00 93.88 655 ILE A CA 1
ATOM 5237 C C . ILE A 1 655 ? 27.293 -5.751 -15.271 1.00 93.88 655 ILE A C 1
ATOM 5239 O O . ILE A 1 655 ? 27.547 -4.670 -15.801 1.00 93.88 655 ILE A O 1
ATOM 5243 N N . VAL A 1 656 ? 26.950 -6.835 -15.960 1.00 95.81 656 VAL A N 1
ATOM 5244 C CA . VAL A 1 656 ? 26.493 -6.805 -17.347 1.00 95.81 656 VAL A CA 1
ATOM 5245 C C . VAL A 1 656 ? 25.004 -7.103 -17.338 1.00 95.81 656 VAL A C 1
ATOM 5247 O O . VAL A 1 656 ? 24.562 -8.074 -16.723 1.00 95.81 656 VAL A O 1
ATOM 5250 N N . MET A 1 657 ? 24.220 -6.266 -18.010 1.00 97.06 657 MET A N 1
ATOM 5251 C CA . MET A 1 657 ? 22.782 -6.451 -18.152 1.00 97.06 657 MET A CA 1
ATOM 5252 C C . MET A 1 657 ? 22.367 -6.275 -19.610 1.00 97.06 657 MET A C 1
ATOM 5254 O O . MET A 1 657 ? 22.453 -5.181 -20.160 1.00 97.06 657 MET A O 1
ATOM 5258 N N . VAL A 1 658 ? 21.895 -7.349 -20.234 1.00 97.75 658 VAL A N 1
ATOM 5259 C CA . VAL A 1 658 ? 21.379 -7.344 -21.605 1.00 97.75 658 VAL A CA 1
ATOM 5260 C C . VAL A 1 658 ? 19.862 -7.203 -21.565 1.00 97.75 658 VAL A C 1
ATOM 5262 O O . VAL A 1 658 ? 19.173 -8.043 -20.989 1.00 97.75 658 VAL A O 1
ATOM 5265 N N . VAL A 1 659 ? 19.342 -6.151 -22.195 1.00 97.69 659 VAL A N 1
ATOM 5266 C CA . VAL A 1 659 ? 17.915 -5.822 -22.262 1.00 97.69 659 VAL A CA 1
ATOM 5267 C C . VAL A 1 659 ? 17.422 -5.988 -23.697 1.00 97.69 659 VAL A C 1
ATOM 5269 O O . VAL A 1 659 ? 17.722 -5.180 -24.583 1.00 97.69 659 VAL A O 1
ATOM 5272 N N . PHE A 1 660 ? 16.630 -7.032 -23.925 1.00 97.56 660 PHE A N 1
ATOM 5273 C CA . PHE A 1 660 ? 15.933 -7.260 -25.187 1.00 97.56 660 PHE A CA 1
ATOM 5274 C C . PHE A 1 660 ? 14.566 -6.589 -25.148 1.00 97.56 660 PHE A C 1
ATOM 5276 O O . PHE A 1 660 ? 13.717 -6.951 -24.333 1.00 97.56 660 PHE A O 1
ATOM 5283 N N . VAL A 1 661 ? 14.332 -5.648 -26.060 1.00 96.31 661 VAL A N 1
ATOM 5284 C CA . VAL A 1 661 ? 13.024 -5.006 -26.227 1.00 96.31 661 VAL A CA 1
ATOM 5285 C C . VAL A 1 661 ? 12.171 -5.852 -27.168 1.00 96.31 661 VAL A C 1
ATOM 5287 O O . VAL A 1 661 ? 12.577 -6.180 -28.289 1.00 96.31 661 VAL A O 1
ATOM 5290 N N . ARG A 1 662 ? 10.987 -6.235 -26.700 1.00 94.25 662 ARG A N 1
ATOM 5291 C CA . ARG A 1 662 ? 10.093 -7.179 -27.366 1.00 94.25 662 ARG A CA 1
ATOM 5292 C C . ARG A 1 662 ? 8.966 -6.439 -28.082 1.00 94.25 662 ARG A C 1
ATOM 5294 O O . ARG A 1 662 ? 8.412 -5.477 -27.567 1.00 94.25 662 ARG A O 1
ATOM 5301 N N . LYS A 1 663 ? 8.608 -6.928 -29.272 1.00 91.94 663 LYS A N 1
ATOM 5302 C CA . LYS A 1 663 ? 7.449 -6.462 -30.060 1.00 91.94 663 LYS A CA 1
ATOM 5303 C C . LYS A 1 663 ? 6.305 -7.477 -30.112 1.00 91.94 663 LYS A C 1
ATOM 5305 O O . LYS A 1 663 ? 5.171 -7.113 -30.406 1.00 91.94 663 LYS A O 1
ATOM 5310 N N . LYS A 1 664 ? 6.594 -8.758 -29.849 1.00 89.94 664 LYS A N 1
ATOM 5311 C CA . LYS A 1 664 ? 5.605 -9.846 -29.805 1.00 89.94 664 LYS A CA 1
ATOM 5312 C C . LYS A 1 664 ? 5.884 -10.809 -28.655 1.00 89.94 664 LYS A C 1
ATOM 5314 O O . LYS A 1 664 ? 7.039 -11.110 -28.343 1.00 89.94 664 LYS A O 1
ATOM 5319 N N . HIS A 1 665 ? 4.806 -11.362 -28.097 1.00 86.69 665 HIS A N 1
ATOM 5320 C CA . HIS A 1 665 ? 4.876 -12.392 -27.062 1.00 86.69 665 HIS A CA 1
ATOM 5321 C C . HIS A 1 665 ? 5.408 -13.729 -27.600 1.00 86.69 665 HIS A C 1
ATOM 5323 O O . HIS A 1 665 ? 6.380 -14.264 -27.070 1.00 86.69 665 HIS A O 1
ATOM 5329 N N . ARG A 1 666 ? 4.793 -14.242 -28.671 1.00 90.69 666 ARG A N 1
ATOM 5330 C CA . ARG A 1 666 ? 5.143 -15.507 -29.332 1.00 90.69 666 ARG A CA 1
ATOM 5331 C C . ARG A 1 666 ? 5.323 -15.281 -30.840 1.00 90.69 666 ARG A C 1
ATOM 5333 O O . ARG A 1 666 ? 4.650 -14.398 -31.380 1.00 90.69 666 ARG A O 1
ATOM 5340 N N . PRO A 1 667 ? 6.229 -16.027 -31.494 1.00 93.56 667 PRO A N 1
ATOM 5341 C CA . PRO A 1 667 ? 6.405 -15.981 -32.943 1.00 93.56 667 PRO A CA 1
ATOM 5342 C C . PRO A 1 667 ? 5.189 -16.585 -33.654 1.00 93.56 667 PRO A C 1
ATOM 5344 O O . PRO A 1 667 ? 4.444 -17.375 -33.071 1.00 93.56 667 PRO A O 1
ATOM 5347 N N . ASN A 1 668 ? 5.003 -16.259 -34.931 1.00 93.75 668 ASN A N 1
ATOM 5348 C CA . ASN A 1 668 ? 3.878 -16.757 -35.721 1.00 93.75 668 ASN A CA 1
ATOM 5349 C C . ASN A 1 668 ? 3.871 -18.295 -35.829 1.00 93.75 668 ASN A C 1
ATOM 5351 O O . ASN A 1 668 ? 2.801 -18.900 -35.811 1.00 93.75 668 ASN A O 1
ATOM 5355 N N . CYS A 1 669 ? 5.045 -18.939 -35.872 1.00 91.88 669 CYS A N 1
ATOM 5356 C CA . CYS A 1 669 ? 5.157 -20.402 -35.934 1.00 91.88 669 CYS A CA 1
ATOM 5357 C C . CYS A 1 669 ? 4.586 -21.120 -34.699 1.00 91.88 669 CYS A C 1
ATOM 5359 O O . CYS A 1 669 ? 4.231 -22.289 -34.802 1.00 91.88 669 CYS A O 1
ATOM 5361 N N . TYR A 1 670 ? 4.429 -20.433 -33.561 1.00 91.69 670 TYR A N 1
ATOM 5362 C CA . TYR A 1 670 ? 3.773 -21.002 -32.381 1.00 91.69 670 TYR A CA 1
ATOM 5363 C C . TYR A 1 670 ? 2.285 -21.283 -32.637 1.00 91.69 670 TYR A C 1
ATOM 5365 O O . TYR A 1 670 ? 1.733 -22.244 -32.109 1.00 91.69 670 TYR A O 1
ATOM 5373 N N . PHE A 1 671 ? 1.630 -20.427 -33.424 1.00 90.75 671 PHE A N 1
ATOM 5374 C CA . PHE A 1 671 ? 0.190 -20.487 -33.693 1.00 90.75 671 PHE A CA 1
ATOM 5375 C C . PHE A 1 671 ? -0.153 -21.188 -35.010 1.00 90.75 671 PHE A C 1
ATOM 5377 O O . PHE A 1 671 ? -1.327 -21.275 -35.350 1.00 90.75 671 PHE A O 1
ATOM 5384 N N . ALA A 1 672 ? 0.849 -21.636 -35.768 1.00 90.94 672 ALA A N 1
ATOM 5385 C CA . ALA A 1 672 ? 0.618 -22.385 -36.995 1.00 90.94 672 ALA A CA 1
ATOM 5386 C C . ALA A 1 672 ? 0.051 -23.782 -36.690 1.00 90.94 672 ALA A C 1
ATOM 5388 O O . ALA A 1 672 ? 0.193 -24.284 -35.574 1.00 90.94 672 ALA A O 1
ATOM 5389 N N . ASP A 1 673 ? -0.558 -24.405 -37.699 1.00 87.38 673 ASP A N 1
ATOM 5390 C CA . ASP A 1 673 ? -1.110 -25.758 -37.627 1.00 87.38 673 ASP A CA 1
ATOM 5391 C C . ASP A 1 673 ? -0.245 -26.759 -38.409 1.00 87.38 673 ASP A C 1
ATOM 5393 O O . ASP A 1 673 ? 0.443 -26.407 -39.374 1.00 87.38 673 ASP A O 1
ATOM 5397 N N . GLY A 1 674 ? -0.302 -28.030 -38.001 1.00 87.56 674 GLY A N 1
ATOM 5398 C CA . GLY A 1 674 ? 0.392 -29.131 -38.672 1.00 87.56 674 GLY A CA 1
ATOM 5399 C C . GLY A 1 674 ? 1.914 -28.964 -38.691 1.00 87.56 674 GLY A C 1
ATOM 5400 O O . GLY A 1 674 ? 2.522 -28.539 -37.710 1.00 87.56 674 GLY A O 1
ATOM 5401 N N . ASP A 1 675 ? 2.540 -29.289 -39.824 1.00 85.06 675 ASP A N 1
ATOM 5402 C CA . ASP A 1 675 ? 4.002 -29.333 -39.954 1.00 85.06 675 ASP A CA 1
ATOM 5403 C C . ASP A 1 675 ? 4.715 -27.984 -39.819 1.00 85.06 675 ASP A C 1
ATOM 5405 O O . ASP A 1 675 ? 5.916 -27.963 -39.530 1.00 85.06 675 ASP A O 1
ATOM 5409 N N . ALA A 1 676 ? 3.987 -26.881 -40.018 1.00 86.88 676 ALA A N 1
ATOM 5410 C CA . ALA A 1 676 ? 4.498 -25.519 -39.896 1.00 86.88 676 ALA A CA 1
ATOM 5411 C C . ALA A 1 676 ? 4.560 -25.027 -38.437 1.00 86.88 676 ALA A C 1
ATOM 5413 O O . ALA A 1 676 ? 5.177 -23.992 -38.167 1.00 86.88 676 ALA A O 1
ATOM 5414 N N . GLN A 1 677 ? 3.926 -25.743 -37.501 1.00 93.62 677 GLN A N 1
ATOM 5415 C CA . GLN A 1 677 ? 3.930 -25.391 -36.087 1.00 93.62 677 GLN A CA 1
ATOM 5416 C C . GLN A 1 677 ? 5.274 -25.716 -35.439 1.00 93.62 677 GLN A C 1
ATOM 5418 O O . GLN A 1 677 ? 5.698 -26.869 -35.442 1.00 93.62 677 GLN A O 1
ATOM 5423 N N . ILE A 1 678 ? 5.882 -24.721 -34.793 1.00 93.00 678 ILE A N 1
ATOM 5424 C CA . ILE A 1 678 ? 7.059 -24.897 -33.937 1.00 93.00 678 ILE A CA 1
ATOM 5425 C C . ILE A 1 678 ? 6.736 -24.328 -32.558 1.00 93.00 678 ILE A C 1
ATOM 5427 O O . ILE A 1 678 ? 6.509 -23.124 -32.408 1.00 93.00 678 ILE A O 1
ATOM 5431 N N . LEU A 1 679 ? 6.721 -25.182 -31.533 1.00 91.44 679 LEU A N 1
ATOM 5432 C CA . LEU A 1 679 ? 6.253 -24.817 -30.202 1.00 91.44 679 LEU A CA 1
ATOM 5433 C C . LEU A 1 679 ? 7.376 -24.158 -29.387 1.00 91.44 679 LEU A C 1
ATOM 5435 O O . LEU A 1 679 ? 7.936 -24.745 -28.463 1.00 91.44 679 LEU A O 1
ATOM 5439 N N . VAL A 1 680 ? 7.694 -22.909 -29.734 1.00 91.50 680 VAL A N 1
ATOM 5440 C CA . VAL A 1 680 ? 8.702 -22.078 -29.058 1.00 91.50 680 VAL A CA 1
ATOM 5441 C C . VAL A 1 680 ? 8.076 -20.768 -28.590 1.00 91.50 680 VAL A C 1
ATOM 5443 O O . VAL A 1 680 ? 7.453 -20.040 -29.360 1.00 91.50 680 VAL A O 1
ATOM 5446 N N . SER A 1 681 ? 8.260 -20.447 -27.310 1.00 91.00 681 SER A N 1
ATOM 5447 C CA . SER A 1 681 ? 7.753 -19.222 -26.684 1.00 91.00 681 SER A CA 1
ATOM 5448 C C . SER A 1 681 ? 8.921 -18.468 -26.044 1.00 91.00 681 SER A C 1
ATOM 5450 O O . SER A 1 681 ? 9.143 -18.648 -24.847 1.00 91.00 681 SER A O 1
ATOM 5452 N N . PRO A 1 682 ? 9.666 -17.644 -26.810 1.00 94.31 682 PRO A N 1
ATOM 5453 C CA . PRO A 1 682 ? 10.934 -17.086 -26.351 1.00 94.31 682 PRO A CA 1
ATOM 5454 C C . PRO A 1 682 ? 10.795 -16.284 -25.051 1.00 94.31 682 PRO A C 1
ATOM 5456 O O . PRO A 1 682 ? 10.022 -15.321 -25.000 1.00 94.31 682 PRO A O 1
ATOM 5459 N N . GLY A 1 683 ? 11.551 -16.664 -24.021 1.00 95.00 683 GLY A N 1
ATOM 5460 C CA . GLY A 1 683 ? 11.847 -15.864 -22.829 1.00 95.00 683 GLY A CA 1
ATOM 5461 C C . GLY A 1 683 ? 13.290 -15.350 -22.853 1.00 95.00 683 GLY A C 1
ATOM 5462 O O . GLY A 1 683 ? 13.970 -15.429 -23.870 1.00 95.00 683 GLY A O 1
ATOM 5463 N N . ALA A 1 684 ? 13.791 -14.826 -21.734 1.00 97.00 684 ALA A N 1
ATOM 5464 C CA . ALA A 1 684 ? 15.122 -14.224 -21.646 1.00 97.00 684 ALA A CA 1
ATOM 5465 C C . ALA A 1 684 ? 16.249 -15.197 -22.016 1.00 97.00 684 ALA A C 1
ATOM 5467 O O . ALA A 1 684 ? 17.179 -14.806 -22.713 1.00 97.00 684 ALA A O 1
ATOM 5468 N N . VAL A 1 685 ? 16.142 -16.463 -21.603 1.00 97.06 685 VAL A N 1
ATOM 5469 C CA . VAL A 1 685 ? 17.125 -17.509 -21.927 1.00 97.06 685 VAL A CA 1
ATOM 5470 C C . VAL A 1 685 ? 17.147 -17.808 -23.432 1.00 97.06 685 VAL A C 1
ATOM 5472 O O . VAL A 1 685 ? 18.227 -17.865 -24.020 1.00 97.06 685 VAL A O 1
ATOM 5475 N N . ASP A 1 686 ? 15.976 -17.891 -24.074 1.00 97.12 686 ASP A N 1
ATOM 5476 C CA . ASP A 1 686 ? 15.867 -18.060 -25.528 1.00 97.12 686 ASP A CA 1
ATOM 5477 C C . ASP A 1 686 ? 16.423 -16.844 -26.278 1.00 97.12 686 ASP A C 1
ATOM 5479 O O . ASP A 1 686 ? 17.179 -17.001 -27.236 1.00 97.12 686 ASP A O 1
ATOM 5483 N N . MET A 1 687 ? 16.109 -15.627 -25.812 1.00 97.69 687 MET A N 1
ATOM 5484 C CA . MET A 1 687 ? 16.667 -14.388 -26.368 1.00 97.69 687 MET A CA 1
ATOM 5485 C C . MET A 1 687 ? 18.194 -14.333 -26.216 1.00 97.69 687 MET A C 1
ATOM 5487 O O . MET A 1 687 ? 18.875 -13.823 -27.103 1.00 97.69 687 MET A O 1
ATOM 5491 N N . GLY A 1 688 ? 18.740 -14.905 -25.138 1.00 96.75 688 GLY A N 1
ATOM 5492 C CA . GLY A 1 688 ? 20.179 -15.078 -24.915 1.00 96.75 688 GLY A CA 1
ATOM 5493 C C . GLY A 1 688 ? 20.834 -16.189 -25.741 1.00 96.75 688 GLY A C 1
ATOM 5494 O O . GLY A 1 688 ? 22.049 -16.371 -25.671 1.00 96.75 688 GLY A O 1
ATOM 5495 N N . GLY A 1 689 ? 20.047 -16.915 -26.535 1.00 96.81 689 GLY A N 1
ATOM 5496 C CA . GLY A 1 689 ? 20.527 -17.838 -27.555 1.00 96.81 689 GLY A CA 1
ATOM 5497 C C . GLY A 1 689 ? 20.377 -19.313 -27.204 1.00 96.81 689 GLY A C 1
ATOM 5498 O O . GLY A 1 689 ? 20.774 -20.146 -28.009 1.00 96.81 689 GLY A O 1
ATOM 5499 N N . LEU A 1 690 ? 19.802 -19.658 -26.047 1.00 97.31 690 LEU A N 1
ATOM 5500 C CA . LEU A 1 690 ? 19.483 -21.040 -25.682 1.00 97.31 690 LEU A CA 1
ATOM 5501 C C . LEU A 1 690 ? 17.977 -21.283 -25.856 1.00 97.31 690 LEU A C 1
ATOM 5503 O O . LEU A 1 690 ? 17.191 -21.062 -24.938 1.00 97.31 690 LEU A O 1
ATOM 5507 N N . ILE A 1 691 ? 17.579 -21.712 -27.051 1.00 97.12 691 ILE A N 1
ATOM 5508 C CA . ILE A 1 691 ? 16.178 -21.916 -27.435 1.00 97.12 691 ILE A CA 1
ATOM 5509 C C . ILE A 1 691 ? 15.672 -23.245 -26.880 1.00 97.12 691 ILE A C 1
ATOM 5511 O O . ILE A 1 691 ? 16.235 -24.299 -27.177 1.00 97.12 691 ILE A O 1
ATOM 5515 N N . ILE A 1 692 ? 14.584 -23.217 -26.113 1.00 95.12 692 ILE A N 1
ATOM 5516 C CA . ILE A 1 692 ? 14.033 -24.413 -25.469 1.00 95.12 692 ILE A CA 1
ATOM 5517 C C . ILE A 1 692 ? 12.845 -24.960 -26.268 1.00 95.12 692 ILE A C 1
ATOM 5519 O O . ILE A 1 692 ? 11.823 -24.295 -26.438 1.00 95.12 692 ILE A O 1
ATOM 5523 N N . THR A 1 693 ? 12.954 -26.213 -26.709 1.00 95.19 693 THR A N 1
ATOM 5524 C CA . THR A 1 693 ? 11.917 -26.934 -27.464 1.00 95.19 693 THR A CA 1
ATOM 5525 C C . THR A 1 693 ? 11.384 -28.118 -26.649 1.00 95.19 693 THR A C 1
ATOM 5527 O O . THR A 1 693 ? 12.174 -28.938 -26.174 1.00 95.19 693 THR A O 1
ATOM 5530 N N . PRO A 1 694 ? 10.058 -28.240 -26.446 1.00 93.06 694 PRO A N 1
ATOM 5531 C CA . PRO A 1 694 ? 9.483 -29.350 -25.689 1.00 93.06 694 PRO A CA 1
ATOM 5532 C C . PRO A 1 694 ? 9.197 -30.591 -26.548 1.00 93.06 694 PRO A C 1
ATOM 5534 O O . PRO A 1 694 ? 8.972 -31.665 -25.997 1.00 93.06 694 PRO A O 1
ATOM 5537 N N . ARG A 1 695 ? 9.183 -30.461 -27.882 1.00 93.56 695 ARG A N 1
ATOM 5538 C CA . ARG A 1 695 ? 8.940 -31.559 -28.828 1.00 93.56 695 ARG A CA 1
ATOM 5539 C C . ARG A 1 695 ? 10.222 -31.900 -29.578 1.00 93.56 695 ARG A C 1
ATOM 5541 O O . ARG A 1 695 ? 10.936 -31.000 -30.012 1.00 93.56 695 ARG A O 1
ATOM 5548 N N . GLU A 1 696 ? 10.492 -33.191 -29.749 1.00 94.06 696 GLU A N 1
ATOM 5549 C CA . GLU A 1 696 ? 11.701 -33.651 -30.443 1.00 94.06 696 GLU A CA 1
ATOM 5550 C C . GLU A 1 696 ? 11.664 -33.265 -31.930 1.00 94.06 696 GLU A C 1
ATOM 5552 O O . GLU A 1 696 ? 12.665 -32.823 -32.479 1.00 94.06 696 GLU A O 1
ATOM 5557 N N . GLU A 1 697 ? 10.487 -33.304 -32.561 1.00 94.12 697 GLU A N 1
ATOM 5558 C CA . GLU A 1 697 ? 10.297 -32.833 -33.941 1.00 94.12 697 GLU A CA 1
ATOM 5559 C C . GLU A 1 697 ? 10.703 -31.362 -34.138 1.00 94.12 697 GLU A C 1
ATOM 5561 O O . GLU A 1 697 ? 11.340 -31.033 -35.137 1.00 94.12 697 GLU A O 1
ATOM 5566 N N . ASP A 1 698 ? 10.392 -30.483 -33.178 1.00 94.88 698 ASP A N 1
ATOM 5567 C CA . ASP A 1 698 ? 10.760 -29.064 -33.232 1.00 94.88 698 ASP A CA 1
ATOM 5568 C C . ASP A 1 698 ? 12.269 -28.892 -33.076 1.00 94.88 698 ASP A C 1
ATOM 5570 O O . ASP A 1 698 ? 12.877 -28.079 -33.774 1.00 94.88 698 ASP A O 1
ATOM 5574 N N . PHE A 1 699 ? 12.870 -29.673 -32.172 1.00 96.12 699 PHE A N 1
ATOM 5575 C CA . PHE A 1 699 ? 14.313 -29.717 -31.983 1.00 96.12 699 PHE A CA 1
ATOM 5576 C C . PHE A 1 699 ? 15.013 -30.120 -33.277 1.00 96.12 699 PHE A C 1
ATOM 5578 O O . PHE A 1 699 ? 15.918 -29.412 -33.709 1.00 96.12 699 PHE A O 1
ATOM 5585 N N . GLU A 1 700 ? 14.583 -31.198 -33.933 1.00 95.25 700 GLU A N 1
ATOM 5586 C CA . GLU A 1 700 ? 15.189 -31.681 -35.177 1.00 95.25 700 GLU A CA 1
ATOM 5587 C C . GLU A 1 700 ? 14.990 -30.687 -36.331 1.00 95.25 700 GLU A C 1
ATOM 5589 O O . GLU A 1 700 ? 15.965 -30.312 -36.989 1.00 95.25 700 GLU A O 1
ATOM 5594 N N . LYS A 1 701 ? 13.768 -30.158 -36.506 1.00 94.00 701 LYS A N 1
ATOM 5595 C CA . LYS A 1 701 ? 13.435 -29.151 -37.533 1.00 94.00 701 LYS A CA 1
ATOM 5596 C C . LYS A 1 701 ? 14.215 -27.838 -37.366 1.00 94.00 701 LYS A C 1
ATOM 5598 O O . LYS A 1 701 ? 14.417 -27.125 -38.349 1.00 94.00 701 LYS A O 1
ATOM 5603 N N . MET A 1 702 ? 14.650 -27.486 -36.152 1.00 95.88 702 MET A N 1
ATOM 5604 C CA . MET A 1 702 ? 15.296 -26.198 -35.884 1.00 95.88 702 MET A CA 1
ATOM 5605 C C . MET A 1 702 ? 16.638 -26.058 -36.620 1.00 95.88 702 MET A C 1
ATOM 5607 O O . MET A 1 702 ? 17.571 -26.833 -36.405 1.00 95.88 702 MET A O 1
ATOM 5611 N N . THR A 1 703 ? 16.759 -25.014 -37.439 1.00 95.69 703 THR A N 1
ATOM 5612 C CA . THR A 1 703 ? 18.002 -24.611 -38.118 1.00 95.69 703 THR A CA 1
ATOM 5613 C C . THR A 1 703 ? 18.421 -23.209 -37.678 1.00 95.69 703 THR A C 1
ATOM 5615 O O . THR A 1 703 ? 17.603 -22.457 -37.145 1.00 95.69 703 THR A O 1
ATOM 5618 N N . ALA A 1 704 ? 19.673 -22.814 -37.944 1.00 94.75 704 ALA A N 1
ATOM 5619 C CA . ALA A 1 704 ? 20.168 -21.464 -37.645 1.00 94.75 704 ALA A CA 1
ATOM 5620 C C . ALA A 1 704 ? 19.282 -20.366 -38.265 1.00 94.75 704 ALA A C 1
ATOM 5622 O O . ALA A 1 704 ? 19.007 -19.347 -37.629 1.00 94.75 704 ALA A O 1
ATOM 5623 N N . HIS A 1 705 ? 18.774 -20.604 -39.479 1.00 94.44 705 HIS A N 1
ATOM 5624 C CA . HIS A 1 705 ? 17.872 -19.686 -40.169 1.00 94.44 705 HIS A CA 1
ATOM 5625 C C . HIS A 1 705 ? 16.514 -19.558 -39.458 1.00 94.44 705 HIS A C 1
ATOM 5627 O O . HIS A 1 705 ? 16.068 -18.444 -39.187 1.00 94.44 705 HIS A O 1
ATOM 5633 N N . ILE A 1 706 ? 15.880 -20.683 -39.103 1.00 95.31 706 ILE A N 1
ATOM 5634 C CA . ILE A 1 706 ? 14.582 -20.693 -38.406 1.00 95.31 706 ILE A CA 1
ATOM 5635 C C . ILE A 1 706 ? 14.707 -20.024 -37.032 1.00 95.31 706 ILE A C 1
ATOM 5637 O O . ILE A 1 706 ? 13.926 -19.130 -36.712 1.00 95.31 706 ILE A O 1
ATOM 5641 N N . ALA A 1 707 ? 15.723 -20.401 -36.254 1.00 96.00 707 ALA A N 1
ATOM 5642 C CA . ALA A 1 707 ? 15.997 -19.839 -34.935 1.00 96.00 707 ALA A CA 1
ATOM 5643 C C . ALA A 1 707 ? 16.215 -18.316 -34.986 1.00 96.00 707 ALA A C 1
ATOM 5645 O O . ALA A 1 707 ? 15.603 -17.564 -34.226 1.00 96.00 707 ALA A O 1
ATOM 5646 N N . THR A 1 708 ? 17.026 -17.847 -35.940 1.00 95.62 708 THR A N 1
ATOM 5647 C CA . THR A 1 708 ? 17.279 -16.414 -36.155 1.00 95.62 708 THR A CA 1
ATOM 5648 C C . THR A 1 708 ? 15.994 -15.664 -36.501 1.00 95.62 708 THR A C 1
ATOM 5650 O O . THR A 1 708 ? 15.744 -14.584 -35.960 1.00 95.62 708 THR A O 1
ATOM 5653 N N . ASN A 1 709 ? 15.156 -16.232 -37.373 1.00 94.88 709 ASN A N 1
ATOM 5654 C CA . ASN A 1 709 ? 13.887 -15.617 -37.750 1.00 94.88 709 ASN A CA 1
ATOM 5655 C C . ASN A 1 709 ? 12.928 -15.534 -36.559 1.00 94.88 709 ASN A C 1
ATOM 5657 O O . ASN A 1 709 ? 12.352 -14.471 -36.352 1.00 94.88 709 ASN A O 1
ATOM 5661 N N . ILE A 1 710 ? 12.818 -16.586 -35.738 1.00 95.56 710 ILE A N 1
ATOM 5662 C CA . ILE A 1 710 ? 11.990 -16.585 -34.521 1.00 95.56 710 ILE A CA 1
ATOM 5663 C C . ILE A 1 710 ? 12.391 -15.435 -33.587 1.00 95.56 710 ILE A C 1
ATOM 5665 O O . ILE A 1 710 ? 11.535 -14.650 -33.174 1.00 95.56 710 ILE A O 1
ATOM 5669 N N . LEU A 1 711 ? 13.686 -15.291 -33.285 1.00 96.31 711 LEU A N 1
ATOM 5670 C CA . LEU A 1 711 ? 14.174 -14.258 -32.364 1.00 96.31 711 LEU A CA 1
ATOM 5671 C C . LEU A 1 711 ? 13.992 -12.839 -32.935 1.00 96.31 711 LEU A C 1
ATOM 5673 O O . LEU A 1 711 ? 13.543 -11.934 -32.227 1.00 96.31 711 LEU A O 1
ATOM 5677 N N . ARG A 1 712 ? 14.243 -12.638 -34.236 1.00 95.19 712 ARG A N 1
ATOM 5678 C CA . ARG A 1 712 ? 13.988 -11.357 -34.931 1.00 95.19 712 ARG A CA 1
ATOM 5679 C C . ARG A 1 712 ? 12.503 -11.014 -35.042 1.00 95.19 712 ARG A C 1
ATOM 5681 O O . ARG A 1 712 ? 12.138 -9.838 -35.089 1.00 95.19 712 ARG A O 1
ATOM 5688 N N . GLU A 1 713 ? 11.632 -12.016 -35.114 1.00 95.12 713 GLU A N 1
ATOM 5689 C CA . GLU A 1 713 ? 10.187 -11.813 -35.194 1.00 95.12 713 GLU A CA 1
ATOM 5690 C C . GLU A 1 713 ? 9.601 -11.314 -33.870 1.00 95.12 713 GLU A C 1
ATOM 5692 O O . GLU A 1 713 ? 8.605 -10.590 -33.872 1.00 95.12 713 GLU A O 1
ATOM 5697 N N . VAL A 1 714 ? 10.215 -11.660 -32.738 1.00 95.19 714 VAL A N 1
ATOM 5698 C CA . VAL A 1 714 ? 9.725 -11.252 -31.416 1.00 95.19 714 VAL A CA 1
ATOM 5699 C C . VAL A 1 714 ? 10.430 -10.026 -30.836 1.00 95.19 714 VAL A C 1
ATOM 5701 O O . VAL A 1 714 ? 9.866 -9.387 -29.944 1.00 95.19 714 VAL A O 1
ATOM 5704 N N . ALA A 1 715 ? 11.609 -9.666 -31.348 1.00 94.94 715 ALA A N 1
ATOM 5705 C CA . ALA A 1 715 ? 12.367 -8.472 -30.971 1.00 94.94 715 ALA A CA 1
ATOM 5706 C C . ALA A 1 715 ? 12.118 -7.281 -31.912 1.00 94.94 715 ALA A C 1
ATOM 5708 O O . ALA A 1 715 ? 11.720 -7.445 -33.070 1.00 94.94 715 ALA A O 1
ATOM 5709 N N . ILE A 1 716 ? 12.379 -6.068 -31.426 1.00 93.88 716 ILE A N 1
ATOM 5710 C CA . ILE A 1 716 ? 12.388 -4.864 -32.271 1.00 93.88 716 ILE A CA 1
ATOM 5711 C C . ILE A 1 716 ? 13.489 -4.931 -33.346 1.00 93.88 716 ILE A C 1
ATOM 5713 O O . ILE A 1 716 ? 14.449 -5.695 -33.247 1.00 93.88 716 ILE A O 1
ATOM 5717 N N . SER A 1 717 ? 13.344 -4.141 -34.403 1.00 92.69 717 SER A N 1
ATOM 5718 C CA . SER A 1 717 ? 14.307 -4.036 -35.501 1.00 92.69 717 SER A CA 1
ATOM 5719 C C . SER A 1 717 ? 15.498 -3.126 -35.168 1.00 92.69 717 SER A C 1
ATOM 5721 O O . SER A 1 717 ? 15.460 -2.307 -34.248 1.00 92.69 717 SER A O 1
ATOM 5723 N N . ASN A 1 718 ? 16.556 -3.211 -35.985 1.00 88.75 718 ASN A N 1
ATOM 5724 C CA . ASN A 1 718 ? 17.718 -2.322 -35.878 1.00 88.75 718 ASN A CA 1
ATOM 5725 C C . ASN A 1 718 ? 17.350 -0.840 -36.066 1.00 88.75 718 ASN A C 1
ATOM 5727 O O . ASN A 1 718 ? 17.969 0.028 -35.460 1.00 88.75 718 ASN A O 1
ATOM 5731 N N . SER A 1 719 ? 16.351 -0.522 -36.893 1.00 88.62 719 SER A N 1
ATOM 5732 C CA . SER A 1 719 ? 15.910 0.868 -37.063 1.00 88.62 719 SER A CA 1
ATOM 5733 C C . SER A 1 719 ? 15.243 1.395 -35.791 1.00 88.62 719 SER A C 1
ATOM 5735 O O . SER A 1 719 ? 15.525 2.511 -35.357 1.00 88.62 719 SER A O 1
ATOM 5737 N N . GLU A 1 720 ? 14.383 0.586 -35.171 1.00 91.44 720 GLU A N 1
ATOM 5738 C CA . GLU A 1 720 ? 13.662 0.954 -33.950 1.00 91.44 720 GLU A CA 1
ATOM 5739 C C . GLU A 1 720 ? 14.616 1.142 -32.768 1.00 91.44 720 GLU A C 1
ATOM 5741 O O . GLU A 1 720 ? 14.541 2.169 -32.093 1.00 91.44 720 GLU A O 1
ATOM 5746 N N . ILE A 1 721 ? 15.568 0.222 -32.553 1.00 92.94 721 ILE A N 1
ATOM 5747 C CA . ILE A 1 721 ? 16.509 0.348 -31.428 1.00 92.94 721 ILE A CA 1
ATOM 5748 C C . ILE A 1 721 ? 17.405 1.586 -31.564 1.00 92.94 721 ILE A C 1
ATOM 5750 O O . ILE A 1 721 ? 17.664 2.271 -30.578 1.00 92.94 721 ILE A O 1
ATOM 5754 N N . ASN A 1 722 ? 17.839 1.917 -32.785 1.00 90.69 722 ASN A N 1
ATOM 5755 C CA . ASN A 1 722 ? 18.657 3.102 -33.038 1.00 90.69 722 ASN A CA 1
ATOM 5756 C C . ASN A 1 722 ? 17.865 4.394 -32.806 1.00 90.69 722 ASN A C 1
ATOM 5758 O O . ASN A 1 722 ? 18.425 5.382 -32.333 1.00 90.69 722 ASN A O 1
ATOM 5762 N N . ASN A 1 723 ? 16.563 4.401 -33.107 1.00 88.75 723 ASN A N 1
ATOM 5763 C CA . ASN A 1 723 ? 15.697 5.533 -32.788 1.00 88.75 723 ASN A CA 1
ATOM 5764 C C . ASN A 1 723 ? 15.537 5.706 -31.274 1.00 88.75 723 ASN A C 1
ATOM 5766 O O . ASN A 1 723 ? 15.651 6.828 -30.793 1.00 88.75 723 ASN A O 1
ATOM 5770 N N . ILE A 1 724 ? 15.365 4.611 -30.526 1.00 90.88 724 ILE A N 1
ATOM 5771 C CA . ILE A 1 724 ? 15.323 4.640 -29.056 1.00 90.88 724 ILE A CA 1
ATOM 5772 C C . ILE A 1 724 ? 16.661 5.132 -28.486 1.00 90.88 724 ILE A C 1
ATOM 5774 O O . ILE A 1 724 ? 16.672 5.997 -27.616 1.00 90.88 724 ILE A O 1
ATOM 5778 N N . ALA A 1 725 ? 17.794 4.653 -29.008 1.00 90.50 725 ALA A N 1
ATOM 5779 C CA . ALA A 1 725 ? 19.120 5.069 -28.551 1.00 90.50 725 ALA A CA 1
ATOM 5780 C C . ALA A 1 725 ? 19.333 6.588 -28.675 1.00 90.50 725 ALA A C 1
ATOM 5782 O O . ALA A 1 725 ? 19.863 7.210 -27.761 1.00 90.50 725 ALA A O 1
ATOM 5783 N N . LYS A 1 726 ? 18.845 7.214 -29.756 1.00 88.81 726 LYS A N 1
ATOM 5784 C CA . LYS A 1 726 ? 18.903 8.679 -29.927 1.00 88.81 726 LYS A CA 1
ATOM 5785 C C . LYS A 1 726 ? 18.129 9.438 -28.845 1.00 88.81 726 LYS A C 1
ATOM 5787 O O . LYS A 1 726 ? 18.489 10.569 -28.526 1.00 88.81 726 LYS A O 1
ATOM 5792 N N . LEU A 1 727 ? 17.075 8.843 -28.282 1.00 87.69 727 LEU A N 1
ATOM 5793 C CA . LEU A 1 727 ? 16.282 9.478 -27.231 1.00 87.69 727 LEU A CA 1
ATOM 5794 C C . LEU A 1 727 ? 17.055 9.594 -25.912 1.00 87.69 727 LEU A C 1
ATOM 5796 O O . LEU A 1 727 ? 16.767 10.517 -25.159 1.00 87.69 727 LEU A O 1
ATOM 5800 N N . LEU A 1 728 ? 18.076 8.762 -25.666 1.00 85.75 728 LEU A N 1
ATOM 5801 C CA . LEU A 1 728 ? 18.878 8.799 -24.431 1.00 85.75 728 LEU A CA 1
ATOM 5802 C C . LEU A 1 728 ? 19.589 10.146 -24.192 1.00 85.75 728 LEU A C 1
ATOM 5804 O O . LEU A 1 728 ? 19.862 10.486 -23.042 1.00 85.75 728 LEU A O 1
ATOM 5808 N N . HIS A 1 729 ? 19.843 10.920 -25.255 1.00 81.62 729 HIS A N 1
ATOM 5809 C CA . HIS A 1 729 ? 20.541 12.218 -25.211 1.00 81.62 729 HIS A CA 1
ATOM 5810 C C . HIS A 1 729 ? 19.615 13.434 -25.173 1.00 81.62 729 HIS A C 1
ATOM 5812 O O . HIS A 1 729 ? 20.047 14.564 -24.917 1.00 81.62 729 HIS A O 1
ATOM 5818 N N . ASN A 1 730 ? 18.334 13.240 -25.479 1.00 63.28 730 ASN A N 1
ATOM 5819 C CA . ASN A 1 730 ? 17.386 14.337 -25.496 1.00 63.28 730 ASN A CA 1
ATOM 5820 C C . ASN A 1 730 ? 17.008 14.686 -24.056 1.00 63.28 730 ASN A C 1
ATOM 5822 O O . ASN A 1 730 ? 16.390 13.878 -23.368 1.00 63.28 730 ASN A O 1
ATOM 5826 N N . LYS A 1 731 ? 17.240 15.942 -23.639 1.00 47.22 731 LYS A N 1
ATOM 5827 C CA . LYS A 1 731 ? 16.679 16.492 -22.382 1.00 47.22 731 LYS A CA 1
ATOM 5828 C C . LYS A 1 731 ? 15.150 16.318 -22.290 1.00 47.22 731 LYS A C 1
ATOM 5830 O O . LYS A 1 731 ? 14.597 16.343 -21.200 1.00 47.22 731 LYS A O 1
ATOM 5835 N N . ARG A 1 732 ? 14.46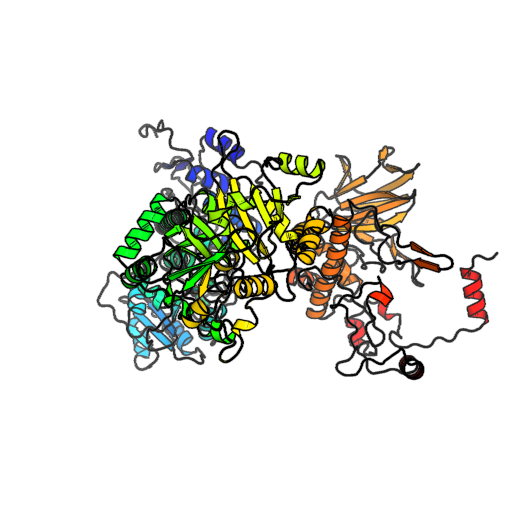8 16.115 -23.429 1.00 39.75 732 ARG A N 1
ATOM 5836 C CA . ARG A 1 732 ? 13.027 15.813 -23.511 1.00 39.75 732 ARG A CA 1
ATOM 5837 C C . ARG A 1 732 ? 12.652 14.370 -23.141 1.00 39.75 732 ARG A C 1
ATOM 5839 O O . ARG A 1 732 ? 11.489 14.136 -22.831 1.00 39.75 732 ARG A O 1
ATOM 5846 N N . ALA A 1 733 ? 13.582 13.413 -23.169 1.00 36.12 733 ALA A N 1
ATOM 5847 C CA . ALA A 1 733 ? 13.282 12.007 -22.890 1.00 36.12 733 ALA A CA 1
ATOM 5848 C C . ALA A 1 733 ? 13.362 11.653 -21.395 1.00 36.12 733 ALA A C 1
ATOM 5850 O O . ALA A 1 733 ? 12.661 10.747 -20.956 1.00 36.12 733 ALA A O 1
ATOM 5851 N N . ASP A 1 734 ? 14.069 12.454 -20.588 1.00 37.78 734 ASP A N 1
ATOM 5852 C CA . ASP A 1 734 ? 13.978 12.383 -19.119 1.00 37.78 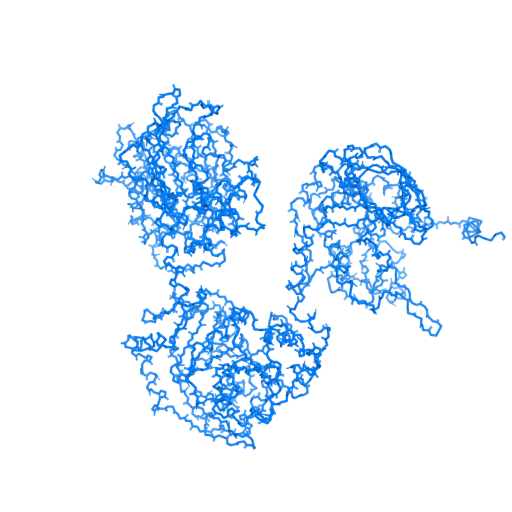734 ASP A CA 1
ATOM 5853 C C . ASP A 1 734 ? 12.622 12.899 -18.576 1.00 37.78 734 ASP A C 1
ATOM 5855 O O . ASP A 1 734 ? 12.370 12.822 -17.376 1.00 37.78 734 ASP A O 1
ATOM 5859 N N . HIS A 1 735 ? 11.704 13.352 -19.446 1.00 37.62 735 HIS A N 1
ATOM 5860 C CA . HIS A 1 735 ? 10.385 13.856 -19.045 1.00 37.62 735 HIS A CA 1
ATOM 5861 C C . HIS A 1 735 ? 9.161 13.259 -19.765 1.00 37.62 735 HIS A C 1
ATOM 5863 O O . HIS A 1 735 ? 8.048 13.647 -19.416 1.00 37.62 735 HIS A O 1
ATOM 5869 N N . LYS A 1 736 ? 9.292 12.307 -20.709 1.00 34.94 736 LYS A N 1
ATOM 5870 C CA . LYS A 1 736 ? 8.112 11.805 -21.462 1.00 34.94 736 LYS A CA 1
ATOM 5871 C C . LYS A 1 736 ? 7.848 10.296 -21.527 1.00 34.94 736 LYS A C 1
ATOM 5873 O O . LYS A 1 736 ? 6.769 9.935 -21.983 1.00 34.94 736 LYS A O 1
ATOM 5878 N N . SER A 1 737 ? 8.674 9.418 -20.957 1.00 38.19 737 SER A N 1
ATOM 5879 C CA . SER A 1 737 ? 8.199 8.058 -20.632 1.00 38.19 737 SER A CA 1
ATOM 5880 C C . SER A 1 737 ? 8.580 7.655 -19.210 1.00 38.19 737 SER A C 1
ATOM 5882 O O . SER A 1 737 ? 9.736 7.631 -18.816 1.00 38.19 737 SER A O 1
ATOM 5884 N N . LYS A 1 738 ? 7.549 7.400 -18.398 1.00 37.47 738 LYS A N 1
ATOM 5885 C CA . LYS A 1 738 ? 7.584 6.932 -16.998 1.00 37.47 738 LYS A CA 1
ATOM 5886 C C . LYS A 1 738 ? 8.212 7.821 -15.923 1.00 37.47 738 LYS A C 1
ATOM 5888 O O . LYS A 1 738 ? 8.086 7.482 -14.753 1.00 37.47 738 LYS A O 1
ATOM 5893 N N . GLY A 1 739 ? 8.776 8.973 -16.274 1.00 35.91 739 GLY A N 1
ATOM 5894 C CA . GLY A 1 739 ? 9.000 10.058 -15.314 1.00 35.91 739 GLY A CA 1
ATOM 5895 C C . GLY A 1 739 ? 7.727 10.861 -15.022 1.00 35.91 739 GLY A C 1
ATOM 5896 O O . GLY A 1 739 ? 7.562 11.305 -13.895 1.00 35.91 739 GLY A O 1
ATOM 5897 N N . CYS A 1 740 ? 6.803 11.011 -15.986 1.00 36.56 740 CYS A N 1
ATOM 5898 C CA . CYS A 1 740 ? 5.654 11.912 -15.810 1.00 36.56 740 CYS A CA 1
ATOM 5899 C C . CYS A 1 740 ? 4.687 11.396 -14.747 1.00 36.56 740 CYS A C 1
ATOM 5901 O O . CYS A 1 740 ? 4.475 12.105 -13.791 1.00 36.56 740 CYS A O 1
ATOM 5903 N N . MET A 1 741 ? 4.217 10.144 -14.760 1.00 39.03 741 MET A N 1
ATOM 5904 C CA . MET A 1 741 ? 3.259 9.728 -13.720 1.00 39.03 741 MET A CA 1
ATOM 5905 C C . MET A 1 741 ? 3.831 9.790 -12.295 1.00 39.03 741 MET A C 1
ATOM 5907 O O . MET A 1 741 ? 3.122 10.196 -11.384 1.00 39.03 741 MET A O 1
ATOM 5911 N N . THR A 1 742 ? 5.102 9.437 -12.067 1.00 41.56 742 THR A N 1
ATOM 5912 C CA . THR A 1 742 ? 5.700 9.502 -10.720 1.00 41.56 742 THR A CA 1
ATOM 5913 C C . THR A 1 742 ? 6.151 10.905 -10.331 1.00 41.56 742 THR A C 1
ATOM 5915 O O . THR A 1 742 ? 6.007 11.252 -9.164 1.00 41.56 742 THR A O 1
ATOM 5918 N N . ASN A 1 743 ? 6.656 11.722 -11.264 1.00 45.47 743 ASN A N 1
ATOM 5919 C CA . ASN A 1 743 ? 7.012 13.116 -10.983 1.00 45.47 743 ASN A CA 1
ATOM 5920 C C . ASN A 1 743 ? 5.787 14.016 -10.929 1.00 45.47 743 ASN A C 1
ATOM 5922 O O . ASN A 1 743 ? 5.790 14.918 -10.120 1.00 45.47 743 ASN A O 1
ATOM 5926 N N . GLU A 1 744 ? 4.748 13.761 -11.714 1.00 47.62 744 GLU A N 1
ATOM 5927 C CA . GLU A 1 744 ? 3.463 14.458 -11.689 1.00 47.62 744 GLU A CA 1
ATOM 5928 C C . GLU A 1 744 ? 2.674 14.027 -10.460 1.00 47.62 744 GLU A C 1
ATOM 5930 O O . GLU A 1 744 ? 2.234 14.891 -9.735 1.00 47.62 744 GLU A O 1
ATOM 5935 N N . THR A 1 745 ? 2.619 12.741 -10.087 1.00 55.03 745 THR A N 1
ATOM 5936 C CA . THR A 1 745 ? 2.020 12.337 -8.795 1.00 55.03 745 THR A CA 1
ATOM 5937 C C . THR A 1 745 ? 2.814 12.888 -7.605 1.00 55.03 745 THR A C 1
ATOM 5939 O O . THR A 1 745 ? 2.227 13.287 -6.604 1.00 55.03 745 THR A O 1
ATOM 5942 N N . LYS A 1 746 ? 4.153 12.936 -7.676 1.00 57.78 746 LYS A N 1
ATOM 5943 C CA . LYS A 1 746 ? 4.993 13.546 -6.629 1.00 57.78 746 LYS A CA 1
ATOM 5944 C C . LYS A 1 746 ? 4.879 15.075 -6.623 1.00 57.78 746 LYS A C 1
ATOM 5946 O O . LYS A 1 746 ? 4.859 15.654 -5.543 1.00 57.78 746 LYS A O 1
ATOM 5951 N N . ALA A 1 747 ? 4.756 15.711 -7.786 1.00 60.88 747 ALA A N 1
ATOM 5952 C CA . ALA A 1 747 ? 4.534 17.144 -7.938 1.00 60.88 747 ALA A CA 1
ATOM 5953 C C . ALA A 1 747 ? 3.127 17.518 -7.469 1.00 60.88 747 ALA A C 1
ATOM 5955 O O . ALA A 1 747 ? 3.018 18.395 -6.633 1.00 60.88 747 ALA A O 1
ATOM 5956 N N . LEU A 1 748 ? 2.082 16.788 -7.853 1.00 66.75 748 LEU A N 1
ATOM 5957 C CA . LEU A 1 748 ? 0.711 16.879 -7.337 1.00 66.75 748 LEU A CA 1
ATOM 5958 C C . LEU A 1 748 ? 0.674 16.718 -5.815 1.00 66.75 748 LEU A C 1
ATOM 5960 O O . LEU A 1 748 ? 0.099 17.550 -5.119 1.00 66.75 748 LEU A O 1
ATOM 5964 N N . LYS A 1 749 ? 1.363 15.705 -5.268 1.00 68.31 749 LYS A N 1
ATOM 5965 C CA . LYS A 1 749 ? 1.528 15.557 -3.811 1.00 68.31 749 LYS A CA 1
ATOM 5966 C C . LYS A 1 749 ? 2.277 16.736 -3.185 1.00 68.31 749 LYS A C 1
ATOM 5968 O O . LYS A 1 749 ? 2.003 17.072 -2.039 1.00 68.31 749 LYS A O 1
ATOM 5973 N N . SER A 1 750 ? 3.208 17.361 -3.909 1.00 72.19 750 SER A N 1
ATOM 5974 C CA . SER A 1 750 ? 3.873 18.586 -3.456 1.00 72.19 750 SER A CA 1
ATOM 5975 C C . SER A 1 750 ? 2.963 19.817 -3.553 1.00 72.19 750 SER A C 1
ATOM 5977 O O . SER A 1 750 ? 3.022 20.654 -2.662 1.00 72.19 750 SER A O 1
ATOM 5979 N N . LEU A 1 751 ? 2.076 19.895 -4.555 1.00 76.25 751 LEU A N 1
ATOM 5980 C CA . LEU A 1 751 ? 1.110 20.983 -4.746 1.00 76.25 751 LEU A CA 1
ATOM 5981 C C . LEU A 1 751 ? 0.061 21.013 -3.631 1.00 76.25 751 LEU A C 1
ATOM 5983 O O . LEU A 1 751 ? -0.348 22.092 -3.225 1.00 76.25 751 LEU A O 1
ATOM 5987 N N . ALA A 1 752 ? -0.309 19.856 -3.071 1.00 72.56 752 ALA A N 1
ATOM 5988 C CA . ALA A 1 752 ? -1.254 19.773 -1.953 1.00 72.56 752 ALA A CA 1
ATOM 5989 C C . ALA A 1 752 ? -0.828 20.578 -0.707 1.00 72.56 752 ALA A C 1
ATOM 5991 O O . ALA A 1 752 ? -1.684 20.950 0.091 1.00 72.56 752 ALA A O 1
ATOM 5992 N N . ASN A 1 753 ? 0.475 20.846 -0.550 1.00 74.25 753 ASN A N 1
ATOM 5993 C CA . ASN A 1 753 ? 1.040 21.617 0.559 1.00 74.25 753 ASN A CA 1
ATOM 5994 C C . ASN A 1 753 ? 1.631 22.969 0.113 1.00 74.25 753 ASN A C 1
ATOM 5996 O O . ASN A 1 753 ? 2.339 23.601 0.897 1.00 74.25 753 ASN A O 1
ATOM 6000 N N . ARG A 1 754 ? 1.411 23.392 -1.139 1.00 84.88 754 ARG A N 1
ATOM 6001 C CA . ARG A 1 754 ? 1.839 24.707 -1.635 1.00 84.88 754 ARG A CA 1
ATOM 6002 C C . ARG A 1 754 ? 0.659 25.670 -1.636 1.00 84.88 754 ARG A C 1
ATOM 6004 O O . ARG A 1 754 ? -0.453 25.295 -2.003 1.00 84.88 754 ARG A O 1
ATOM 6011 N N . ASP A 1 755 ? 0.940 26.908 -1.254 1.00 90.81 755 ASP A N 1
ATOM 6012 C CA . ASP A 1 755 ? 0.005 28.015 -1.418 1.00 90.81 755 ASP A CA 1
ATOM 6013 C C . ASP A 1 755 ? -0.108 28.358 -2.915 1.00 90.81 755 ASP A C 1
ATOM 6015 O O . ASP A 1 755 ? 0.897 28.337 -3.632 1.00 90.81 755 ASP A O 1
ATOM 6019 N N . ILE A 1 756 ? -1.322 28.649 -3.385 1.00 92.81 756 ILE A N 1
ATOM 6020 C CA . ILE A 1 756 ? -1.565 29.223 -4.713 1.00 92.81 756 ILE A CA 1
ATOM 6021 C C . ILE A 1 756 ? -1.303 30.727 -4.663 1.00 92.81 756 ILE A C 1
ATOM 6023 O O . ILE A 1 756 ? -1.734 31.395 -3.726 1.00 92.81 756 ILE A O 1
ATOM 6027 N N . CYS A 1 757 ? -0.627 31.262 -5.677 1.00 93.25 757 CYS A N 1
ATOM 6028 C CA . CYS A 1 757 ? -0.457 32.695 -5.890 1.00 93.25 757 CYS A CA 1
ATOM 6029 C C . CYS A 1 757 ? -1.580 33.219 -6.796 1.00 93.25 757 CYS A C 1
ATOM 6031 O O . CYS A 1 757 ? -1.594 32.918 -7.991 1.00 93.25 757 CYS A O 1
ATOM 6033 N N . VAL A 1 758 ? -2.486 34.038 -6.261 1.00 93.31 758 VAL A N 1
ATOM 6034 C CA . VAL A 1 758 ? -3.599 34.629 -7.022 1.00 93.31 758 VAL A CA 1
ATOM 6035 C C . VAL A 1 758 ? -3.350 36.114 -7.270 1.00 93.31 758 VAL A C 1
ATOM 6037 O O . VAL A 1 758 ? -3.249 36.886 -6.318 1.00 93.31 758 VAL A O 1
ATOM 6040 N N . GLY A 1 759 ? -3.267 36.524 -8.536 1.00 91.50 759 GLY A N 1
ATOM 6041 C CA . GLY A 1 759 ? -3.156 37.931 -8.927 1.00 91.50 759 GLY A CA 1
ATOM 6042 C C . GLY A 1 759 ? -4.504 38.648 -8.823 1.00 91.50 759 GLY A C 1
ATOM 6043 O O . GLY A 1 759 ? -5.464 38.246 -9.481 1.00 91.50 759 GLY A O 1
ATOM 6044 N N . ILE A 1 760 ? -4.581 39.699 -8.004 1.00 90.31 760 ILE A N 1
ATOM 6045 C CA . ILE A 1 760 ? -5.833 40.407 -7.694 1.00 90.31 760 ILE A CA 1
ATOM 6046 C C . ILE A 1 760 ? -6.024 41.654 -8.563 1.00 90.31 760 ILE A C 1
ATOM 6048 O O . ILE A 1 760 ? -7.064 41.805 -9.195 1.00 90.31 760 ILE A O 1
ATOM 6052 N N . LEU A 1 761 ? -5.043 42.565 -8.592 1.00 88.75 761 LEU A N 1
ATOM 6053 C CA . LEU A 1 761 ? -5.118 43.810 -9.366 1.00 88.75 761 LEU A CA 1
ATOM 6054 C C . LEU A 1 761 ? -3.734 44.375 -9.696 1.00 88.75 761 LEU A C 1
ATOM 6056 O O . LEU A 1 761 ? -2.736 44.007 -9.070 1.00 88.75 761 LEU A O 1
ATOM 6060 N N . HIS A 1 762 ? -3.715 45.293 -10.667 1.00 87.94 762 HIS A N 1
ATOM 6061 C CA . HIS A 1 762 ? -2.545 46.050 -11.112 1.00 87.94 762 HIS A CA 1
ATOM 6062 C C . HIS A 1 762 ? -2.828 47.550 -10.985 1.00 87.94 762 HIS A C 1
ATOM 6064 O O . HIS A 1 762 ? -3.789 48.033 -11.586 1.00 87.94 762 HIS A O 1
ATOM 6070 N N . ALA A 1 763 ? -2.014 48.292 -10.234 1.00 87.94 763 ALA A N 1
ATOM 6071 C CA . ALA A 1 763 ? -2.205 49.732 -10.018 1.00 87.94 763 ALA A CA 1
ATOM 6072 C C . ALA A 1 763 ? -0.878 50.463 -9.757 1.00 87.94 763 ALA A C 1
ATOM 6074 O O . ALA A 1 763 ? 0.098 49.852 -9.340 1.00 87.94 763 ALA A O 1
ATOM 6075 N N . GLU A 1 764 ? -0.822 51.773 -9.999 1.00 88.56 764 GLU A N 1
ATOM 6076 C CA . GLU A 1 764 ? 0.362 52.592 -9.669 1.00 88.56 764 GLU A CA 1
ATOM 6077 C C . GLU A 1 764 ? 0.476 52.853 -8.157 1.00 88.56 764 GLU A C 1
ATOM 6079 O O . GLU A 1 764 ? 1.579 52.895 -7.612 1.00 88.56 764 GLU A O 1
ATOM 6084 N N . GLU A 1 765 ? -0.667 52.952 -7.475 1.00 92.06 765 GLU A N 1
ATOM 6085 C CA . GLU A 1 765 ? -0.813 53.174 -6.034 1.00 92.06 765 GLU A CA 1
ATOM 6086 C C . GLU A 1 765 ? -1.888 52.244 -5.472 1.00 92.06 765 GLU A C 1
ATOM 6088 O O . GLU A 1 765 ? -2.885 51.967 -6.145 1.00 92.06 765 GLU A O 1
ATOM 6093 N N . ILE A 1 766 ? -1.679 51.739 -4.254 1.00 92.38 766 ILE A N 1
ATOM 6094 C CA . ILE A 1 766 ? -2.604 50.819 -3.587 1.00 92.38 766 ILE A CA 1
ATOM 6095 C C . ILE A 1 766 ? -2.738 51.184 -2.111 1.00 92.38 766 ILE A C 1
ATOM 6097 O O . ILE A 1 766 ? -1.752 51.214 -1.369 1.00 92.38 766 ILE A O 1
ATOM 6101 N N . ASP A 1 767 ? -3.990 51.337 -1.687 1.00 92.75 767 ASP A N 1
ATOM 6102 C CA . ASP A 1 767 ? -4.397 51.436 -0.290 1.00 92.75 767 ASP A CA 1
ATOM 6103 C C . ASP A 1 767 ? -5.026 50.123 0.188 1.00 92.75 767 ASP A C 1
ATOM 6105 O O . ASP A 1 767 ? -5.882 49.526 -0.478 1.00 92.75 767 ASP A O 1
ATOM 6109 N N . PHE A 1 768 ? -4.603 49.661 1.365 1.00 95.25 768 PHE A N 1
ATOM 6110 C CA . PHE A 1 768 ? -5.161 48.461 1.981 1.00 95.25 768 PHE A CA 1
ATOM 6111 C C . PHE A 1 768 ? -5.087 48.483 3.505 1.00 95.25 768 PHE A C 1
ATOM 6113 O O . PHE A 1 768 ? -4.145 48.996 4.104 1.00 95.25 768 PHE A O 1
ATOM 6120 N N . ALA A 1 769 ? -6.071 47.864 4.152 1.00 95.56 769 ALA A N 1
ATOM 6121 C CA . ALA A 1 769 ? -6.121 47.732 5.602 1.00 95.56 769 ALA A CA 1
ATOM 6122 C C . ALA A 1 769 ? -5.682 46.332 6.041 1.00 95.56 769 ALA A C 1
ATOM 6124 O O . ALA A 1 769 ? -6.248 45.336 5.595 1.00 95.56 769 ALA A O 1
ATOM 6125 N N . LEU A 1 770 ? -4.717 46.253 6.956 1.00 95.19 770 LEU A N 1
ATOM 6126 C CA . LEU A 1 770 ? -4.330 45.021 7.645 1.00 95.19 770 LEU A CA 1
ATOM 6127 C C . LEU A 1 770 ? -5.167 44.870 8.924 1.00 95.19 770 LEU A C 1
ATOM 6129 O O . LEU A 1 770 ? -4.941 45.572 9.913 1.00 95.19 770 LEU A O 1
ATOM 6133 N N . ASN A 1 771 ? -6.153 43.974 8.909 1.00 93.56 771 ASN A N 1
ATOM 6134 C CA . ASN A 1 771 ? -7.043 43.713 10.038 1.00 93.56 771 ASN A CA 1
ATOM 6135 C C . ASN A 1 771 ? -6.476 42.557 10.869 1.00 93.56 771 ASN A C 1
ATOM 6137 O O . ASN A 1 771 ? -6.603 41.391 10.501 1.00 93.56 771 ASN A O 1
ATOM 6141 N N . GLY A 1 772 ? -5.819 42.899 11.978 1.00 92.62 772 GLY A N 1
ATOM 6142 C CA . GLY A 1 772 ? -4.990 41.982 12.763 1.00 92.62 772 GLY A CA 1
ATOM 6143 C C . GLY A 1 772 ? -3.503 42.303 12.613 1.00 92.62 772 GLY A C 1
ATOM 6144 O O . GLY A 1 772 ? -3.132 43.295 11.985 1.00 92.62 772 GLY A O 1
ATOM 6145 N N . ASN A 1 773 ? -2.650 41.480 13.217 1.00 94.31 773 ASN A N 1
ATOM 6146 C CA . ASN A 1 773 ? -1.205 41.685 13.195 1.00 94.31 773 ASN A CA 1
ATOM 6147 C C . ASN A 1 773 ? -0.565 40.929 12.028 1.00 94.31 773 ASN A C 1
ATOM 6149 O O . ASN A 1 773 ? -0.776 39.725 11.875 1.00 94.31 773 ASN A O 1
ATOM 6153 N N . PHE A 1 774 ? 0.261 41.623 11.249 1.00 95.56 774 PHE A N 1
ATOM 6154 C CA . PHE A 1 774 ? 1.042 41.046 10.161 1.00 95.56 774 PHE A CA 1
ATOM 6155 C C . PHE A 1 774 ? 2.528 41.324 10.365 1.00 95.56 774 PHE A C 1
ATOM 6157 O O . PHE A 1 774 ? 2.918 42.415 10.754 1.00 95.56 774 PHE A O 1
ATOM 6164 N N . GLN A 1 775 ? 3.372 40.356 10.049 1.00 94.50 775 GLN A N 1
ATOM 6165 C CA . GLN A 1 775 ? 4.815 40.507 9.967 1.00 94.50 775 GLN A CA 1
ATOM 6166 C C . GLN A 1 775 ? 5.205 41.006 8.576 1.00 94.50 775 GLN A C 1
ATOM 6168 O O . GLN A 1 775 ? 4.885 40.372 7.567 1.00 94.50 775 GLN A O 1
ATOM 6173 N N . ALA A 1 776 ? 5.934 42.119 8.520 1.00 90.19 776 ALA A N 1
ATOM 6174 C CA . ALA A 1 776 ? 6.526 42.650 7.299 1.00 90.19 776 ALA A CA 1
ATOM 6175 C C . ALA A 1 776 ? 7.918 43.215 7.603 1.00 90.19 776 ALA A C 1
ATOM 6177 O O . ALA A 1 776 ? 8.083 44.057 8.480 1.00 90.19 776 ALA A O 1
ATOM 6178 N N . LYS A 1 777 ? 8.940 42.725 6.888 1.00 85.62 777 LYS A N 1
ATOM 6179 C CA . LYS A 1 777 ? 10.356 43.131 7.052 1.00 85.62 777 LYS A CA 1
ATOM 6180 C C . LYS A 1 777 ? 10.886 43.061 8.501 1.00 85.62 777 LYS A C 1
ATOM 6182 O O . LYS A 1 777 ? 11.795 43.800 8.857 1.00 85.62 777 LYS A O 1
ATOM 6187 N N . GLY A 1 778 ? 10.372 42.123 9.300 1.00 78.44 778 GLY A N 1
ATOM 6188 C CA . GLY A 1 778 ? 10.802 41.899 10.687 1.00 78.44 778 GLY A CA 1
ATOM 6189 C C . GLY A 1 778 ? 10.086 42.763 11.728 1.00 78.44 778 GLY A C 1
ATOM 6190 O O . GLY A 1 778 ? 10.447 42.699 12.900 1.00 78.44 778 GLY A O 1
ATOM 6191 N N . GLU A 1 779 ? 9.081 43.540 11.320 1.00 87.38 779 GLU A N 1
ATOM 6192 C CA . GLU A 1 779 ? 8.221 44.317 12.210 1.00 87.38 779 GLU A CA 1
ATOM 6193 C C . GLU A 1 779 ? 6.776 43.810 12.158 1.00 87.38 779 GLU A C 1
ATOM 6195 O O . GLU A 1 779 ? 6.273 43.430 11.095 1.00 87.38 779 GLU A O 1
ATOM 6200 N N . THR A 1 780 ? 6.084 43.873 13.297 1.00 93.19 780 THR A N 1
ATOM 6201 C CA . THR A 1 780 ? 4.629 43.705 13.352 1.00 93.19 780 THR A CA 1
ATOM 6202 C C . THR A 1 780 ? 3.950 44.998 12.896 1.00 93.19 780 THR A C 1
ATOM 6204 O O . THR A 1 780 ? 4.185 46.071 13.450 1.00 93.19 780 THR A O 1
ATOM 6207 N N . VAL A 1 781 ? 3.079 44.896 11.896 1.00 94.06 781 VAL A N 1
ATOM 6208 C CA . VAL A 1 781 ? 2.336 45.996 11.280 1.00 94.06 781 VAL A CA 1
ATOM 6209 C C . VAL A 1 781 ? 0.849 45.647 11.227 1.00 94.06 781 VAL A C 1
ATOM 6211 O O . VAL A 1 781 ? 0.470 44.504 10.980 1.00 94.06 781 VAL A O 1
ATOM 6214 N N . SER A 1 782 ? -0.004 46.640 11.459 1.00 94.62 782 SER A N 1
ATOM 6215 C CA . SER A 1 782 ? -1.463 46.530 11.390 1.00 94.62 782 SER A CA 1
ATOM 6216 C C . SER A 1 782 ? -2.078 47.862 10.945 1.00 94.62 782 SER A C 1
ATOM 6218 O O . SER A 1 782 ? -1.397 48.890 10.895 1.00 94.62 782 SER A O 1
ATOM 6220 N N . GLY A 1 783 ? -3.366 47.854 10.598 1.00 94.31 783 GLY A N 1
ATOM 6221 C CA . GLY A 1 783 ? -4.096 49.045 10.162 1.00 94.31 783 GLY A CA 1
ATOM 6222 C C . GLY A 1 783 ? -3.820 49.441 8.709 1.00 94.31 783 GLY A C 1
ATOM 6223 O O . GLY A 1 783 ? -3.322 48.641 7.915 1.00 94.31 783 GLY A O 1
ATOM 6224 N N . MET A 1 784 ? -4.180 50.675 8.353 1.00 95.50 784 MET A N 1
ATOM 6225 C CA . MET A 1 784 ? -4.116 51.173 6.976 1.00 95.50 784 MET A CA 1
ATOM 6226 C C . MET A 1 784 ? -2.674 51.318 6.481 1.00 95.50 784 MET A C 1
ATOM 6228 O O . MET A 1 784 ? -1.834 51.903 7.165 1.00 95.50 784 MET A O 1
ATOM 6232 N N . GLN A 1 785 ? -2.410 50.800 5.288 1.00 95.31 785 GLN A N 1
ATOM 6233 C CA . GLN A 1 785 ? -1.137 50.869 4.585 1.00 95.31 785 GLN A CA 1
ATOM 6234 C C . GLN A 1 785 ? -1.341 51.527 3.221 1.00 95.31 785 GLN A C 1
ATOM 6236 O O . GLN A 1 785 ? -2.366 51.317 2.578 1.00 95.31 785 GLN A O 1
ATOM 6241 N N . HIS A 1 786 ? -0.325 52.267 2.785 1.00 94.75 786 HIS A N 1
ATOM 6242 C CA . HIS A 1 786 ? -0.263 52.889 1.468 1.00 94.75 786 HIS A CA 1
ATOM 6243 C C . HIS A 1 786 ? 1.056 52.510 0.796 1.00 94.75 786 HIS A C 1
ATOM 6245 O O . HIS A 1 786 ? 2.120 52.581 1.427 1.00 94.75 786 HIS A O 1
ATOM 6251 N N . VAL A 1 787 ? 0.985 52.083 -0.462 1.00 93.69 787 VAL A N 1
ATOM 6252 C CA . VAL A 1 787 ? 2.138 51.636 -1.249 1.00 93.69 787 VAL A CA 1
ATOM 6253 C C . VAL A 1 787 ? 2.051 52.213 -2.660 1.00 93.69 787 VAL A C 1
ATOM 6255 O O . VAL A 1 787 ? 0.988 52.182 -3.273 1.00 93.69 787 VAL A O 1
ATOM 6258 N N . GLN A 1 788 ? 3.178 52.694 -3.188 1.00 93.12 788 GLN A N 1
ATOM 6259 C CA . GLN A 1 788 ? 3.268 53.324 -4.511 1.00 93.12 788 GLN A CA 1
ATOM 6260 C C . GLN A 1 788 ? 4.412 52.715 -5.334 1.00 93.12 788 GLN A C 1
ATOM 6262 O O . GLN A 1 788 ? 5.464 52.378 -4.786 1.00 93.12 788 GLN A O 1
ATOM 6267 N N . CYS A 1 789 ? 4.233 52.591 -6.650 1.00 88.88 789 CYS A N 1
ATOM 6268 C CA . CYS A 1 789 ? 5.321 52.289 -7.577 1.00 88.88 789 CYS A CA 1
ATOM 6269 C C . CYS A 1 789 ? 6.113 53.567 -7.889 1.00 88.88 789 CYS A C 1
ATOM 6271 O O . CYS A 1 789 ? 5.556 54.565 -8.340 1.00 88.88 789 CYS A O 1
ATOM 6273 N N . THR A 1 790 ? 7.426 53.564 -7.668 1.00 81.81 790 THR A N 1
ATOM 6274 C CA . THR A 1 790 ? 8.312 54.679 -8.032 1.00 81.81 790 THR A CA 1
ATOM 6275 C C . THR A 1 790 ? 9.572 54.124 -8.685 1.00 81.81 790 THR A C 1
ATOM 6277 O O . THR A 1 790 ? 10.235 53.267 -8.109 1.00 81.81 790 THR A O 1
ATOM 6280 N N . GLU A 1 791 ? 9.890 54.590 -9.898 1.00 76.75 791 GLU A N 1
ATOM 6281 C CA . GLU A 1 791 ? 11.086 54.180 -10.663 1.00 76.75 791 GLU A CA 1
ATOM 6282 C C . GLU A 1 791 ? 11.239 52.651 -10.838 1.00 76.75 791 GLU A C 1
ATOM 6284 O O . GLU A 1 791 ? 12.346 52.120 -10.887 1.00 76.75 791 GLU A O 1
ATOM 6289 N N . GLY A 1 792 ? 10.120 51.923 -10.940 1.00 72.88 792 GLY A N 1
ATOM 6290 C CA . GLY A 1 792 ? 10.129 50.464 -11.092 1.00 72.88 792 GLY A CA 1
ATOM 6291 C C . GLY A 1 792 ? 10.360 49.686 -9.790 1.00 72.88 792 GLY A C 1
ATOM 6292 O O . GLY A 1 792 ? 10.662 48.495 -9.843 1.00 72.88 792 GLY A O 1
ATOM 6293 N N . ALA A 1 793 ? 10.211 50.329 -8.628 1.00 79.69 793 ALA A N 1
ATOM 6294 C CA . ALA A 1 793 ? 10.307 49.704 -7.312 1.00 79.69 793 ALA A CA 1
ATOM 6295 C C . ALA A 1 793 ? 9.136 50.103 -6.393 1.00 79.69 793 ALA A C 1
ATOM 6297 O O . ALA A 1 793 ? 8.410 51.063 -6.646 1.00 79.69 793 ALA A O 1
ATOM 6298 N N . ILE A 1 794 ? 8.946 49.348 -5.311 1.00 90.12 794 ILE A N 1
ATOM 6299 C CA . ILE A 1 794 ? 7.864 49.533 -4.340 1.00 90.12 794 ILE A CA 1
ATOM 6300 C C . ILE A 1 794 ? 8.307 50.524 -3.267 1.00 90.12 794 ILE A C 1
ATOM 6302 O O . ILE A 1 794 ? 9.229 50.233 -2.506 1.00 90.12 794 ILE A O 1
ATOM 6306 N N . LYS A 1 795 ? 7.622 51.658 -3.140 1.00 91.19 795 LYS A N 1
ATOM 6307 C CA . LYS A 1 795 ? 7.816 52.605 -2.040 1.00 91.19 795 LYS A CA 1
ATOM 6308 C C . LYS A 1 795 ? 6.811 52.331 -0.917 1.00 91.19 795 LYS A C 1
ATOM 6310 O O . LYS A 1 795 ? 5.604 52.428 -1.127 1.00 91.19 795 LYS A O 1
ATOM 6315 N N . TRP A 1 796 ? 7.303 52.024 0.284 1.00 94.00 796 TRP A N 1
ATOM 6316 C CA . TRP A 1 796 ? 6.491 51.829 1.497 1.00 94.00 796 TRP A CA 1
ATOM 6317 C C . TRP A 1 796 ? 7.232 52.382 2.721 1.00 94.00 796 TRP A C 1
ATOM 6319 O O . TRP A 1 796 ? 8.410 52.085 2.910 1.00 94.00 796 TRP A O 1
ATOM 6329 N N . LYS A 1 797 ? 6.564 53.206 3.545 1.00 87.75 797 LYS A N 1
ATOM 6330 C CA . LYS A 1 797 ? 7.159 53.874 4.728 1.00 87.75 797 LYS A CA 1
ATOM 6331 C C . LYS A 1 797 ? 8.528 54.527 4.432 1.00 87.75 797 LYS A C 1
ATOM 6333 O O . LYS A 1 797 ? 9.507 54.258 5.123 1.00 87.75 797 LYS A O 1
ATOM 6338 N N . ASP A 1 798 ? 8.601 55.310 3.353 1.00 84.00 798 ASP A N 1
ATOM 6339 C CA . ASP A 1 798 ? 9.808 56.006 2.858 1.00 84.00 798 ASP A CA 1
ATOM 6340 C C . ASP A 1 798 ? 11.004 55.124 2.457 1.00 84.00 798 ASP A C 1
ATOM 6342 O O . ASP A 1 798 ? 12.083 55.633 2.157 1.00 84.00 798 ASP A O 1
ATOM 6346 N N . ASN A 1 799 ? 10.809 53.809 2.370 1.00 84.31 799 ASN A N 1
ATOM 6347 C CA . ASN A 1 799 ? 11.816 52.862 1.909 1.00 84.31 799 ASN A CA 1
ATOM 6348 C C . ASN A 1 799 ? 11.438 52.278 0.545 1.00 84.31 799 ASN A C 1
ATOM 6350 O O . ASN A 1 799 ? 10.258 52.167 0.209 1.00 84.31 799 ASN A O 1
ATOM 6354 N N . ILE A 1 800 ? 12.456 51.891 -0.225 1.00 86.06 800 ILE A N 1
ATOM 6355 C CA . ILE A 1 800 ? 12.311 51.285 -1.553 1.00 86.06 800 ILE A CA 1
ATOM 6356 C C . ILE A 1 800 ? 12.566 49.780 -1.450 1.00 86.06 800 ILE A C 1
ATOM 6358 O O . ILE A 1 800 ? 13.582 49.347 -0.904 1.00 86.06 800 ILE A O 1
ATOM 6362 N N . TYR A 1 801 ? 11.659 48.981 -2.006 1.00 83.88 801 TYR A N 1
ATOM 6363 C CA . TYR A 1 801 ? 11.713 47.525 -1.998 1.00 83.88 801 TYR A CA 1
ATOM 6364 C C . TYR A 1 801 ? 11.512 46.961 -3.404 1.00 83.88 801 TYR A C 1
ATOM 6366 O O . TYR A 1 801 ? 10.717 47.471 -4.186 1.00 83.88 801 TYR A O 1
ATOM 6374 N N . SER A 1 802 ? 12.194 45.861 -3.713 1.00 74.88 802 SER A N 1
ATOM 6375 C CA . SER A 1 802 ? 11.911 45.064 -4.913 1.00 74.88 802 SER A CA 1
ATOM 6376 C C . SER A 1 802 ? 10.676 44.170 -4.744 1.00 74.88 802 SER A C 1
ATOM 6378 O O . SER A 1 802 ? 10.017 43.833 -5.719 1.00 74.88 802 SER A O 1
ATOM 6380 N N . GLU A 1 803 ? 10.370 43.784 -3.503 1.00 87.69 803 GLU A N 1
ATOM 6381 C CA . GLU A 1 803 ? 9.239 42.933 -3.135 1.00 87.69 803 GLU A CA 1
ATOM 6382 C C . GLU A 1 803 ? 8.837 43.188 -1.673 1.00 87.69 803 GLU A C 1
ATOM 6384 O O . GLU A 1 803 ? 9.699 43.339 -0.786 1.00 87.69 803 GLU A O 1
ATOM 6389 N N . LEU A 1 804 ? 7.528 43.185 -1.408 1.00 91.69 804 LEU A N 1
ATOM 6390 C CA . LEU A 1 804 ? 6.949 43.361 -0.079 1.00 91.69 804 LEU A CA 1
ATOM 6391 C C . LEU A 1 804 ? 6.011 42.199 0.271 1.00 91.69 804 LEU A C 1
ATOM 6393 O O . LEU A 1 804 ? 5.124 41.870 -0.506 1.00 91.69 804 LEU A O 1
ATOM 6397 N N . ASN A 1 805 ? 6.193 41.609 1.454 1.00 94.38 805 ASN A N 1
ATOM 6398 C CA . ASN A 1 805 ? 5.378 40.501 1.954 1.00 94.38 805 ASN A CA 1
ATOM 6399 C C . ASN A 1 805 ? 4.801 40.865 3.320 1.00 94.38 805 ASN A C 1
ATOM 6401 O O . ASN A 1 805 ? 5.552 41.276 4.209 1.00 94.38 805 ASN A O 1
ATOM 6405 N N . PHE A 1 806 ? 3.498 40.660 3.482 1.00 95.19 806 PHE A N 1
ATOM 6406 C CA . PHE A 1 806 ? 2.772 40.768 4.741 1.00 95.19 806 PHE A CA 1
ATOM 6407 C C . PHE A 1 806 ? 2.249 39.384 5.116 1.00 95.19 806 PHE A C 1
ATOM 6409 O O . PHE A 1 806 ? 1.385 38.824 4.436 1.00 95.19 806 PHE A O 1
ATOM 6416 N N . ILE A 1 807 ? 2.790 38.828 6.197 1.00 94.25 807 ILE A N 1
ATOM 6417 C CA . ILE A 1 807 ? 2.468 37.483 6.679 1.00 94.25 807 ILE A CA 1
ATOM 6418 C C . ILE A 1 807 ? 1.631 37.627 7.955 1.00 94.25 807 ILE A C 1
ATOM 6420 O O . ILE A 1 807 ? 2.129 38.222 8.906 1.00 94.25 807 ILE A O 1
ATOM 6424 N N . PRO A 1 808 ? 0.390 37.127 8.022 1.00 94.06 808 PRO A N 1
ATOM 6425 C CA . PRO A 1 808 ? -0.416 37.229 9.240 1.00 94.06 808 PRO A CA 1
ATOM 6426 C C . PRO A 1 808 ? 0.235 36.470 10.409 1.00 94.06 808 PRO A C 1
ATOM 6428 O O . PRO A 1 808 ? 0.793 35.392 10.223 1.00 94.06 808 PRO A O 1
ATOM 6431 N N . GLU A 1 809 ? 0.141 36.998 11.633 1.00 90.81 809 GLU A N 1
ATOM 6432 C CA . GLU A 1 809 ? 0.575 36.274 12.844 1.00 90.81 809 GLU A CA 1
ATOM 6433 C C . GLU A 1 809 ? -0.393 35.135 13.214 1.00 90.81 809 GLU A C 1
ATOM 6435 O O . GLU A 1 809 ? -0.005 34.178 13.883 1.00 90.81 809 GLU A O 1
ATOM 6440 N N . ASN A 1 810 ? -1.655 35.236 12.781 1.00 88.62 810 ASN A N 1
ATOM 6441 C CA . ASN A 1 810 ? -2.684 34.218 12.969 1.00 88.62 810 ASN A CA 1
ATOM 6442 C C . ASN A 1 810 ? -3.648 34.191 11.768 1.00 88.62 810 ASN A C 1
ATOM 6444 O O . ASN A 1 810 ? -4.434 35.121 11.584 1.00 88.62 810 ASN A O 1
ATOM 6448 N N . ASP A 1 811 ? -3.615 33.110 10.985 1.00 79.75 811 ASP A N 1
ATOM 6449 C CA . ASP A 1 811 ? -4.420 32.928 9.765 1.00 79.75 811 ASP A CA 1
ATOM 6450 C C . ASP A 1 811 ? -5.945 32.868 10.004 1.00 79.75 811 ASP A C 1
ATOM 6452 O O . ASP A 1 811 ? -6.740 33.140 9.097 1.00 79.75 811 ASP A O 1
ATOM 6456 N N . ASP A 1 812 ? -6.390 32.534 11.219 1.00 80.06 812 ASP A N 1
ATOM 6457 C CA . ASP A 1 812 ? -7.818 32.420 11.526 1.00 80.06 812 ASP A CA 1
ATOM 6458 C C . ASP A 1 812 ? -8.461 33.784 11.781 1.00 80.06 812 ASP A C 1
ATOM 6460 O O . ASP A 1 812 ? -9.614 34.010 11.386 1.00 80.06 812 ASP A O 1
ATOM 6464 N N . THR A 1 813 ? -7.716 34.691 12.416 1.00 85.12 813 THR A N 1
ATOM 6465 C CA . THR A 1 813 ? -8.216 35.991 12.883 1.00 85.12 813 THR A CA 1
ATOM 6466 C C . THR A 1 813 ? -7.753 37.169 12.034 1.00 85.12 813 THR A C 1
ATOM 6468 O O . THR A 1 813 ? -8.446 38.186 12.015 1.00 85.12 813 THR A O 1
ATOM 6471 N N . CYS A 1 814 ? -6.629 37.049 11.322 1.00 91.94 814 CYS A N 1
ATOM 6472 C CA . CYS A 1 814 ? -6.080 38.130 10.508 1.00 91.94 814 CYS A CA 1
ATOM 6473 C C . CYS A 1 814 ? -6.576 38.059 9.057 1.00 91.94 814 CYS A C 1
ATOM 6475 O O . CYS A 1 814 ? -6.677 36.987 8.460 1.00 91.94 814 CYS A O 1
ATOM 6477 N N . PHE A 1 815 ? -6.864 39.218 8.470 1.00 93.62 815 PHE A N 1
ATOM 6478 C CA . PHE A 1 815 ? -7.222 39.370 7.058 1.00 93.62 815 PHE A CA 1
ATOM 6479 C C . PHE A 1 815 ? -6.841 40.770 6.570 1.00 93.62 815 PHE A C 1
ATOM 6481 O O . PHE A 1 815 ? -6.705 41.696 7.368 1.00 93.62 815 PHE A O 1
ATOM 6488 N N . PHE A 1 816 ? -6.671 40.957 5.266 1.00 94.81 816 PHE A N 1
ATOM 6489 C CA . PHE A 1 816 ? -6.412 42.269 4.677 1.00 94.81 816 PHE A CA 1
ATOM 6490 C C . PHE A 1 816 ? -7.547 42.678 3.745 1.00 94.81 816 PHE A C 1
ATOM 6492 O O . PHE A 1 816 ? -8.156 41.830 3.100 1.00 94.81 816 PHE A O 1
ATOM 6499 N N . THR A 1 817 ? -7.844 43.971 3.685 1.00 94.75 817 THR A N 1
ATOM 6500 C CA . THR A 1 817 ? -8.884 44.531 2.817 1.00 94.75 817 THR A CA 1
ATOM 6501 C C . THR A 1 817 ? -8.239 45.442 1.790 1.00 94.75 817 THR A C 1
ATOM 6503 O O . THR A 1 817 ? -7.581 46.407 2.170 1.00 94.75 817 THR A O 1
ATOM 6506 N N . LEU A 1 818 ? -8.431 45.137 0.508 1.00 92.94 818 LEU A N 1
ATOM 6507 C CA . LEU A 1 818 ? -8.015 45.984 -0.606 1.00 92.94 818 LEU A CA 1
ATOM 6508 C C . LEU A 1 818 ? -9.151 46.931 -0.990 1.00 92.94 818 LEU A C 1
ATOM 6510 O O . LEU A 1 818 ? -10.308 46.509 -1.094 1.00 92.94 818 LEU A O 1
ATOM 6514 N N . GLN A 1 819 ? -8.805 48.188 -1.251 1.00 87.00 819 GLN A N 1
ATOM 6515 C CA . GLN A 1 819 ? -9.737 49.175 -1.783 1.00 87.00 819 GLN A CA 1
ATOM 6516 C C . GLN A 1 819 ? -9.666 49.207 -3.315 1.00 87.00 819 GLN A C 1
ATOM 6518 O O . GLN A 1 819 ? -8.599 49.044 -3.901 1.00 87.00 819 GLN A O 1
ATOM 6523 N N . GLY A 1 820 ? -10.810 49.410 -3.974 1.00 81.56 820 GLY A N 1
ATOM 6524 C CA . GLY A 1 820 ? -10.852 49.645 -5.422 1.00 81.56 820 GLY A CA 1
ATOM 6525 C C . GLY A 1 820 ? -10.590 48.418 -6.307 1.00 81.56 820 GLY A C 1
ATOM 6526 O O . GLY A 1 820 ? -10.137 48.578 -7.443 1.00 81.56 820 GLY A O 1
ATOM 6527 N N . VAL A 1 821 ? -10.880 47.196 -5.838 1.00 85.12 821 VAL A N 1
ATOM 6528 C CA . VAL A 1 821 ? -10.721 45.979 -6.653 1.00 85.12 821 VAL A CA 1
ATOM 6529 C C . VAL A 1 821 ? -11.727 46.011 -7.800 1.00 85.12 821 VAL A C 1
ATOM 6531 O O . VAL A 1 821 ? -12.936 46.043 -7.574 1.00 85.12 821 VAL A O 1
ATOM 6534 N N . THR A 1 822 ? -11.237 46.022 -9.040 1.00 81.44 822 THR A N 1
ATOM 6535 C CA . THR A 1 822 ? -12.105 46.041 -10.224 1.00 81.44 822 THR A CA 1
ATOM 6536 C C . THR A 1 822 ? -12.618 44.634 -10.503 1.00 81.44 822 THR A C 1
ATOM 6538 O O . THR A 1 822 ? -11.825 43.709 -10.638 1.00 81.44 822 THR A O 1
ATOM 6541 N N . ILE A 1 823 ? -13.935 44.476 -10.605 1.00 75.00 823 ILE A N 1
ATOM 6542 C CA . ILE A 1 823 ? -14.591 43.225 -10.995 1.00 75.00 823 ILE A CA 1
ATOM 6543 C C . ILE A 1 823 ? -15.248 43.373 -12.367 1.00 75.00 823 ILE A C 1
ATOM 6545 O O . ILE A 1 823 ? -15.762 44.449 -12.688 1.00 75.00 823 ILE A O 1
ATOM 6549 N N . GLY A 1 824 ? -15.262 42.294 -13.156 1.00 67.62 824 GLY A N 1
ATOM 6550 C CA . GLY A 1 824 ? -15.866 42.290 -14.490 1.00 67.62 824 GLY A CA 1
ATOM 6551 C C . GLY A 1 824 ? -15.084 43.120 -15.490 1.00 67.62 824 GLY A C 1
ATOM 6552 O O . GLY A 1 824 ? -15.677 43.922 -16.214 1.00 67.62 824 GLY A O 1
ATOM 6553 N N . ILE A 1 825 ? -13.758 42.979 -15.496 1.00 71.12 825 ILE A N 1
ATOM 6554 C CA . ILE A 1 825 ? -12.874 43.791 -16.330 1.00 71.12 825 ILE A CA 1
ATOM 6555 C C . ILE A 1 825 ? -13.263 43.598 -17.803 1.00 71.12 825 ILE A C 1
ATOM 6557 O O . ILE A 1 825 ? -13.297 42.485 -18.321 1.00 71.12 825 ILE A O 1
ATOM 6561 N N . GLY A 1 826 ? -13.604 44.692 -18.486 1.00 65.19 826 GLY A N 1
ATOM 6562 C CA . GLY A 1 826 ? -14.019 44.672 -19.892 1.00 65.19 826 GLY A CA 1
ATOM 6563 C C . GLY A 1 826 ? -15.479 44.272 -20.151 1.00 65.19 826 GLY A C 1
ATOM 6564 O O . GLY A 1 826 ? -15.920 44.332 -21.303 1.00 65.19 826 GLY A O 1
ATOM 6565 N N . PHE A 1 827 ? -16.259 43.929 -19.119 1.00 66.00 827 PHE A N 1
ATOM 6566 C CA . PHE A 1 827 ? -17.696 43.666 -19.235 1.00 66.00 827 PHE A CA 1
ATOM 6567 C C . PHE A 1 827 ? -18.540 44.927 -18.997 1.00 66.00 827 PHE A C 1
ATOM 6569 O O . PHE A 1 827 ? -18.123 45.894 -18.366 1.00 66.00 827 PHE A O 1
ATOM 6576 N N . HIS A 1 828 ? -19.784 44.916 -19.487 1.00 66.06 828 HIS A N 1
ATOM 6577 C CA . HIS A 1 828 ? -20.718 46.049 -19.380 1.00 66.06 828 HIS A CA 1
ATOM 6578 C C . HIS A 1 828 ? -21.153 46.383 -17.939 1.00 66.06 828 HIS A C 1
ATOM 6580 O O . HIS A 1 828 ? -21.777 47.418 -17.721 1.00 66.06 828 HIS A O 1
ATOM 6586 N N . TRP A 1 829 ? -20.834 45.519 -16.972 1.00 67.25 829 TRP A N 1
ATOM 6587 C CA . TRP A 1 829 ? -21.125 45.677 -15.545 1.00 67.25 829 TRP A CA 1
ATOM 6588 C C . TRP A 1 829 ? -19.864 45.941 -14.697 1.00 67.25 829 TRP A C 1
ATOM 6590 O O . TRP A 1 829 ? -19.936 45.853 -13.470 1.00 67.25 829 TRP A O 1
ATOM 6600 N N . GLN A 1 830 ? -18.725 46.275 -15.326 1.00 78.81 830 GLN A N 1
ATOM 6601 C CA . GLN A 1 830 ? -17.462 46.566 -14.640 1.00 78.81 830 GLN A CA 1
ATOM 6602 C C . GLN A 1 830 ? -17.651 47.594 -13.513 1.00 78.81 830 GLN A C 1
ATOM 6604 O O . GLN A 1 830 ? -18.171 48.689 -13.739 1.00 78.81 830 GLN A O 1
ATOM 6609 N N . ARG A 1 831 ? -17.192 47.267 -12.302 1.00 80.88 831 ARG A N 1
ATOM 6610 C CA . ARG A 1 831 ? -17.250 48.169 -11.138 1.00 80.88 831 ARG A CA 1
ATOM 6611 C C . ARG A 1 831 ? -16.114 47.900 -10.157 1.00 80.88 831 ARG A C 1
ATOM 6613 O O . ARG A 1 831 ? -15.460 46.866 -10.244 1.00 80.88 831 ARG A O 1
ATOM 6620 N N . GLN A 1 832 ? -15.885 48.830 -9.234 1.00 83.75 832 GLN A N 1
ATOM 6621 C CA . GLN A 1 832 ? -14.908 48.680 -8.155 1.00 83.75 832 GLN A CA 1
ATOM 6622 C C . GLN A 1 832 ? -15.603 48.332 -6.837 1.00 83.75 832 GLN A C 1
ATOM 6624 O O . GLN A 1 832 ? -16.621 48.933 -6.497 1.00 83.75 832 GLN A O 1
ATOM 6629 N N . GLU A 1 833 ? -15.046 47.377 -6.098 1.00 85.44 833 GLU A N 1
ATOM 6630 C CA . GLU A 1 833 ? -15.546 46.938 -4.794 1.00 85.44 833 GLU A CA 1
ATOM 6631 C C . GLU A 1 833 ? -14.398 46.783 -3.784 1.00 85.44 833 GLU A C 1
ATOM 6633 O O . GLU A 1 833 ? -13.243 46.559 -4.155 1.00 85.44 833 GLU A O 1
ATOM 6638 N N . GLU A 1 834 ? -14.715 46.891 -2.492 1.00 88.62 834 GLU A N 1
ATOM 6639 C CA . GLU A 1 834 ? -13.793 46.501 -1.423 1.00 88.62 834 GLU A CA 1
ATOM 6640 C C . GLU A 1 834 ? -13.823 44.980 -1.242 1.00 88.62 834 GLU A C 1
ATOM 6642 O O . GLU A 1 834 ? -14.893 44.378 -1.104 1.00 88.62 834 GLU A O 1
ATOM 6647 N N . GLN A 1 835 ? -12.648 44.348 -1.216 1.00 90.31 835 GLN A N 1
ATOM 6648 C CA . GLN A 1 835 ? -12.535 42.903 -1.017 1.00 90.31 835 GLN A CA 1
ATOM 6649 C C . GLN A 1 835 ? -11.555 42.563 0.101 1.00 90.31 835 GLN A C 1
ATOM 6651 O O . GLN A 1 835 ? -10.476 43.146 0.205 1.00 90.31 835 GLN A O 1
ATOM 6656 N N . SER A 1 836 ? -11.947 41.603 0.937 1.00 92.44 836 SER A N 1
ATOM 6657 C CA . SER A 1 836 ? -11.173 41.119 2.071 1.00 92.44 836 SER A CA 1
ATOM 6658 C C . SER A 1 836 ? -10.642 39.722 1.796 1.00 92.44 836 SER A C 1
ATOM 6660 O O . SER A 1 836 ? -11.379 38.835 1.369 1.00 92.44 836 SER A O 1
ATOM 6662 N N . PHE A 1 837 ? -9.374 39.506 2.115 1.00 92.06 837 PHE A N 1
ATOM 6663 C CA . PHE A 1 837 ? -8.632 38.289 1.824 1.00 92.06 837 PHE A CA 1
ATOM 6664 C C . PHE A 1 837 ? -7.907 37.800 3.076 1.00 92.06 837 PHE A C 1
ATOM 6666 O O . PHE A 1 837 ? -7.449 38.592 3.900 1.00 92.06 837 PHE A O 1
ATOM 6673 N N . LYS A 1 838 ? -7.804 36.481 3.223 1.00 89.81 838 LYS A N 1
ATOM 6674 C CA . LYS A 1 838 ? -7.024 35.840 4.288 1.00 89.81 838 LYS A CA 1
ATOM 6675 C C . LYS A 1 838 ? -5.633 35.455 3.785 1.00 89.81 838 LYS A C 1
ATOM 6677 O O . LYS A 1 838 ? -5.348 35.552 2.591 1.00 89.81 838 LYS A O 1
ATOM 6682 N N . SER A 1 839 ? -4.799 34.982 4.707 1.00 93.25 839 SER A N 1
ATOM 6683 C CA . SER A 1 839 ? -3.435 34.521 4.432 1.00 93.25 839 SER A CA 1
ATOM 6684 C C . SER A 1 839 ? -2.520 35.662 3.964 1.00 93.25 839 SER A C 1
ATOM 6686 O O . SER A 1 839 ? -2.681 36.805 4.402 1.00 93.25 839 SER A O 1
ATOM 6688 N N . LYS A 1 840 ? -1.493 35.364 3.162 1.00 94.69 840 LYS A N 1
ATOM 6689 C CA . LYS A 1 840 ? -0.387 36.291 2.900 1.00 94.69 840 LYS A CA 1
ATOM 6690 C C . LYS A 1 840 ? -0.737 37.261 1.772 1.00 94.69 840 LYS A C 1
ATOM 6692 O O . LYS A 1 840 ? -1.342 36.877 0.766 1.00 94.69 840 LYS A O 1
ATOM 6697 N N . LEU A 1 841 ? -0.293 38.505 1.926 1.00 95.69 841 LEU A N 1
ATOM 6698 C CA . LEU A 1 841 ? -0.310 39.532 0.885 1.00 95.69 841 LEU A CA 1
ATOM 6699 C C . LEU A 1 841 ? 1.119 39.758 0.391 1.00 95.69 841 LEU A C 1
ATOM 6701 O O . LEU A 1 841 ? 2.010 40.068 1.183 1.00 95.69 841 LEU A O 1
ATOM 6705 N N . ARG A 1 842 ? 1.319 39.647 -0.918 1.00 95.69 842 ARG A N 1
ATOM 6706 C CA . ARG A 1 842 ? 2.587 39.889 -1.598 1.00 95.69 842 ARG A CA 1
ATOM 6707 C C . ARG A 1 842 ? 2.417 40.967 -2.660 1.00 95.69 842 ARG A C 1
ATOM 6709 O O . ARG A 1 842 ? 1.462 40.944 -3.431 1.00 95.69 842 ARG A O 1
ATOM 6716 N N . LEU A 1 843 ? 3.353 41.907 -2.693 1.00 93.06 843 LEU A N 1
ATOM 6717 C CA . LEU A 1 843 ? 3.415 43.000 -3.657 1.00 93.06 843 LEU A CA 1
ATOM 6718 C C . LEU A 1 843 ? 4.730 42.911 -4.431 1.00 93.06 843 LEU A C 1
ATOM 6720 O O . LEU A 1 843 ? 5.803 42.805 -3.828 1.00 93.06 843 LEU A O 1
ATOM 6724 N N . ILE A 1 844 ? 4.635 42.989 -5.754 1.00 89.94 844 ILE A N 1
ATOM 6725 C CA . ILE A 1 844 ? 5.767 43.057 -6.691 1.00 89.94 844 ILE A CA 1
ATOM 6726 C C . ILE A 1 844 ? 5.525 44.185 -7.705 1.00 89.94 844 ILE A C 1
ATOM 6728 O O . ILE A 1 844 ? 4.422 44.728 -7.761 1.00 89.94 844 ILE A O 1
ATOM 6732 N N . VAL A 1 845 ? 6.535 44.528 -8.506 1.00 82.38 845 VAL A N 1
ATOM 6733 C CA . VAL A 1 845 ? 6.396 45.479 -9.622 1.00 82.38 845 VAL A CA 1
ATOM 6734 C C . VAL A 1 845 ? 6.511 44.742 -10.947 1.00 82.38 845 VAL A C 1
ATOM 6736 O O . VAL A 1 845 ? 7.441 43.957 -11.130 1.00 82.38 845 VAL A O 1
ATOM 6739 N N . ASP A 1 846 ? 5.601 45.039 -11.867 1.00 78.94 846 ASP A N 1
ATOM 6740 C CA . ASP A 1 846 ? 5.651 44.597 -13.257 1.00 78.94 846 ASP A CA 1
ATOM 6741 C C . ASP A 1 846 ? 5.199 45.719 -14.187 1.00 78.94 846 ASP A C 1
ATOM 6743 O O . ASP A 1 846 ? 4.265 46.450 -13.868 1.00 78.94 846 ASP A O 1
ATOM 6747 N N . GLU A 1 847 ? 5.911 45.905 -15.300 1.00 76.94 847 GLU A N 1
ATOM 6748 C CA . GLU A 1 847 ? 5.652 46.968 -16.289 1.00 76.94 847 GLU A CA 1
ATOM 6749 C C . GLU A 1 847 ? 5.393 48.372 -15.686 1.00 76.94 847 GLU A C 1
ATOM 6751 O O . GLU A 1 847 ? 4.613 49.169 -16.205 1.00 76.94 847 GLU A O 1
ATOM 6756 N N . GLY A 1 848 ? 6.054 48.696 -14.569 1.00 75.19 848 GLY A N 1
ATOM 6757 C CA . GLY A 1 848 ? 5.902 49.986 -13.886 1.00 75.19 848 GLY A CA 1
ATOM 6758 C C . GLY A 1 848 ? 4.649 50.123 -13.011 1.00 75.19 848 GLY A C 1
ATOM 6759 O O . GLY A 1 848 ? 4.395 51.217 -12.512 1.00 75.19 848 GLY A O 1
ATOM 6760 N N . LYS A 1 849 ? 3.899 49.043 -12.764 1.00 86.00 849 LYS A N 1
ATOM 6761 C CA . LYS A 1 849 ? 2.744 48.992 -11.851 1.00 86.00 849 LYS A CA 1
ATOM 6762 C C . LYS A 1 849 ? 2.980 48.005 -10.708 1.00 86.00 849 LYS A C 1
ATOM 6764 O O . LYS A 1 849 ? 3.737 47.048 -10.842 1.00 86.00 849 LYS A O 1
ATOM 6769 N N . LEU A 1 850 ? 2.319 48.230 -9.575 1.00 89.44 850 LEU A N 1
ATOM 6770 C CA . LEU A 1 850 ? 2.241 47.268 -8.479 1.00 89.44 850 LEU A CA 1
ATOM 6771 C C . LEU A 1 850 ? 1.291 46.133 -8.859 1.00 89.44 850 LEU A C 1
ATOM 6773 O O . LEU A 1 850 ? 0.164 46.385 -9.285 1.00 89.44 850 LEU A O 1
ATOM 6777 N N . VAL A 1 851 ? 1.723 44.897 -8.629 1.00 91.06 851 VAL A N 1
ATOM 6778 C CA . VAL A 1 851 ? 0.902 43.692 -8.767 1.00 91.06 851 VAL A CA 1
ATOM 6779 C C . VAL A 1 851 ? 0.585 43.155 -7.380 1.00 91.06 851 VAL A C 1
ATOM 6781 O O . VAL A 1 851 ? 1.493 42.835 -6.605 1.00 91.06 851 VAL A O 1
ATOM 6784 N N . VAL A 1 852 ? -0.707 43.038 -7.074 1.00 94.00 852 VAL A N 1
ATOM 6785 C CA . VAL A 1 852 ? -1.184 42.459 -5.814 1.00 94.00 852 VAL A CA 1
ATOM 6786 C C . VAL A 1 852 ? -1.369 40.962 -5.957 1.00 94.00 852 VAL A C 1
ATOM 6788 O O . VAL A 1 852 ? -2.172 40.519 -6.776 1.00 94.00 852 VAL A O 1
ATOM 6791 N N . ILE A 1 853 ? -0.673 40.189 -5.126 1.00 94.56 853 ILE A N 1
ATOM 6792 C CA . ILE A 1 853 ? -0.742 38.730 -5.103 1.00 94.56 853 ILE A CA 1
ATOM 6793 C C . ILE A 1 853 ? -1.207 38.271 -3.720 1.00 94.56 853 ILE A C 1
ATOM 6795 O O . ILE A 1 853 ? -0.615 38.624 -2.700 1.00 94.56 853 ILE A O 1
ATOM 6799 N N . ASN A 1 854 ? -2.259 37.458 -3.678 1.00 95.19 854 ASN A N 1
ATOM 6800 C CA . ASN A 1 854 ? -2.678 36.756 -2.469 1.00 95.19 854 ASN A CA 1
ATOM 6801 C C . ASN A 1 854 ? -2.140 35.319 -2.499 1.00 95.19 854 ASN A C 1
ATOM 6803 O O . ASN A 1 854 ? -2.396 34.596 -3.459 1.00 95.19 854 ASN A O 1
ATOM 6807 N N . GLU A 1 855 ? -1.398 34.913 -1.463 1.00 94.38 855 GLU A N 1
ATOM 6808 C CA . GLU A 1 855 ? -0.896 33.540 -1.312 1.00 94.38 855 GLU A CA 1
ATOM 6809 C C . GLU A 1 855 ? -1.648 32.814 -0.188 1.00 94.38 855 GLU A C 1
ATOM 6811 O O . GLU A 1 855 ? -1.628 33.252 0.969 1.00 94.38 855 GLU A O 1
ATOM 6816 N N . LEU A 1 856 ? -2.323 31.713 -0.531 1.00 93.75 856 LEU A N 1
ATOM 6817 C CA . LEU A 1 856 ? -3.182 30.946 0.378 1.00 93.75 856 LEU A CA 1
ATOM 6818 C C . LEU A 1 856 ? -3.271 29.456 -0.001 1.00 93.75 856 LEU A C 1
ATOM 6820 O O . LEU A 1 856 ? -3.009 29.107 -1.152 1.00 93.75 856 LEU A O 1
ATOM 6824 N N . PRO A 1 857 ? -3.711 28.562 0.904 1.00 92.50 857 PRO A N 1
ATOM 6825 C CA . PRO A 1 857 ? -3.954 27.163 0.560 1.00 92.50 857 PRO A CA 1
ATOM 6826 C C . PRO A 1 857 ? -5.062 27.001 -0.491 1.00 92.50 857 PRO A C 1
ATOM 6828 O O . PRO A 1 857 ? -6.116 27.633 -0.395 1.00 92.50 857 PRO A O 1
ATOM 6831 N N . VAL A 1 858 ? -4.883 26.074 -1.441 1.00 93.69 858 VAL A N 1
ATOM 6832 C CA . VAL A 1 858 ? -5.855 25.836 -2.531 1.00 93.69 858 VAL A CA 1
ATOM 6833 C C . VAL A 1 858 ? -7.259 25.512 -2.021 1.00 93.69 858 VAL A C 1
ATOM 6835 O O . VAL A 1 858 ? -8.238 25.982 -2.585 1.00 93.69 858 VAL A O 1
ATOM 6838 N N . GLU A 1 859 ? -7.394 24.769 -0.924 1.00 91.94 859 GLU A N 1
ATOM 6839 C CA . GLU A 1 859 ? -8.724 24.453 -0.383 1.00 91.94 859 GLU A CA 1
ATOM 6840 C C . GLU A 1 859 ? -9.460 25.710 0.127 1.00 91.94 859 GLU A C 1
ATOM 6842 O O . GLU A 1 859 ? -10.669 25.816 -0.051 1.00 91.94 859 GLU A O 1
ATOM 6847 N N . ALA A 1 860 ? -8.745 26.697 0.684 1.00 90.06 860 ALA A N 1
ATOM 6848 C CA . ALA A 1 860 ? -9.341 27.974 1.094 1.00 90.06 860 ALA A CA 1
ATOM 6849 C C . ALA A 1 860 ? -9.720 28.841 -0.120 1.00 90.06 860 ALA A C 1
ATOM 6851 O O . ALA A 1 860 ? -10.755 29.506 -0.117 1.00 90.06 860 ALA A O 1
ATOM 6852 N N . TYR A 1 861 ? -8.912 28.786 -1.180 1.00 92.94 861 TYR A N 1
ATOM 6853 C CA . TYR A 1 861 ? -9.219 29.408 -2.465 1.00 92.94 861 TYR A CA 1
ATOM 6854 C C . TYR A 1 861 ? -10.508 28.836 -3.085 1.00 92.94 861 TYR A C 1
ATOM 6856 O O . TYR A 1 861 ? -11.395 29.596 -3.481 1.00 92.94 861 TYR A O 1
ATOM 6864 N N . LEU A 1 862 ? -10.669 27.506 -3.082 1.00 93.12 862 LEU A N 1
ATOM 6865 C CA . LEU A 1 862 ? -11.845 26.829 -3.641 1.00 93.12 862 LEU A CA 1
ATOM 6866 C C . LEU A 1 862 ? -13.151 27.195 -2.924 1.00 93.12 862 LEU A C 1
ATOM 6868 O O . LEU A 1 862 ? -14.185 27.307 -3.580 1.00 93.12 862 LEU A O 1
ATOM 6872 N N . GLU A 1 863 ? -13.128 27.428 -1.607 1.00 91.00 863 GLU A N 1
ATOM 6873 C CA . GLU A 1 863 ? -14.317 27.890 -0.873 1.00 91.00 863 GLU A CA 1
ATOM 6874 C C . GLU A 1 863 ? -14.864 29.219 -1.428 1.00 91.00 863 GLU A C 1
ATOM 6876 O O . GLU A 1 863 ? -16.084 29.404 -1.507 1.00 91.00 863 GLU A O 1
ATOM 6881 N N . SER A 1 864 ? -13.971 30.123 -1.847 1.00 90.00 864 SER A N 1
ATOM 6882 C CA . SER A 1 864 ? -14.333 31.402 -2.464 1.00 90.00 864 SER A CA 1
ATOM 6883 C C . SER A 1 864 ? -14.759 31.228 -3.922 1.00 90.00 864 SER A C 1
ATOM 6885 O O . SER A 1 864 ? -15.806 31.753 -4.299 1.00 90.00 864 SER A O 1
ATOM 6887 N N . VAL A 1 865 ? -14.016 30.445 -4.715 1.00 90.56 865 VAL A N 1
ATOM 6888 C CA . VAL A 1 865 ? -14.318 30.206 -6.140 1.00 90.56 865 VAL A CA 1
ATOM 6889 C C . VAL A 1 865 ? -15.686 29.570 -6.327 1.00 90.56 865 VAL A C 1
ATOM 6891 O O . VAL A 1 865 ? -16.522 30.105 -7.049 1.00 90.56 865 VAL A O 1
ATOM 6894 N N . ILE A 1 866 ? -15.971 28.481 -5.612 1.00 89.69 866 ILE A N 1
ATOM 6895 C CA . ILE A 1 866 ? -17.242 27.759 -5.756 1.00 89.69 866 ILE A CA 1
ATOM 6896 C C . ILE A 1 866 ? -18.420 28.668 -5.400 1.00 89.69 866 ILE A C 1
ATOM 6898 O O . ILE A 1 866 ? -19.419 28.686 -6.113 1.00 89.69 866 ILE A O 1
ATOM 6902 N N . SER A 1 867 ? -18.284 29.457 -4.330 1.00 85.44 867 SER A N 1
ATOM 6903 C CA . SER A 1 867 ? -19.317 30.401 -3.878 1.00 85.44 867 SER A CA 1
ATOM 6904 C C . SER A 1 867 ? -19.459 31.625 -4.791 1.00 85.44 867 SER A C 1
ATOM 6906 O O . SER A 1 867 ? -20.482 32.311 -4.763 1.00 85.44 867 SER A O 1
ATOM 6908 N N . SER A 1 868 ? -18.416 31.947 -5.557 1.00 84.69 868 SER A N 1
ATOM 6909 C CA . SER A 1 868 ? -18.373 33.115 -6.432 1.00 84.69 868 SER A CA 1
ATOM 6910 C C . SER A 1 868 ? -18.787 32.786 -7.854 1.00 84.69 868 SER A C 1
ATOM 6912 O O . SER A 1 868 ? -19.323 33.662 -8.509 1.00 84.69 868 SER A O 1
ATOM 6914 N N . GLU A 1 869 ? -18.597 31.562 -8.330 1.00 83.88 869 GLU A N 1
ATOM 6915 C CA . GLU A 1 869 ? -18.986 31.157 -9.682 1.00 83.88 869 GLU A CA 1
ATOM 6916 C C . GLU A 1 869 ? -20.406 30.598 -9.726 1.00 83.88 869 GLU A C 1
ATOM 6918 O O . GLU A 1 869 ? -21.176 30.954 -10.613 1.00 83.88 869 GLU A O 1
ATOM 6923 N N . MET A 1 870 ? -20.780 29.774 -8.744 1.00 82.75 870 MET A N 1
ATOM 6924 C CA . MET A 1 870 ? -22.112 29.178 -8.634 1.00 82.75 870 MET A CA 1
ATOM 6925 C C . MET A 1 870 ? -22.741 29.518 -7.283 1.00 82.75 870 MET A C 1
ATOM 6927 O O . MET A 1 870 ? -22.074 29.922 -6.331 1.00 82.75 870 MET A O 1
ATOM 6931 N N . ASN A 1 871 ? -24.058 29.380 -7.189 1.00 83.88 871 ASN A N 1
ATOM 6932 C CA . ASN A 1 871 ? -24.773 29.677 -5.959 1.00 83.88 871 ASN A CA 1
ATOM 6933 C C . ASN A 1 871 ? -24.560 28.564 -4.924 1.00 83.88 871 ASN A C 1
ATOM 6935 O O . ASN A 1 871 ? -24.814 27.382 -5.172 1.00 83.88 871 ASN A O 1
ATOM 6939 N N . ALA A 1 872 ? -24.150 28.967 -3.723 1.00 80.19 872 ALA A N 1
ATOM 6940 C CA . ALA A 1 872 ? -23.840 28.088 -2.600 1.00 80.19 872 ALA A CA 1
ATOM 6941 C C . ALA A 1 872 ? -25.042 27.282 -2.047 1.00 80.19 872 ALA A C 1
ATOM 6943 O O . ALA A 1 872 ? -24.850 26.436 -1.174 1.00 80.19 872 ALA A O 1
ATOM 6944 N N . THR A 1 873 ? -26.268 27.527 -2.532 1.00 82.81 873 THR A N 1
ATOM 6945 C CA . THR A 1 873 ? -27.488 26.739 -2.234 1.00 82.81 873 THR A CA 1
ATOM 6946 C C . THR A 1 873 ? -27.738 25.581 -3.211 1.00 82.81 873 THR A C 1
ATOM 6948 O O . THR A 1 873 ? -28.726 24.844 -3.090 1.00 82.81 873 THR A O 1
ATOM 6951 N N . SER A 1 874 ? -26.835 25.398 -4.176 1.00 85.50 874 SER A N 1
ATOM 6952 C CA . SER A 1 874 ? -26.822 24.255 -5.084 1.00 85.50 874 SER A CA 1
ATOM 6953 C C . SER A 1 874 ? -26.783 22.915 -4.348 1.00 85.50 874 SER A C 1
ATOM 6955 O O . SER A 1 874 ? -26.385 22.820 -3.188 1.00 85.50 874 SER A O 1
ATOM 6957 N N . SER A 1 875 ? -27.190 21.845 -5.038 1.00 89.12 875 SER A N 1
ATOM 6958 C CA . SER A 1 875 ? -27.103 20.495 -4.472 1.00 89.12 875 SER A CA 1
ATOM 6959 C C . SER A 1 875 ? -25.665 20.160 -4.056 1.00 89.12 875 SER A C 1
ATOM 6961 O O . SER A 1 875 ? -24.705 20.556 -4.720 1.00 89.12 875 SER A O 1
ATOM 6963 N N . LEU A 1 876 ? -25.515 19.394 -2.973 1.00 89.81 876 LEU A N 1
ATOM 6964 C CA . LEU A 1 876 ? -24.194 19.042 -2.453 1.00 89.81 876 LEU A CA 1
ATOM 6965 C C . LEU A 1 876 ? -23.332 18.322 -3.501 1.00 89.81 876 LEU A C 1
ATOM 6967 O O . LEU A 1 876 ? -22.138 18.580 -3.578 1.00 89.81 876 LEU A O 1
ATOM 6971 N N . GLU A 1 877 ? -23.926 17.455 -4.322 1.00 93.69 877 GLU A N 1
ATOM 6972 C CA . GLU A 1 877 ? -23.195 16.719 -5.360 1.00 93.69 877 GLU A CA 1
ATOM 6973 C C . GLU A 1 877 ? -22.727 17.630 -6.506 1.00 93.69 877 GLU A C 1
ATOM 6975 O O . GLU A 1 877 ? -21.620 17.446 -7.014 1.00 93.69 877 GLU A O 1
ATOM 6980 N N . LEU A 1 878 ? -23.497 18.671 -6.855 1.00 90.19 878 LEU A N 1
ATOM 6981 C CA . LEU A 1 878 ? -23.036 19.703 -7.790 1.00 90.19 878 LEU A CA 1
ATOM 6982 C C . LEU A 1 878 ? -21.840 20.468 -7.206 1.00 90.19 878 LEU A C 1
ATOM 6984 O O . LEU A 1 878 ? -20.821 20.605 -7.876 1.00 90.19 878 LEU A O 1
ATOM 6988 N N . LEU A 1 879 ? -21.925 20.894 -5.940 1.00 92.06 879 LEU A N 1
ATOM 6989 C CA . LEU A 1 879 ? -20.836 21.610 -5.263 1.00 92.06 879 LEU A CA 1
ATOM 6990 C C . LEU A 1 879 ? -19.566 20.751 -5.131 1.00 92.06 879 LEU A C 1
ATOM 6992 O O . LEU A 1 879 ? -18.461 21.258 -5.300 1.00 92.06 879 LEU A O 1
ATOM 6996 N N . LYS A 1 880 ? -19.707 19.447 -4.861 1.00 94.94 880 LYS A N 1
ATOM 6997 C CA . LYS A 1 880 ? -18.588 18.491 -4.847 1.00 94.94 880 LYS A CA 1
ATOM 6998 C C . LYS A 1 880 ? -17.954 18.351 -6.230 1.00 94.94 880 LYS A C 1
ATOM 7000 O O . LYS A 1 880 ? -16.735 18.419 -6.350 1.00 94.94 880 LYS A O 1
ATOM 7005 N N . THR A 1 881 ? -18.775 18.195 -7.268 1.00 93.69 881 THR A N 1
ATOM 7006 C CA . THR A 1 881 ? -18.300 18.085 -8.655 1.00 93.69 881 THR A CA 1
ATOM 7007 C C . THR A 1 881 ? -17.539 19.344 -9.064 1.00 93.69 881 THR A C 1
ATOM 7009 O O . THR A 1 881 ? -16.429 19.251 -9.582 1.00 93.69 881 THR A O 1
ATOM 7012 N N . HIS A 1 882 ? -18.090 20.521 -8.756 1.00 92.12 882 HIS A N 1
ATOM 7013 C CA . HIS A 1 882 ? -17.451 21.815 -9.001 1.00 92.12 882 HIS A CA 1
ATOM 7014 C C . HIS A 1 882 ? -16.119 21.932 -8.254 1.00 92.12 882 HIS A C 1
ATOM 7016 O O . HIS A 1 882 ? -15.123 22.297 -8.866 1.00 92.12 882 HIS A O 1
ATOM 7022 N N . ALA A 1 883 ? -16.050 21.510 -6.985 1.00 94.12 883 ALA A N 1
ATOM 7023 C CA . ALA A 1 883 ? -14.799 21.492 -6.225 1.00 94.12 883 ALA A CA 1
ATOM 7024 C C . ALA A 1 883 ? -13.713 20.631 -6.888 1.00 94.12 883 ALA A C 1
ATOM 7026 O O . ALA A 1 883 ? -12.574 21.076 -7.021 1.00 94.12 883 ALA A O 1
ATOM 7027 N N . VAL A 1 884 ? -14.054 19.417 -7.332 1.00 95.75 884 VAL A N 1
ATOM 7028 C CA . VAL A 1 884 ? -13.107 18.503 -7.993 1.00 95.75 884 VAL A CA 1
ATOM 7029 C C . VAL A 1 884 ? -12.637 19.063 -9.335 1.00 95.75 884 VAL A C 1
ATOM 7031 O O . VAL A 1 884 ? -11.438 19.038 -9.620 1.00 95.75 884 VAL A O 1
ATOM 7034 N N . VAL A 1 885 ? -13.553 19.598 -10.147 1.00 93.75 885 VAL A N 1
ATOM 7035 C CA . VAL A 1 885 ? -13.228 20.209 -11.445 1.00 93.75 885 VAL A CA 1
ATOM 7036 C C . VAL A 1 885 ? -12.329 21.432 -11.251 1.00 93.75 885 VAL A C 1
ATOM 7038 O O . VAL A 1 885 ? -11.235 21.469 -11.815 1.00 93.75 885 VAL A O 1
ATOM 7041 N N . SER A 1 886 ? -12.720 22.376 -10.389 1.00 93.75 886 SER A N 1
ATOM 7042 C CA . SER A 1 886 ? -11.947 23.595 -10.138 1.00 93.75 886 SER A CA 1
ATOM 7043 C C . SER A 1 886 ? -10.569 23.296 -9.550 1.00 93.75 886 SER A C 1
ATOM 7045 O O . SER A 1 886 ? -9.588 23.892 -9.991 1.00 93.75 886 SER A O 1
ATOM 7047 N N . ARG A 1 887 ? -10.458 22.325 -8.629 1.00 94.38 887 ARG A N 1
ATOM 7048 C CA . ARG A 1 887 ? -9.167 21.873 -8.079 1.00 94.38 887 ARG A CA 1
ATOM 7049 C C . ARG A 1 887 ? -8.262 21.291 -9.158 1.00 94.38 887 ARG A C 1
ATOM 7051 O O . ARG A 1 887 ? -7.077 21.610 -9.201 1.00 94.38 887 ARG A O 1
ATOM 7058 N N . SER A 1 888 ? -8.818 20.438 -10.018 1.00 93.56 888 SER A N 1
ATOM 7059 C CA . SER A 1 888 ? -8.066 19.793 -11.101 1.00 93.56 888 SER A CA 1
ATOM 7060 C C . SER A 1 888 ? -7.508 20.829 -12.070 1.00 93.56 888 SER A C 1
ATOM 7062 O O . SER A 1 888 ? -6.332 20.773 -12.420 1.00 93.56 888 SER A O 1
ATOM 7064 N N . TRP A 1 889 ? -8.324 21.821 -12.431 1.00 91.56 889 TRP A N 1
ATOM 7065 C CA . TRP A 1 889 ? -7.901 22.924 -13.283 1.00 91.56 889 TRP A CA 1
ATOM 7066 C C . TRP A 1 889 ? -6.793 23.770 -12.643 1.00 91.56 889 TRP A C 1
ATOM 7068 O O . TRP A 1 889 ? -5.730 23.932 -13.234 1.00 91.56 889 TRP A O 1
ATOM 7078 N N . VAL A 1 890 ? -6.978 24.232 -11.402 1.00 91.56 890 VAL A N 1
ATOM 7079 C CA . VAL A 1 890 ? -5.976 25.046 -10.686 1.00 91.56 890 VAL A CA 1
ATOM 7080 C C . VAL A 1 890 ? -4.646 24.319 -10.555 1.00 91.56 890 VAL A C 1
ATOM 7082 O O . VAL A 1 890 ? -3.592 24.887 -10.838 1.00 91.56 890 VAL A O 1
ATOM 7085 N N . TYR A 1 891 ? -4.674 23.048 -10.150 1.00 91.38 891 TYR A N 1
ATOM 7086 C CA . TYR A 1 891 ? -3.453 22.257 -10.057 1.00 91.38 891 TYR A CA 1
ATOM 7087 C C . TYR A 1 891 ? -2.783 22.073 -11.417 1.00 91.38 891 TYR A C 1
ATOM 7089 O O . TYR A 1 891 ? -1.557 22.032 -11.457 1.00 91.38 891 TYR A O 1
ATOM 7097 N N . SER A 1 892 ? -3.540 22.031 -12.519 1.00 87.38 892 SER A N 1
ATOM 7098 C CA . SER A 1 892 ? -2.977 22.012 -13.874 1.00 87.38 892 SER A CA 1
ATOM 7099 C C . SER A 1 892 ? -2.210 23.301 -14.158 1.00 87.38 892 SER A C 1
ATOM 7101 O O . SER A 1 892 ? -1.054 23.240 -14.579 1.00 87.38 892 SER A O 1
ATOM 7103 N N . GLN A 1 893 ? -2.782 24.462 -13.824 1.00 85.06 893 GLN A N 1
ATOM 7104 C CA . GLN A 1 893 ? -2.120 25.761 -13.999 1.00 85.06 893 GLN A CA 1
ATOM 7105 C C . 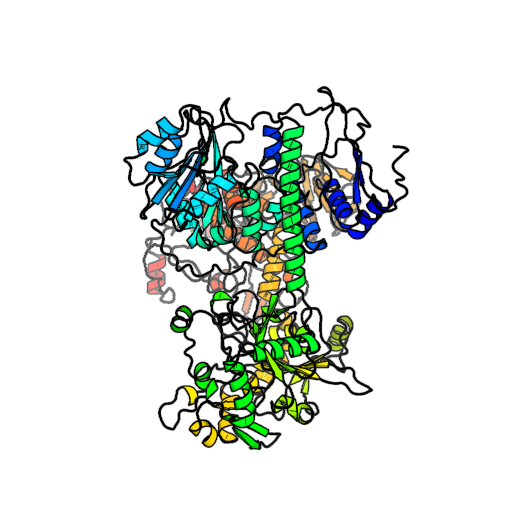GLN A 1 893 ? -0.844 25.879 -13.147 1.00 85.06 893 GLN A C 1
ATOM 7107 O O . GLN A 1 893 ? 0.229 26.201 -13.666 1.00 85.06 893 GLN A O 1
ATOM 7112 N N . MET A 1 894 ? -0.924 25.525 -11.860 1.00 86.50 894 MET A N 1
ATOM 7113 C CA . MET A 1 894 ? 0.225 25.541 -10.942 1.00 86.50 894 MET A CA 1
ATOM 7114 C C . MET A 1 894 ? 1.338 24.588 -11.401 1.00 86.50 894 MET A C 1
ATOM 7116 O O . MET A 1 894 ? 2.525 24.920 -11.350 1.00 86.50 894 MET A O 1
ATOM 7120 N N . LEU A 1 895 ? 0.969 23.390 -11.865 1.00 80.62 895 LEU A N 1
ATOM 7121 C CA . LEU A 1 895 ? 1.906 22.386 -12.359 1.00 80.62 895 LEU A CA 1
ATOM 7122 C C . LEU A 1 895 ? 2.600 22.854 -13.643 1.00 80.62 895 LEU A C 1
ATOM 7124 O O . LEU A 1 895 ? 3.818 22.713 -13.764 1.00 80.62 895 LEU A O 1
ATOM 7128 N N . HIS A 1 896 ? 1.850 23.446 -14.576 1.00 74.25 896 HIS A N 1
ATOM 7129 C CA . HIS A 1 896 ? 2.396 24.015 -15.805 1.00 74.25 896 HIS A CA 1
ATOM 7130 C C . HIS A 1 896 ? 3.407 25.128 -15.521 1.00 74.25 896 HIS A C 1
ATOM 7132 O O . HIS A 1 896 ? 4.500 25.108 -16.092 1.00 74.25 896 HIS A O 1
ATOM 7138 N N . ARG A 1 897 ? 3.099 26.042 -14.591 1.00 74.00 897 ARG A N 1
ATOM 7139 C CA . ARG A 1 897 ? 4.026 27.103 -14.176 1.00 74.00 897 ARG A CA 1
ATOM 7140 C C . ARG A 1 897 ? 5.278 26.536 -13.504 1.00 74.00 897 ARG A C 1
ATOM 7142 O O . ARG A 1 897 ? 6.389 26.890 -13.889 1.00 74.00 897 ARG A O 1
ATOM 7149 N N . MET A 1 898 ? 5.118 25.583 -12.580 1.00 71.81 898 MET A N 1
ATOM 7150 C CA . MET A 1 898 ? 6.233 24.912 -11.898 1.00 71.81 898 MET A CA 1
ATOM 7151 C C . MET A 1 898 ? 7.170 24.177 -12.871 1.00 71.81 898 MET A C 1
ATOM 7153 O O . MET A 1 898 ? 8.378 24.122 -12.652 1.00 71.81 898 MET A O 1
ATOM 7157 N N . MET A 1 899 ? 6.633 23.603 -13.949 1.00 63.66 899 MET A N 1
ATOM 7158 C CA . MET A 1 899 ? 7.428 22.934 -14.986 1.00 63.66 899 MET A CA 1
ATOM 7159 C C . MET A 1 899 ? 8.052 23.912 -16.003 1.00 63.66 899 MET A C 1
ATOM 7161 O O . MET A 1 899 ? 8.960 23.520 -16.740 1.00 63.66 899 MET A O 1
ATOM 7165 N N . GLY A 1 900 ? 7.586 25.164 -16.054 1.00 53.59 900 GLY A N 1
ATOM 7166 C CA . GLY A 1 900 ? 7.982 26.196 -17.017 1.00 53.59 900 GLY A CA 1
ATOM 7167 C C . GLY A 1 900 ? 9.224 27.024 -16.655 1.00 53.59 900 GLY A C 1
ATOM 7168 O O . GLY A 1 900 ? 9.785 27.665 -17.541 1.00 53.59 900 GLY A O 1
ATOM 7169 N N . GLU A 1 901 ? 9.729 26.971 -15.417 1.00 39.97 901 GLU A N 1
ATOM 7170 C CA . GLU A 1 901 ? 10.872 27.785 -14.936 1.00 39.97 901 GLU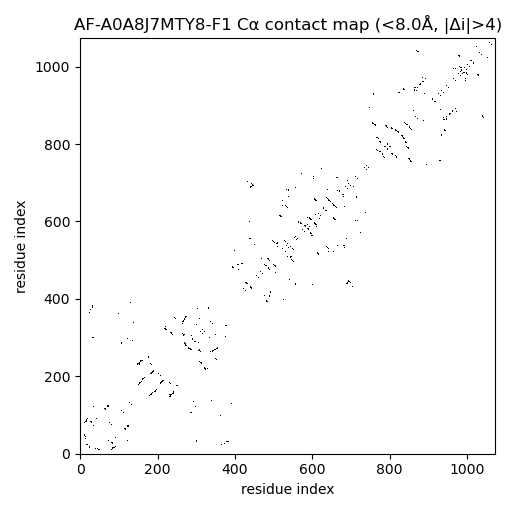 A CA 1
ATOM 7171 C C . GLU A 1 901 ? 12.249 27.447 -15.573 1.00 39.97 901 GLU A C 1
ATOM 7173 O O . GLU A 1 901 ? 13.273 28.006 -15.187 1.00 39.97 901 GLU A O 1
ATOM 7178 N N . GLY A 1 902 ? 12.317 26.564 -16.581 1.00 35.72 902 GLY A N 1
ATOM 7179 C CA . GLY A 1 902 ? 13.578 26.117 -17.201 1.00 35.72 902 GLY A CA 1
ATOM 7180 C C . GLY A 1 902 ? 13.622 26.050 -18.734 1.00 35.72 902 GLY A C 1
ATOM 7181 O O . GLY A 1 902 ? 14.570 25.474 -19.275 1.00 35.72 902 GLY A O 1
ATOM 7182 N N . GLY A 1 903 ? 12.633 26.586 -19.461 1.00 33.00 903 GLY A N 1
ATOM 7183 C CA . GLY A 1 903 ? 12.534 26.403 -20.915 1.00 33.00 903 GLY A CA 1
ATOM 7184 C C . GLY A 1 903 ? 12.053 27.630 -21.684 1.00 33.00 903 GLY A C 1
ATOM 7185 O O . GLY A 1 903 ? 10.871 27.763 -21.971 1.00 33.00 903 GLY A O 1
ATOM 7186 N N . THR A 1 904 ? 12.980 28.471 -22.139 1.00 32.72 904 THR A N 1
ATOM 7187 C CA . THR A 1 904 ? 12.730 29.519 -23.140 1.00 32.72 904 THR A CA 1
ATOM 7188 C C . THR A 1 904 ? 12.551 28.924 -24.540 1.00 32.72 904 THR A C 1
ATOM 7190 O O . THR A 1 904 ? 13.394 29.098 -25.407 1.00 32.72 904 THR A O 1
ATOM 7193 N N . THR A 1 905 ? 11.456 28.206 -24.795 1.00 32.53 905 THR A N 1
ATOM 7194 C CA . THR A 1 905 ? 10.939 27.999 -26.164 1.00 32.53 905 THR A CA 1
ATOM 7195 C C . THR A 1 905 ? 9.428 27.759 -26.083 1.00 32.53 905 THR A C 1
ATOM 7197 O O . THR A 1 905 ? 9.019 26.683 -25.662 1.00 32.53 905 THR A O 1
ATOM 7200 N N . ASN A 1 906 ? 8.641 28.769 -26.481 1.00 36.00 906 ASN A N 1
ATOM 7201 C CA . ASN A 1 906 ? 7.162 28.864 -26.521 1.00 36.00 906 ASN A CA 1
ATOM 7202 C C . ASN A 1 906 ? 6.487 29.742 -25.448 1.00 36.00 906 ASN A C 1
ATOM 7204 O O . ASN A 1 906 ? 5.313 29.556 -25.167 1.00 36.00 906 ASN A O 1
ATOM 7208 N N . TYR A 1 907 ? 7.177 30.750 -24.907 1.00 35.84 907 TYR A N 1
ATOM 7209 C CA . TYR A 1 907 ? 6.527 31.782 -24.076 1.00 35.84 907 TYR A CA 1
ATOM 7210 C C . TYR A 1 907 ? 5.816 32.884 -24.896 1.00 35.84 907 TYR A C 1
ATOM 7212 O O . TYR A 1 907 ? 5.199 33.781 -24.336 1.00 35.84 907 TYR A O 1
ATOM 7220 N N . PHE A 1 908 ? 5.886 32.831 -26.233 1.00 37.62 908 PHE A N 1
ATOM 7221 C CA . PHE A 1 908 ? 5.201 33.772 -27.122 1.00 37.62 908 PHE A CA 1
ATOM 7222 C C . PHE A 1 908 ? 4.100 33.044 -27.898 1.00 37.62 908 PHE A C 1
ATOM 7224 O O . PHE A 1 908 ? 4.388 32.296 -28.832 1.00 37.62 908 PHE A O 1
ATOM 7231 N N . ASN A 1 909 ? 2.840 33.303 -27.542 1.00 42.34 909 ASN A N 1
ATOM 7232 C CA . ASN A 1 909 ? 1.632 32.792 -28.205 1.00 42.34 909 ASN A CA 1
ATOM 7233 C C . ASN A 1 909 ? 1.362 33.434 -29.578 1.00 42.34 909 ASN A C 1
ATOM 7235 O O . ASN A 1 909 ? 0.213 33.519 -29.993 1.00 42.34 909 ASN A O 1
ATOM 7239 N N . PHE A 1 910 ? 2.393 33.903 -30.284 1.00 44.09 910 PHE A N 1
ATOM 7240 C CA . PHE A 1 910 ? 2.255 34.616 -31.551 1.00 44.09 910 PHE A CA 1
ATOM 7241 C C . PHE A 1 910 ? 3.023 33.889 -32.647 1.00 44.09 910 PHE A C 1
ATOM 7243 O O . PHE A 1 910 ? 4.254 33.884 -32.666 1.00 44.09 910 PHE A O 1
ATOM 7250 N N . VAL A 1 911 ? 2.296 33.295 -33.590 1.00 48.38 911 VAL A N 1
ATOM 7251 C CA . VAL A 1 911 ? 2.888 32.772 -34.822 1.00 48.38 911 VAL A CA 1
ATOM 7252 C C . VAL A 1 911 ? 2.681 33.815 -35.913 1.00 48.38 911 VAL A C 1
ATOM 7254 O O . VAL A 1 911 ? 1.559 34.026 -36.366 1.00 48.38 911 VAL A O 1
ATOM 7257 N N . HIS A 1 912 ? 3.766 34.471 -36.330 1.00 40.06 912 HIS A N 1
ATOM 7258 C CA . HIS A 1 912 ? 3.770 35.353 -37.497 1.00 40.06 912 HIS A CA 1
ATOM 7259 C C . HIS A 1 912 ? 4.203 34.552 -38.729 1.00 40.06 912 HIS A C 1
ATOM 7261 O O . HIS A 1 912 ? 5.367 34.168 -38.860 1.00 40.06 912 HIS A O 1
ATOM 7267 N N . LYS A 1 913 ? 3.267 34.309 -39.647 1.00 47.50 913 LYS A N 1
ATOM 7268 C CA . LYS A 1 913 ? 3.566 33.883 -41.021 1.00 47.50 913 LYS A CA 1
ATOM 7269 C C . LYS A 1 913 ? 3.325 35.067 -41.959 1.00 47.50 913 LYS A C 1
ATOM 7271 O O . LYS A 1 913 ? 2.702 36.059 -41.585 1.00 47.50 913 LYS A O 1
ATOM 7276 N N . HIS A 1 914 ? 3.847 35.010 -43.182 1.00 34.22 914 HIS A N 1
ATOM 7277 C CA . HIS A 1 914 ? 3.672 36.098 -44.148 1.00 34.22 914 HIS A CA 1
ATOM 7278 C C . HIS A 1 914 ? 2.172 36.260 -44.486 1.00 34.22 914 HIS A C 1
ATOM 7280 O O . HIS A 1 914 ? 1.623 35.449 -45.222 1.00 34.22 914 HIS A O 1
ATOM 7286 N N . GLY A 1 915 ? 1.515 37.283 -43.924 1.00 53.06 915 GLY A N 1
ATOM 7287 C CA . GLY A 1 915 ? 0.079 37.554 -44.101 1.00 53.06 915 GLY A CA 1
ATOM 7288 C C . GLY A 1 915 ? -0.869 36.950 -43.050 1.00 53.06 915 GLY A C 1
ATOM 7289 O O . GLY A 1 915 ? -2.073 37.131 -43.184 1.00 53.06 915 GLY A O 1
ATOM 7290 N N . GLU A 1 916 ? -0.366 36.272 -42.011 1.00 51.84 916 GLU A N 1
ATOM 7291 C CA . GLU A 1 916 ? -1.188 35.627 -40.971 1.00 51.84 916 GLU A CA 1
ATOM 7292 C C . GLU A 1 916 ? -0.568 35.839 -39.578 1.00 51.84 916 GLU A C 1
ATOM 7294 O O . GLU A 1 916 ? 0.630 35.613 -39.382 1.00 51.84 916 GLU A O 1
ATOM 7299 N N . ILE A 1 917 ? -1.393 36.264 -38.615 1.00 56.44 917 ILE A N 1
ATOM 7300 C CA . ILE A 1 917 ? -1.033 36.399 -37.198 1.00 56.44 917 ILE A CA 1
ATOM 7301 C C . ILE A 1 917 ? -1.947 35.472 -36.408 1.00 56.44 917 ILE A C 1
ATOM 7303 O O . ILE A 1 917 ? -3.158 35.681 -36.381 1.00 56.44 917 ILE A O 1
ATOM 7307 N N . LEU A 1 918 ? -1.368 34.468 -35.753 1.00 57.41 918 LEU A N 1
ATOM 7308 C CA . LEU A 1 918 ? -2.104 33.556 -34.883 1.00 57.41 918 LEU A CA 1
ATOM 7309 C C . LEU A 1 918 ? -1.755 33.873 -33.425 1.00 57.41 918 LEU A C 1
ATOM 7311 O O . LEU A 1 918 ? -0.585 33.750 -33.056 1.00 57.41 918 LEU A O 1
ATOM 7315 N N . LYS A 1 919 ? -2.745 34.312 -32.632 1.00 57.72 919 LYS A N 1
ATOM 7316 C CA . LYS A 1 919 ? -2.601 34.677 -31.212 1.00 57.72 919 LYS A CA 1
ATOM 7317 C C . LYS A 1 919 ? -3.523 33.830 -30.330 1.00 57.72 919 LYS A C 1
ATOM 7319 O O . LYS A 1 919 ? -4.736 33.900 -30.495 1.00 57.72 919 LYS A O 1
ATOM 7324 N N . TRP A 1 920 ? -2.958 33.097 -29.370 1.00 56.56 920 TRP A N 1
ATOM 7325 C CA . TRP A 1 920 ? -3.720 32.388 -28.328 1.00 56.56 920 TRP A CA 1
ATOM 7326 C C . TRP A 1 920 ? -3.740 33.201 -27.028 1.00 56.56 920 TRP A C 1
ATOM 7328 O O . TRP A 1 920 ? -2.689 33.632 -26.554 1.00 56.56 920 TRP A O 1
ATOM 7338 N N . HIS A 1 921 ? -4.923 33.419 -26.454 1.00 53.97 921 HIS A N 1
ATOM 7339 C CA . HIS A 1 921 ? -5.113 34.291 -25.285 1.00 53.97 921 HIS A CA 1
ATOM 7340 C C . HIS A 1 921 ? -5.096 33.554 -23.929 1.00 53.97 921 HIS A C 1
ATOM 7342 O O . HIS A 1 921 ? -4.931 34.193 -22.905 1.00 53.97 921 HIS A O 1
ATOM 7348 N N . ASP A 1 922 ? -5.203 32.221 -23.907 1.00 54.78 922 ASP A N 1
ATOM 7349 C CA . ASP A 1 922 ? -5.453 31.429 -22.682 1.00 54.78 922 ASP A CA 1
ATOM 7350 C C . ASP A 1 922 ? -4.203 31.143 -21.820 1.00 54.78 922 ASP A C 1
ATOM 7352 O O . ASP A 1 922 ? -4.312 30.612 -20.718 1.00 54.78 922 ASP A O 1
ATOM 7356 N N . ARG A 1 923 ? -2.980 31.395 -22.321 1.00 52.28 923 ARG A N 1
ATOM 7357 C CA . ARG A 1 923 ? -1.777 30.713 -21.781 1.00 52.28 923 ARG A CA 1
ATOM 7358 C C . ARG A 1 923 ? -0.504 31.549 -21.610 1.00 52.28 923 ARG A C 1
ATOM 7360 O O . ARG A 1 923 ? 0.534 30.980 -21.286 1.00 52.28 923 ARG A O 1
ATOM 7367 N N . SER A 1 924 ? -0.547 32.868 -21.804 1.00 46.81 924 SER A N 1
ATOM 7368 C CA . SER A 1 924 ? 0.650 33.733 -21.727 1.00 46.81 924 SER A CA 1
ATOM 7369 C C . SER A 1 924 ? 0.643 34.781 -20.613 1.00 46.81 924 SER A C 1
ATOM 7371 O O . SER A 1 924 ? 1.660 35.440 -20.413 1.00 46.81 924 SER A O 1
ATOM 7373 N N . ASP A 1 925 ? -0.448 34.940 -19.866 1.00 50.81 925 ASP A N 1
ATOM 7374 C CA . ASP A 1 925 ? -0.673 36.223 -19.183 1.00 50.81 925 ASP A CA 1
ATOM 7375 C C . ASP A 1 925 ? -0.197 36.259 -17.720 1.00 50.81 925 ASP A C 1
ATOM 7377 O O . ASP A 1 925 ? -0.249 37.307 -17.074 1.00 50.81 925 ASP A O 1
ATOM 7381 N N . HIS A 1 926 ? 0.301 35.145 -17.169 1.00 64.50 926 HIS A N 1
ATOM 7382 C CA . HIS A 1 926 ? 0.671 35.059 -15.750 1.00 64.50 926 HIS A CA 1
ATOM 7383 C C . HIS A 1 926 ? 2.076 34.465 -15.548 1.00 64.50 926 HIS A C 1
ATOM 7385 O O . HIS A 1 926 ? 2.248 33.330 -15.117 1.00 64.50 926 HIS A O 1
ATOM 7391 N N . ALA A 1 927 ? 3.121 35.247 -15.839 1.00 62.97 927 ALA A N 1
ATOM 7392 C CA . ALA A 1 927 ? 4.494 34.894 -15.441 1.00 62.97 927 ALA A CA 1
ATOM 7393 C C . ALA A 1 927 ? 4.721 35.021 -13.918 1.00 62.97 927 ALA A C 1
ATOM 7395 O O . ALA A 1 927 ? 5.608 34.387 -13.343 1.00 62.97 927 ALA A O 1
ATOM 7396 N N . LEU A 1 928 ? 3.902 35.840 -13.256 1.00 75.25 928 LEU A N 1
ATOM 7397 C CA . LEU A 1 928 ? 4.161 36.343 -11.907 1.00 75.25 928 LEU A CA 1
ATOM 7398 C C . LEU A 1 928 ? 3.341 35.665 -10.803 1.00 75.25 928 LEU A C 1
ATOM 7400 O O . LEU A 1 928 ? 3.758 35.650 -9.645 1.00 75.25 928 LEU A O 1
ATOM 7404 N N . TYR A 1 929 ? 2.217 35.047 -11.149 1.00 86.12 929 TYR A N 1
ATOM 7405 C CA . TYR A 1 929 ? 1.293 34.359 -10.242 1.00 86.12 929 TYR A CA 1
ATOM 7406 C C . TYR A 1 929 ? 0.660 33.157 -10.968 1.00 86.12 929 TYR A C 1
ATOM 7408 O O . TYR A 1 929 ? 0.870 32.995 -12.166 1.00 86.12 929 TYR A O 1
ATOM 7416 N N . ASP A 1 930 ? -0.040 32.269 -10.256 1.00 87.62 930 ASP A N 1
ATOM 7417 C CA . ASP A 1 930 ? -0.564 31.018 -10.829 1.00 87.62 930 ASP A CA 1
ATOM 7418 C C . ASP A 1 930 ? -1.860 31.242 -11.621 1.00 87.62 930 ASP A C 1
ATOM 7420 O O . ASP A 1 930 ? -2.040 30.661 -12.689 1.00 87.62 930 ASP A O 1
ATOM 7424 N N . VAL A 1 931 ? -2.757 32.085 -11.097 1.00 89.06 931 VAL A N 1
ATOM 7425 C CA . VAL A 1 931 ? -4.071 32.415 -11.685 1.00 89.06 931 VAL A CA 1
ATOM 7426 C C . VAL A 1 931 ? -4.470 33.854 -11.340 1.00 89.06 931 VAL A C 1
ATOM 7428 O O . VAL A 1 931 ? -4.020 34.386 -10.323 1.00 89.06 931 VAL A O 1
ATOM 7431 N N . CYS A 1 932 ? -5.322 34.496 -12.144 1.00 87.25 932 CYS A N 1
ATOM 7432 C CA . CYS A 1 932 ? -5.944 35.773 -11.772 1.00 87.25 932 CYS A CA 1
ATOM 7433 C C . CYS A 1 932 ? -7.280 35.571 -11.038 1.00 87.25 932 CYS A C 1
ATOM 7435 O O . CYS A 1 932 ? -7.886 34.502 -11.101 1.00 87.25 932 CYS A O 1
ATOM 7437 N N . ALA A 1 933 ? -7.734 36.608 -10.334 1.00 87.31 933 ALA A N 1
ATOM 7438 C CA . ALA A 1 933 ? -8.971 36.592 -9.552 1.00 87.31 933 ALA A CA 1
ATOM 7439 C C . ALA A 1 933 ? -10.267 36.836 -10.359 1.00 87.31 933 ALA A C 1
ATOM 7441 O O . ALA A 1 933 ? -11.356 36.804 -9.782 1.00 87.31 933 ALA A O 1
ATOM 7442 N N . ASP A 1 934 ? -10.164 37.101 -11.664 1.00 79.31 934 ASP A N 1
ATOM 7443 C CA . ASP A 1 934 ? -11.296 37.473 -12.526 1.00 79.31 934 ASP A CA 1
ATOM 7444 C C . ASP A 1 934 ? -11.816 36.291 -13.368 1.00 79.31 934 ASP A C 1
ATOM 7446 O O . ASP A 1 934 ? -11.214 35.214 -13.403 1.00 79.31 934 ASP A O 1
ATOM 7450 N N . ASP A 1 935 ? -12.915 36.520 -14.096 1.00 73.50 935 ASP A N 1
ATOM 7451 C CA . ASP A 1 935 ? -13.615 35.539 -14.943 1.00 73.50 935 ASP A CA 1
ATOM 7452 C C . ASP A 1 935 ? -12.720 34.909 -16.037 1.00 73.50 935 ASP A C 1
ATOM 7454 O O . ASP A 1 935 ? -13.072 33.883 -16.616 1.00 73.50 935 ASP A O 1
ATOM 7458 N N . HIS A 1 936 ? -11.551 35.498 -16.312 1.00 75.31 936 HIS A N 1
ATOM 7459 C CA . HIS A 1 936 ? -10.529 34.933 -17.198 1.00 75.31 936 HIS A CA 1
ATOM 7460 C C . HIS A 1 936 ? -9.974 33.585 -16.698 1.00 75.31 936 HIS A C 1
ATOM 7462 O O . HIS A 1 936 ? -9.701 32.703 -17.509 1.00 75.31 936 HIS A O 1
ATOM 7468 N N . CYS A 1 937 ? -9.788 33.419 -15.384 1.00 82.75 937 CYS A N 1
ATOM 7469 C CA . CYS A 1 937 ? -9.267 32.186 -14.789 1.00 82.75 937 CYS A CA 1
ATOM 7470 C C . CYS A 1 937 ? -10.353 31.471 -13.988 1.00 82.75 937 CYS A C 1
ATOM 7472 O O . CYS A 1 937 ? -10.962 30.519 -14.466 1.00 82.75 937 CYS A O 1
ATOM 7474 N N . GLN A 1 938 ? -10.561 31.928 -12.758 1.00 87.62 938 GLN A N 1
ATOM 7475 C CA . GLN A 1 938 ? -11.565 31.434 -11.830 1.00 87.62 938 GLN A CA 1
ATOM 7476 C C . GLN A 1 938 ? -11.903 32.576 -10.885 1.00 87.62 938 GLN A C 1
ATOM 7478 O O . GLN A 1 938 ? -11.013 33.251 -10.358 1.00 87.62 938 GLN A O 1
ATOM 7483 N N . ARG A 1 939 ? -13.195 32.793 -10.665 1.00 86.69 939 ARG A N 1
ATOM 7484 C CA . ARG A 1 939 ? -13.665 33.996 -9.979 1.00 86.69 939 ARG A CA 1
ATOM 7485 C C . ARG A 1 939 ? -13.363 33.920 -8.484 1.00 86.69 939 ARG A C 1
ATOM 7487 O O . ARG A 1 939 ? -14.092 33.276 -7.735 1.00 86.69 939 ARG A O 1
ATOM 7494 N N . TYR A 1 940 ? -12.316 34.603 -8.031 1.00 90.38 940 TYR A N 1
ATOM 7495 C CA . TYR A 1 940 ? -11.867 34.602 -6.637 1.00 90.38 940 TYR A CA 1
ATOM 7496 C C . TYR A 1 940 ? -12.108 35.965 -5.988 1.00 90.38 940 TYR A C 1
ATOM 7498 O O . TYR A 1 940 ? -11.559 36.970 -6.418 1.00 90.38 940 TYR A O 1
ATOM 7506 N N . GLN A 1 941 ? -12.925 36.011 -4.933 1.00 86.62 941 GLN A N 1
ATOM 7507 C CA . GLN A 1 941 ? -13.340 37.273 -4.293 1.00 86.62 941 GLN A CA 1
ATOM 7508 C C . GLN A 1 941 ? -13.025 37.314 -2.790 1.00 86.62 941 GLN A C 1
ATOM 7510 O O . GLN A 1 941 ? -13.651 38.051 -2.023 1.00 86.62 941 GLN A O 1
ATOM 7515 N N . GLY A 1 942 ? -12.084 36.474 -2.348 1.00 85.81 942 GLY A N 1
ATOM 7516 C CA . GLY A 1 942 ? -11.679 36.376 -0.950 1.00 85.81 942 GLY A CA 1
ATOM 7517 C C . GLY A 1 942 ? -12.808 35.910 -0.024 1.00 85.81 942 GLY A C 1
ATOM 7518 O O . GLY A 1 942 ? -13.630 35.069 -0.395 1.00 85.81 942 GLY A O 1
ATOM 7519 N N . ILE A 1 943 ? -12.832 36.449 1.198 1.00 83.00 943 ILE A N 1
ATOM 7520 C CA . ILE A 1 943 ? -13.798 36.117 2.261 1.00 83.00 943 ILE A CA 1
ATOM 7521 C C . ILE A 1 943 ? -14.991 37.077 2.338 1.00 83.00 943 ILE A C 1
ATOM 7523 O O . ILE A 1 943 ? -15.887 36.857 3.155 1.00 83.00 943 ILE A O 1
ATOM 7527 N N . THR A 1 944 ? -15.036 38.121 1.501 1.00 66.88 944 THR A N 1
ATOM 7528 C CA . THR A 1 944 ? -16.158 39.080 1.455 1.00 66.88 944 THR A CA 1
ATOM 7529 C C . THR A 1 944 ? -17.491 38.376 1.182 1.00 66.88 944 THR A C 1
ATOM 7531 O O . THR A 1 944 ? -18.535 38.776 1.697 1.00 66.88 944 THR A O 1
ATOM 7534 N N . LYS A 1 945 ? -17.453 37.258 0.448 1.00 64.50 945 LYS A N 1
ATOM 7535 C CA . LYS A 1 945 ? -18.549 36.293 0.348 1.00 64.50 945 LYS A CA 1
ATOM 7536 C C . LYS A 1 945 ? -18.254 35.109 1.268 1.00 64.50 945 LYS A C 1
ATOM 7538 O O . LYS A 1 945 ? -17.543 34.183 0.897 1.00 64.50 945 LYS A O 1
ATOM 7543 N N . SER A 1 946 ? -18.774 35.155 2.495 1.00 55.59 946 SER A N 1
ATOM 7544 C CA . SER A 1 946 ? -18.590 34.079 3.477 1.00 55.59 946 SER A CA 1
ATOM 7545 C C . SER A 1 946 ? -19.111 32.748 2.922 1.00 55.59 946 SER A C 1
ATOM 7547 O O . SER A 1 946 ? -20.304 32.616 2.640 1.00 55.59 946 SER A O 1
ATOM 7549 N N . ALA A 1 947 ? -18.222 31.764 2.748 1.00 63.09 947 ALA A N 1
ATOM 7550 C CA . ALA A 1 947 ? -18.592 30.450 2.238 1.00 63.09 947 ALA A CA 1
ATOM 7551 C C . ALA A 1 947 ? -19.588 29.776 3.192 1.00 63.09 947 ALA A C 1
ATOM 7553 O O . ALA A 1 947 ? -19.286 29.528 4.368 1.00 63.09 947 ALA A O 1
ATOM 7554 N N . LEU A 1 948 ? -20.787 29.474 2.684 1.00 76.12 948 LEU A N 1
ATOM 7555 C CA . LEU A 1 948 ? -21.814 28.773 3.451 1.00 76.12 948 LEU A CA 1
ATOM 7556 C C . LEU A 1 948 ? -21.284 27.407 3.926 1.00 76.12 948 LEU A C 1
ATOM 7558 O O . LEU A 1 948 ? -20.479 26.780 3.229 1.00 76.12 948 LEU A O 1
ATOM 7562 N N . PRO A 1 949 ? -21.780 26.872 5.059 1.00 82.06 949 PRO A N 1
ATOM 7563 C CA . PRO A 1 949 ? -21.347 25.572 5.578 1.00 82.06 949 PRO A CA 1
ATOM 7564 C C . PRO A 1 949 ? -21.420 24.426 4.558 1.00 82.06 949 PRO A C 1
ATOM 7566 O O . PRO A 1 949 ? -20.635 23.484 4.638 1.00 82.06 949 PRO A O 1
ATOM 7569 N N . GLN A 1 950 ? -22.338 24.498 3.586 1.00 84.81 950 GLN A N 1
ATOM 7570 C CA . GLN A 1 950 ? -22.457 23.491 2.529 1.00 84.81 950 GLN A CA 1
ATOM 7571 C C . GLN A 1 950 ? -21.273 23.490 1.555 1.00 84.81 950 GLN A C 1
ATOM 7573 O O . GLN A 1 950 ? -20.815 22.412 1.187 1.00 84.81 950 GLN A O 1
ATOM 7578 N N . VAL A 1 951 ? -20.730 24.659 1.200 1.00 87.88 951 VAL A N 1
ATOM 7579 C CA . VAL A 1 951 ? -19.544 24.764 0.335 1.00 87.88 951 VAL A CA 1
ATOM 7580 C C . VAL A 1 951 ? -18.323 24.213 1.062 1.00 87.88 951 VAL A C 1
ATOM 7582 O O . VAL A 1 951 ? -17.629 23.355 0.524 1.00 87.88 951 VAL A O 1
ATOM 7585 N N . LYS A 1 952 ? -18.133 24.585 2.336 1.00 89.75 952 LYS A N 1
ATOM 7586 C CA . LYS A 1 952 ? -17.061 24.021 3.177 1.00 89.75 952 LYS A CA 1
ATOM 7587 C C . LYS A 1 952 ? -17.165 22.503 3.293 1.00 89.75 952 LYS A C 1
ATOM 7589 O O . LYS A 1 952 ? -16.170 21.790 3.190 1.00 89.75 952 LYS A O 1
ATOM 7594 N N . LYS A 1 953 ? -18.389 21.989 3.461 1.00 91.38 953 LYS A N 1
ATOM 7595 C CA . LYS A 1 953 ? -18.662 20.548 3.479 1.00 91.38 953 LYS A CA 1
ATOM 7596 C C . LYS A 1 953 ? -18.300 19.889 2.145 1.00 91.38 953 LYS A C 1
ATOM 7598 O O . LYS A 1 953 ? -17.715 18.813 2.171 1.00 91.38 953 LYS A O 1
ATOM 7603 N N . ALA A 1 954 ? -18.626 20.502 1.007 1.00 93.12 954 ALA A N 1
ATOM 7604 C CA . ALA A 1 954 ? -18.311 19.968 -0.319 1.00 93.12 954 ALA A CA 1
ATOM 7605 C C . ALA A 1 954 ? -16.797 19.930 -0.593 1.00 93.12 954 ALA A C 1
ATOM 7607 O O . ALA A 1 954 ? -16.271 18.885 -0.982 1.00 93.12 954 ALA A O 1
ATOM 7608 N N . VAL A 1 955 ? -16.095 21.035 -0.317 1.00 93.12 955 VAL A N 1
ATOM 7609 C CA . VAL A 1 955 ? -14.633 21.145 -0.457 1.00 93.12 955 VAL A CA 1
ATOM 7610 C C . VAL A 1 955 ? -13.937 20.142 0.461 1.00 93.12 955 VAL A C 1
ATOM 7612 O O . VAL A 1 955 ? -13.100 19.366 0.010 1.00 93.12 955 VAL A O 1
ATOM 7615 N N . SER A 1 956 ? -14.351 20.065 1.731 1.00 91.88 956 SER A N 1
ATOM 7616 C CA . SER A 1 956 ? -13.781 19.113 2.688 1.00 91.88 956 SER A CA 1
ATOM 7617 C C . SER A 1 956 ? -14.083 17.651 2.350 1.00 91.88 956 SER A C 1
ATOM 7619 O O . SER A 1 956 ? -13.251 16.797 2.650 1.00 91.88 956 SER A O 1
ATOM 7621 N N . ALA A 1 957 ? -15.255 17.337 1.790 1.00 94.44 957 ALA A N 1
ATOM 7622 C CA . ALA A 1 957 ? -15.629 15.967 1.433 1.00 94.44 957 ALA A CA 1
ATOM 7623 C C . ALA A 1 957 ? -14.869 15.445 0.207 1.00 94.44 957 ALA A C 1
ATOM 7625 O O . ALA A 1 957 ? -14.680 14.242 0.095 1.00 94.44 957 ALA A O 1
ATOM 7626 N N . THR A 1 958 ? -14.431 16.345 -0.676 1.00 95.31 958 THR A N 1
ATOM 7627 C CA . THR A 1 958 ? -13.682 16.033 -1.909 1.00 95.31 958 THR A CA 1
ATOM 7628 C C . THR A 1 958 ? -12.213 16.430 -1.802 1.00 95.31 958 THR A C 1
ATOM 7630 O O . THR A 1 958 ? -11.523 16.615 -2.807 1.00 95.31 958 THR A O 1
ATOM 7633 N N . LYS A 1 959 ? -11.721 16.639 -0.577 1.00 91.25 959 LYS A N 1
ATOM 7634 C CA . LYS A 1 959 ? -10.366 17.128 -0.343 1.00 91.25 959 LYS A CA 1
ATOM 7635 C C . LYS A 1 959 ? -9.361 16.174 -0.989 1.00 91.25 959 LYS A C 1
ATOM 7637 O O . LYS A 1 959 ? -9.404 14.973 -0.741 1.00 91.25 959 LYS A O 1
ATOM 7642 N N . HIS A 1 960 ? -8.439 16.726 -1.777 1.00 85.44 960 HIS A N 1
ATOM 7643 C CA . HIS A 1 960 ? -7.438 15.977 -2.551 1.00 85.44 960 HIS A CA 1
ATOM 7644 C C . HIS A 1 960 ? -7.975 15.114 -3.708 1.00 85.44 960 HIS A C 1
ATOM 7646 O O . HIS A 1 960 ? -7.188 14.413 -4.345 1.00 85.44 960 HIS A O 1
ATOM 7652 N N . GLU A 1 961 ? -9.267 15.184 -4.033 1.00 93.25 961 GLU A N 1
ATOM 7653 C CA . GLU A 1 961 ? -9.814 14.537 -5.225 1.00 93.25 961 GLU A CA 1
ATOM 7654 C C . GLU A 1 961 ? -9.604 15.418 -6.463 1.00 93.25 961 GLU A C 1
ATOM 7656 O O . GLU A 1 961 ? -9.902 16.618 -6.454 1.00 93.25 961 GLU A O 1
ATOM 7661 N N . VAL A 1 962 ? -9.083 14.808 -7.530 1.00 92.62 962 VAL A N 1
ATOM 7662 C CA . VAL A 1 962 ? -8.797 15.441 -8.824 1.00 92.62 962 VAL A CA 1
ATOM 7663 C C . VAL A 1 962 ? -9.149 14.499 -9.975 1.00 92.62 962 VAL A C 1
ATOM 7665 O O . VAL A 1 962 ? -9.172 13.279 -9.808 1.00 92.62 962 VAL A O 1
ATOM 7668 N N . LEU A 1 963 ? -9.389 15.058 -11.159 1.00 92.69 963 LEU A N 1
ATOM 7669 C CA . LEU A 1 963 ? -9.635 14.317 -12.391 1.00 92.69 963 LEU A CA 1
ATOM 7670 C C . LEU A 1 963 ? -8.314 13.950 -13.066 1.00 92.69 963 LEU A C 1
ATOM 7672 O O . LEU A 1 963 ? -7.434 14.792 -13.253 1.00 92.69 963 LEU A O 1
ATOM 7676 N N . MET A 1 964 ? -8.198 12.684 -13.461 1.00 87.75 964 MET A N 1
ATOM 7677 C CA . MET A 1 964 ? -7.031 12.160 -14.160 1.00 87.75 964 MET A CA 1
ATOM 7678 C C . MET A 1 964 ? -7.442 11.393 -15.412 1.00 87.75 964 MET A C 1
ATOM 7680 O O . MET A 1 964 ? -8.389 10.607 -15.387 1.00 87.75 964 MET A O 1
ATOM 7684 N N . TYR A 1 965 ? -6.670 11.547 -16.485 1.00 82.50 965 TYR A N 1
ATOM 7685 C CA . TYR A 1 965 ? -6.830 10.786 -17.719 1.00 82.50 965 TYR A CA 1
ATOM 7686 C C . TYR A 1 965 ? -5.489 10.188 -18.134 1.00 82.50 965 TYR A C 1
ATOM 7688 O O . TYR A 1 965 ? -4.480 10.886 -18.216 1.00 82.50 965 TYR A O 1
ATOM 7696 N N . ASN A 1 966 ? -5.456 8.868 -18.356 1.00 79.75 966 ASN A N 1
ATOM 7697 C CA . ASN A 1 966 ? -4.230 8.111 -18.648 1.00 79.75 966 ASN A CA 1
ATOM 7698 C C . ASN A 1 966 ? -3.069 8.375 -17.669 1.00 79.75 966 ASN A C 1
ATOM 7700 O O . ASN A 1 966 ? -1.900 8.245 -18.030 1.00 79.75 966 ASN A O 1
ATOM 7704 N N . GLY A 1 967 ? -3.392 8.712 -16.418 1.00 70.00 967 GLY A N 1
ATOM 7705 C CA . GLY A 1 967 ? -2.393 8.931 -15.381 1.00 70.00 967 GLY A CA 1
ATOM 7706 C C . GLY A 1 967 ? -1.799 10.339 -15.295 1.00 70.00 967 GLY A C 1
ATOM 7707 O O . GLY A 1 967 ? -0.933 10.549 -14.448 1.00 70.00 967 GLY A O 1
ATOM 7708 N N . SER A 1 968 ? -2.272 11.287 -16.104 1.00 77.50 968 SER A N 1
ATOM 7709 C CA . SER A 1 968 ? -1.938 12.713 -15.985 1.00 77.50 968 SER A CA 1
ATOM 7710 C C . SER A 1 968 ? -3.137 13.512 -15.488 1.00 77.50 968 SER A C 1
ATOM 7712 O O . SER A 1 968 ? -4.284 13.084 -15.660 1.00 77.50 968 SER A O 1
ATOM 7714 N N . LEU A 1 969 ? -2.867 14.644 -14.837 1.00 86.88 969 LEU A N 1
ATOM 7715 C CA . LEU A 1 969 ? -3.904 15.551 -14.359 1.00 86.88 969 LEU A CA 1
ATOM 7716 C C . LEU A 1 969 ? -4.675 16.130 -15.552 1.00 86.88 969 LEU A C 1
ATOM 7718 O O . LEU A 1 969 ? -4.078 16.536 -16.550 1.00 86.88 969 LEU A O 1
ATOM 7722 N N . CYS A 1 970 ? -6.002 16.168 -15.458 1.00 88.69 970 CYS A N 1
ATOM 7723 C CA . CYS A 1 970 ? -6.823 16.801 -16.482 1.00 88.69 970 CYS A CA 1
ATOM 7724 C C . CYS A 1 970 ? -6.807 18.332 -16.339 1.00 88.69 970 CYS A C 1
ATOM 7726 O O . CYS A 1 970 ? -7.140 18.850 -15.274 1.00 88.69 970 CYS A O 1
ATOM 7728 N N . ASP A 1 971 ? -6.551 19.049 -17.439 1.00 86.94 971 ASP A N 1
ATOM 7729 C CA . ASP A 1 971 ? -7.019 20.435 -17.625 1.00 86.94 971 ASP A CA 1
ATOM 7730 C C . ASP A 1 971 ? -8.558 20.402 -17.677 1.00 86.94 971 ASP A C 1
ATOM 7732 O O . ASP A 1 971 ? -9.154 20.073 -18.704 1.00 86.94 971 ASP A O 1
ATOM 7736 N N . ALA A 1 972 ? -9.198 20.582 -16.522 1.00 89.50 972 ALA A N 1
ATOM 7737 C CA . ALA A 1 972 ? -10.630 20.368 -16.352 1.00 89.50 972 ALA A CA 1
ATOM 7738 C C . ALA A 1 972 ? -11.406 21.671 -16.594 1.00 89.50 972 ALA A C 1
ATOM 7740 O O . ALA A 1 972 ? -11.559 22.494 -15.696 1.00 89.50 972 ALA A O 1
ATOM 7741 N N . ARG A 1 973 ? -11.909 21.859 -17.816 1.00 86.19 973 ARG A N 1
ATOM 7742 C CA . ARG A 1 973 ? -12.741 23.014 -18.185 1.00 86.19 973 ARG A CA 1
ATOM 7743 C C . ARG A 1 973 ? -14.225 22.689 -18.015 1.00 86.19 973 ARG A C 1
ATOM 7745 O O . ARG A 1 973 ? -14.650 21.557 -18.237 1.00 86.19 973 ARG A O 1
ATOM 7752 N N . PHE A 1 974 ? -15.016 23.694 -17.659 1.00 85.94 974 PHE A N 1
ATOM 7753 C CA . PHE A 1 974 ? -16.472 23.599 -17.582 1.00 85.94 974 PHE A CA 1
ATOM 7754 C C . PHE A 1 974 ? -17.111 24.876 -18.129 1.00 85.94 974 PHE A C 1
ATOM 7756 O O . PHE A 1 974 ? -16.467 25.916 -18.239 1.00 85.94 974 PHE A O 1
ATOM 7763 N N . SER A 1 975 ? -18.389 24.790 -18.489 1.00 80.38 975 SER A N 1
ATOM 7764 C CA . SER A 1 975 ? -19.154 25.909 -19.034 1.00 80.38 975 SER A CA 1
ATOM 7765 C C . SER A 1 975 ? -20.459 26.073 -18.272 1.00 80.38 975 SER A C 1
ATOM 7767 O O . SER A 1 975 ? -21.176 25.096 -18.063 1.00 80.38 975 SER A O 1
ATOM 7769 N N . LYS A 1 976 ? -20.809 27.315 -17.942 1.00 76.19 976 LYS A N 1
ATOM 7770 C CA . LYS A 1 976 ? -22.121 27.666 -17.382 1.00 76.19 976 LYS A CA 1
ATOM 7771 C C . LYS A 1 976 ? -23.262 27.492 -18.395 1.00 76.19 976 LYS A C 1
ATOM 7773 O O . LYS A 1 976 ? -24.377 27.158 -18.013 1.00 76.19 976 LYS A O 1
ATOM 7778 N N . CYS A 1 977 ? -22.980 27.716 -19.678 1.00 81.12 977 CYS A N 1
ATOM 7779 C CA . CYS A 1 977 ? -23.877 27.440 -20.797 1.00 81.12 977 CYS A CA 1
ATOM 7780 C C . CYS A 1 977 ? -23.037 27.029 -22.011 1.00 81.12 977 CYS A C 1
ATOM 7782 O O . CYS A 1 977 ? -22.120 27.754 -22.388 1.00 81.12 977 CYS A O 1
ATOM 7784 N N . CYS A 1 978 ? -23.347 25.889 -22.627 1.00 85.44 978 CYS A N 1
ATOM 7785 C CA . CYS A 1 978 ? -22.657 25.396 -23.827 1.00 85.44 978 CYS A CA 1
ATOM 7786 C C . CYS A 1 978 ? -23.455 25.641 -25.119 1.00 85.44 978 CYS A C 1
ATOM 7788 O O . CYS A 1 978 ? -23.087 25.175 -26.187 1.00 85.44 978 CYS A O 1
ATOM 7790 N N . GLY A 1 979 ? -24.601 26.328 -25.055 1.00 83.06 979 GLY A N 1
ATOM 7791 C CA . GLY A 1 979 ? -25.400 26.617 -26.251 1.00 83.06 979 GLY A CA 1
ATOM 7792 C C . GLY A 1 979 ? -25.993 25.379 -26.944 1.00 83.06 979 GLY A C 1
ATOM 7793 O O . GLY A 1 979 ? -26.428 25.486 -28.094 1.00 83.06 979 GLY A O 1
ATOM 7794 N N . GLY A 1 980 ? -26.051 24.235 -26.248 1.00 86.06 980 GLY A N 1
ATOM 7795 C CA . GLY A 1 980 ? -26.676 22.982 -26.685 1.00 86.06 980 GLY A CA 1
ATOM 7796 C C . GLY A 1 980 ? -25.687 21.848 -26.981 1.00 86.06 980 GLY A C 1
ATOM 7797 O O . GLY A 1 980 ? -26.079 20.682 -26.953 1.00 86.06 980 GLY A O 1
ATOM 7798 N N . VAL A 1 981 ? -24.418 22.154 -27.240 1.00 87.75 981 VAL A N 1
ATOM 7799 C CA . VAL A 1 981 ? -23.351 21.178 -27.510 1.00 87.75 981 VAL A CA 1
ATOM 7800 C C . VAL A 1 981 ? -22.046 21.769 -26.979 1.00 87.75 981 VAL A C 1
ATOM 7802 O O . VAL A 1 981 ? -21.760 22.926 -27.260 1.00 87.75 981 VAL A O 1
ATOM 7805 N N . SER A 1 982 ? -21.260 21.015 -26.208 1.00 88.50 982 SER A N 1
ATOM 7806 C CA . SER A 1 982 ? -19.955 21.501 -25.740 1.00 88.50 982 SER A CA 1
ATOM 7807 C C . SER A 1 982 ? -18.962 21.627 -26.897 1.00 88.50 982 SER A C 1
ATOM 7809 O O . SER A 1 982 ? -18.928 20.783 -27.784 1.00 88.50 982 SER A O 1
ATOM 7811 N N . GLU A 1 983 ? -18.138 22.668 -26.881 1.00 84.81 983 GLU A N 1
ATOM 7812 C CA . GLU A 1 983 ? -17.169 22.935 -27.947 1.00 84.81 983 GLU A CA 1
ATOM 7813 C C . GLU A 1 983 ? -15.901 22.069 -27.808 1.00 84.81 983 GLU A C 1
ATOM 7815 O O . GLU A 1 983 ? -15.572 21.605 -26.711 1.00 84.81 983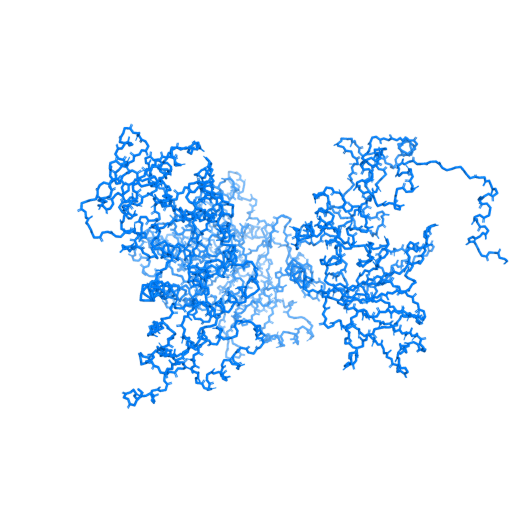 GLU A O 1
ATOM 7820 N N . LEU A 1 984 ? -15.184 21.850 -28.918 1.00 85.50 984 LEU A N 1
ATOM 7821 C CA . LEU A 1 984 ? -13.859 21.229 -28.904 1.00 85.50 984 LEU A CA 1
ATOM 7822 C C . LEU A 1 984 ? -12.843 22.118 -28.185 1.00 85.50 984 LEU A C 1
ATOM 7824 O O . LEU A 1 984 ? -12.833 23.342 -28.317 1.00 85.50 984 LEU A O 1
ATOM 7828 N N . TYR A 1 985 ? -11.917 21.481 -27.470 1.00 84.75 985 TYR A N 1
ATOM 7829 C CA . TYR A 1 985 ? -10.845 22.184 -26.773 1.00 84.75 985 TYR A CA 1
ATOM 7830 C C . TYR A 1 985 ? -9.996 23.046 -27.728 1.00 84.75 985 TYR A C 1
ATOM 7832 O O . TYR A 1 985 ? -9.683 24.199 -27.411 1.00 84.75 985 TYR A O 1
ATOM 7840 N N . SER A 1 986 ? -9.680 22.516 -28.915 1.00 82.62 986 SER A N 1
ATOM 7841 C CA . SER A 1 986 ? -8.891 23.217 -29.933 1.00 82.62 986 SER A CA 1
ATOM 7842 C C . SER A 1 986 ? -9.561 24.433 -30.558 1.00 82.62 986 SER A C 1
ATOM 7844 O O . SER A 1 986 ? -8.859 25.328 -31.034 1.00 82.62 986 SER A O 1
ATOM 7846 N N . SER A 1 987 ? -10.889 24.517 -30.493 1.00 79.31 987 SER A N 1
ATOM 7847 C CA . SER A 1 987 ? -11.643 25.666 -30.999 1.00 79.31 987 SER A CA 1
ATOM 7848 C C . SER A 1 987 ? -11.584 26.872 -30.054 1.00 79.31 987 SER A C 1
ATOM 7850 O O . SER A 1 987 ? -11.740 28.004 -30.509 1.00 79.31 987 SER A O 1
ATOM 7852 N N . CYS A 1 988 ? -11.379 26.658 -28.747 1.00 75.50 988 CYS A N 1
ATOM 7853 C CA . CYS A 1 988 ? -11.441 27.725 -27.739 1.00 75.50 988 CYS A CA 1
ATOM 7854 C C . CYS A 1 988 ? -10.083 28.107 -27.136 1.00 75.50 988 CYS A C 1
ATOM 7856 O O . CYS A 1 988 ? -9.898 29.269 -26.780 1.00 75.50 988 CYS A O 1
ATOM 7858 N N . TRP A 1 989 ? -9.156 27.155 -26.984 1.00 75.56 989 TRP A N 1
ATOM 7859 C CA . TRP A 1 989 ? -8.035 27.326 -26.052 1.00 75.56 989 TRP A CA 1
ATOM 7860 C C . TRP A 1 989 ? -6.650 27.134 -26.682 1.00 75.56 989 TRP A C 1
ATOM 7862 O O . TRP A 1 989 ? -5.834 28.053 -26.645 1.00 75.56 989 TRP A O 1
ATOM 7872 N N . ASP A 1 990 ? -6.359 25.954 -27.237 1.00 71.25 990 ASP A N 1
ATOM 7873 C CA . ASP A 1 990 ? -5.065 25.625 -27.864 1.00 71.25 990 ASP A CA 1
ATOM 7874 C C . ASP A 1 990 ? -5.227 24.435 -28.820 1.00 71.25 990 ASP A C 1
ATOM 7876 O O . ASP A 1 990 ? -6.049 23.566 -28.555 1.00 71.25 990 ASP A O 1
ATOM 7880 N N . ASN A 1 991 ? -4.428 24.350 -29.887 1.00 77.56 991 ASN A N 1
ATOM 7881 C CA . ASN A 1 991 ? -4.545 23.375 -30.984 1.00 77.56 991 ASN A CA 1
ATOM 7882 C C . ASN A 1 991 ? -4.102 21.940 -30.596 1.00 77.56 991 ASN A C 1
ATOM 7884 O O . ASN A 1 991 ? -3.228 21.346 -31.232 1.00 77.56 991 ASN A O 1
ATOM 7888 N N . ASP A 1 992 ? -4.670 21.406 -29.513 1.00 76.50 992 ASP A N 1
ATOM 7889 C CA . ASP A 1 992 ? -4.387 20.094 -28.926 1.00 76.50 992 ASP A CA 1
ATOM 7890 C C . ASP A 1 992 ? -5.651 19.509 -28.275 1.00 76.50 992 ASP A C 1
ATOM 7892 O O . ASP A 1 992 ? -5.900 19.689 -27.079 1.00 76.50 992 ASP A O 1
ATOM 7896 N N . ASP A 1 993 ? -6.466 18.803 -29.061 1.00 83.31 993 ASP A N 1
ATOM 7897 C CA . ASP A 1 993 ? -7.696 18.194 -28.556 1.00 83.31 993 ASP A CA 1
ATOM 7898 C C . ASP A 1 993 ? -7.422 17.127 -27.493 1.00 83.31 993 ASP A C 1
ATOM 7900 O O . ASP A 1 993 ? -6.710 16.137 -27.700 1.00 83.31 993 ASP A O 1
ATOM 7904 N N . LYS A 1 994 ? -8.054 17.308 -26.332 1.00 84.12 994 LYS A N 1
ATOM 7905 C CA . LYS A 1 994 ? -7.971 16.371 -25.215 1.00 84.12 994 LYS A CA 1
ATOM 7906 C C . LYS A 1 994 ? -9.070 15.316 -25.345 1.00 84.12 994 LYS A C 1
ATOM 7908 O O . LYS A 1 994 ? -10.241 15.683 -25.362 1.00 84.12 994 LYS A O 1
ATOM 7913 N N . PRO A 1 995 ? -8.753 14.006 -25.316 1.00 86.44 995 PRO A N 1
ATOM 7914 C CA . PRO A 1 995 ? -9.776 12.960 -25.417 1.00 86.44 995 PRO A CA 1
ATOM 7915 C C . PRO A 1 995 ? -10.855 13.009 -24.323 1.00 86.44 995 PRO A C 1
ATOM 7917 O O . PRO A 1 995 ? -11.952 12.501 -24.521 1.00 86.44 995 PRO A O 1
ATOM 7920 N N . TYR A 1 996 ? -10.539 13.598 -23.165 1.00 87.69 996 TYR A N 1
ATOM 7921 C CA . TYR A 1 996 ? -11.461 13.776 -22.038 1.00 87.69 996 TYR A CA 1
ATOM 7922 C C . TYR A 1 996 ? -12.268 15.088 -22.094 1.00 87.69 996 TYR A C 1
ATOM 7924 O O . TYR A 1 996 ? -13.141 15.284 -21.256 1.00 87.69 996 TYR A O 1
ATOM 7932 N N . LEU A 1 997 ? -12.005 15.967 -23.068 1.00 88.81 997 LEU A N 1
ATOM 7933 C CA . LEU A 1 997 ? -12.802 17.160 -23.384 1.00 88.81 997 LEU A CA 1
ATOM 7934 C C . LEU A 1 997 ? -13.410 17.006 -24.784 1.00 88.81 997 LEU A C 1
ATOM 7936 O O . LEU A 1 997 ? -13.241 17.851 -25.661 1.00 88.81 997 LEU A O 1
ATOM 7940 N N . ALA A 1 998 ? -14.058 15.864 -25.005 1.00 86.50 998 ALA A N 1
ATOM 7941 C CA . ALA A 1 998 ? -14.781 15.598 -26.237 1.00 86.50 998 ALA A CA 1
ATOM 7942 C C . ALA A 1 998 ? -16.095 16.394 -26.291 1.00 86.50 998 ALA A C 1
ATOM 7944 O O . ALA A 1 998 ? -16.652 16.782 -25.264 1.00 86.50 998 ALA A O 1
ATOM 7945 N N . VAL A 1 999 ? -16.607 16.593 -27.504 1.00 87.19 999 VAL A N 1
ATOM 7946 C CA . VAL A 1 999 ? -17.917 17.204 -27.760 1.00 87.19 999 VAL A CA 1
ATOM 7947 C C . VAL A 1 999 ? -19.023 16.328 -27.169 1.00 87.19 999 VAL A C 1
ATOM 7949 O O . VAL A 1 999 ? -19.093 15.131 -27.451 1.00 87.19 999 VAL A O 1
ATOM 7952 N N . VAL A 1 1000 ? -19.908 16.927 -26.373 1.00 89.75 1000 VAL A N 1
ATOM 7953 C CA . VAL A 1 1000 ? -21.050 16.259 -25.738 1.00 89.75 1000 VAL A CA 1
ATOM 7954 C C . VAL A 1 1000 ? -22.321 17.066 -25.981 1.00 89.75 1000 VAL A C 1
ATOM 7956 O O . VAL A 1 1000 ? -22.328 18.298 -25.943 1.00 89.75 1000 VAL A O 1
ATOM 7959 N N . ARG A 1 1001 ? -23.426 16.355 -26.226 1.00 90.44 1001 ARG A N 1
ATOM 7960 C CA . ARG A 1 1001 ? -24.756 16.947 -26.359 1.00 90.44 1001 ARG A CA 1
ATOM 7961 C C . ARG A 1 1001 ? -25.308 17.347 -24.990 1.00 90.44 1001 ARG A C 1
ATOM 7963 O O . ARG A 1 1001 ? -25.346 16.539 -24.071 1.00 90.44 1001 ARG A O 1
ATOM 7970 N N . ASP A 1 1002 ? -25.816 18.571 -24.880 1.00 89.94 1002 ASP A N 1
ATOM 7971 C CA . ASP A 1 1002 ? -26.451 19.102 -23.663 1.00 89.94 1002 ASP A CA 1
ATOM 7972 C C . ASP A 1 1002 ? -27.896 18.609 -23.467 1.00 89.94 1002 ASP A C 1
ATOM 7974 O O . ASP A 1 1002 ? -28.822 19.399 -23.304 1.00 89.94 1002 ASP A O 1
ATOM 7978 N N . ALA A 1 1003 ? -28.129 17.305 -23.572 1.00 87.62 1003 ALA A N 1
ATOM 7979 C CA . ALA A 1 1003 ? -29.434 16.673 -23.385 1.00 87.62 1003 ALA A CA 1
ATOM 7980 C C . ALA A 1 1003 ? -29.242 15.199 -22.998 1.00 87.62 1003 ALA A C 1
ATOM 7982 O O . ALA A 1 1003 ? -28.162 14.648 -23.191 1.00 87.62 1003 ALA A O 1
ATOM 7983 N N . ALA A 1 1004 ? -30.278 14.551 -22.455 1.00 82.69 1004 ALA A N 1
ATOM 7984 C CA . ALA A 1 1004 ? -30.227 13.115 -22.157 1.00 82.69 1004 ALA A CA 1
ATOM 7985 C C . ALA A 1 1004 ? -30.040 12.260 -23.424 1.00 82.69 1004 ALA A C 1
ATOM 7987 O O . ALA A 1 1004 ? -29.283 11.297 -23.397 1.00 82.69 1004 ALA A O 1
ATOM 7988 N N . ASP A 1 1005 ? -30.695 12.655 -24.521 1.00 75.69 1005 ASP A N 1
ATOM 7989 C CA . ASP A 1 1005 ? -30.700 11.957 -25.806 1.00 75.69 1005 ASP A CA 1
ATOM 7990 C C . ASP A 1 1005 ? -30.598 12.963 -26.968 1.00 75.69 1005 ASP A C 1
ATOM 7992 O O . ASP A 1 1005 ? -31.112 14.085 -26.883 1.00 75.69 1005 ASP A O 1
ATOM 7996 N N . GLY A 1 1006 ? -29.979 12.551 -28.079 1.00 73.81 1006 GLY A N 1
ATOM 7997 C CA . GLY A 1 1006 ? -29.943 13.301 -29.339 1.00 73.81 1006 GLY A CA 1
ATOM 7998 C C . GLY A 1 1006 ? -28.574 13.308 -30.020 1.00 73.81 1006 GLY A C 1
ATOM 7999 O O . GLY A 1 1006 ? -27.539 13.323 -29.356 1.00 73.81 1006 GLY A O 1
ATOM 8000 N N . ASP A 1 1007 ? -28.579 13.334 -31.353 1.00 80.75 1007 ASP A N 1
ATOM 8001 C CA . ASP A 1 1007 ? -27.355 13.393 -32.154 1.00 80.75 1007 ASP A CA 1
ATOM 8002 C C . ASP A 1 1007 ? -26.708 14.785 -32.105 1.00 80.75 1007 ASP A C 1
ATOM 8004 O O . ASP A 1 1007 ? -27.382 15.816 -31.973 1.00 80.75 1007 ASP A O 1
ATOM 8008 N N . ILE A 1 1008 ? -25.382 14.810 -32.237 1.00 87.19 1008 ILE A N 1
ATOM 8009 C CA . ILE A 1 1008 ? -24.616 16.044 -32.417 1.00 87.19 1008 ILE A CA 1
ATOM 8010 C C . ILE A 1 1008 ? -24.809 16.490 -33.877 1.00 87.19 1008 ILE A C 1
ATOM 8012 O O . ILE A 1 1008 ? -24.500 15.714 -34.783 1.00 87.19 1008 ILE A O 1
ATOM 8016 N N . PRO A 1 1009 ? -25.337 17.701 -34.134 1.00 83.25 1009 PRO A N 1
ATOM 8017 C CA . PRO A 1 1009 ? -25.514 18.196 -35.495 1.00 83.25 1009 PRO A CA 1
ATOM 8018 C C . PRO A 1 1009 ? -24.154 18.398 -36.175 1.00 83.25 1009 PRO A C 1
ATOM 8020 O O . PRO A 1 1009 ? -23.226 18.929 -35.565 1.00 83.25 1009 PRO A O 1
ATOM 8023 N N . ASP A 1 1010 ? -24.051 18.030 -37.451 1.00 84.94 1010 ASP A N 1
ATOM 8024 C CA . ASP A 1 1010 ? -22.891 18.382 -38.270 1.00 84.94 1010 ASP A CA 1
ATOM 8025 C C . ASP A 1 1010 ? -22.991 19.853 -38.687 1.00 84.94 1010 ASP A C 1
ATOM 8027 O O . ASP A 1 1010 ? -23.708 20.213 -39.619 1.00 84.94 1010 ASP A O 1
ATOM 8031 N N . LEU A 1 1011 ? -22.294 20.719 -37.953 1.00 82.19 1011 LEU A N 1
ATOM 8032 C CA . LEU A 1 1011 ? -22.281 22.160 -38.208 1.00 82.19 1011 LEU A CA 1
ATOM 8033 C C . LEU A 1 1011 ? -21.342 22.560 -39.358 1.00 82.19 1011 LEU A C 1
ATOM 8035 O O . LEU A 1 1011 ? -21.232 23.749 -39.646 1.00 82.19 1011 LEU A O 1
ATOM 8039 N N . THR A 1 1012 ? -20.678 21.605 -40.024 1.00 83.00 1012 THR A N 1
ATOM 8040 C CA . THR A 1 1012 ? -19.932 21.887 -41.262 1.00 83.00 1012 THR A CA 1
ATOM 8041 C C . THR A 1 1012 ? -20.849 22.011 -42.485 1.00 83.00 1012 THR A C 1
ATOM 8043 O O . THR A 1 1012 ? -20.442 22.565 -43.507 1.00 83.00 1012 THR A O 1
ATOM 8046 N N . ASP A 1 1013 ? -22.102 21.557 -42.368 1.00 91.38 1013 ASP A N 1
ATOM 8047 C CA . ASP A 1 1013 ? -23.162 21.763 -43.353 1.00 91.38 1013 ASP A CA 1
ATOM 8048 C C . ASP A 1 1013 ? -23.959 23.044 -43.049 1.00 91.38 1013 ASP A C 1
ATOM 8050 O O . ASP A 1 1013 ? -24.606 23.168 -42.007 1.00 91.38 1013 ASP A O 1
ATOM 8054 N N . GLU A 1 1014 ? -23.954 23.994 -43.988 1.00 91.38 1014 GLU A N 1
ATOM 8055 C CA . GLU A 1 1014 ? -24.558 25.326 -43.819 1.00 91.38 1014 GLU A CA 1
ATOM 8056 C C . GLU A 1 1014 ? -26.063 25.265 -43.499 1.00 91.38 1014 GLU A C 1
ATOM 8058 O O . GLU A 1 1014 ? -26.553 26.025 -42.664 1.00 91.38 1014 GLU A O 1
ATOM 8063 N N . GLN A 1 1015 ? -26.816 24.343 -44.114 1.00 91.44 1015 GLN A N 1
ATOM 8064 C CA . GLN A 1 1015 ? -28.257 24.210 -43.851 1.00 91.44 1015 GLN A CA 1
ATOM 8065 C C . GLN A 1 1015 ? -28.521 23.692 -42.435 1.00 91.44 1015 GLN A C 1
ATOM 8067 O O . GLN A 1 1015 ? -29.436 24.156 -41.746 1.00 91.44 1015 GLN A O 1
ATOM 8072 N N . THR A 1 1016 ? -27.713 22.732 -41.992 1.00 88.81 1016 THR A N 1
ATOM 8073 C CA . THR A 1 1016 ? -27.766 22.170 -40.644 1.00 88.81 1016 THR A CA 1
ATOM 8074 C C . THR A 1 1016 ? -27.362 23.213 -39.605 1.00 88.81 1016 THR A C 1
ATOM 8076 O O . THR A 1 1016 ? -28.071 23.370 -38.606 1.00 88.81 1016 THR A O 1
ATOM 8079 N N . ALA A 1 1017 ? -26.308 23.990 -39.867 1.00 87.31 1017 ALA A N 1
ATOM 8080 C CA . ALA A 1 1017 ? -25.874 25.098 -39.021 1.00 87.31 1017 ALA A CA 1
ATOM 8081 C C . ALA A 1 1017 ? -26.938 26.203 -38.921 1.00 87.31 1017 ALA A C 1
ATOM 8083 O O . ALA A 1 1017 ? -27.306 26.608 -37.816 1.00 87.31 1017 ALA A O 1
ATOM 8084 N N . GLU A 1 1018 ? -27.513 26.641 -40.046 1.00 87.94 1018 GLU A N 1
ATOM 8085 C CA . GLU A 1 1018 ? -28.578 27.647 -40.070 1.00 87.94 1018 GLU A CA 1
ATOM 8086 C C . GLU A 1 1018 ? -29.801 27.178 -39.271 1.00 87.94 1018 GLU A C 1
ATOM 8088 O O . GLU A 1 1018 ? -30.323 27.915 -38.427 1.00 87.94 1018 GLU A O 1
ATOM 8093 N N . LYS A 1 1019 ? -30.239 25.930 -39.482 1.00 87.69 1019 LYS A N 1
ATOM 8094 C CA . LYS A 1 1019 ? -31.350 25.332 -38.734 1.00 87.69 1019 LYS A CA 1
ATOM 8095 C C . LYS A 1 1019 ? -31.036 25.243 -37.241 1.00 87.69 1019 LYS A C 1
ATOM 8097 O O . LYS A 1 1019 ? -31.910 25.530 -36.423 1.00 87.69 1019 LYS A O 1
ATOM 8102 N N . TRP A 1 1020 ? -29.818 24.859 -36.870 1.00 86.88 1020 TRP A N 1
ATOM 8103 C CA . TRP A 1 1020 ? -29.383 24.745 -35.478 1.00 86.88 1020 TRP A CA 1
ATOM 8104 C C . TRP A 1 1020 ? -29.330 26.098 -34.756 1.00 86.88 1020 TRP A C 1
ATOM 8106 O O . TRP A 1 1020 ? -29.769 26.210 -33.610 1.00 86.88 1020 TRP A O 1
ATOM 8116 N N . ILE A 1 1021 ? -28.834 27.139 -35.428 1.00 85.06 1021 ILE A N 1
ATOM 8117 C CA . ILE A 1 1021 ? -28.724 28.496 -34.874 1.00 85.06 1021 ILE A CA 1
ATOM 8118 C C . ILE A 1 1021 ? -30.104 29.157 -34.766 1.00 85.06 1021 ILE A C 1
ATOM 8120 O O . ILE A 1 1021 ? -30.395 29.801 -33.758 1.00 85.06 1021 ILE A O 1
ATOM 8124 N N . LYS A 1 1022 ? -30.968 28.990 -35.779 1.00 85.38 1022 LYS A N 1
ATOM 8125 C CA . LYS A 1 1022 ? -32.305 29.613 -35.829 1.00 85.38 1022 LYS A CA 1
ATOM 8126 C C . LYS A 1 1022 ? -33.385 28.856 -35.050 1.00 85.38 1022 LYS A C 1
ATOM 8128 O O . LYS A 1 1022 ? -34.507 29.349 -34.951 1.00 85.38 1022 LYS A O 1
ATOM 8133 N N . SER A 1 1023 ? -33.080 27.676 -34.514 1.00 86.06 1023 SER A N 1
ATOM 8134 C CA . SER A 1 1023 ? -33.997 26.902 -33.671 1.00 86.06 1023 SER A CA 1
ATOM 8135 C C . SER A 1 1023 ? -33.553 26.881 -32.205 1.00 86.06 1023 SER A C 1
ATOM 8137 O O . SER A 1 1023 ? -32.445 27.288 -31.860 1.00 86.06 1023 SER A O 1
ATOM 8139 N N . ALA A 1 1024 ? -34.443 26.410 -31.329 1.00 85.62 1024 ALA A N 1
ATOM 8140 C CA . ALA A 1 1024 ? -34.187 26.225 -29.902 1.00 85.62 1024 ALA A CA 1
ATOM 8141 C C . ALA A 1 1024 ? -34.337 24.735 -29.540 1.00 85.62 1024 ALA A C 1
ATOM 8143 O O . ALA A 1 1024 ? -35.384 24.324 -29.032 1.00 85.62 1024 ALA A O 1
ATOM 8144 N N . PRO A 1 1025 ? -33.342 23.891 -29.865 1.00 84.31 1025 PRO A N 1
ATOM 8145 C CA . PRO A 1 1025 ? -33.413 22.463 -29.590 1.00 84.31 1025 PRO A CA 1
ATOM 8146 C C . PRO A 1 1025 ? -33.422 22.191 -28.078 1.00 84.31 1025 PRO A C 1
ATOM 8148 O O . PRO A 1 1025 ? -32.871 22.957 -27.283 1.00 84.31 1025 PRO A O 1
ATOM 8151 N N . VAL A 1 1026 ? -34.043 21.077 -27.674 1.00 86.38 1026 VAL A N 1
ATOM 8152 C CA . VAL A 1 1026 ? -34.119 20.655 -26.263 1.00 86.38 1026 VAL A CA 1
ATOM 8153 C C . VAL A 1 1026 ? -32.710 20.566 -25.695 1.00 86.38 1026 VAL A C 1
ATOM 8155 O O . VAL A 1 1026 ? -31.899 19.804 -26.214 1.00 86.38 1026 VAL A O 1
ATOM 8158 N N . SER A 1 1027 ? -32.403 21.362 -24.676 1.00 88.62 1027 SER A N 1
ATOM 8159 C CA . SER A 1 1027 ? -31.090 21.368 -24.030 1.00 88.62 1027 SER A CA 1
ATOM 8160 C C . SER A 1 1027 ? -31.237 21.732 -22.554 1.00 88.62 1027 SER A C 1
ATOM 8162 O O . SER A 1 1027 ? -32.147 22.492 -22.225 1.00 88.62 1027 SER A O 1
ATOM 8164 N N . TYR A 1 1028 ? -30.369 21.246 -21.665 1.00 88.06 1028 TYR A N 1
ATOM 8165 C CA . TYR A 1 1028 ? -30.435 21.611 -20.242 1.00 88.06 1028 TYR A CA 1
ATOM 8166 C C . TYR A 1 1028 ? -30.167 23.102 -20.012 1.00 88.06 1028 TYR A C 1
ATOM 8168 O O . TYR A 1 1028 ? -30.827 23.723 -19.178 1.00 88.06 1028 TYR A O 1
ATOM 8176 N N . CYS A 1 1029 ? -29.275 23.704 -20.806 1.00 85.00 1029 CYS A N 1
ATOM 8177 C CA . CYS A 1 1029 ? -29.035 25.147 -20.801 1.00 85.00 1029 CYS A CA 1
ATOM 8178 C C . CYS A 1 1029 ? -30.266 25.956 -21.254 1.00 85.00 1029 CYS A C 1
ATOM 8180 O O . CYS A 1 1029 ? -30.371 27.137 -20.935 1.00 85.00 1029 CYS A O 1
ATOM 8182 N N . ASN A 1 1030 ? -31.212 25.336 -21.973 1.00 87.75 1030 ASN A N 1
ATOM 8183 C CA . ASN A 1 1030 ? -32.473 25.948 -22.400 1.00 87.75 1030 ASN A CA 1
ATOM 8184 C C . ASN A 1 1030 ? -33.559 25.798 -21.320 1.00 87.75 1030 ASN A C 1
ATOM 8186 O O . ASN A 1 1030 ? -34.621 25.214 -21.553 1.00 87.75 1030 ASN A O 1
ATOM 8190 N N . THR A 1 1031 ? -33.279 26.288 -20.113 1.00 83.50 1031 THR A N 1
ATOM 8191 C CA . THR A 1 1031 ? -34.217 26.236 -18.987 1.00 83.50 1031 THR A CA 1
ATOM 8192 C C . THR A 1 1031 ? -34.760 27.618 -18.645 1.00 83.50 1031 THR A C 1
ATOM 8194 O O . THR A 1 1031 ? -34.027 28.601 -18.588 1.00 83.50 1031 THR A O 1
ATOM 8197 N N . HIS A 1 1032 ? -36.065 27.677 -18.385 1.00 82.25 1032 HIS A N 1
ATOM 8198 C CA . HIS A 1 1032 ? -36.765 28.878 -17.917 1.00 82.25 1032 HIS A CA 1
ATOM 8199 C C . HIS A 1 1032 ? -37.270 28.709 -16.473 1.00 82.25 1032 HIS A C 1
ATOM 8201 O O . HIS A 1 1032 ? -38.045 29.530 -15.974 1.00 82.25 1032 HIS A O 1
ATOM 8207 N N . ASP A 1 1033 ? -36.865 27.629 -15.792 1.00 86.06 1033 ASP A N 1
ATOM 8208 C CA . ASP A 1 1033 ? -37.243 27.375 -14.406 1.00 86.06 1033 ASP A CA 1
ATOM 8209 C C . ASP A 1 1033 ? -36.496 28.337 -13.473 1.00 86.06 1033 ASP A C 1
ATOM 8211 O O . ASP A 1 1033 ? -35.339 28.128 -13.105 1.00 86.06 1033 ASP A O 1
ATOM 8215 N N . LYS A 1 1034 ? -37.197 29.394 -13.054 1.00 83.06 1034 LYS A N 1
ATOM 8216 C CA . LYS A 1 1034 ? -36.673 30.407 -12.130 1.00 83.06 1034 LYS A CA 1
ATOM 8217 C C . LYS A 1 1034 ? -36.210 29.816 -10.801 1.00 83.06 1034 LYS A C 1
ATOM 8219 O O . LYS A 1 1034 ? -35.267 30.339 -10.217 1.00 83.06 1034 LYS A O 1
ATOM 8224 N N . ARG A 1 1035 ? -36.845 28.742 -10.315 1.00 84.06 1035 ARG A N 1
ATOM 8225 C CA . ARG A 1 1035 ? -36.461 28.098 -9.055 1.00 84.06 1035 ARG A CA 1
ATOM 8226 C C . ARG A 1 1035 ? -35.110 27.409 -9.213 1.00 84.06 1035 ARG A C 1
ATOM 8228 O O . ARG A 1 1035 ? -34.227 27.644 -8.392 1.00 84.06 1035 ARG A O 1
ATOM 8235 N N . LEU A 1 1036 ? -34.938 26.629 -10.280 1.00 84.19 1036 LEU A N 1
ATOM 8236 C CA . LEU A 1 1036 ? -33.667 25.976 -10.600 1.00 84.19 1036 LEU A CA 1
ATOM 8237 C C . LEU A 1 1036 ? -32.555 27.005 -10.848 1.00 84.19 1036 LEU A C 1
ATOM 8239 O O . LEU A 1 1036 ? -31.483 26.906 -10.256 1.00 84.19 1036 LEU A O 1
ATOM 8243 N N . LEU A 1 1037 ? -32.825 28.031 -11.660 1.00 83.81 1037 LEU A N 1
ATOM 8244 C CA . LEU A 1 1037 ? -31.859 29.094 -11.949 1.00 83.81 1037 LEU A CA 1
ATOM 8245 C C . LEU A 1 1037 ? -31.452 29.851 -10.681 1.00 83.81 1037 LEU A C 1
ATOM 8247 O O . LEU A 1 1037 ? -30.268 30.098 -10.490 1.00 83.81 1037 LEU A O 1
ATOM 8251 N N . SER A 1 1038 ? -32.386 30.143 -9.769 1.00 83.81 1038 SER A N 1
ATOM 8252 C CA . SER A 1 1038 ? -32.059 30.789 -8.489 1.00 83.81 1038 SER A CA 1
ATOM 8253 C C . SER A 1 1038 ? -31.224 29.917 -7.545 1.00 83.81 1038 SER A C 1
ATOM 8255 O O . SER A 1 1038 ? -30.532 30.445 -6.679 1.00 83.81 1038 SER A O 1
ATOM 8257 N N . GLN A 1 1039 ? -31.281 28.591 -7.714 1.00 83.94 1039 GLN A N 1
ATOM 8258 C CA . GLN A 1 1039 ? -30.506 27.637 -6.927 1.00 83.94 1039 GLN A CA 1
ATOM 8259 C C . GLN A 1 1039 ? -29.069 27.486 -7.446 1.00 83.94 1039 GLN A C 1
ATOM 8261 O O . GLN A 1 1039 ? -28.173 27.209 -6.653 1.00 83.94 1039 GLN A O 1
ATOM 8266 N N . VAL A 1 1040 ? -28.850 27.653 -8.755 1.00 83.06 1040 VAL A N 1
ATOM 8267 C CA . VAL A 1 1040 ? -27.548 27.430 -9.410 1.00 83.06 1040 VAL A CA 1
ATOM 8268 C C . VAL A 1 1040 ? -26.806 28.741 -9.686 1.00 83.06 1040 VAL A C 1
ATOM 8270 O O . VAL A 1 1040 ? -25.591 28.799 -9.524 1.00 83.06 1040 VAL A O 1
ATOM 8273 N N . LEU A 1 1041 ? -27.516 29.813 -10.050 1.00 82.56 1041 LEU A N 1
ATOM 8274 C CA . LEU A 1 1041 ? -26.935 31.104 -10.419 1.00 82.56 1041 LEU A CA 1
ATOM 8275 C C . LEU A 1 1041 ? -26.923 32.093 -9.255 1.00 82.56 1041 LEU A C 1
ATOM 8277 O O . LEU A 1 1041 ? -27.875 32.205 -8.474 1.00 82.56 1041 LEU A O 1
ATOM 8281 N N . ASN A 1 1042 ? -25.842 32.860 -9.170 1.00 79.19 1042 ASN A N 1
ATOM 8282 C CA . ASN A 1 1042 ? -25.723 33.955 -8.218 1.00 79.19 1042 ASN A CA 1
ATOM 8283 C C . ASN A 1 1042 ? -26.643 35.132 -8.591 1.00 79.19 1042 ASN A C 1
ATOM 8285 O O . ASN A 1 1042 ? -27.057 35.269 -9.736 1.00 79.19 1042 ASN A O 1
ATOM 8289 N N . ASN A 1 1043 ? -26.971 36.004 -7.633 1.00 74.38 1043 ASN A N 1
ATOM 8290 C CA . ASN A 1 1043 ? -27.985 37.056 -7.832 1.00 74.38 1043 ASN A CA 1
ATOM 8291 C C . ASN A 1 1043 ? -27.699 37.990 -9.022 1.00 74.38 1043 ASN A C 1
ATOM 8293 O O . ASN A 1 1043 ? -28.611 38.316 -9.770 1.00 74.38 1043 ASN A O 1
ATOM 8297 N N . TYR A 1 1044 ? -26.444 38.391 -9.221 1.00 71.19 1044 TYR A N 1
ATOM 8298 C CA . TYR A 1 1044 ? -26.043 39.257 -10.339 1.00 71.19 1044 TYR A CA 1
ATOM 8299 C C . TYR A 1 1044 ? -26.135 38.534 -11.693 1.00 71.19 1044 TYR A C 1
ATOM 8301 O O . TYR A 1 1044 ? -26.383 39.150 -12.722 1.00 71.19 1044 TYR A O 1
ATOM 8309 N N . ASP A 1 1045 ? -26.003 37.207 -11.694 1.00 73.19 1045 ASP A N 1
ATOM 8310 C CA . ASP A 1 1045 ? -26.210 36.381 -12.875 1.00 73.19 1045 ASP A CA 1
ATOM 8311 C C . ASP A 1 1045 ? -27.692 36.160 -13.171 1.00 73.19 1045 ASP A C 1
ATOM 8313 O O . ASP A 1 1045 ? -28.000 35.580 -14.193 1.00 73.19 1045 ASP A O 1
ATOM 8317 N N . GLN A 1 1046 ? -28.620 36.568 -12.306 1.00 72.94 1046 GLN A N 1
ATOM 8318 C CA . GLN A 1 1046 ? -30.060 36.458 -12.569 1.00 72.94 1046 GLN A CA 1
ATOM 8319 C C . GLN A 1 1046 ? -30.627 37.713 -13.250 1.00 72.94 1046 GLN A C 1
ATOM 8321 O O . GLN A 1 1046 ? -31.786 37.717 -13.658 1.00 72.94 1046 GLN A O 1
ATOM 8326 N N . GLU A 1 1047 ? -29.824 38.775 -13.386 1.00 70.06 1047 GLU A N 1
ATOM 8327 C CA . GLU A 1 1047 ? -30.218 40.016 -14.069 1.00 70.06 1047 GLU A CA 1
ATOM 8328 C C . GLU A 1 1047 ? -30.341 39.828 -15.590 1.00 70.06 1047 GLU A C 1
ATOM 8330 O O . GLU A 1 1047 ? -31.098 40.538 -16.249 1.00 70.06 1047 GLU A O 1
ATOM 8335 N N . THR A 1 1048 ? -29.637 38.839 -16.149 1.00 66.19 1048 THR A N 1
ATOM 8336 C CA . THR A 1 1048 ? -29.793 38.424 -17.549 1.00 66.19 1048 THR A CA 1
ATOM 8337 C C . THR A 1 1048 ? -30.886 37.358 -17.628 1.00 66.19 1048 THR A C 1
ATOM 8339 O O . THR A 1 1048 ? -30.838 36.385 -16.889 1.00 66.19 1048 THR A O 1
ATOM 8342 N N . THR A 1 1049 ? -31.891 37.519 -18.492 1.00 62.72 1049 THR A N 1
ATOM 8343 C CA . THR A 1 1049 ? -32.998 36.545 -18.612 1.00 62.72 1049 THR A CA 1
ATOM 8344 C C . THR A 1 1049 ? -32.829 35.556 -19.764 1.00 62.72 1049 THR A C 1
ATOM 8346 O O . THR A 1 1049 ? -33.509 34.533 -19.774 1.00 62.72 1049 THR A O 1
ATOM 8349 N N . ASP A 1 1050 ? -31.902 35.820 -20.692 1.00 71.00 1050 ASP A N 1
ATOM 8350 C CA . ASP A 1 1050 ? -31.803 35.111 -21.972 1.00 71.00 1050 ASP A CA 1
ATOM 8351 C C . ASP A 1 1050 ? -30.455 34.367 -22.124 1.00 71.00 1050 ASP A C 1
ATOM 8353 O O . ASP A 1 1050 ? -29.569 34.784 -22.868 1.00 71.00 1050 ASP A O 1
ATOM 8357 N N . PHE A 1 1051 ? -30.274 33.247 -21.410 1.00 71.81 1051 PHE A N 1
ATOM 8358 C CA . PHE A 1 1051 ? -29.015 32.468 -21.409 1.00 71.81 1051 PHE A CA 1
ATOM 8359 C C . PHE A 1 1051 ? -28.840 31.499 -22.582 1.00 71.81 1051 PHE A C 1
ATOM 8361 O O . PHE A 1 1051 ? -27.753 30.952 -22.780 1.00 71.81 1051 PHE A O 1
ATOM 8368 N N . TYR A 1 1052 ? -29.901 31.254 -23.350 1.00 80.19 1052 TYR A N 1
ATOM 8369 C CA . TYR A 1 1052 ? -29.919 30.262 -24.417 1.00 80.19 1052 TYR A CA 1
ATOM 8370 C C . TYR A 1 1052 ? -30.715 30.791 -25.610 1.00 80.19 1052 TYR A C 1
ATOM 8372 O O . TYR A 1 1052 ? -31.934 30.873 -25.535 1.00 80.19 1052 TYR A O 1
ATOM 8380 N N . ARG A 1 1053 ? -30.012 31.122 -26.706 1.00 80.75 1053 ARG A N 1
ATOM 8381 C CA . ARG A 1 1053 ? -30.557 31.697 -27.958 1.00 80.75 1053 ARG A CA 1
ATOM 8382 C C . ARG A 1 1053 ? -31.390 32.967 -27.717 1.00 80.75 1053 ARG A C 1
ATOM 8384 O O . ARG A 1 1053 ? -32.572 32.910 -27.407 1.00 80.75 1053 ARG A O 1
ATOM 8391 N N . TRP A 1 1054 ? -30.788 34.130 -27.940 1.00 78.31 1054 TRP A N 1
ATOM 8392 C CA . TRP A 1 1054 ? -31.443 35.427 -27.745 1.00 78.31 1054 TRP A CA 1
ATOM 8393 C C . TRP A 1 1054 ? -31.413 36.274 -29.020 1.00 78.31 1054 TRP A C 1
ATOM 8395 O O . TRP A 1 1054 ? -30.607 36.046 -29.924 1.00 78.31 1054 TRP A O 1
ATOM 8405 N N . ARG A 1 1055 ? -32.300 37.271 -29.095 1.00 78.31 1055 ARG A N 1
ATOM 8406 C CA . ARG A 1 1055 ? -32.354 38.246 -30.192 1.00 78.31 1055 ARG A CA 1
ATOM 8407 C C . ARG A 1 1055 ? -32.361 39.655 -29.616 1.00 78.31 1055 ARG A C 1
ATOM 8409 O O . ARG A 1 1055 ? -33.250 39.999 -28.847 1.00 78.31 1055 ARG A O 1
ATOM 8416 N N . VAL A 1 1056 ? -31.400 40.472 -30.041 1.00 78.69 1056 VAL A N 1
ATOM 8417 C CA . VAL A 1 1056 ? -31.364 41.914 -29.762 1.00 78.69 1056 VAL A CA 1
ATOM 8418 C C . VAL A 1 1056 ? -31.511 42.658 -31.080 1.00 78.69 1056 VAL A C 1
ATOM 8420 O O . VAL A 1 1056 ? -30.838 42.332 -32.056 1.00 78.69 1056 VAL A O 1
ATOM 8423 N N . GLU A 1 1057 ? -32.374 43.666 -31.109 1.00 83.88 1057 GLU A N 1
ATOM 8424 C CA . GLU A 1 1057 ? -32.496 44.586 -32.237 1.00 83.88 1057 GLU A CA 1
ATOM 8425 C C . GLU A 1 1057 ? -31.935 45.948 -31.834 1.00 83.88 1057 GLU A C 1
ATOM 8427 O O . GLU A 1 1057 ? -32.362 46.542 -30.844 1.00 83.88 1057 GLU A O 1
ATOM 8432 N N . LEU A 1 1058 ? -30.951 46.435 -32.590 1.00 85.88 1058 LEU A N 1
ATOM 8433 C CA . LEU A 1 1058 ? -30.336 47.744 -32.386 1.00 85.88 1058 LEU A CA 1
ATOM 8434 C C . LEU A 1 1058 ? -30.672 48.648 -33.571 1.00 85.88 1058 LEU A C 1
ATOM 8436 O O . LEU A 1 1058 ? -30.607 48.222 -34.725 1.00 85.88 1058 LEU A O 1
ATOM 8440 N N . SER A 1 1059 ? -30.994 49.911 -33.299 1.00 91.19 1059 SER A N 1
ATOM 8441 C CA . SER A 1 1059 ? -31.120 50.912 -34.359 1.00 91.19 1059 SER A CA 1
ATOM 8442 C C . SER A 1 1059 ? -29.747 51.247 -34.955 1.00 91.19 1059 SER A C 1
ATOM 8444 O O . SER A 1 1059 ? -28.719 51.140 -34.280 1.00 91.19 1059 SER A O 1
ATOM 8446 N N . GLN A 1 1060 ? -29.724 51.710 -36.211 1.00 90.38 1060 GLN A N 1
ATOM 8447 C CA . GLN A 1 1060 ? -28.491 52.196 -36.847 1.00 90.38 1060 GLN A CA 1
ATOM 8448 C C . GLN A 1 1060 ? -27.806 53.294 -36.024 1.00 90.38 1060 GLN A C 1
ATOM 8450 O O . GLN A 1 1060 ? -26.586 53.262 -35.887 1.00 90.38 1060 GLN A O 1
ATOM 8455 N N . ASP A 1 1061 ? -28.573 54.209 -35.426 1.00 90.50 1061 ASP A N 1
ATOM 8456 C CA . ASP A 1 1061 ? -28.027 55.264 -34.564 1.00 90.50 1061 ASP A CA 1
ATOM 8457 C C . ASP A 1 1061 ? -27.323 54.684 -33.334 1.00 90.50 1061 ASP A C 1
ATOM 8459 O O . ASP A 1 1061 ? -26.233 55.125 -32.977 1.00 90.50 1061 ASP A O 1
ATOM 8463 N N . LYS A 1 1062 ? -27.892 53.639 -32.714 1.00 87.81 1062 LYS A N 1
ATOM 8464 C CA . LYS A 1 1062 ? -27.278 52.991 -31.551 1.00 87.81 1062 LYS A CA 1
ATOM 8465 C C . LYS A 1 1062 ? -25.984 52.268 -31.920 1.00 87.81 1062 LYS A C 1
ATOM 8467 O O . LYS A 1 1062 ? -25.028 52.329 -31.152 1.00 87.81 1062 LYS A O 1
ATOM 8472 N N . ILE A 1 1063 ? -25.944 51.620 -33.086 1.00 86.69 1063 ILE A N 1
ATOM 8473 C CA . ILE A 1 1063 ? -24.726 50.989 -33.615 1.00 86.69 1063 ILE A CA 1
ATOM 8474 C C . ILE A 1 1063 ? -23.663 52.053 -33.909 1.00 86.69 1063 ILE A C 1
ATOM 8476 O O . ILE A 1 1063 ? -22.525 51.889 -33.479 1.00 86.69 1063 ILE A O 1
ATOM 8480 N N . ARG A 1 1064 ? -24.031 53.161 -34.572 1.00 86.12 1064 ARG A N 1
ATOM 8481 C CA . ARG A 1 1064 ? -23.120 54.284 -34.844 1.00 86.12 1064 ARG A CA 1
ATOM 8482 C C . ARG A 1 1064 ? -22.496 54.810 -33.551 1.00 86.12 1064 ARG A C 1
ATOM 8484 O O . ARG A 1 1064 ? -21.276 54.834 -33.455 1.00 86.12 1064 ARG A O 1
ATOM 8491 N N . SER A 1 10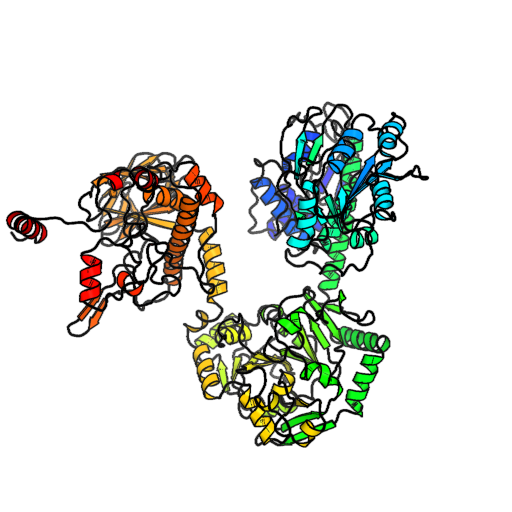65 ? -23.309 55.136 -32.543 1.00 85.62 1065 SER A N 1
ATOM 8492 C CA . SER A 1 1065 ? -22.801 55.650 -31.264 1.00 85.62 1065 SER A CA 1
ATOM 8493 C C . SER A 1 1065 ? -21.903 54.653 -30.523 1.00 85.62 1065 SER A C 1
ATOM 8495 O O . SER A 1 1065 ? -20.953 55.061 -29.862 1.00 85.62 1065 SER A O 1
ATOM 8497 N N . LEU A 1 1066 ? -22.187 53.346 -30.612 1.00 83.25 1066 LEU A N 1
ATOM 8498 C CA . LEU A 1 1066 ? -21.340 52.308 -30.013 1.00 83.25 1066 LEU A CA 1
ATOM 8499 C C . LEU A 1 1066 ? -19.979 52.196 -30.710 1.00 83.25 1066 LEU A C 1
ATOM 8501 O O . LEU A 1 1066 ? -18.977 51.989 -30.031 1.00 83.25 1066 LEU A O 1
ATOM 8505 N N . ILE A 1 1067 ? -19.946 52.326 -32.041 1.00 81.12 1067 ILE A N 1
ATOM 8506 C CA . ILE A 1 1067 ? -18.702 52.322 -32.818 1.00 81.12 1067 ILE A CA 1
ATOM 8507 C C . ILE A 1 1067 ? -17.892 53.577 -32.489 1.00 81.12 1067 ILE A C 1
ATOM 8509 O O . ILE A 1 1067 ? -16.763 53.441 -32.033 1.00 81.12 1067 ILE A O 1
ATOM 8513 N N . GLU A 1 1068 ? -18.491 54.767 -32.619 1.00 81.75 1068 GLU A N 1
ATOM 8514 C CA . GLU A 1 1068 ? -17.841 56.058 -32.334 1.00 81.75 1068 GLU A CA 1
ATOM 8515 C C . GLU A 1 1068 ? -17.226 56.090 -30.926 1.00 81.75 1068 GLU A C 1
ATOM 8517 O O . GLU A 1 1068 ? -16.074 56.487 -30.762 1.00 81.75 1068 GLU A O 1
ATOM 8522 N N . GLY A 1 1069 ? -17.951 55.591 -29.917 1.00 75.56 1069 GLY A N 1
ATOM 8523 C CA . GLY A 1 1069 ? -17.470 55.537 -28.536 1.00 75.56 1069 GLY A CA 1
ATOM 8524 C C . GLY A 1 1069 ? -16.356 54.517 -28.266 1.00 75.56 1069 GLY A C 1
ATOM 8525 O O . GLY A 1 1069 ? -15.649 54.665 -27.274 1.00 75.56 1069 GLY A O 1
ATOM 8526 N N . LYS A 1 1070 ? -16.184 53.487 -29.108 1.00 71.00 1070 LYS A N 1
ATOM 8527 C CA . LYS A 1 1070 ? -15.139 52.456 -28.940 1.00 71.00 1070 LYS A CA 1
ATOM 8528 C C . LYS A 1 1070 ? -13.920 52.643 -29.842 1.00 71.00 1070 LYS A C 1
ATOM 8530 O O . LYS A 1 1070 ? -12.907 51.997 -29.596 1.00 71.00 1070 LYS A O 1
ATOM 8535 N N . THR A 1 1071 ? -14.000 53.481 -30.874 1.00 71.81 1071 THR A N 1
ATOM 8536 C CA . THR A 1 1071 ? -12.888 53.698 -31.815 1.00 71.81 1071 THR A CA 1
ATOM 8537 C C . THR A 1 1071 ? -11.965 54.866 -31.462 1.00 71.81 1071 THR A C 1
ATOM 8539 O O . THR A 1 1071 ? -11.058 55.119 -32.246 1.00 71.81 1071 THR A O 1
ATOM 8542 N N . GLU A 1 1072 ? -12.171 55.574 -30.338 1.00 55.47 1072 GLU A N 1
ATOM 8543 C CA . GLU A 1 1072 ? -11.396 56.776 -29.937 1.00 55.47 1072 GLU A CA 1
ATOM 8544 C C . GLU A 1 1072 ? -11.062 57.717 -31.117 1.00 55.47 1072 GLU A C 1
ATOM 8546 O O . GLU A 1 1072 ? -9.991 58.314 -31.187 1.00 55.47 1072 GLU A O 1
ATOM 8551 N N . GLN A 1 1073 ? -11.985 57.864 -32.073 1.00 44.75 1073 GLN A N 1
ATOM 8552 C CA . GLN A 1 1073 ? -11.867 58.880 -33.111 1.00 44.75 1073 GLN A CA 1
ATOM 8553 C C . GLN A 1 1073 ? -12.544 60.148 -32.606 1.00 44.75 1073 GLN A C 1
ATOM 8555 O O . GLN A 1 1073 ? -13.749 60.338 -32.770 1.00 44.75 1073 GLN A O 1
ATOM 8560 N N . THR A 1 1074 ? -11.728 60.997 -31.983 1.00 40.25 1074 THR A N 1
ATOM 8561 C CA . THR A 1 1074 ? -11.822 62.440 -32.237 1.00 40.25 1074 THR A CA 1
ATOM 8562 C C . THR A 1 1074 ? -10.870 62.782 -33.366 1.00 40.25 1074 THR A C 1
ATOM 8564 O O . THR A 1 1074 ? -9.737 62.249 -33.338 1.00 40.25 1074 THR A O 1
#

Nearest PDB structures (foldseek):
  2z87-assembly2_A  TM=6.321E-01  e=2.400E-10  Escherichia coli
  2z86-assembly1_B  TM=5.210E-01  e=1.116E-11  Escherichia coli
  2z87-assembly3_B  TM=5.254E-01  e=1.861E-11  Escherichia coli
  2z86-assembly2_C  TM=5.296E-01  e=2.802E-11  Escherichia coli
  5mm1-assembly1_A  TM=5.796E-01  e=3.582E-05  Pyrococcus furiosus DSM 3638

Foldseek 3Di:
DVPPPVVPPFAFKEAEWAAEPVGTQHFFADFLLLLAPPHPRDPDMDGDPVLVVVLCVVCPPDDDPQCPVSLSVLSSSLVGDYDYDHDHPYYDYDPDPDAPVVVQCPLLDPVCVVVNVRSLVSLQVSCVVLQQHDFLPDAAADFDDPDDAPWAAEEEEEDAAQLPQQLQAQVLQVLADDPIDYAYEYEYLDHDNCNVVSLVVCVPPPRYHYDYDPDNQFAPLNSVLVQLPDSNGHQKYKYDYSRKHWPDNHLVVVLSVQCVVVVWFKEAEKEFEAEPVRHGDPPGIRQPPVQDSGDNLSCLSHHDDDHDDMMGRSVVQNVVGFDRHHACSRSLVSNVRSLHTDYTYHRDHTMYDYDDPPDPPRHDDSVRVNVRSVVSSVSSSVSSVVSNVVQVQLAAAQAQVVLVVVLVVLCVQPVLLVVLLVCLVVVKDKDWFDDPFFIFIEIAAQLCCCQLVDDDDPVSLVPDPDCVRPSNDDPSWDWRRHNRFWIWTQDSNDNAASKIKIWTNDQAFADCVSCQLCQLSNQVNNAQKKKKGFALLARDSRRRTHIIMMHGPLPQGCRVVVVSFVVVWAFLPPPDPVRCVVCVVVVWRRVFFGWTWTPPDLAIWIKTKTARDNGRPVRVVLLQLLADDDPPDPGFRKMKIKHWDCDDPVGHIIMIIIIFGWDGQFAPLCVDDDPSHFSWGDHNSLLSRHTYGSDVSNVVPDHSVNSSCRNHRTTDHPVVVVVSSVLSPDPCSCDPGPCCLVVQVVVLVVLQPFWFKAWFDKAQKWKKFKQAWWDKPNDTDGGIFIWGQDPQFIAGPNDTHQKIKTFHPDQVRIKMKTFFGWAPVPDPPIDGDIFIATGMWMWHGDPRIIIIIHTGRVLLQLLQLLVQFWPLLADLVVLLVSLQLLSLQLSVLVVVLVVPPPDPDPLAQWDDDPVDTGHFDLRNDPNPGSYYCYPSRTPGRHPPPPRDVSSNVSSVVCPSHYDDDPSHRDNRDDDPDCLFKNDFPCVHGNVDGDPVRDIDGQDPDDDDFPCVDVVSVVCSLPDQDDGPQPDQPPVVCPSIHDPVRVVDRPRHRDDDDDDPVRVVVVCCVPVPDD